Protein AF-0000000079724103 (afdb_homodimer)

Secondary structure (DSSP, 8-state):
--TTSSSTTTTS---HHHHHHHH--SS-EEEEE-TTS-HHHHHHHHHHHHHHTS---GGGEEEEESSHHHHHHHHHHHHHHHTPPTT----EEEEHHHHHHHHHHHHGGGGT--TTPEEE-HHHHHHHHHHHHHHTT--TTTS-HHHHHHHHHHHHHTT--HHHHHHH--SSHHHHHHHHHHHHHHHHHHHTTEEEHHHHHHHHHHHHHH-HHHHHHHHHH--EEEESSGGG--HHHHHHHHHHHTTT--EEEEE-GGG---GGGT--THHHHTHHHH-TTPEEEEE-EE-SS-HHHHHHHHHHHTT-SSS-----EE-S---PPEEEEEESSHHHHHHHHHHHHHHH--TT--GGGEEEEESSGGGHHHHHHHHHHTT--EEEETS--GGGSHHHHHHHHHHHHHH-TT-HHHHHHHTTSS--S--HHHHHHHHHHHHHHT--HHHHTTS--TTS-HHHHHHHHHHHHHHHHHHHHHHTT--HHHHHHHHHHHTSHHHHHHHH-SHHHHHHHHHHHHHHHHHHHHHHH-SS--HHHHHHHHHHHHHS--GGG-SS-EEEEEHHHHTT--EEEEEE---BTBTTTBTTTTTSHHHHHHHHHHHHHHHHTEEEEEEEEEESEEEETTEEEE--B-HHHHTS-GGGEESHHHH--S----------------------------------TT-EEEETTTEEEEEEEEESSGGG-EEEEEETTTEEEEEETTTSPPEE--/--TTSSSTTTTS---HHHHHHHH--SS-EEEEE-TTS-HHHHHHHHHHHHHHTS---GGGEEEEESSHHHHHHHHHHHHHHHTPPTT----EEEEHHHHHHHHHHHHGGGGT--TTPEEE-HHHHHHHHHHHHHHTT--TTTS-HHHHHHHHHHHHHTT--HHHHHHH--SSHHHHHHHHHHHHHHHHHHHTTEEEHHHHHHHHHHHHHH-HHHHHHHHHH--EEEESSGGG--HHHHHHHHHHHTTT--EEEEE-GGG---GGGT--THHHHTHHHH-TT-EEEEE-EE-SS-HHHHHHHHHHHTT-SSS-----EE-S---PPEEEEEESSHHHHHHHHHHHHHHH--TT--GGGEEEEESSGGGHHHHHHHHHHTT--EEETTS--GGGSHHHHHHHHHHHHHH-TT-HHHHHHHTTSS--S--HHHHHHHHHHHHHHT--HHHHTTS--TTS-HHHHHHHHHHHHHHHHHHHHHHTT--HHHHHHHHHHHTSHHHHHHHH-SHHHHHHHHHHHHHHHHHHHHHHH-SS--HHHHHHHHHHHHHS--GGG-SS-EEEEEHHHHTT--EEEEEE---BTBTTTBTTTTTSHHHHHHHHHHHHHHHHTEEEEEEEEEESEEEETTEEEE--B-HHHHTS-GGGEESHHHH--S----------------------------------TT-EEEETTTEEEEEEEEESSGGG-EEEEEETTTEEEEEETTTSPPEE--

InterPro domains:
  IPR000212 UvrD-like helicase [PTHR11070] (13-662)
  IPR013986 DExx box DNA helicase domain superfamily [G3DSA:1.10.10.160] (120-195)
  IPR014016 UvrD-like helicase, ATP-binding domain [PF00580] (14-280)
  IPR014016 UvrD-like helicase, ATP-binding domain [PS51198] (12-294)
  IPR014017 UvrD-like helicase, C-terminal [PF13361] (285-620)
  IPR014017 UvrD-like helicase, C-terminal [PS51217] (295-568)
  IPR027417 P-loop containing nucleoside triphosphate hydrolase [G3DSA:3.40.50.300] (14-282)
  IPR027417 P-loop containing nucleoside triphosphate hydrolase [G3DSA:3.40.50.300] (288-639)
  IPR027417 P-loop containing nucleoside triphosphate hydrolase [SSF52540] (12-645)

Solvent-accessible surface area (backbone atoms only — not comparable to full-atom values): 78364 Å² total; per-residue (Å²): 132,73,71,65,61,67,51,63,67,75,70,46,95,60,55,71,54,50,44,50,58,34,67,56,72,75,45,35,31,41,35,42,30,45,82,56,38,51,65,69,57,42,54,40,50,26,53,42,40,38,36,69,67,63,65,39,61,36,60,27,31,34,37,35,27,88,38,68,53,59,22,32,46,48,47,51,52,34,37,61,73,60,63,61,54,94,85,56,78,52,58,45,60,28,22,60,57,58,48,25,47,58,47,34,49,75,55,20,60,84,74,68,27,52,63,44,44,44,71,40,47,72,69,53,48,27,52,52,42,46,53,51,31,56,76,67,70,45,57,55,70,70,56,34,34,67,60,51,52,49,52,51,40,50,36,27,39,64,64,35,51,52,67,55,47,32,69,72,34,62,84,46,74,66,46,34,50,52,26,52,50,42,43,49,50,54,51,54,35,47,68,21,31,36,40,40,68,46,42,31,50,47,52,45,45,50,43,37,71,75,34,54,68,62,40,48,54,51,34,67,47,36,50,36,40,35,34,48,56,40,15,58,34,25,52,38,58,47,50,43,52,49,60,51,31,64,77,70,35,20,32,37,36,31,25,32,72,64,62,39,66,45,53,92,78,47,24,32,56,60,60,52,72,39,40,55,71,79,34,73,83,38,46,78,40,68,35,37,52,27,74,62,34,19,31,34,48,42,49,36,28,42,44,42,47,63,72,47,78,88,65,78,94,74,64,65,43,49,85,45,59,50,66,59,58,32,37,35,45,71,26,66,25,57,66,50,39,36,50,50,50,49,51,50,53,56,66,62,44,40,101,84,48,60,43,51,39,32,34,38,32,27,73,49,75,47,63,46,48,49,43,51,52,50,27,50,68,63,44,43,54,47,43,62,38,87,60,71,56,69,77,71,32,67,68,45,43,45,50,49,26,56,53,45,32,53,63,23,58,45,29,51,68,38,44,66,66,37,70,35,55,52,63,71,83,60,50,70,67,56,52,51,50,46,54,52,49,18,63,73,73,70,47,50,59,56,63,47,30,68,49,90,54,87,90,51,55,70,70,57,46,48,54,34,30,50,52,40,50,52,45,53,52,51,32,50,40,49,75,69,63,47,57,60,28,59,51,49,50,47,45,40,60,72,66,40,41,49,52,54,32,61,69,63,68,39,74,67,32,49,47,47,49,44,37,49,31,44,52,25,32,51,41,38,51,45,49,73,72,36,94,77,63,44,67,63,58,52,54,50,50,50,46,57,57,70,62,46,74,66,62,71,64,54,82,59,27,30,39,36,33,30,41,80,67,43,66,95,52,71,31,49,32,29,36,40,43,52,40,20,53,52,50,37,47,37,44,87,32,60,78,37,71,69,35,40,43,36,40,41,24,41,50,31,48,49,46,67,25,21,31,58,36,46,36,38,31,27,42,44,27,43,72,59,66,58,39,79,39,82,52,47,72,13,71,63,64,72,40,33,60,65,88,42,45,41,57,66,59,71,72,66,67,81,79,76,67,67,82,74,78,64,82,67,70,74,73,69,74,79,83,79,82,79,77,81,76,82,72,77,61,81,64,85,62,81,83,45,68,68,42,42,28,33,34,94,80,72,36,60,26,34,29,68,41,70,43,73,61,76,58,55,19,33,37,32,30,36,27,78,92,78,43,75,45,72,38,48,46,65,80,43,77,63,41,68,56,130,131,72,73,66,59,66,51,63,68,71,71,47,96,60,54,74,54,48,44,51,58,34,67,57,70,76,45,35,32,42,35,43,31,45,79,55,38,50,66,67,57,42,54,38,49,26,52,42,39,38,35,68,68,64,64,41,61,36,61,26,30,36,37,36,28,87,37,68,53,59,23,29,45,49,48,52,52,35,38,63,72,60,62,60,54,92,84,55,79,53,58,45,59,28,23,58,57,58,47,24,47,58,49,35,50,74,55,19,61,83,73,68,28,51,64,43,43,46,70,39,46,71,68,53,46,28,51,52,43,47,52,51,31,57,75,68,69,46,57,56,69,71,55,35,33,67,60,50,52,48,51,52,40,51,37,26,39,64,63,35,51,52,66,56,46,33,69,72,34,64,85,45,75,66,47,34,49,50,28,52,49,42,43,49,49,54,51,54,35,47,68,21,31,39,39,41,68,46,43,31,52,45,51,46,45,49,43,37,69,77,35,54,70,63,40,47,52,52,32,67,46,34,50,34,41,36,34,49,56,40,15,59,34,25,55,38,57,47,52,43,52,50,62,52,31,64,77,70,35,21,31,36,38,31,26,33,72,64,63,40,67,46,52,91,78,49,25,34,56,59,60,52,73,39,41,54,72,78,33,72,82,41,46,77,40,66,34,35,52,28,73,61,34,19,32,34,49,42,48,37,28,41,42,42,46,63,72,47,79,90,65,78,95,74,64,66,43,49,86,47,59,51,66,58,60,34,34,36,45,72,29,66,24,56,67,49,40,36,49,50,51,50,52,50,52,56,66,63,44,39,102,85,49,60,42,49,40,32,35,38,31,26,72,50,74,47,64,46,47,50,45,53,52,49,27,50,68,63,44,43,54,47,44,63,38,87,61,69,59,69,76,71,32,68,68,46,42,45,50,51,26,55,54,45,32,53,64,23,58,45,29,51,68,38,44,68,65,37,72,35,54,51,62,71,81,62,49,69,66,57,54,51,51,46,54,51,50,17,63,74,72,69,47,50,58,55,62,48,30,69,50,90,55,86,92,52,55,71,71,57,46,49,54,33,31,51,52,40,51,51,44,51,52,51,32,50,40,50,74,69,63,48,56,61,29,58,52,50,49,45,46,40,61,72,65,39,42,52,52,54,31,59,69,63,69,40,73,66,32,50,48,48,50,43,36,50,30,45,51,24,31,51,41,38,51,45,51,72,73,36,93,79,64,46,67,63,58,53,55,50,51,50,46,57,59,71,63,48,73,64,62,70,67,55,80,59,28,28,37,35,33,31,40,81,67,42,64,95,51,73,30,49,32,28,37,41,42,53,40,21,52,53,50,38,44,37,43,86,31,60,77,38,71,69,35,40,42,36,40,41,21,41,48,31,49,50,45,66,22,20,31,58,36,47,36,37,30,28,43,44,27,44,72,58,66,59,40,80,37,79,52,48,71,14,72,63,64,72,40,32,60,66,87,39,46,40,57,64,58,71,74,66,69,82,80,75,68,66,83,75,79,62,81,68,71,71,75,69,73,77,82,77,82,78,77,80,75,79,72,79,58,80,62,84,61,82,83,46,70,66,42,42,28,32,34,95,80,74,36,60,27,33,28,70,40,70,42,71,60,77,58,53,20,31,36,30,31,37,28,78,94,79,43,76,46,71,37,47,45,64,80,45,76,63,40,65,56,131

Nearest PDB structures (foldseek):
  2is1-assembly1_A  TM=7.015E-01  e=1.362E-54  Escherichia coli
  2is2-assembly1_A  TM=7.044E-01  e=1.130E-52  Escherichia coli
  2is6-assembly1_A  TM=6.433E-01  e=9.426E-56  Escherichia coli
  2is1-assembly2_B  TM=7.018E-01  e=8.751E-50  Escherichia coli
  4c30-assembly1_A  TM=6.564E-01  e=6.865E-50  Deinococcus radiodurans

Foldseek 3Di:
DVVVLVVLCVPDPDDPLLVVLLPDQAFAAEEAEDDQLCLLVSVLSSLLCCCRVVVDAQCLAEEEEADPVSQVVSQVSNCVSNVDDPPGGHHHGYYLLVVLLVLCLPQVVVLLAHNPAAEDDLVNQLVLLVVLCVVVVHDCLLVPSNVLSLVLLLCLLQLHQLVRQCVVQPPDPVSNVSSVSRVVSVVVCSVRSYHYSSCSLNSSLVCCVVPVVSLVVLLVSHLAYEYEAQQFRADSSLSSLCSSCVPRNSYYYYHHLLQNQVVVSRGDNVSSVCPCVVGVPYHYRYSQEHDFAAQLLQQQLQLLLVPADRGDDGHHGYPHHNFAFAEEEEAAELLRVLVVVVVVLVVPPDPPDFLALEAEAFAAPLSCQSNVVNCVVVVAFEDEPPDDDLCPDLLNVLLLLLLVCLVPVLCVVSCVSCVQVNHPPCDPVNVVQLVVVCVVVVHGSLVSLQDDRPVDDPSVSVSSNLVSVLSVVLSVCVVVVPQPLVSSLLCCVSVCVLVSLVVVVGPVSVSSVSSSQSVSQVSLVQVVPDPDDDPVVVSVVSVVVVPPPRSPPPPTHNYYYYLSSCAPAAHQEYEYEAQFPCRQVNPVQVVDSVSNSSSSSSVSSRSSRHHRHYYYYHHQWYDASSDIDGTHGHPSVVSGDCVSYDYDVPPPPDDPPPPPDPVPPPPPDDDPDPPPPPPLPLPPDDQDFQFWWQFPNLGIWGWHDWDDDDQQIWTWTDGDPHDTDIDRCNRTPIRTDD/DLVVLVVLCVPPPDDPLLVVLLPDQAFAAEEAEDDQLCLLVSVLSSLLCCCRVVVDAQCLAEEEEADPVSQVVSQVSNCVSNVDDPPGGHHHGYYLLRVLLVLCLPQVVVVLAHNPAAEDDLVNQLVLLVVLCVVVVHDCLLVPSNVLSLVLLLCLLQLHQLVRQCVVQPPDPVSNVSSVSRVVSVVVCSVRSYHYSSCSLNSSLVCCVVPVVSLVVLLVSHLAYEYEAQQFRADSSLSSLCSSCVPRNSYYYYHHLLQNQVVVSRGDNVSSVCVCVSGVPYHYRYSQEHDFAAQLLQQQLQLLLVPADRGDDHHHGYPHHNFAFAEEEAAAELLRVLVVVVVVLVVPPDPVDFLALEAEAFAAPLSCQSNVVNCVVVVAQADEPPDDDLCPDLLNVLLLLLLVCLVPVLCVVSCVSCVQVNHDPCDPVNVVQLVVVCVVVVHGSLVSLQDDRPVDDPSVSVSSNLVSVLSVVLSVCVVVVPQPLVSSLLCCVSVCVLVSLVVVVGPVSVSSVSSSQSVSQVSLVQVVPDPDDDPVVVSVVSVVVVPPPHSPPPPTHNYYYYLNSCAPAAHQEYEYEAQFPCRQVPPVQVQDSVSNSSSSSSVSSRSSRHHRHYYYYHHQWYDASSDIDGTHGHPSVVSGDCVSYDYDVPPPPDDPPDPPDPVPPPPPPDDPDPPPPPPLPLPPDDQDFQFWWQFPNLGIWGWHDWDDDDQQIWTWTDGDPHDTDIDRCNRTPIRTDD

Structure (mmCIF, N/CA/C/O backbone):
data_AF-0000000079724103-model_v1
#
loop_
_entity.id
_entity.type
_entity.pdbx_description
1 polymer 'DNA 3-5 helicase'
#
loop_
_atom_site.group_PDB
_atom_site.id
_atom_site.type_symbol
_atom_site.label_atom_id
_atom_site.label_alt_id
_atom_site.label_comp_id
_atom_site.label_asym_id
_atom_site.label_entity_id
_atom_site.label_seq_id
_atom_site.pdbx_PDB_ins_code
_atom_site.Cartn_x
_atom_site.Cartn_y
_atom_site.Cartn_z
_atom_site.occupancy
_atom_site.B_iso_or_equiv
_atom_site.auth_seq_id
_atom_site.auth_comp_id
_atom_site.auth_asym_id
_atom_site.auth_atom_id
_atom_site.pdbx_PDB_model_num
ATOM 1 N N . MET A 1 1 ? -17.891 -24.094 -49.938 1 22.38 1 MET A N 1
ATOM 2 C CA . MET A 1 1 ? -18.125 -23.188 -48.812 1 22.38 1 MET A CA 1
ATOM 3 C C . MET A 1 1 ? -17.016 -23.312 -47.781 1 22.38 1 MET A C 1
ATOM 5 O O . MET A 1 1 ? -17.109 -22.719 -46.688 1 22.38 1 MET A O 1
ATOM 9 N N . ARG A 1 2 ? -16.156 -24.438 -47.938 1 26.7 2 ARG A N 1
ATOM 10 C CA . ARG A 1 2 ? -15 -25.047 -47.281 1 26.7 2 ARG A CA 1
ATOM 11 C C . ARG A 1 2 ? -13.82 -24.094 -47.25 1 26.7 2 ARG A C 1
ATOM 13 O O . ARG A 1 2 ? -12.898 -24.266 -46.438 1 26.7 2 ARG A O 1
ATOM 20 N N . ASN A 1 3 ? -13.758 -23.453 -48.281 1 27.53 3 ASN A N 1
ATOM 21 C CA . ASN A 1 3 ? -12.531 -22.719 -48.562 1 27.53 3 ASN A CA 1
ATOM 22 C C . ASN A 1 3 ? -12.391 -21.5 -47.656 1 27.53 3 ASN A C 1
ATOM 24 O O . ASN A 1 3 ? -11.445 -20.719 -47.812 1 27.53 3 ASN A O 1
ATOM 28 N N . TRP A 1 4 ? -13.516 -21.016 -47.188 1 31.8 4 TRP A N 1
ATOM 29 C CA . TRP A 1 4 ? -13.516 -19.797 -46.406 1 31.8 4 TRP A CA 1
ATOM 30 C C . TRP A 1 4 ? -12.852 -20.016 -45.062 1 31.8 4 TRP A C 1
ATOM 32 O O . TRP A 1 4 ? -12.609 -19.062 -44.312 1 31.8 4 TRP A O 1
ATOM 42 N N . ARG A 1 5 ? -12.852 -21.328 -44.594 1 34.5 5 ARG A N 1
ATOM 43 C CA . ARG A 1 5 ? -12.32 -21.719 -43.281 1 34.5 5 ARG A CA 1
ATOM 44 C C . ARG A 1 5 ? -10.812 -21.5 -43.219 1 34.5 5 ARG A C 1
ATOM 46 O O . ARG A 1 5 ? -10.211 -21.562 -42.156 1 34.5 5 ARG A O 1
ATOM 53 N N . PHE A 1 6 ? -10.203 -21.797 -44.281 1 37.59 6 PHE A N 1
ATOM 54 C CA . PHE A 1 6 ? -8.75 -21.719 -44.344 1 37.59 6 PHE A CA 1
ATOM 55 C C . PHE A 1 6 ? -8.281 -20.266 -44.188 1 37.59 6 PHE A C 1
ATOM 57 O O . PHE A 1 6 ? -7.086 -20.016 -44.062 1 37.59 6 PHE A O 1
ATOM 64 N N . ALA A 1 7 ? -9.062 -19.25 -44.5 1 41.19 7 ALA A N 1
ATOM 65 C CA . ALA A 1 7 ? -8.828 -17.828 -44.625 1 41.19 7 ALA A CA 1
ATOM 66 C C . ALA A 1 7 ? -8.609 -17.156 -43.281 1 41.19 7 ALA A C 1
ATOM 68 O O . ALA A 1 7 ? -8.344 -15.961 -43.188 1 41.19 7 ALA A O 1
ATOM 69 N N . PHE A 1 8 ? -8.938 -17.734 -42.344 1 44.75 8 PHE A N 1
ATOM 70 C CA . PHE A 1 8 ? -8.875 -17.047 -41.062 1 44.75 8 PHE A CA 1
ATOM 71 C C . PHE A 1 8 ? -7.453 -16.594 -40.75 1 44.75 8 PHE A C 1
ATOM 73 O O . PHE A 1 8 ? -7.238 -15.453 -40.344 1 44.75 8 PHE A O 1
ATOM 80 N N . LEU A 1 9 ? -6.465 -17.594 -40.781 1 51.31 9 LEU A N 1
ATOM 81 C CA . LEU A 1 9 ? -5.102 -17.312 -40.375 1 51.31 9 LEU A CA 1
ATOM 82 C C . LEU A 1 9 ? -4.367 -16.469 -41.406 1 51.31 9 LEU A C 1
ATOM 84 O O . LEU A 1 9 ? -3.262 -15.984 -41.156 1 51.31 9 LEU A O 1
ATOM 88 N N . VAL A 1 10 ? -4.738 -16.656 -42.75 1 46.84 10 VAL A N 1
ATOM 89 C CA . VAL A 1 10 ? -4.043 -15.922 -43.812 1 46.84 10 VAL A CA 1
ATOM 90 C C . VAL A 1 10 ? -4.035 -14.438 -43.469 1 46.84 10 VAL A C 1
ATOM 92 O O . VAL A 1 10 ? -3.061 -13.734 -43.75 1 46.84 10 VAL A O 1
ATOM 95 N N . ASN A 1 11 ? -4.996 -13.945 -42.719 1 50.09 11 ASN A N 1
ATOM 96 C CA . ASN A 1 11 ? -5.102 -12.508 -42.5 1 50.09 11 ASN A CA 1
ATOM 97 C C . ASN A 1 11 ? -4.453 -12.086 -41.188 1 50.09 11 ASN A C 1
ATOM 99 O O . ASN A 1 11 ? -4.57 -10.93 -40.781 1 50.09 11 ASN A O 1
ATOM 103 N N . ALA A 1 12 ? -3.855 -13.086 -40.531 1 63.06 12 ALA A N 1
ATOM 104 C CA . ALA A 1 12 ? -3.223 -12.609 -39.281 1 63.06 12 ALA A CA 1
ATOM 105 C C . ALA A 1 12 ? -1.8 -12.133 -39.562 1 63.06 12 ALA A C 1
ATOM 107 O O . ALA A 1 12 ? -1.101 -12.68 -40.406 1 63.06 12 ALA A O 1
ATOM 108 N N . ASP A 1 13 ? -1.495 -11.008 -39.469 1 76.81 13 ASP A N 1
ATOM 109 C CA . ASP A 1 13 ? -0.172 -10.406 -39.625 1 76.81 13 ASP A CA 1
ATOM 110 C C . ASP A 1 13 ? 0.849 -11.133 -38.75 1 76.81 13 ASP A C 1
ATOM 112 O O . ASP A 1 13 ? 1.385 -10.547 -37.781 1 76.81 13 ASP A O 1
ATOM 116 N N . LEU A 1 14 ? 0.986 -12.586 -39.062 1 86.69 14 LEU A N 1
ATOM 117 C CA . LEU A 1 14 ? 2.004 -13.367 -38.375 1 86.69 14 LEU A CA 1
ATOM 118 C C . LEU A 1 14 ? 3.254 -13.523 -39.25 1 86.69 14 LEU A C 1
ATOM 120 O O . LEU A 1 14 ? 3.156 -13.68 -40.469 1 86.69 14 LEU A O 1
ATOM 124 N N . ASN A 1 15 ? 4.398 -13.477 -38.688 1 86.5 15 ASN A N 1
ATOM 125 C CA . ASN A 1 15 ? 5.621 -13.758 -39.438 1 86.5 15 ASN A CA 1
ATOM 126 C C . ASN A 1 15 ? 5.812 -15.258 -39.656 1 86.5 15 ASN A C 1
ATOM 128 O O . ASN A 1 15 ? 4.98 -16.062 -39.219 1 86.5 15 ASN A O 1
ATOM 132 N N . GLU A 1 16 ? 6.871 -15.617 -40.281 1 87.69 16 GLU A N 1
ATOM 133 C CA . GLU A 1 16 ? 7.074 -17 -40.719 1 87.69 16 GLU A CA 1
ATOM 134 C C . GLU A 1 16 ? 7.211 -17.922 -39.5 1 87.69 16 GLU A C 1
ATOM 136 O O . GLU A 1 16 ? 6.613 -19 -39.469 1 87.69 16 GLU A O 1
ATOM 141 N N . GLU A 1 17 ? 7.945 -17.5 -38.594 1 90.19 17 GLU A N 1
ATOM 142 C CA . GLU A 1 17 ? 8.164 -18.328 -37.406 1 90.19 17 GLU A CA 1
ATOM 143 C C . GLU A 1 17 ? 6.887 -18.438 -36.594 1 90.19 17 GLU A C 1
ATOM 145 O O . GLU A 1 17 ? 6.574 -19.516 -36.062 1 90.19 17 GLU A O 1
ATOM 150 N N . GLN A 1 18 ? 6.176 -17.375 -36.469 1 91.38 18 GLN A N 1
ATOM 151 C CA . GLN A 1 18 ? 4.902 -17.406 -35.75 1 91.38 18 GLN A CA 1
ATOM 152 C C . GLN A 1 18 ? 3.904 -18.328 -36.438 1 91.38 18 GLN A C 1
ATOM 154 O O . GLN A 1 18 ? 3.18 -19.078 -35.781 1 91.38 18 GLN A O 1
ATOM 159 N N . THR A 1 19 ? 3.951 -18.297 -37.719 1 91.69 19 THR A N 1
ATOM 160 C CA . THR A 1 19 ? 3.059 -19.156 -38.5 1 91.69 19 THR A CA 1
ATOM 161 C C . THR A 1 19 ? 3.385 -20.625 -38.281 1 91.69 19 THR A C 1
ATOM 163 O O . THR A 1 19 ? 2.48 -21.453 -38.125 1 91.69 19 THR A O 1
ATOM 166 N N . LEU A 1 20 ? 4.602 -20.906 -38.219 1 92.31 20 LEU A N 1
ATOM 167 C CA . LEU A 1 20 ? 5.031 -22.281 -38 1 92.31 20 LEU A CA 1
ATOM 168 C C . LEU A 1 20 ? 4.555 -22.781 -36.625 1 92.31 20 LEU A C 1
ATOM 170 O O . LEU A 1 20 ? 4.062 -23.906 -36.5 1 92.31 20 LEU A O 1
ATOM 174 N N . ALA A 1 21 ? 4.688 -21.984 -35.656 1 92.75 21 ALA A N 1
ATOM 175 C CA . ALA A 1 21 ? 4.27 -22.328 -34.312 1 92.75 21 ALA A CA 1
ATOM 176 C C . ALA A 1 21 ? 2.764 -22.562 -34.25 1 92.75 21 ALA A C 1
ATOM 178 O O . ALA A 1 21 ? 2.301 -23.453 -33.531 1 92.75 21 ALA A O 1
ATOM 179 N N . VAL A 1 22 ? 2.045 -21.781 -35 1 93.06 22 VAL A N 1
ATOM 180 C CA . VAL A 1 22 ? 0.586 -21.844 -34.969 1 93.06 22 VAL A CA 1
ATOM 181 C C . VAL A 1 22 ? 0.109 -23.047 -35.781 1 93.06 22 VAL A C 1
ATOM 183 O O . VAL A 1 22 ? -0.874 -23.703 -35.406 1 93.06 22 VAL A O 1
ATOM 186 N N . GLN A 1 23 ? 0.864 -23.438 -36.75 1 91.5 23 GLN A N 1
ATOM 187 C CA . GLN A 1 23 ? 0.448 -24.484 -37.656 1 91.5 23 GLN A CA 1
ATOM 188 C C . GLN A 1 23 ? 0.771 -25.859 -37.094 1 91.5 23 GLN A C 1
ATOM 190 O O . GLN A 1 23 ? 0.095 -26.844 -37.406 1 91.5 23 GLN A O 1
ATOM 195 N N . THR A 1 24 ? 1.711 -25.922 -36.281 1 92.69 24 THR A N 1
ATOM 196 C CA . THR A 1 24 ? 2.094 -27.203 -35.688 1 92.69 24 THR A CA 1
ATOM 197 C C . THR A 1 24 ? 1.266 -27.5 -34.469 1 92.69 24 THR A C 1
ATOM 199 O O . THR A 1 24 ? 1.555 -26.984 -33.375 1 92.69 24 THR A O 1
ATOM 202 N N . VAL A 1 25 ? 0.348 -28.438 -34.594 1 90.12 25 VAL A N 1
ATOM 203 C CA . VAL A 1 25 ? -0.584 -28.609 -33.469 1 90.12 25 VAL A CA 1
ATOM 204 C C . VAL A 1 25 ? -0.356 -29.969 -32.812 1 90.12 25 VAL A C 1
ATOM 206 O O . VAL A 1 25 ? -0.743 -30.188 -31.672 1 90.12 25 VAL A O 1
ATOM 209 N N . GLU A 1 26 ? 0.318 -30.859 -33.531 1 92.94 26 GLU A N 1
ATOM 210 C CA . GLU A 1 26 ? 0.544 -32.188 -32.969 1 92.94 26 GLU A CA 1
ATOM 211 C C . GLU A 1 26 ? 1.967 -32.312 -32.406 1 92.94 26 GLU A C 1
ATOM 213 O O . GLU A 1 26 ? 2.914 -31.797 -33.031 1 92.94 26 GLU A O 1
ATOM 218 N N . GLY A 1 27 ? 2.074 -33 -31.234 1 95.19 27 GLY A N 1
ATOM 219 C CA . GLY A 1 27 ? 3.379 -33.219 -30.625 1 95.19 27 GLY A CA 1
ATOM 220 C C . GLY A 1 27 ? 3.865 -32.062 -29.781 1 95.19 27 GLY A C 1
ATOM 221 O O . GLY A 1 27 ? 3.205 -31.031 -29.688 1 95.19 27 GLY A O 1
ATOM 222 N N . PRO A 1 28 ? 5.016 -32.312 -29.078 1 97.25 28 PRO A N 1
ATOM 223 C CA . PRO A 1 28 ? 5.582 -31.266 -28.234 1 97.25 28 PRO A CA 1
ATOM 224 C C . PRO A 1 28 ? 6.219 -30.141 -29.031 1 97.25 28 PRO A C 1
ATOM 226 O O . PRO A 1 28 ? 6.918 -30.391 -30.016 1 97.25 28 PRO A O 1
ATOM 229 N N . VAL A 1 29 ? 5.902 -28.938 -28.672 1 97.06 29 VAL A N 1
ATOM 230 C CA . VAL A 1 29 ? 6.43 -27.75 -29.344 1 97.06 29 VAL A CA 1
ATOM 231 C C . VAL A 1 29 ? 7 -26.781 -28.312 1 97.06 29 VAL A C 1
ATOM 233 O O . VAL A 1 29 ? 6.348 -26.469 -27.312 1 97.06 29 VAL A O 1
ATOM 236 N N . LEU A 1 30 ? 8.242 -26.359 -28.469 1 96.38 30 LEU A N 1
ATOM 237 C CA . LEU A 1 30 ? 8.867 -25.312 -27.656 1 96.38 30 LEU A CA 1
ATOM 238 C C . LEU A 1 30 ? 9.023 -24.031 -28.469 1 96.38 30 LEU A C 1
ATOM 240 O O . LEU A 1 30 ? 9.727 -24 -29.484 1 96.38 30 LEU A O 1
ATOM 244 N N . ILE A 1 31 ? 8.336 -23.062 -28.031 1 95.31 31 ILE A N 1
ATOM 245 C CA . ILE A 1 31 ? 8.453 -21.75 -28.656 1 95.31 31 ILE A CA 1
ATOM 246 C C . ILE A 1 31 ? 9.375 -20.859 -27.812 1 95.31 31 ILE A C 1
ATOM 248 O O . ILE A 1 31 ? 8.984 -20.406 -26.734 1 95.31 31 ILE A O 1
ATOM 252 N N . LEU A 1 32 ? 10.539 -20.672 -28.297 1 94.12 32 LEU A N 1
ATOM 253 C CA . LEU A 1 32 ? 11.484 -19.75 -27.656 1 94.12 32 LEU A CA 1
ATOM 254 C C . LEU A 1 32 ? 11.281 -18.328 -28.156 1 94.12 32 LEU A C 1
ATOM 256 O O . LEU A 1 32 ? 11.695 -17.984 -29.266 1 94.12 32 LEU A O 1
ATOM 260 N N . ALA A 1 33 ? 10.688 -17.5 -27.281 1 88.31 33 ALA A N 1
ATOM 261 C CA . ALA A 1 33 ? 10.281 -16.172 -27.719 1 88.31 33 ALA A CA 1
ATOM 262 C C . ALA A 1 33 ? 11.008 -15.094 -26.906 1 88.31 33 ALA A C 1
ATOM 264 O O . ALA A 1 33 ? 10.898 -15.047 -25.688 1 88.31 33 ALA A O 1
ATOM 265 N N . GLY A 1 34 ? 11.75 -14.32 -27.672 1 83.44 34 GLY A N 1
ATOM 266 C CA . GLY A 1 34 ? 12.438 -13.219 -27.031 1 83.44 34 GLY A CA 1
ATOM 267 C C . GLY A 1 34 ? 11.492 -12.141 -26.516 1 83.44 34 GLY A C 1
ATOM 268 O O . GLY A 1 34 ? 10.289 -12.195 -26.766 1 83.44 34 GLY A O 1
ATOM 269 N N . ALA A 1 35 ? 12.055 -11.188 -25.766 1 81.06 35 ALA A N 1
ATOM 270 C CA . ALA A 1 35 ? 11.273 -10.086 -25.219 1 81.06 35 ALA A CA 1
ATOM 271 C C . ALA A 1 35 ? 10.555 -9.32 -26.328 1 81.06 35 ALA A C 1
ATOM 273 O O . ALA A 1 35 ? 11.156 -8.984 -27.359 1 81.06 35 ALA A O 1
ATOM 274 N N . GLY A 1 36 ? 9.234 -9.156 -26.281 1 80 36 GLY A N 1
ATOM 275 C CA . GLY A 1 36 ? 8.469 -8.359 -27.219 1 80 36 GLY A CA 1
ATOM 276 C C . GLY A 1 36 ? 8.203 -9.07 -28.531 1 80 36 GLY A C 1
ATOM 277 O O . GLY A 1 36 ? 7.898 -8.43 -29.547 1 80 36 GLY A O 1
ATOM 278 N N . SER A 1 37 ? 8.305 -10.352 -28.578 1 82.88 37 SER A N 1
ATOM 279 C CA . SER A 1 37 ? 8.195 -11.094 -29.828 1 82.88 37 SER A CA 1
ATOM 280 C C . SER A 1 37 ? 6.766 -11.57 -30.078 1 82.88 37 SER A C 1
ATOM 282 O O . SER A 1 37 ? 6.488 -12.25 -31.062 1 82.88 37 SER A O 1
ATOM 284 N N . GLY A 1 38 ? 5.809 -11.305 -29.203 1 81.75 38 GLY A N 1
ATOM 285 C CA . GLY A 1 38 ? 4.41 -11.648 -29.391 1 81.75 38 GLY A CA 1
ATOM 286 C C . GLY A 1 38 ? 4.066 -13.039 -28.875 1 81.75 38 GLY A C 1
ATOM 287 O O . GLY A 1 38 ? 3.314 -13.773 -29.516 1 81.75 38 GLY A O 1
ATOM 288 N N . LYS A 1 39 ? 4.562 -13.492 -27.797 1 84.06 39 LYS A N 1
ATOM 289 C CA . LYS A 1 39 ? 4.352 -14.797 -27.172 1 84.06 39 LYS A CA 1
ATOM 290 C C . LYS A 1 39 ? 2.865 -15.086 -26.984 1 84.06 39 LYS A C 1
ATOM 292 O O . LYS A 1 39 ? 2.377 -16.141 -27.422 1 84.06 39 LYS A O 1
ATOM 297 N N . THR A 1 40 ? 2.158 -14.203 -26.453 1 82 40 THR A N 1
ATOM 298 C CA . THR A 1 40 ? 0.748 -14.391 -26.141 1 82 40 THR A CA 1
ATOM 299 C C . THR A 1 40 ? -0.087 -14.484 -27.406 1 82 40 THR A C 1
ATOM 301 O O . THR A 1 40 ? -1.057 -15.242 -27.469 1 82 40 THR A O 1
ATOM 304 N N . ARG A 1 41 ? 0.307 -13.781 -28.391 1 86.19 41 ARG A N 1
ATOM 305 C CA . ARG A 1 41 ? -0.393 -13.812 -29.672 1 86.19 41 ARG A CA 1
ATOM 306 C C . ARG A 1 41 ? -0.299 -15.188 -30.312 1 86.19 41 ARG A C 1
ATOM 308 O O . ARG A 1 41 ? -1.296 -15.719 -30.812 1 86.19 41 ARG A O 1
ATOM 315 N N . VAL A 1 42 ? 0.808 -15.727 -30.266 1 90.5 42 VAL A N 1
ATOM 316 C CA . VAL A 1 42 ? 1.031 -17.016 -30.891 1 90.5 42 VAL A CA 1
ATOM 317 C C . VAL A 1 42 ? 0.179 -18.078 -30.203 1 90.5 42 VAL A C 1
ATOM 319 O O . VAL A 1 42 ? -0.453 -18.906 -30.859 1 90.5 42 VAL A O 1
ATOM 322 N N . ILE A 1 43 ? 0.112 -18.047 -28.875 1 92.44 43 ILE A N 1
ATOM 323 C CA . ILE A 1 43 ? -0.652 -19.031 -28.125 1 92.44 43 ILE A CA 1
ATOM 324 C C . ILE A 1 43 ? -2.135 -18.906 -28.453 1 92.44 43 ILE A C 1
ATOM 326 O O . ILE A 1 43 ? -2.814 -19.922 -28.688 1 92.44 43 ILE A O 1
ATOM 330 N N . THR A 1 44 ? -2.648 -17.766 -28.516 1 93.81 44 THR A N 1
ATOM 331 C CA . THR A 1 44 ? -4.07 -17.547 -28.75 1 93.81 44 THR A CA 1
ATOM 332 C C . THR A 1 44 ? -4.445 -17.922 -30.188 1 93.81 44 THR A C 1
ATOM 334 O O . THR A 1 44 ? -5.512 -18.484 -30.422 1 93.81 44 THR A O 1
ATOM 337 N N . TYR A 1 45 ? -3.576 -17.641 -31.125 1 93.25 45 TYR A N 1
ATOM 338 C CA . TYR A 1 45 ? -3.832 -18.016 -32.5 1 93.25 45 TYR A CA 1
ATOM 339 C C . TYR A 1 45 ? -3.746 -19.531 -32.688 1 93.25 45 TYR A C 1
ATOM 341 O O . TYR A 1 45 ? -4.469 -20.109 -33.5 1 93.25 45 TYR A O 1
ATOM 349 N N . ARG A 1 46 ? -2.861 -20.109 -31.969 1 94.38 46 ARG A N 1
ATOM 350 C CA . ARG A 1 46 ? -2.777 -21.578 -32 1 94.38 46 ARG A CA 1
ATOM 351 C C . ARG A 1 46 ? -4.07 -22.203 -31.5 1 94.38 46 ARG A C 1
ATOM 353 O O . ARG A 1 46 ? -4.57 -23.156 -32.094 1 94.38 46 ARG A O 1
ATOM 360 N N . ILE A 1 47 ? -4.605 -21.672 -30.438 1 94.94 47 ILE A N 1
ATOM 361 C CA . ILE A 1 47 ? -5.875 -22.141 -29.891 1 94.94 47 ILE A CA 1
ATOM 362 C C . ILE A 1 47 ? -6.98 -21.969 -30.922 1 94.94 47 ILE A C 1
ATOM 364 O O . ILE A 1 47 ? -7.777 -22.875 -31.156 1 94.94 47 ILE A O 1
ATOM 368 N N . ALA A 1 48 ? -6.973 -20.844 -31.531 1 93.56 48 ALA A N 1
ATOM 369 C CA . ALA A 1 48 ? -7.98 -20.562 -32.531 1 93.56 48 ALA A CA 1
ATOM 370 C C . ALA A 1 48 ? -7.871 -21.531 -33.719 1 93.56 48 ALA A C 1
ATOM 372 O O . ALA A 1 48 ? -8.883 -21.969 -34.25 1 93.56 48 ALA A O 1
ATOM 373 N N . LYS A 1 49 ? -6.684 -21.812 -34.094 1 93.44 49 LYS A N 1
ATOM 374 C CA . LYS A 1 49 ? -6.449 -22.75 -35.188 1 93.44 49 LYS A CA 1
ATOM 375 C C . LYS A 1 49 ? -6.965 -24.141 -34.812 1 93.44 49 LYS A C 1
ATOM 377 O O . LYS A 1 49 ? -7.602 -24.797 -35.656 1 93.44 49 LYS A O 1
ATOM 382 N N . LEU A 1 50 ? -6.707 -24.578 -33.688 1 94.81 50 LEU A N 1
ATOM 383 C CA . LEU A 1 50 ? -7.16 -25.875 -33.219 1 94.81 50 LEU A CA 1
ATOM 384 C C . LEU A 1 50 ? -8.68 -25.984 -33.281 1 94.81 50 LEU A C 1
ATOM 386 O O . LEU A 1 50 ? -9.219 -27 -33.75 1 94.81 50 LEU A O 1
ATOM 390 N N . VAL A 1 51 ? -9.32 -24.938 -32.875 1 93.62 51 VAL A N 1
ATOM 391 C CA . VAL A 1 51 ? -10.773 -24.953 -32.781 1 93.62 51 VAL A CA 1
ATOM 392 C C . VAL A 1 51 ? -11.383 -24.766 -34.188 1 93.62 51 VAL A C 1
ATOM 394 O O . VAL A 1 51 ? -12.273 -25.531 -34.594 1 93.62 51 VAL A O 1
ATOM 397 N N . LYS A 1 52 ? -10.898 -23.891 -34.938 1 91.5 52 LYS A N 1
ATOM 398 C CA . LYS A 1 52 ? -11.539 -23.5 -36.188 1 91.5 52 LYS A CA 1
ATOM 399 C C . LYS A 1 52 ? -11.125 -24.406 -37.344 1 91.5 52 LYS A C 1
ATOM 401 O O . LYS A 1 52 ? -11.938 -24.734 -38.188 1 91.5 52 LYS A O 1
ATOM 406 N N . GLU A 1 53 ? -9.891 -24.766 -37.375 1 90.31 53 GLU A N 1
ATOM 407 C CA . GLU A 1 53 ? -9.398 -25.5 -38.531 1 90.31 53 GLU A CA 1
ATOM 408 C C . GLU A 1 53 ? -9.336 -27 -38.219 1 90.31 53 GLU A C 1
ATOM 410 O O . GLU A 1 53 ? -9.516 -27.828 -39.125 1 90.31 53 GLU A O 1
ATOM 415 N N . HIS A 1 54 ? -9.078 -27.344 -37.062 1 92.38 54 HIS A N 1
ATOM 416 C CA . HIS A 1 54 ? -8.93 -28.75 -36.719 1 92.38 54 HIS A CA 1
ATOM 417 C C . HIS A 1 54 ? -10.172 -29.281 -36 1 92.38 54 HIS A C 1
ATOM 419 O O . HIS A 1 54 ? -10.203 -30.438 -35.562 1 92.38 54 HIS A O 1
ATOM 425 N N . SER A 1 55 ? -11.102 -28.469 -35.688 1 92.12 55 SER A N 1
ATOM 426 C CA . SER A 1 55 ? -12.398 -28.812 -35.125 1 92.12 55 SER A CA 1
ATOM 427 C C . SER A 1 55 ? -12.242 -29.453 -33.75 1 92.12 55 SER A C 1
ATOM 429 O O . SER A 1 55 ? -12.945 -30.422 -33.438 1 92.12 55 SER A O 1
ATOM 431 N N . VAL A 1 56 ? -11.266 -29.047 -33.125 1 94.12 56 VAL A N 1
ATOM 432 C CA . VAL A 1 56 ? -11.102 -29.484 -31.75 1 94.12 56 VAL A CA 1
ATOM 433 C C . VAL A 1 56 ? -12.094 -28.75 -30.844 1 94.12 56 VAL A C 1
ATOM 435 O O . VAL A 1 56 ? -12.266 -27.531 -30.984 1 94.12 56 VAL A O 1
ATOM 438 N N . PHE A 1 57 ? -12.719 -29.516 -30 1 94.06 57 PHE A N 1
ATOM 439 C CA . PHE A 1 57 ? -13.625 -28.859 -29.062 1 94.06 57 PHE A CA 1
ATOM 440 C C . PHE A 1 57 ? -12.852 -27.953 -28.109 1 94.06 57 PHE A C 1
ATOM 442 O O . PHE A 1 57 ? -11.82 -28.359 -27.562 1 94.06 57 PHE A O 1
ATOM 449 N N . PRO A 1 58 ? -13.359 -26.812 -27.859 1 94.56 58 PRO A N 1
ATOM 450 C CA . PRO A 1 58 ? -12.609 -25.844 -27.047 1 94.56 58 PRO A CA 1
ATOM 451 C C . PRO A 1 58 ? -12.297 -26.344 -25.641 1 94.56 58 PRO A C 1
ATOM 453 O O . PRO A 1 58 ? -11.227 -26.078 -25.109 1 94.56 58 PRO A O 1
ATOM 456 N N . ASN A 1 59 ? -13.172 -27.047 -25.062 1 92.88 59 ASN A N 1
ATOM 457 C CA . ASN A 1 59 ? -12.992 -27.5 -23.688 1 92.88 59 ASN A CA 1
ATOM 458 C C . ASN A 1 59 ? -11.938 -28.594 -23.594 1 92.88 59 ASN A C 1
ATOM 460 O O . ASN A 1 59 ? -11.547 -29 -22.484 1 92.88 59 ASN A O 1
ATOM 464 N N . ARG A 1 60 ? -11.422 -29.031 -24.719 1 96.19 60 ARG A N 1
ATOM 465 C CA . ARG A 1 60 ? -10.375 -30.031 -24.734 1 96.19 60 ARG A CA 1
ATOM 466 C C . ARG A 1 60 ? -8.992 -29.391 -24.734 1 96.19 60 ARG A C 1
ATOM 468 O O . ARG A 1 60 ? -7.973 -30.078 -24.703 1 96.19 60 ARG A O 1
ATOM 475 N N . ILE A 1 61 ? -9.016 -28.094 -24.734 1 97.44 61 ILE A N 1
ATOM 476 C CA . ILE A 1 61 ? -7.777 -27.328 -24.75 1 97.44 61 ILE A CA 1
ATOM 477 C C . ILE A 1 61 ? -7.543 -26.688 -23.375 1 97.44 61 ILE A C 1
ATOM 479 O O . ILE A 1 61 ? -8.422 -26.016 -22.844 1 97.44 61 ILE A O 1
ATOM 483 N N . LEU A 1 62 ? -6.332 -26.938 -22.781 1 98 62 LEU A N 1
ATOM 484 C CA . LEU A 1 62 ? -5.922 -26.344 -21.516 1 98 62 LEU A CA 1
ATOM 485 C C . LEU A 1 62 ? -4.75 -25.391 -21.719 1 98 62 LEU A C 1
ATOM 487 O O . LEU A 1 62 ? -3.725 -25.781 -22.281 1 98 62 LEU A O 1
ATOM 491 N N . ALA A 1 63 ? -4.918 -24.188 -21.359 1 97.62 63 ALA A N 1
ATOM 492 C CA . ALA A 1 63 ? -3.83 -23.219 -21.344 1 97.62 63 ALA A CA 1
ATOM 493 C C . ALA A 1 63 ? -3.568 -22.703 -19.922 1 97.62 63 ALA A C 1
ATOM 495 O O . ALA A 1 63 ? -4.5 -22.328 -19.219 1 97.62 63 ALA A O 1
ATOM 496 N N . VAL A 1 64 ? -2.309 -22.75 -19.516 1 96.75 64 VAL A N 1
ATOM 497 C CA . VAL A 1 64 ? -1.95 -22.375 -18.156 1 96.75 64 VAL A CA 1
ATOM 498 C C . VAL A 1 64 ? -0.943 -21.234 -18.172 1 96.75 64 VAL A C 1
ATOM 500 O O . VAL A 1 64 ? -0.042 -21.203 -19.016 1 96.75 64 VAL A O 1
ATOM 503 N N . THR A 1 65 ? -1.154 -20.25 -17.281 1 93.44 65 THR A N 1
ATOM 504 C CA . THR A 1 65 ? -0.249 -19.125 -17.109 1 93.44 65 THR A CA 1
ATOM 505 C C . THR A 1 65 ? -0.045 -18.812 -15.633 1 93.44 65 THR A C 1
ATOM 507 O O . THR A 1 65 ? -0.543 -19.531 -14.766 1 93.44 65 THR A O 1
ATOM 510 N N . PHE A 1 66 ? 0.755 -17.766 -15.297 1 87.62 66 PHE A N 1
ATOM 511 C CA . PHE A 1 66 ? 1.197 -17.562 -13.922 1 87.62 66 PHE A CA 1
ATOM 512 C C . PHE A 1 66 ? 0.29 -16.562 -13.211 1 87.62 66 PHE A C 1
ATOM 514 O O . PHE A 1 66 ? 0.171 -16.594 -11.984 1 87.62 66 PHE A O 1
ATOM 521 N N . THR A 1 67 ? -0.313 -15.688 -13.945 1 82.69 67 THR A N 1
ATOM 522 C CA . THR A 1 67 ? -1.081 -14.641 -13.289 1 82.69 67 THR A CA 1
ATOM 523 C C . THR A 1 67 ? -2.523 -14.633 -13.781 1 82.69 67 THR A C 1
ATOM 525 O O . THR A 1 67 ? -2.797 -15.016 -14.922 1 82.69 67 THR A O 1
ATOM 528 N N . ASN A 1 68 ? -3.396 -14.141 -12.961 1 82.12 68 ASN A N 1
ATOM 529 C CA . ASN A 1 68 ? -4.801 -14.023 -13.336 1 82.12 68 ASN A CA 1
ATOM 530 C C . ASN A 1 68 ? -4.992 -13.023 -14.477 1 82.12 68 ASN A C 1
ATOM 532 O O . ASN A 1 68 ? -5.855 -13.211 -15.336 1 82.12 68 ASN A O 1
ATOM 536 N N . LYS A 1 69 ? -4.23 -12.023 -14.469 1 77.31 69 LYS A N 1
ATOM 537 C CA . LYS A 1 69 ? -4.297 -11.031 -15.539 1 77.31 69 LYS A CA 1
ATOM 538 C C . LYS A 1 69 ? -3.953 -11.656 -16.891 1 77.31 69 LYS A C 1
ATOM 540 O O . LYS A 1 69 ? -4.664 -11.445 -17.875 1 77.31 69 LYS A O 1
ATOM 545 N N . ALA A 1 70 ? -2.881 -12.406 -16.891 1 83.62 70 ALA A N 1
ATOM 546 C CA . ALA A 1 70 ? -2.465 -13.07 -18.125 1 83.62 70 ALA A CA 1
ATOM 547 C C . ALA A 1 70 ? -3.52 -14.062 -18.594 1 83.62 70 ALA A C 1
ATOM 549 O O . ALA A 1 70 ? -3.791 -14.172 -19.797 1 83.62 70 ALA A O 1
ATOM 550 N N . ALA A 1 71 ? -4.082 -14.734 -17.672 1 89.06 71 ALA A N 1
ATOM 551 C CA . ALA A 1 71 ? -5.129 -15.703 -18.016 1 89.06 71 ALA A CA 1
ATOM 552 C C . ALA A 1 71 ? -6.352 -15 -18.609 1 89.06 71 ALA A C 1
ATOM 554 O O . ALA A 1 71 ? -6.918 -15.461 -19.594 1 89.06 71 ALA A O 1
ATOM 555 N N . GLN A 1 72 ? -6.699 -13.898 -18 1 86.44 72 GLN A N 1
ATOM 556 C CA . GLN A 1 72 ? -7.863 -13.156 -18.469 1 86.44 72 GLN A CA 1
ATOM 557 C C . GLN A 1 72 ? -7.609 -12.555 -19.859 1 86.44 72 GLN A C 1
ATOM 559 O O . GLN A 1 72 ? -8.492 -12.562 -20.719 1 86.44 72 GLN A O 1
ATOM 564 N N . GLU A 1 73 ? -6.445 -12 -20.047 1 84.75 73 GLU A N 1
ATOM 565 C CA . GLU A 1 73 ? -6.082 -11.461 -21.344 1 84.75 73 GLU A CA 1
ATOM 566 C C . GLU A 1 73 ? -6.148 -12.539 -22.422 1 84.75 73 GLU A C 1
ATOM 568 O O . GLU A 1 73 ? -6.668 -12.297 -23.516 1 84.75 73 GLU A O 1
ATOM 573 N N . MET A 1 74 ? -5.621 -13.664 -22.125 1 90.62 74 MET A N 1
ATOM 574 C CA . MET A 1 74 ? -5.641 -14.789 -23.062 1 90.62 74 MET A CA 1
ATOM 575 C C . MET A 1 74 ? -7.074 -15.211 -23.359 1 90.62 74 MET A C 1
ATOM 577 O O . MET A 1 74 ? -7.41 -15.492 -24.516 1 90.62 74 MET A O 1
ATOM 581 N N . ARG A 1 75 ? -7.938 -15.227 -22.375 1 91.12 75 ARG A N 1
ATOM 582 C CA . ARG A 1 75 ? -9.336 -15.602 -22.562 1 91.12 75 ARG A CA 1
ATOM 583 C C . ARG A 1 75 ? -10.055 -14.625 -23.469 1 91.12 75 ARG A C 1
ATOM 585 O O . ARG A 1 75 ? -10.789 -15.031 -24.375 1 91.12 75 ARG A O 1
ATOM 592 N N . GLU A 1 76 ? -9.781 -13.383 -23.234 1 86.75 76 GLU A N 1
ATOM 593 C CA . GLU A 1 76 ? -10.43 -12.336 -24.031 1 86.75 76 GLU A CA 1
ATOM 594 C C . GLU A 1 76 ? -10.008 -12.43 -25.484 1 86.75 76 GLU A C 1
ATOM 596 O O . GLU A 1 76 ? -10.844 -12.281 -26.391 1 86.75 76 GLU A O 1
ATOM 601 N N . ARG A 1 77 ? -8.82 -12.617 -25.688 1 88.19 77 ARG A N 1
ATOM 602 C CA . ARG A 1 77 ? -8.305 -12.742 -27.047 1 88.19 77 ARG A CA 1
ATOM 603 C C . ARG A 1 77 ? -8.906 -13.961 -27.75 1 88.19 77 ARG A C 1
ATOM 605 O O . ARG A 1 77 ? -9.281 -13.883 -28.922 1 88.19 77 ARG A O 1
ATOM 612 N N . CYS A 1 78 ? -8.961 -15.023 -27.031 1 91.62 78 CYS A N 1
ATOM 613 C CA . CYS A 1 78 ? -9.531 -16.25 -27.594 1 91.62 78 CYS A CA 1
ATOM 614 C C . CYS A 1 78 ? -11.008 -16.062 -27.906 1 91.62 78 CYS A C 1
ATOM 616 O O . CYS A 1 78 ? -11.492 -16.531 -28.938 1 91.62 78 CYS A O 1
ATOM 618 N N . GLN A 1 79 ? -11.68 -15.391 -26.953 1 89.44 79 GLN A N 1
ATOM 619 C CA . GLN A 1 79 ? -13.102 -15.133 -27.172 1 89.44 79 GLN A CA 1
ATOM 620 C C . GLN A 1 79 ? -13.328 -14.312 -28.438 1 89.44 79 GLN A C 1
ATOM 622 O O . GLN A 1 79 ? -14.25 -14.586 -29.203 1 89.44 79 GLN A O 1
ATOM 627 N N . SER A 1 80 ? -12.5 -13.375 -28.609 1 86.69 80 SER A N 1
ATOM 628 C CA . SER A 1 80 ? -12.602 -12.516 -29.797 1 86.69 80 SER A CA 1
ATOM 629 C C . SER A 1 80 ? -12.273 -13.281 -31.062 1 86.69 80 SER A C 1
ATOM 631 O O . SER A 1 80 ? -12.984 -13.164 -32.062 1 86.69 80 SER A O 1
ATOM 633 N N . LEU A 1 81 ? -11.281 -14.055 -31.047 1 88.94 81 LEU A N 1
ATOM 634 C CA . LEU A 1 81 ? -10.82 -14.797 -32.219 1 88.94 81 LEU A CA 1
ATOM 635 C C . LEU A 1 81 ? -11.82 -15.891 -32.594 1 88.94 81 LEU A C 1
ATOM 637 O O . LEU A 1 81 ? -12.023 -16.172 -33.781 1 88.94 81 LEU A O 1
ATOM 641 N N . LEU A 1 82 ? -12.406 -16.484 -31.578 1 90.56 82 LEU A N 1
ATOM 642 C CA . LEU A 1 82 ? -13.305 -17.609 -31.797 1 90.56 82 LEU A CA 1
ATOM 643 C C . LEU A 1 82 ? -14.75 -17.125 -31.938 1 90.56 82 LEU A C 1
ATOM 645 O O . LEU A 1 82 ? -15.625 -17.906 -32.312 1 90.56 82 LEU A O 1
ATOM 649 N N . GLU A 1 83 ? -14.953 -15.781 -31.688 1 83.44 83 GLU A N 1
ATOM 650 C CA . GLU A 1 83 ? -16.297 -15.211 -31.734 1 83.44 83 GLU A CA 1
ATOM 651 C C . GLU A 1 83 ? -17.266 -15.992 -30.844 1 83.44 83 GLU A C 1
ATOM 653 O O . GLU A 1 83 ? -18.328 -16.406 -31.312 1 83.44 83 GLU A O 1
ATOM 658 N N . ILE A 1 84 ? -16.781 -16.328 -29.766 1 78.12 84 ILE A N 1
ATOM 659 C CA . ILE A 1 84 ? -17.547 -17.141 -28.828 1 78.12 84 ILE A CA 1
ATOM 660 C C . ILE A 1 84 ? -18.75 -16.359 -28.328 1 78.12 84 ILE A C 1
ATOM 662 O O . ILE A 1 84 ? -18.625 -15.18 -27.984 1 78.12 84 ILE A O 1
ATOM 666 N N . LYS A 1 85 ? -19.922 -16.938 -28.422 1 69.19 85 LYS A N 1
ATOM 667 C CA . LYS A 1 85 ? -21.156 -16.359 -27.891 1 69.19 85 LYS A CA 1
ATOM 668 C C . LYS A 1 85 ? -21.469 -16.906 -26.5 1 69.19 85 LYS A C 1
ATOM 670 O O . LYS A 1 85 ? -20.828 -17.859 -26.047 1 69.19 85 LYS A O 1
ATOM 675 N N . LYS A 1 86 ? -22.422 -16.281 -25.922 1 69.56 86 LYS A N 1
ATOM 676 C CA . LYS A 1 86 ? -22.828 -16.719 -24.578 1 69.56 86 LYS A CA 1
ATOM 677 C C . LYS A 1 86 ? -23.312 -18.172 -24.609 1 69.56 86 LYS A C 1
ATOM 679 O O . LYS A 1 86 ? -24.125 -18.531 -25.469 1 69.56 86 LYS A O 1
ATOM 684 N N . GLY A 1 87 ? -22.672 -19 -23.875 1 71.19 87 GLY A N 1
ATOM 685 C CA . GLY A 1 87 ? -23.094 -20.406 -23.797 1 71.19 87 GLY A CA 1
ATOM 686 C C . GLY A 1 87 ? -22.141 -21.344 -24.5 1 71.19 87 GLY A C 1
ATOM 687 O O . GLY A 1 87 ? -22.172 -22.562 -24.266 1 71.19 87 GLY A O 1
ATOM 688 N N . ASP A 1 88 ? -21.359 -20.797 -25.359 1 79.75 88 ASP A N 1
ATOM 689 C CA . ASP A 1 88 ? -20.438 -21.641 -26.109 1 79.75 88 ASP A CA 1
ATOM 690 C C . ASP A 1 88 ? -19.359 -22.203 -25.203 1 79.75 88 ASP A C 1
ATOM 692 O O . ASP A 1 88 ? -19.078 -21.641 -24.141 1 79.75 88 ASP A O 1
ATOM 696 N N . SER A 1 89 ? -18.922 -23.375 -25.625 1 86.56 89 SER A N 1
ATOM 697 C CA . SER A 1 89 ? -17.781 -23.953 -24.922 1 86.56 89 SER A CA 1
ATOM 698 C C . SER A 1 89 ? -16.531 -23.109 -25.094 1 86.56 89 SER A C 1
ATOM 700 O O . SER A 1 89 ? -16.312 -22.531 -26.172 1 86.56 89 SER A O 1
ATOM 702 N N . GLU A 1 90 ? -15.758 -22.969 -24.062 1 91.81 90 GLU A N 1
ATOM 703 C CA . GLU A 1 90 ? -14.539 -22.156 -24.094 1 91.81 90 GLU A CA 1
ATOM 704 C C . GLU A 1 90 ? -13.328 -22.984 -23.688 1 91.81 90 GLU A C 1
ATOM 706 O O . GLU A 1 90 ? -13.461 -24 -23 1 91.81 90 GLU A O 1
ATOM 711 N N . PRO A 1 91 ? -12.172 -22.578 -24.266 1 94.88 91 PRO A N 1
ATOM 712 C CA . PRO A 1 91 ? -10.945 -23.234 -23.781 1 94.88 91 PRO A CA 1
ATOM 713 C C . PRO A 1 91 ? -10.727 -23.031 -22.281 1 94.88 91 PRO A C 1
ATOM 715 O O . PRO A 1 91 ? -11.148 -22.016 -21.719 1 94.88 91 PRO A O 1
ATOM 718 N N . PHE A 1 92 ? -10.141 -24 -21.688 1 95.25 92 PHE A N 1
ATOM 719 C CA . PHE A 1 92 ? -9.867 -23.938 -20.25 1 95.25 92 PHE A CA 1
ATOM 720 C C . PHE A 1 92 ? -8.586 -23.156 -19.984 1 95.25 92 PHE A C 1
ATOM 722 O O . PHE A 1 92 ? -7.5 -23.734 -19.938 1 95.25 92 PHE A O 1
ATOM 729 N N . ILE A 1 93 ? -8.648 -21.875 -19.781 1 95.44 93 ILE A N 1
ATOM 730 C CA . ILE A 1 93 ? -7.512 -21 -19.547 1 95.44 93 ILE A CA 1
ATOM 731 C C . ILE A 1 93 ? -7.449 -20.625 -18.062 1 95.44 93 ILE A C 1
ATOM 733 O O . ILE A 1 93 ? -8.352 -19.953 -17.547 1 95.44 93 ILE A O 1
ATOM 737 N N . ARG A 1 94 ? -6.363 -21.031 -17.359 1 94.56 94 ARG A N 1
ATOM 738 C CA . ARG A 1 94 ? -6.266 -20.859 -15.922 1 94.56 94 ARG A CA 1
ATOM 739 C C . ARG A 1 94 ? -4.828 -20.594 -15.492 1 94.56 94 ARG A C 1
ATOM 741 O O . ARG A 1 94 ? -3.898 -20.766 -16.281 1 94.56 94 ARG A O 1
ATOM 748 N N . THR A 1 95 ? -4.656 -20.109 -14.273 1 93.94 95 THR A N 1
ATOM 749 C CA . THR A 1 95 ? -3.346 -20.141 -13.633 1 93.94 95 THR A CA 1
ATOM 750 C C . THR A 1 95 ? -3.059 -21.516 -13.055 1 93.94 95 THR A C 1
ATOM 752 O O . THR A 1 95 ? -3.963 -22.359 -12.945 1 93.94 95 THR A O 1
ATOM 755 N N . PHE A 1 96 ? -1.834 -21.781 -12.703 1 96 96 PHE A N 1
ATOM 756 C CA . PHE A 1 96 ? -1.473 -23.047 -12.086 1 96 96 PHE A CA 1
ATOM 757 C C . PHE A 1 96 ? -2.309 -23.312 -10.836 1 96 96 PHE A C 1
ATOM 759 O O . PHE A 1 96 ? -2.848 -24.391 -10.656 1 96 96 PHE A O 1
ATOM 766 N N . HIS A 1 97 ? -2.426 -22.312 -10.023 1 94.38 97 HIS A N 1
ATOM 767 C CA . HIS A 1 97 ? -3.141 -22.469 -8.758 1 94.38 97 HIS A CA 1
ATOM 768 C C . HIS A 1 97 ? -4.637 -22.656 -8.992 1 94.38 97 HIS A C 1
ATOM 770 O O . HIS A 1 97 ? -5.266 -23.5 -8.359 1 94.38 97 HIS A O 1
ATOM 776 N N . SER A 1 98 ? -5.203 -21.891 -9.914 1 94.19 98 SER A N 1
ATOM 777 C CA . SER A 1 98 ? -6.629 -22.016 -10.211 1 94.19 98 SER A CA 1
ATOM 778 C C . SER A 1 98 ? -6.953 -23.375 -10.805 1 94.19 98 SER A C 1
ATOM 780 O O . SER A 1 98 ? -8.023 -23.938 -10.547 1 94.19 98 SER A O 1
ATOM 782 N N . LEU A 1 99 ? -6.098 -23.875 -11.625 1 96.44 99 LEU A N 1
ATOM 783 C CA . LEU A 1 99 ? -6.266 -25.203 -12.195 1 96.44 99 LEU A CA 1
ATOM 784 C C . LEU A 1 99 ? -6.273 -26.281 -11.109 1 96.44 99 LEU A C 1
ATOM 786 O O . LEU A 1 99 ? -7.156 -27.141 -11.086 1 96.44 99 LEU A O 1
ATOM 790 N N . CYS A 1 100 ? -5.316 -26.188 -10.266 1 97.5 100 CYS A N 1
ATOM 791 C CA . CYS A 1 100 ? -5.188 -27.188 -9.211 1 97.5 100 CYS A CA 1
ATOM 792 C C . CYS A 1 100 ? -6.34 -27.094 -8.219 1 97.5 100 CYS A C 1
ATOM 794 O O . CYS A 1 100 ? -6.789 -28.109 -7.688 1 97.5 100 CYS A O 1
ATOM 796 N N . LEU A 1 101 ? -6.758 -25.875 -7.898 1 94.44 101 LEU A N 1
ATOM 797 C CA . LEU A 1 101 ? -7.941 -25.703 -7.066 1 94.44 101 LEU A CA 1
ATOM 798 C C . LEU A 1 101 ? -9.156 -26.391 -7.688 1 94.44 101 LEU A C 1
ATOM 800 O O . LEU A 1 101 ? -9.914 -27.047 -6.988 1 94.44 101 LEU A O 1
ATOM 804 N N . TYR A 1 102 ? -9.344 -26.234 -9.008 1 94.25 102 TYR A N 1
ATOM 805 C CA . TYR A 1 102 ? -10.43 -26.875 -9.758 1 94.25 102 TYR A CA 1
ATOM 806 C C . TYR A 1 102 ? -10.391 -28.391 -9.594 1 94.25 102 TYR A C 1
ATOM 808 O O . TYR A 1 102 ? -11.422 -29.016 -9.336 1 94.25 102 TYR A O 1
ATOM 816 N N . ILE A 1 103 ? -9.281 -28.953 -9.688 1 96.75 103 ILE A N 1
ATOM 817 C CA . ILE A 1 103 ? -9.109 -30.406 -9.633 1 96.75 103 ILE A CA 1
ATOM 818 C C . ILE A 1 103 ? -9.344 -30.891 -8.203 1 96.75 103 ILE A C 1
ATOM 820 O O . ILE A 1 103 ? -10.078 -31.859 -7.988 1 96.75 103 ILE A O 1
ATOM 824 N N . LEU A 1 104 ? -8.773 -30.234 -7.203 1 96.19 104 LEU A N 1
ATOM 825 C CA . LEU A 1 104 ? -8.836 -30.688 -5.82 1 96.19 104 LEU A CA 1
ATOM 826 C C . LEU A 1 104 ? -10.242 -30.531 -5.258 1 96.19 104 LEU A C 1
ATOM 828 O O . LEU A 1 104 ? -10.648 -31.281 -4.367 1 96.19 104 LEU A O 1
ATOM 832 N N . ARG A 1 105 ? -11 -29.562 -5.715 1 93.5 105 ARG A N 1
ATOM 833 C CA . ARG A 1 105 ? -12.391 -29.406 -5.281 1 93.5 105 ARG A CA 1
ATOM 834 C C . ARG A 1 105 ? -13.219 -30.625 -5.672 1 93.5 105 ARG A C 1
ATOM 836 O O . ARG A 1 105 ? -14.172 -30.984 -4.973 1 93.5 105 ARG A O 1
ATOM 843 N N . ARG A 1 106 ? -12.773 -31.312 -6.699 1 94 106 ARG A N 1
ATOM 844 C CA . ARG A 1 106 ? -13.531 -32.438 -7.234 1 94 106 ARG A CA 1
ATOM 845 C C . ARG A 1 106 ? -12.93 -33.781 -6.777 1 94 106 ARG A C 1
ATOM 847 O O . ARG A 1 106 ? -13.656 -34.719 -6.527 1 94 106 ARG A O 1
ATOM 854 N N . GLU A 1 107 ? -11.609 -33.75 -6.629 1 95.94 107 GLU A N 1
ATOM 855 C CA . GLU A 1 107 ? -10.922 -35.031 -6.406 1 95.94 107 GLU A CA 1
ATOM 856 C C . GLU A 1 107 ? -10.141 -35 -5.094 1 95.94 107 GLU A C 1
ATOM 858 O O . GLU A 1 107 ? -9.438 -35.969 -4.77 1 95.94 107 GLU A O 1
ATOM 863 N N . GLY A 1 108 ? -10.258 -34.031 -4.289 1 93.44 108 GLY A N 1
ATOM 864 C CA . GLY A 1 108 ? -9.391 -33.781 -3.146 1 93.44 108 GLY A CA 1
ATOM 865 C C . GLY A 1 108 ? -9.57 -34.781 -2.033 1 93.44 108 GLY A C 1
ATOM 866 O O . GLY A 1 108 ? -8.68 -35 -1.211 1 93.44 108 GLY A O 1
ATOM 867 N N . LYS A 1 109 ? -10.656 -35.5 -1.966 1 94 109 LYS A N 1
ATOM 868 C CA . LYS A 1 109 ? -10.953 -36.469 -0.902 1 94 109 LYS A CA 1
ATOM 869 C C . LYS A 1 109 ? -9.883 -37.562 -0.833 1 94 109 LYS A C 1
ATOM 871 O O . LYS A 1 109 ? -9.539 -38.031 0.254 1 94 109 LYS A O 1
ATOM 876 N N . SER A 1 110 ? -9.367 -37.906 -1.97 1 92.94 110 SER A N 1
ATOM 877 C CA . SER A 1 110 ? -8.383 -38.969 -2.066 1 92.94 110 SER A CA 1
ATOM 878 C C . SER A 1 110 ? -7.07 -38.562 -1.392 1 92.94 110 SER A C 1
ATOM 880 O O . SER A 1 110 ? -6.281 -39.438 -0.998 1 92.94 110 SER A O 1
ATOM 882 N N . VAL A 1 111 ? -6.871 -37.281 -1.21 1 93.94 111 VAL A N 1
ATOM 883 C CA . VAL A 1 111 ? -5.617 -36.844 -0.615 1 93.94 111 VAL A CA 1
ATOM 884 C C . VAL A 1 111 ? -5.895 -36.188 0.73 1 93.94 111 VAL A C 1
ATOM 886 O O . VAL A 1 111 ? -5.086 -35.375 1.213 1 93.94 111 VAL A O 1
ATOM 889 N N . GLY A 1 112 ? -7.031 -36.438 1.262 1 92.31 112 GLY A N 1
ATOM 890 C CA . GLY A 1 112 ? -7.324 -36.031 2.631 1 92.31 112 GLY A CA 1
ATOM 891 C C . GLY A 1 112 ? -7.977 -34.688 2.734 1 92.31 112 GLY A C 1
ATOM 892 O O . GLY A 1 112 ? -8.078 -34.125 3.826 1 92.31 112 GLY A O 1
ATOM 893 N N . LEU A 1 113 ? -8.406 -34.094 1.634 1 93.31 113 LEU A N 1
ATOM 894 C CA . LEU A 1 113 ? -9.062 -32.781 1.648 1 93.31 113 LEU A CA 1
ATOM 895 C C . LEU A 1 113 ? -10.547 -32.906 1.322 1 93.31 113 LEU A C 1
ATOM 897 O O . LEU A 1 113 ? -10.914 -33.531 0.324 1 93.31 113 LEU A O 1
ATOM 901 N N . GLY A 1 114 ? -11.359 -32.344 2.18 1 90.38 114 GLY A N 1
ATOM 902 C CA . GLY A 1 114 ? -12.766 -32.281 1.817 1 90.38 114 GLY A CA 1
ATOM 903 C C . GLY A 1 114 ? -13.023 -31.328 0.661 1 90.38 114 GLY A C 1
ATOM 904 O O . GLY A 1 114 ? -12.188 -30.484 0.337 1 90.38 114 GLY A O 1
ATOM 905 N N . SER A 1 115 ? -14.141 -31.5 -0.013 1 89.81 115 SER A N 1
ATOM 906 C CA . SER A 1 115 ? -14.492 -30.641 -1.139 1 89.81 115 SER A CA 1
ATOM 907 C C . SER A 1 115 ? -14.727 -29.203 -0.686 1 89.81 115 SER A C 1
ATOM 909 O O . SER A 1 115 ? -14.719 -28.281 -1.503 1 89.81 115 SER A O 1
ATOM 911 N N . ASN A 1 116 ? -14.82 -29.062 0.604 1 90.44 116 ASN A N 1
ATOM 912 C CA . ASN A 1 116 ? -1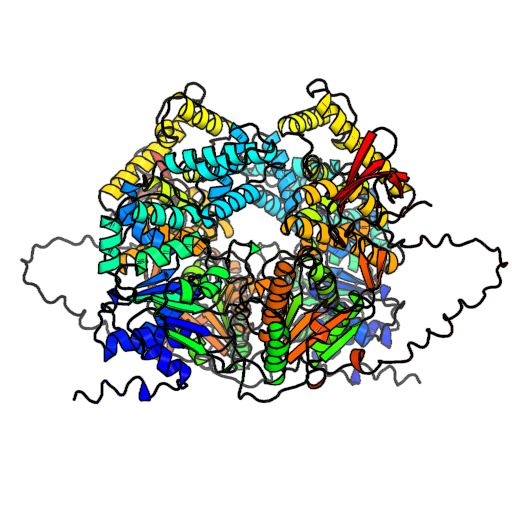5.133 -27.75 1.171 1 90.44 116 ASN A CA 1
ATOM 913 C C . ASN A 1 116 ? -13.938 -27.172 1.921 1 90.44 116 ASN A C 1
ATOM 915 O O . ASN A 1 116 ? -14.102 -26.375 2.846 1 90.44 116 ASN A O 1
ATOM 919 N N . PHE A 1 117 ? -12.734 -27.578 1.494 1 92.62 117 PHE A N 1
ATOM 920 C CA . PHE A 1 117 ? -11.562 -27.125 2.234 1 92.62 117 PHE A CA 1
ATOM 921 C C . PHE A 1 117 ? -11.375 -25.625 2.072 1 92.62 117 PHE A C 1
ATOM 923 O O . PHE A 1 117 ? -11.82 -25.047 1.078 1 92.62 117 PHE A O 1
ATOM 930 N N . THR A 1 118 ? -10.773 -24.984 3.07 1 91.25 118 THR A N 1
ATOM 931 C CA . THR A 1 118 ? -10.469 -23.547 3.055 1 91.25 118 THR A CA 1
ATOM 932 C C . THR A 1 118 ? -9.094 -23.297 2.447 1 91.25 118 THR A C 1
ATOM 934 O O . THR A 1 118 ? -8.125 -23.984 2.771 1 91.25 118 THR A O 1
ATOM 937 N N . VAL A 1 119 ? -9 -22.359 1.496 1 92 119 VAL A N 1
ATOM 938 C CA . VAL A 1 119 ? -7.719 -21.969 0.922 1 92 119 VAL A CA 1
ATOM 939 C C . VAL A 1 119 ? -7.094 -20.844 1.754 1 92 119 VAL A C 1
ATOM 941 O O . VAL A 1 119 ? -7.691 -19.781 1.919 1 92 119 VAL A O 1
ATOM 944 N N . TYR A 1 120 ? -5.922 -21.109 2.283 1 90 120 TYR A N 1
ATOM 945 C CA . TYR A 1 120 ? -5.227 -20.141 3.125 1 90 120 TYR A CA 1
ATOM 946 C C . TYR A 1 120 ? -4.391 -19.188 2.281 1 90 120 TYR A C 1
ATOM 948 O O . TYR A 1 120 ? -3.52 -19.609 1.522 1 90 120 TYR A O 1
ATOM 956 N N . ASP A 1 121 ? -4.668 -17.922 2.443 1 85.62 121 ASP A N 1
ATOM 957 C CA . ASP A 1 121 ? -3.748 -16.938 1.894 1 85.62 121 ASP A CA 1
ATOM 958 C C . ASP A 1 121 ? -2.564 -16.703 2.832 1 85.62 121 ASP A C 1
ATOM 960 O O . ASP A 1 121 ? -2.404 -17.406 3.824 1 85.62 121 ASP A O 1
ATOM 964 N N . SER A 1 122 ? -1.72 -15.75 2.51 1 84.12 122 SER A N 1
ATOM 965 C CA . SER A 1 122 ? -0.497 -15.516 3.27 1 84.12 122 SER A CA 1
ATOM 966 C C . SER A 1 122 ? -0.808 -15.109 4.707 1 84.12 122 SER A C 1
ATOM 968 O O . SER A 1 122 ? -0.135 -15.547 5.641 1 84.12 122 SER A O 1
ATOM 970 N N . ASP A 1 123 ? -1.846 -14.305 4.879 1 80.44 123 ASP A N 1
ATOM 971 C CA . ASP A 1 123 ? -2.213 -13.844 6.215 1 80.44 123 ASP A CA 1
ATOM 972 C C . ASP A 1 123 ? -2.666 -15.016 7.09 1 80.44 123 ASP A C 1
ATOM 974 O O . ASP A 1 123 ? -2.293 -15.102 8.258 1 80.44 123 ASP A O 1
ATOM 978 N N . MET A 1 124 ? -3.467 -15.875 6.516 1 86.06 124 MET A N 1
ATOM 979 C CA . MET A 1 124 ? -3.982 -17.031 7.254 1 86.06 124 MET A CA 1
ATOM 980 C C . MET A 1 124 ? -2.865 -18.016 7.574 1 86.06 124 MET A C 1
ATOM 982 O O . MET A 1 124 ? -2.846 -18.609 8.648 1 86.06 124 MET A O 1
ATOM 986 N N . GLN A 1 125 ? -1.938 -18.172 6.602 1 92.69 125 GLN A N 1
ATOM 987 C CA . GLN A 1 125 ? -0.779 -19.016 6.855 1 92.69 125 GLN A CA 1
ATOM 988 C C . GLN A 1 125 ? 0.022 -18.516 8.047 1 92.69 125 GLN A C 1
ATOM 990 O O . GLN A 1 125 ? 0.366 -19.297 8.945 1 92.69 125 GLN A O 1
ATOM 995 N N . GLU A 1 126 ? 0.272 -17.266 8.031 1 91.44 126 GLU A N 1
ATOM 996 C CA . GLU A 1 126 ? 1.07 -16.656 9.094 1 91.44 126 GLU A CA 1
ATOM 997 C C . GLU A 1 126 ? 0.361 -16.75 10.438 1 91.44 126 GLU A C 1
ATOM 999 O O . GLU A 1 126 ? 1.002 -16.984 11.469 1 91.44 126 GLU A O 1
ATOM 1004 N N . SER A 1 127 ? -0.98 -16.594 10.438 1 88.94 127 SER A N 1
ATOM 1005 C CA . SER A 1 127 ? -1.763 -16.703 11.664 1 88.94 127 SER A CA 1
ATOM 1006 C C . SER A 1 127 ? -1.658 -18.109 12.266 1 88.94 127 SER A C 1
ATOM 1008 O O . SER A 1 127 ? -1.501 -18.25 13.477 1 88.94 127 SER A O 1
ATOM 1010 N N . LEU A 1 128 ? -1.755 -19.078 11.414 1 92.44 128 LEU A N 1
ATOM 1011 C CA . LEU A 1 128 ? -1.639 -20.453 11.875 1 92.44 128 LEU A CA 1
ATOM 1012 C C . LEU A 1 128 ? -0.24 -20.734 12.422 1 92.44 128 LEU A C 1
ATOM 1014 O O . LEU A 1 128 ? -0.09 -21.375 13.461 1 92.44 128 LEU A O 1
ATOM 1018 N N . ILE A 1 129 ? 0.783 -20.219 11.758 1 95.56 129 ILE A N 1
ATOM 1019 C CA . ILE A 1 129 ? 2.164 -20.406 12.188 1 95.56 129 ILE A CA 1
ATOM 1020 C C . ILE A 1 129 ? 2.383 -19.734 13.539 1 95.56 129 ILE A C 1
ATOM 1022 O O . ILE A 1 129 ? 3.035 -20.297 14.422 1 95.56 129 ILE A O 1
ATOM 1026 N N . LYS A 1 130 ? 1.825 -18.562 13.688 1 91.69 130 LYS A N 1
ATOM 1027 C CA . LYS A 1 130 ? 1.932 -17.844 14.961 1 91.69 130 LYS A CA 1
ATOM 1028 C C . LYS A 1 130 ? 1.335 -18.656 16.094 1 91.69 130 LYS A C 1
ATOM 1030 O O . LYS A 1 130 ? 1.898 -18.703 17.203 1 91.69 130 LYS A O 1
ATOM 1035 N N . GLU A 1 131 ? 0.22 -19.266 15.852 1 89.31 131 GLU A N 1
ATOM 1036 C CA . GLU A 1 131 ? -0.43 -20.109 16.844 1 89.31 131 GLU A CA 1
ATOM 1037 C C . GLU A 1 131 ? 0.467 -21.281 17.25 1 89.31 131 GLU A C 1
ATOM 1039 O O . GLU A 1 131 ? 0.588 -21.594 18.438 1 89.31 131 GLU A O 1
ATOM 1044 N N . ILE A 1 132 ? 1.099 -21.859 16.281 1 93.69 132 ILE A N 1
ATOM 1045 C CA . ILE A 1 132 ? 1.958 -23.016 16.516 1 93.69 132 ILE A CA 1
ATOM 1046 C C . ILE A 1 132 ? 3.191 -22.594 17.312 1 93.69 132 ILE A C 1
ATOM 1048 O O . ILE A 1 132 ? 3.607 -23.281 18.234 1 93.69 132 ILE A O 1
ATOM 1052 N N . LEU A 1 133 ? 3.756 -21.453 16.938 1 93.5 133 LEU A N 1
ATOM 1053 C CA . LEU A 1 133 ? 4.934 -20.938 17.625 1 93.5 133 LEU A CA 1
ATOM 1054 C C . LEU A 1 133 ? 4.617 -20.641 19.094 1 93.5 133 LEU A C 1
ATOM 1056 O O . LEU A 1 133 ? 5.422 -20.938 19.984 1 93.5 133 LEU A O 1
ATOM 1060 N N . LYS A 1 134 ? 3.475 -20.094 19.328 1 85.88 134 LYS A N 1
ATOM 1061 C CA . LYS A 1 134 ? 3.037 -19.812 20.688 1 85.88 134 LYS A CA 1
ATOM 1062 C C . LYS A 1 134 ? 2.891 -21.109 21.5 1 85.88 134 LYS A C 1
ATOM 1064 O O . LYS A 1 134 ? 3.332 -21.172 22.641 1 85.88 134 LYS A O 1
ATOM 1069 N N . LYS A 1 135 ? 2.293 -22.109 20.906 1 86.25 135 LYS A N 1
ATOM 1070 C CA . LYS A 1 135 ? 2.086 -23.406 21.547 1 86.25 135 LYS A CA 1
ATOM 1071 C C . LYS A 1 135 ? 3.416 -24.062 21.906 1 86.25 135 LYS A C 1
ATOM 1073 O O . LYS A 1 135 ? 3.527 -24.719 22.938 1 86.25 135 LYS A O 1
ATOM 1078 N N . LYS A 1 136 ? 4.398 -23.828 21.047 1 91.06 136 LYS A N 1
ATOM 1079 C CA . LYS A 1 136 ? 5.699 -24.453 21.25 1 91.06 136 LYS A CA 1
ATOM 1080 C C . LYS A 1 136 ? 6.629 -23.547 22.062 1 91.06 136 LYS A C 1
ATOM 1082 O O . LYS A 1 136 ? 7.793 -23.875 22.281 1 91.06 136 LYS A O 1
ATOM 1087 N N . ASP A 1 137 ? 6.105 -22.406 22.469 1 85.81 137 ASP A N 1
ATOM 1088 C CA . ASP A 1 137 ? 6.848 -21.422 23.25 1 85.81 137 ASP A CA 1
ATOM 1089 C C . ASP A 1 137 ? 8.102 -20.953 22.516 1 85.81 137 ASP A C 1
ATOM 1091 O O . ASP A 1 137 ? 9.195 -20.953 23.078 1 85.81 137 ASP A O 1
ATOM 1095 N N . LEU A 1 138 ? 7.918 -20.781 21.234 1 87.69 138 LEU A N 1
ATOM 1096 C CA . LEU A 1 138 ? 8.992 -20.266 20.391 1 87.69 138 LEU A CA 1
ATOM 1097 C C . LEU A 1 138 ? 8.828 -18.766 20.156 1 87.69 138 LEU A C 1
ATOM 1099 O O . LEU A 1 138 ? 7.703 -18.281 20.016 1 87.69 138 LEU A O 1
ATOM 1103 N N . ASP A 1 139 ? 9.93 -18.078 20.125 1 84.19 139 ASP A N 1
ATOM 1104 C CA . ASP A 1 139 ? 9.906 -16.625 19.969 1 84.19 139 ASP A CA 1
ATOM 1105 C C . ASP A 1 139 ? 9.57 -16.234 18.531 1 84.19 139 ASP A C 1
ATOM 1107 O O . ASP A 1 139 ? 10.273 -16.594 17.594 1 84.19 139 ASP A O 1
ATOM 1111 N N . ILE A 1 140 ? 8.562 -15.398 18.375 1 84.12 140 ILE A N 1
ATOM 1112 C CA . ILE A 1 140 ? 8.039 -14.984 17.078 1 84.12 140 ILE A CA 1
ATOM 1113 C C . ILE A 1 140 ? 9.039 -14.047 16.406 1 84.12 140 ILE A C 1
ATOM 1115 O O . ILE A 1 140 ? 9.039 -13.914 15.172 1 84.12 140 ILE A O 1
ATOM 1119 N N . LYS A 1 141 ? 9.844 -13.406 17.156 1 78.31 141 LYS A N 1
ATOM 1120 C CA . LYS A 1 141 ? 10.836 -12.523 16.562 1 78.31 141 LYS A CA 1
ATOM 1121 C C . LYS A 1 141 ? 12.016 -13.312 16 1 78.31 141 LYS A C 1
ATOM 1123 O O . LYS A 1 141 ? 12.633 -12.898 15.023 1 78.31 141 LYS A O 1
ATOM 1128 N N . GLU A 1 142 ? 12.273 -14.422 16.703 1 79.69 142 GLU A N 1
ATOM 1129 C CA . GLU A 1 142 ? 13.328 -15.305 16.219 1 79.69 142 GLU A CA 1
ATOM 1130 C C . GLU A 1 142 ? 12.852 -16.109 15.016 1 79.69 142 GLU A C 1
ATOM 1132 O O . GLU A 1 142 ? 13.578 -16.25 14.023 1 79.69 142 GLU A O 1
ATOM 1137 N N . PHE A 1 143 ? 11.688 -16.688 15.219 1 86.56 143 PHE A N 1
ATOM 1138 C CA . PHE A 1 143 ? 11.047 -17.453 14.156 1 86.56 143 PHE A CA 1
ATOM 1139 C C . PHE A 1 143 ? 9.875 -16.672 13.562 1 86.56 143 PHE A C 1
ATOM 1141 O O . PHE A 1 143 ? 8.719 -16.922 13.906 1 86.56 143 PHE A O 1
ATOM 1148 N N . LYS A 1 144 ? 10.203 -15.852 12.641 1 86.5 144 LYS A N 1
ATOM 1149 C CA . LYS A 1 144 ? 9.172 -14.984 12.07 1 86.5 144 LYS A CA 1
ATOM 1150 C C . LYS A 1 144 ? 8.172 -15.781 11.242 1 86.5 144 LYS A C 1
ATOM 1152 O O . LYS A 1 144 ? 8.562 -16.531 10.344 1 86.5 144 LYS A O 1
ATOM 1157 N N . PRO A 1 145 ? 6.965 -15.602 11.492 1 91.19 145 PRO A N 1
ATOM 1158 C CA . PRO A 1 145 ? 5.953 -16.359 10.75 1 91.19 145 PRO A CA 1
ATOM 1159 C C . PRO A 1 145 ? 6.066 -16.172 9.234 1 91.19 145 PRO A C 1
ATOM 1161 O O . PRO A 1 145 ? 5.883 -17.125 8.477 1 91.19 145 PRO A O 1
ATOM 1164 N N . SER A 1 146 ? 6.355 -15.039 8.789 1 86.69 146 SER A N 1
ATOM 1165 C CA . SER A 1 146 ? 6.488 -14.781 7.359 1 86.69 146 SER A CA 1
ATOM 1166 C C . SER A 1 146 ? 7.648 -15.57 6.762 1 86.69 146 SER A C 1
ATOM 1168 O O . SER A 1 146 ? 7.535 -16.109 5.66 1 86.69 146 SER A O 1
ATOM 1170 N N . HIS A 1 147 ? 8.742 -15.625 7.484 1 85.12 147 HIS A N 1
ATOM 1171 C CA . HIS A 1 147 ? 9.906 -16.375 7.031 1 85.12 147 HIS A CA 1
ATOM 1172 C C . HIS A 1 147 ? 9.594 -17.875 6.961 1 85.12 147 HIS A C 1
ATOM 1174 O O . HIS A 1 147 ? 10.016 -18.547 6.02 1 85.12 147 HIS A O 1
ATOM 1180 N N . LEU A 1 148 ? 8.93 -18.297 7.98 1 92.75 148 LEU A N 1
ATOM 1181 C CA . LEU A 1 148 ? 8.578 -19.703 8.023 1 92.75 148 LEU A CA 1
ATOM 1182 C C . LEU A 1 148 ? 7.621 -20.062 6.887 1 92.75 148 LEU A C 1
ATOM 1184 O O . LEU A 1 148 ? 7.793 -21.078 6.223 1 92.75 148 LEU A O 1
ATOM 1188 N N . SER A 1 149 ? 6.605 -19.188 6.691 1 93.69 149 SER A N 1
ATOM 1189 C CA . SER A 1 149 ? 5.66 -19.438 5.605 1 93.69 149 SER A CA 1
ATOM 1190 C C . SER A 1 149 ? 6.367 -19.5 4.258 1 93.69 149 SER A C 1
ATOM 1192 O O . SER A 1 149 ? 6.051 -20.344 3.422 1 93.69 149 SER A O 1
ATOM 1194 N N . ASN A 1 150 ? 7.34 -18.688 4.027 1 88.88 150 ASN A N 1
ATOM 1195 C CA . ASN A 1 150 ? 8.117 -18.688 2.789 1 88.88 150 ASN A CA 1
ATOM 1196 C C . ASN A 1 150 ? 8.953 -19.953 2.652 1 88.88 150 ASN A C 1
ATOM 1198 O O . ASN A 1 150 ? 9.07 -20.516 1.56 1 88.88 150 ASN A O 1
ATOM 1202 N N . ALA A 1 151 ? 9.562 -20.328 3.762 1 90 151 ALA A N 1
ATOM 1203 C CA . ALA A 1 151 ? 10.367 -21.547 3.75 1 90 151 ALA A CA 1
ATOM 1204 C C . ALA A 1 151 ? 9.516 -22.75 3.385 1 90 151 ALA A C 1
ATOM 1206 O O . ALA A 1 151 ? 9.945 -23.609 2.613 1 90 151 ALA A O 1
ATOM 1207 N N . PHE A 1 152 ? 8.344 -22.797 3.971 1 95.62 152 PHE A N 1
ATOM 1208 C CA . PHE A 1 152 ? 7.434 -23.891 3.686 1 95.62 152 PHE A CA 1
ATOM 1209 C C . PHE A 1 152 ? 7.016 -23.891 2.219 1 95.62 152 PHE A C 1
ATOM 1211 O O . PHE A 1 152 ? 6.977 -24.938 1.575 1 95.62 152 PHE A O 1
ATOM 1218 N N . SER A 1 153 ? 6.684 -22.734 1.72 1 93.44 153 SER A N 1
ATOM 1219 C CA . SER A 1 153 ? 6.289 -22.594 0.322 1 93.44 153 SER A CA 1
ATOM 1220 C C . SER A 1 153 ? 7.418 -23 -0.616 1 93.44 153 SER A C 1
ATOM 1222 O O . SER A 1 153 ? 7.18 -23.688 -1.618 1 93.44 153 SER A O 1
ATOM 1224 N N . HIS A 1 154 ? 8.633 -22.641 -0.267 1 91.81 154 HIS A N 1
ATOM 1225 C CA . HIS A 1 154 ? 9.789 -23 -1.082 1 91.81 154 HIS A CA 1
ATOM 1226 C C . HIS A 1 154 ? 10.008 -24.5 -1.099 1 91.81 154 HIS A C 1
ATOM 1228 O O . HIS A 1 154 ? 10.391 -25.078 -2.127 1 91.81 154 HIS A O 1
ATOM 1234 N N . ALA A 1 155 ? 9.836 -25.047 0.031 1 94.75 155 ALA A N 1
ATOM 1235 C CA . ALA A 1 155 ? 9.969 -26.5 0.11 1 94.75 155 ALA A CA 1
ATOM 1236 C C . ALA A 1 155 ? 8.953 -27.188 -0.8 1 94.75 155 ALA A C 1
ATOM 1238 O O . ALA A 1 155 ? 9.312 -28.109 -1.549 1 94.75 155 ALA A O 1
ATOM 1239 N N . LYS A 1 156 ? 7.781 -26.781 -0.737 1 96.38 156 LYS A N 1
ATOM 1240 C CA . LYS A 1 156 ? 6.723 -27.375 -1.553 1 96.38 156 LYS A CA 1
ATOM 1241 C C . LYS A 1 156 ? 6.988 -27.156 -3.039 1 96.38 156 LYS A C 1
ATOM 1243 O O . LYS A 1 156 ? 6.766 -28.047 -3.854 1 96.38 156 LYS A O 1
ATOM 1248 N N . ASP A 1 157 ? 7.469 -25.969 -3.414 1 94.69 157 ASP A N 1
ATOM 1249 C CA . ASP A 1 157 ? 7.809 -25.656 -4.797 1 94.69 157 ASP A CA 1
ATOM 1250 C C . ASP A 1 157 ? 8.906 -26.594 -5.316 1 94.69 157 ASP A C 1
ATOM 1252 O O . ASP A 1 157 ? 8.969 -26.875 -6.512 1 94.69 157 ASP A O 1
ATOM 1256 N N . ALA A 1 158 ? 9.75 -27.062 -4.359 1 94.44 158 ALA A N 1
ATOM 1257 C CA . ALA A 1 158 ? 10.852 -27.953 -4.695 1 94.44 158 ALA A CA 1
ATOM 1258 C C . ALA A 1 158 ? 10.406 -29.422 -4.625 1 94.44 158 ALA A C 1
ATOM 1260 O O . ALA A 1 158 ? 11.234 -30.328 -4.672 1 94.44 158 ALA A O 1
ATOM 1261 N N . PHE A 1 159 ? 9.141 -29.594 -4.434 1 95.25 159 PHE A N 1
ATOM 1262 C CA . PHE A 1 159 ? 8.523 -30.922 -4.391 1 95.25 159 PHE A CA 1
ATOM 1263 C C . PHE A 1 159 ? 8.969 -31.688 -3.148 1 95.25 159 PHE A C 1
ATOM 1265 O O . PHE A 1 159 ? 9.297 -32.875 -3.225 1 95.25 159 PHE A O 1
ATOM 1272 N N . LEU A 1 160 ? 9.07 -30.953 -2.082 1 95.19 160 LEU A N 1
ATOM 1273 C CA . LEU A 1 160 ? 9.367 -31.562 -0.796 1 95.19 160 LEU A CA 1
ATOM 1274 C C . LEU A 1 160 ? 8.156 -31.516 0.129 1 95.19 160 LEU A C 1
ATOM 1276 O O . LEU A 1 160 ? 7.578 -30.438 0.336 1 95.19 160 LEU A O 1
ATOM 1280 N N . THR A 1 161 ? 7.809 -32.688 0.632 1 95.31 161 THR A N 1
ATOM 1281 C CA . THR A 1 161 ? 6.824 -32.719 1.71 1 95.31 161 THR A CA 1
ATOM 1282 C C . THR A 1 161 ? 7.465 -32.312 3.037 1 95.31 161 THR A C 1
ATOM 1284 O O . THR A 1 161 ? 8.695 -32.25 3.143 1 95.31 161 THR A O 1
ATOM 1287 N N . ALA A 1 162 ? 6.629 -32.031 4.023 1 95.75 162 ALA A N 1
ATOM 1288 C CA . ALA A 1 162 ? 7.156 -31.672 5.34 1 95.75 162 ALA A CA 1
ATOM 1289 C C . ALA A 1 162 ? 8.047 -32.781 5.887 1 95.75 162 ALA A C 1
ATOM 1291 O O . ALA A 1 162 ? 9.062 -32.531 6.531 1 95.75 162 ALA A O 1
ATOM 1292 N N . GLU A 1 163 ? 7.691 -34 5.625 1 95 163 GLU A N 1
ATOM 1293 C CA . GLU A 1 163 ? 8.461 -35.156 6.078 1 95 163 GLU A CA 1
ATOM 1294 C C . GLU A 1 163 ? 9.82 -35.219 5.383 1 95 163 GLU A C 1
ATOM 1296 O O . GLU A 1 163 ? 10.844 -35.469 6.035 1 95 163 GLU A O 1
ATOM 1301 N N . GLU A 1 164 ? 9.773 -35.031 4.102 1 94.69 164 GLU A N 1
ATOM 1302 C CA . GLU A 1 164 ? 11.016 -35.062 3.34 1 94.69 164 GLU A CA 1
ATOM 1303 C C . GLU A 1 164 ? 11.93 -33.906 3.738 1 94.69 164 GLU A C 1
ATOM 1305 O O . GLU A 1 164 ? 13.148 -34.062 3.828 1 94.69 164 GLU A O 1
ATOM 1310 N N . TYR A 1 165 ? 11.281 -32.781 3.908 1 94.5 165 TYR A N 1
ATOM 1311 C CA . TYR A 1 165 ? 12.023 -31.594 4.359 1 94.5 165 TYR A CA 1
ATOM 1312 C C . TYR A 1 165 ? 12.719 -31.875 5.688 1 94.5 165 TYR A C 1
ATOM 1314 O O . TYR A 1 165 ? 13.883 -31.5 5.875 1 94.5 165 TYR A O 1
ATOM 1322 N N . SER A 1 166 ? 12.031 -32.5 6.574 1 93.69 166 SER A N 1
ATOM 1323 C CA . SER A 1 166 ? 12.562 -32.812 7.895 1 93.69 166 SER A CA 1
ATOM 1324 C C . SER A 1 166 ? 13.742 -33.781 7.793 1 93.69 166 SER A C 1
ATOM 1326 O O . SER A 1 166 ? 14.727 -33.656 8.523 1 93.69 166 SER A O 1
ATOM 1328 N N . ARG A 1 167 ? 13.695 -34.688 6.918 1 91.62 167 ARG A N 1
ATOM 1329 C CA . ARG A 1 167 ? 14.758 -35.656 6.734 1 91.62 167 ARG A CA 1
ATOM 1330 C C . ARG A 1 167 ? 16.031 -35 6.191 1 91.62 167 ARG A C 1
ATOM 1332 O O . ARG A 1 167 ? 17.141 -35.406 6.559 1 91.62 167 ARG A O 1
ATOM 1339 N N . LYS A 1 168 ? 15.82 -34.031 5.391 1 89.38 168 LYS A N 1
ATOM 1340 C CA . LYS A 1 168 ? 16.953 -33.375 4.73 1 89.38 168 LYS A CA 1
ATOM 1341 C C . LYS A 1 168 ? 17.578 -32.344 5.637 1 89.38 168 LYS A C 1
ATOM 1343 O O . LYS A 1 168 ? 18.75 -31.969 5.453 1 89.38 168 LYS A O 1
ATOM 1348 N N . ASN A 1 169 ? 16.859 -31.797 6.551 1 83.38 169 ASN A N 1
ATOM 1349 C CA . ASN A 1 169 ? 17.328 -30.672 7.344 1 83.38 169 ASN A CA 1
ATOM 1350 C C . ASN A 1 169 ? 17.422 -31.031 8.828 1 83.38 169 ASN A C 1
ATOM 1352 O O . ASN A 1 169 ? 16.75 -30.422 9.664 1 83.38 169 ASN A O 1
ATOM 1356 N N . GLN A 1 170 ? 18.297 -31.922 9.203 1 77.88 170 GLN A N 1
ATOM 1357 C CA . GLN A 1 170 ? 18.422 -32.375 10.578 1 77.88 170 GLN A CA 1
ATOM 1358 C C . GLN A 1 170 ? 19.766 -31.984 11.172 1 77.88 170 GLN A C 1
ATOM 1360 O O . GLN A 1 170 ? 20.047 -32.281 12.336 1 77.88 170 GLN A O 1
ATOM 1365 N N . ASP A 1 171 ? 20.453 -31.203 10.492 1 75.69 171 ASP A N 1
ATOM 1366 C CA . ASP A 1 171 ? 21.859 -31.031 10.844 1 75.69 171 ASP A CA 1
ATOM 1367 C C . ASP A 1 171 ? 22.016 -30 11.961 1 75.69 171 ASP A C 1
ATOM 1369 O O . ASP A 1 171 ? 22.938 -30.094 12.766 1 75.69 171 ASP A O 1
ATOM 1373 N N . ASP A 1 172 ? 21.188 -28.859 11.938 1 79 172 ASP A N 1
ATOM 1374 C CA . ASP A 1 172 ? 21.391 -27.859 12.969 1 79 172 ASP A CA 1
ATOM 1375 C C . ASP A 1 172 ? 20.078 -27.594 13.727 1 79 172 ASP A C 1
ATOM 1377 O O . ASP A 1 172 ? 19 -27.922 13.242 1 79 172 ASP A O 1
ATOM 1381 N N . GLY A 1 173 ? 20.266 -27.172 14.984 1 76.69 173 GLY A N 1
ATOM 1382 C CA . GLY A 1 173 ? 19.172 -26.922 15.898 1 76.69 173 GLY A CA 1
ATOM 1383 C C . GLY A 1 173 ? 18.125 -25.984 15.328 1 76.69 173 GLY A C 1
ATOM 1384 O O . GLY A 1 173 ? 16.922 -26.203 15.5 1 76.69 173 GLY A O 1
ATOM 1385 N N . TYR A 1 174 ? 18.516 -25.031 14.617 1 81.25 174 TYR A N 1
ATOM 1386 C CA . TYR A 1 174 ? 17.609 -24.047 14.039 1 81.25 174 TYR A CA 1
ATOM 1387 C C . TYR A 1 174 ? 16.766 -24.672 12.938 1 81.25 174 TYR A C 1
ATOM 1389 O O . TYR A 1 174 ? 15.531 -24.531 12.953 1 81.25 174 TYR A O 1
ATOM 1397 N N . THR A 1 175 ? 17.438 -25.375 12.109 1 85.81 175 THR A N 1
ATOM 1398 C CA . THR A 1 175 ? 16.734 -26.016 11 1 85.81 175 THR A CA 1
ATOM 1399 C C . THR A 1 175 ? 15.828 -27.141 11.5 1 85.81 175 THR A C 1
ATOM 1401 O O . THR A 1 175 ? 14.773 -27.391 10.922 1 85.81 175 THR A O 1
ATOM 1404 N N . ARG A 1 176 ? 16.266 -27.75 12.516 1 89.31 176 ARG A N 1
ATOM 1405 C CA . ARG A 1 176 ? 15.43 -28.797 13.109 1 89.31 176 ARG A CA 1
ATOM 1406 C C . ARG A 1 176 ? 14.148 -28.219 13.688 1 89.31 176 ARG A C 1
ATOM 1408 O O . ARG A 1 176 ? 13.07 -28.812 13.555 1 89.31 176 ARG A O 1
ATOM 1415 N N . THR A 1 177 ? 14.328 -27.094 14.281 1 91.12 177 THR A N 1
ATOM 1416 C CA . THR A 1 177 ? 13.156 -26.422 14.828 1 91.12 177 THR A CA 1
ATOM 1417 C C . THR A 1 177 ? 12.188 -26.031 13.711 1 91.12 177 THR A C 1
ATOM 1419 O O . THR A 1 177 ? 10.977 -26.203 13.844 1 91.12 177 THR A O 1
ATOM 1422 N N . ILE A 1 178 ? 12.75 -25.547 12.617 1 92.62 178 ILE A N 1
ATOM 1423 C CA . ILE A 1 178 ? 11.93 -25.156 11.477 1 92.62 178 ILE A CA 1
ATOM 1424 C C . ILE A 1 178 ? 11.195 -26.391 10.93 1 92.62 178 ILE A C 1
ATOM 1426 O O . ILE A 1 178 ? 10.016 -26.312 10.602 1 92.62 178 ILE A O 1
ATOM 1430 N N . SER A 1 179 ? 11.914 -27.484 10.914 1 94.38 179 SER A N 1
ATOM 1431 C CA . SER A 1 179 ? 11.328 -28.719 10.43 1 94.38 179 SER A CA 1
ATOM 1432 C C . SER A 1 179 ? 10.188 -29.188 11.328 1 94.38 179 SER A C 1
ATOM 1434 O O . SER A 1 179 ? 9.156 -29.641 10.844 1 94.38 179 SER A O 1
ATOM 1436 N N . ASP A 1 180 ? 10.398 -29.031 12.57 1 94.88 180 ASP A N 1
ATOM 1437 C CA . ASP A 1 180 ? 9.367 -29.422 13.531 1 94.88 180 ASP A CA 1
ATOM 1438 C C . ASP A 1 180 ? 8.125 -28.562 13.391 1 94.88 180 ASP A C 1
ATOM 1440 O O . ASP A 1 180 ? 7 -29.062 13.469 1 94.88 180 ASP A O 1
ATOM 1444 N N . VAL A 1 181 ? 8.359 -27.312 13.203 1 96.31 181 VAL A N 1
ATOM 1445 C CA . VAL A 1 181 ? 7.242 -26.391 13.023 1 96.31 181 VAL A CA 1
ATOM 1446 C C . VAL A 1 181 ? 6.516 -26.703 11.719 1 96.31 181 VAL A C 1
ATOM 1448 O O . VAL A 1 181 ? 5.285 -26.656 11.656 1 96.31 181 VAL A O 1
ATOM 1451 N N . PHE A 1 182 ? 7.32 -27.062 10.711 1 97.19 182 PHE A N 1
ATOM 1452 C CA . PHE A 1 182 ? 6.746 -27.406 9.406 1 97.19 182 PHE A CA 1
ATOM 1453 C C . PHE A 1 182 ? 5.844 -28.625 9.516 1 97.19 182 PHE A C 1
ATOM 1455 O O . PHE A 1 182 ? 4.734 -28.625 8.977 1 97.19 182 PHE A O 1
ATOM 1462 N N . LEU A 1 183 ? 6.27 -29.625 10.203 1 97.12 183 LEU A N 1
ATOM 1463 C CA . LEU A 1 183 ? 5.488 -30.828 10.398 1 97.12 183 LEU A CA 1
ATOM 1464 C C . LEU A 1 183 ? 4.191 -30.531 11.148 1 97.12 183 LEU A C 1
ATOM 1466 O O . LEU A 1 183 ? 3.123 -31.016 10.766 1 97.12 183 LEU A O 1
ATOM 1470 N N . GLU A 1 184 ? 4.309 -29.703 12.164 1 96.62 184 GLU A N 1
ATOM 1471 C CA . GLU A 1 184 ? 3.129 -29.344 12.945 1 96.62 184 GLU A CA 1
ATOM 1472 C C . GLU A 1 184 ? 2.172 -28.484 12.117 1 96.62 184 GLU A C 1
ATOM 1474 O O . GLU A 1 184 ? 0.953 -28.625 12.234 1 96.62 184 GLU A O 1
ATOM 1479 N N . TYR A 1 185 ? 2.744 -27.609 11.312 1 97.31 185 TYR A N 1
ATOM 1480 C CA . TYR A 1 185 ? 1.956 -26.734 10.445 1 97.31 185 TYR A CA 1
ATOM 1481 C C . TYR A 1 185 ? 1.097 -27.562 9.492 1 97.31 185 TYR A C 1
ATOM 1483 O O . TYR A 1 185 ? -0.102 -27.312 9.352 1 97.31 185 TYR A O 1
ATOM 1491 N N . GLU A 1 186 ? 1.69 -28.562 8.883 1 96.88 186 GLU A N 1
ATOM 1492 C CA . GLU A 1 186 ? 0.96 -29.406 7.949 1 96.88 186 GLU A CA 1
ATOM 1493 C C . GLU A 1 186 ? -0.125 -30.203 8.664 1 96.88 186 GLU A C 1
ATOM 1495 O O . GLU A 1 186 ? -1.231 -30.359 8.148 1 96.88 186 GLU A O 1
ATOM 1500 N N . ARG A 1 187 ? 0.194 -30.688 9.836 1 94.94 187 ARG A N 1
ATOM 1501 C CA . ARG A 1 187 ? -0.768 -31.453 10.609 1 94.94 187 ARG A CA 1
ATOM 1502 C C . ARG A 1 187 ? -1.969 -30.609 11 1 94.94 187 ARG A C 1
ATOM 1504 O O . ARG A 1 187 ? -3.117 -31.016 10.828 1 94.94 187 ARG A O 1
ATOM 1511 N N . GLU A 1 188 ? -1.689 -29.438 11.531 1 94.81 188 GLU A N 1
ATOM 1512 C CA . GLU A 1 188 ? -2.758 -28.547 11.969 1 94.81 188 GLU A CA 1
ATOM 1513 C C . GLU A 1 188 ? -3.596 -28.062 10.781 1 94.81 188 GLU A C 1
ATOM 1515 O O . GLU A 1 188 ? -4.816 -27.922 10.898 1 94.81 188 GLU A O 1
ATOM 1520 N N . LYS A 1 189 ? -2.924 -27.766 9.703 1 94.88 189 LYS A N 1
ATOM 1521 C CA . LYS A 1 189 ? -3.611 -27.328 8.492 1 94.88 189 LYS A CA 1
ATOM 1522 C C . LYS A 1 189 ? -4.566 -28.406 7.984 1 94.88 189 LYS A C 1
ATOM 1524 O O . LYS A 1 189 ? -5.707 -28.109 7.621 1 94.88 189 LYS A O 1
ATOM 1529 N N . LEU A 1 190 ? -4.141 -29.641 7.988 1 93.44 190 LEU A N 1
ATOM 1530 C CA . LEU A 1 190 ? -4.961 -30.766 7.551 1 93.44 190 LEU A CA 1
ATOM 1531 C C . LEU A 1 190 ? -6.148 -30.953 8.484 1 93.44 190 LEU A C 1
ATOM 1533 O O . LEU A 1 190 ? -7.266 -31.219 8.031 1 93.44 190 LEU A O 1
ATOM 1537 N N . LYS A 1 191 ? -5.879 -30.812 9.789 1 92.56 191 LYS A N 1
ATOM 1538 C CA . LYS A 1 191 ? -6.953 -30.938 10.766 1 92.56 191 LYS A CA 1
ATOM 1539 C C . LYS A 1 191 ? -8.039 -29.891 10.539 1 92.56 191 LYS A C 1
ATOM 1541 O O . LYS A 1 191 ? -9.211 -30.125 10.836 1 92.56 191 LYS A O 1
ATOM 1546 N N . ARG A 1 192 ? -7.656 -28.859 9.945 1 92.94 192 ARG A N 1
ATOM 1547 C CA . ARG A 1 192 ? -8.578 -27.75 9.719 1 92.94 192 ARG A CA 1
ATOM 1548 C C . ARG A 1 192 ? -9.219 -27.859 8.336 1 92.94 192 ARG A C 1
ATOM 1550 O O . ARG A 1 192 ? -9.945 -26.953 7.918 1 92.94 192 ARG A O 1
ATOM 1557 N N . ASN A 1 193 ? -8.977 -28.938 7.621 1 93.88 193 ASN A N 1
ATOM 1558 C CA . ASN A 1 193 ? -9.445 -29.109 6.254 1 93.88 193 ASN A CA 1
ATOM 1559 C C . ASN A 1 193 ? -9.117 -27.891 5.395 1 93.88 193 ASN A C 1
ATOM 1561 O O . ASN A 1 193 ? -10.008 -27.281 4.797 1 93.88 193 ASN A O 1
ATOM 1565 N N . ALA A 1 194 ? -7.883 -27.484 5.461 1 94.75 194 ALA A N 1
ATOM 1566 C CA . ALA A 1 194 ? -7.406 -26.297 4.758 1 94.75 194 ALA A CA 1
ATOM 1567 C C . ALA A 1 194 ? -6.203 -26.625 3.883 1 94.75 194 ALA A C 1
ATOM 1569 O O . ALA A 1 194 ? -5.531 -27.641 4.086 1 94.75 194 ALA A O 1
ATOM 1570 N N . ALA A 1 195 ? -5.996 -25.844 2.867 1 95.56 195 ALA A N 1
ATOM 1571 C CA . ALA A 1 195 ? -4.832 -25.922 1.988 1 95.56 195 ALA A CA 1
ATOM 1572 C C . ALA A 1 195 ? -4.285 -24.531 1.677 1 95.56 195 ALA A C 1
ATOM 1574 O O . ALA A 1 195 ? -5.051 -23.578 1.52 1 95.56 195 ALA A O 1
ATOM 1575 N N . ASP A 1 196 ? -2.973 -24.406 1.695 1 95.06 196 ASP A N 1
ATOM 1576 C CA . ASP A 1 196 ? -2.385 -23.141 1.245 1 95.06 196 ASP A CA 1
ATOM 1577 C C . ASP A 1 196 ? -2.033 -23.203 -0.24 1 95.06 196 ASP A C 1
ATOM 1579 O O . ASP A 1 196 ? -2.32 -24.203 -0.913 1 95.06 196 ASP A O 1
ATOM 1583 N N . PHE A 1 197 ? -1.478 -22.234 -0.813 1 92.44 197 PHE A N 1
ATOM 1584 C CA . PHE A 1 197 ? -1.233 -22.156 -2.248 1 92.44 197 PHE A CA 1
ATOM 1585 C C . PHE A 1 197 ? -0.212 -23.203 -2.684 1 92.44 197 PHE A C 1
ATOM 1587 O O . PHE A 1 197 ? -0.343 -23.797 -3.756 1 92.44 197 PHE A O 1
ATOM 1594 N N . GLY A 1 198 ? 0.783 -23.375 -1.865 1 94.69 198 GLY A N 1
ATOM 1595 C CA . GLY A 1 198 ? 1.738 -24.422 -2.184 1 94.69 198 GLY A CA 1
ATOM 1596 C C . GLY A 1 198 ? 1.117 -25.812 -2.217 1 94.69 198 GLY A C 1
ATOM 1597 O O . GLY A 1 198 ? 1.494 -26.641 -3.041 1 94.69 198 GLY A O 1
ATOM 1598 N N . ASP A 1 199 ? 0.159 -26.016 -1.357 1 96.44 199 ASP A N 1
ATOM 1599 C CA . ASP A 1 199 ? -0.53 -27.297 -1.282 1 96.44 199 ASP A CA 1
ATOM 1600 C C . ASP A 1 199 ? -1.323 -27.578 -2.559 1 96.44 199 ASP A C 1
ATOM 1602 O O . ASP A 1 199 ? -1.478 -28.719 -2.965 1 96.44 199 ASP A O 1
ATOM 1606 N N . LEU A 1 200 ? -1.882 -26.547 -3.117 1 96.19 200 LEU A N 1
ATOM 1607 C CA . LEU A 1 200 ? -2.732 -26.75 -4.285 1 96.19 200 LEU A CA 1
ATOM 1608 C C . LEU A 1 200 ? -1.99 -27.516 -5.375 1 96.19 200 LEU A C 1
ATOM 1610 O O . LEU A 1 200 ? -2.502 -28.516 -5.898 1 96.19 200 LEU A O 1
ATOM 1614 N N . ILE A 1 201 ? -0.795 -27.109 -5.664 1 97.5 201 ILE A N 1
ATOM 1615 C CA . ILE A 1 201 ? -0.04 -27.766 -6.727 1 97.5 201 ILE A CA 1
ATOM 1616 C C . ILE A 1 201 ? 0.55 -29.078 -6.207 1 97.5 201 ILE A C 1
ATOM 1618 O O . ILE A 1 201 ? 0.457 -30.125 -6.867 1 97.5 201 ILE A O 1
ATOM 1622 N N . LEU A 1 202 ? 1.125 -29.062 -4.992 1 97.62 202 LEU A N 1
ATOM 1623 C CA . LEU A 1 202 ? 1.78 -30.234 -4.41 1 97.62 202 LEU A CA 1
ATOM 1624 C C . LEU A 1 202 ? 0.808 -31.406 -4.297 1 97.62 202 LEU A C 1
ATOM 1626 O O . LEU A 1 202 ? 1.114 -32.531 -4.727 1 97.62 202 LEU A O 1
ATOM 1630 N N . LEU A 1 203 ? -0.361 -31.141 -3.719 1 97.44 203 LEU A N 1
ATOM 1631 C CA . LEU A 1 203 ? -1.33 -32.219 -3.479 1 97.44 203 LEU A CA 1
ATOM 1632 C C . LEU A 1 203 ? -1.911 -32.719 -4.789 1 97.44 203 LEU A C 1
ATOM 1634 O O . LEU A 1 203 ? -2.256 -33.906 -4.902 1 97.44 203 LEU A O 1
ATOM 1638 N N . THR A 1 204 ? -2.049 -31.844 -5.785 1 98.19 204 THR A N 1
ATOM 1639 C CA . THR A 1 204 ? -2.518 -32.281 -7.094 1 98.19 204 THR A CA 1
ATOM 1640 C C . THR A 1 204 ? -1.521 -33.25 -7.727 1 98.19 204 THR A C 1
ATOM 1642 O O . THR A 1 204 ? -1.914 -34.281 -8.289 1 98.19 204 THR A O 1
ATOM 1645 N N . VAL A 1 205 ? -0.236 -32.938 -7.668 1 98.06 205 VAL A N 1
ATOM 1646 C CA . VAL A 1 205 ? 0.799 -33.812 -8.219 1 98.06 205 VAL A CA 1
ATOM 1647 C C . VAL A 1 205 ? 0.803 -35.156 -7.488 1 98.06 205 VAL A C 1
ATOM 1649 O O . VAL A 1 205 ? 0.906 -36.188 -8.109 1 98.06 205 VAL A O 1
ATOM 1652 N N . ILE A 1 206 ? 0.657 -35.094 -6.199 1 97.12 206 ILE A N 1
ATOM 1653 C CA . ILE A 1 206 ? 0.607 -36.312 -5.395 1 97.12 206 ILE A CA 1
ATOM 1654 C C . ILE A 1 206 ? -0.623 -37.125 -5.777 1 97.12 206 ILE A C 1
ATOM 1656 O O . ILE A 1 206 ? -0.54 -38.344 -5.934 1 97.12 206 ILE A O 1
ATOM 1660 N N . LEU A 1 207 ? -1.733 -36.469 -5.918 1 97.69 207 LEU A N 1
ATOM 1661 C CA . LEU A 1 207 ? -2.977 -37.094 -6.336 1 97.69 207 LEU A CA 1
ATOM 1662 C C . LEU A 1 207 ? -2.791 -37.844 -7.652 1 97.69 207 LEU A C 1
ATOM 1664 O O . LEU A 1 207 ? -3.172 -39 -7.77 1 97.69 207 LEU A O 1
ATOM 1668 N N . PHE A 1 208 ? -2.18 -37.219 -8.617 1 97.94 208 PHE A N 1
ATOM 1669 C CA . PHE A 1 208 ? -1.982 -37.812 -9.938 1 97.94 208 PHE A CA 1
ATOM 1670 C C . PHE A 1 208 ? -0.992 -38.969 -9.875 1 97.94 208 PHE A C 1
ATOM 1672 O O . PHE A 1 208 ? -1.143 -39.969 -10.586 1 97.94 208 PHE A O 1
ATOM 1679 N N . ARG A 1 209 ? 0.015 -38.812 -9.07 1 96.38 209 ARG A N 1
ATOM 1680 C CA . ARG A 1 209 ? 1.031 -39.844 -8.914 1 96.38 209 ARG A CA 1
ATOM 1681 C C . ARG A 1 209 ? 0.448 -41.094 -8.258 1 96.38 209 ARG A C 1
ATOM 1683 O O . ARG A 1 209 ? 0.683 -42.219 -8.719 1 96.38 209 ARG A O 1
ATOM 1690 N N . ASP A 1 210 ? -0.379 -40.875 -7.266 1 96.25 210 ASP A N 1
ATOM 1691 C CA . ASP A 1 210 ? -0.856 -42 -6.441 1 96.25 210 ASP A CA 1
ATOM 1692 C C . ASP A 1 210 ? -2.131 -42.594 -7.023 1 96.25 210 ASP A C 1
ATOM 1694 O O . ASP A 1 210 ? -2.449 -43.75 -6.758 1 96.25 210 ASP A O 1
ATOM 1698 N N . TYR A 1 211 ? -2.869 -41.844 -7.762 1 97 211 TYR A N 1
ATOM 1699 C CA . TYR A 1 211 ? -4.117 -42.312 -8.352 1 97 211 TYR A CA 1
ATOM 1700 C C . TYR A 1 211 ? -4.121 -42.094 -9.867 1 97 211 TYR A C 1
ATOM 1702 O O . TYR A 1 211 ? -4.824 -41.219 -10.367 1 97 211 TYR A O 1
ATOM 1710 N N . PRO A 1 212 ? -3.578 -42.969 -10.633 1 96.44 212 PRO A N 1
ATOM 1711 C CA . PRO A 1 212 ? -3.395 -42.812 -12.078 1 96.44 212 PRO A CA 1
ATOM 1712 C C . PRO A 1 212 ? -4.715 -42.75 -12.836 1 96.44 212 PRO A C 1
ATOM 1714 O O . PRO A 1 212 ? -4.793 -42.094 -13.898 1 96.44 212 PRO A O 1
ATOM 1717 N N . MET A 1 213 ? -5.734 -43.312 -12.242 1 96.88 213 MET A N 1
ATOM 1718 C CA . MET A 1 213 ? -7.035 -43.281 -12.898 1 96.88 213 MET A CA 1
ATOM 1719 C C . MET A 1 213 ? -7.578 -41.844 -12.945 1 96.88 213 MET A C 1
ATOM 1721 O O . MET A 1 213 ? -8.258 -41.469 -13.898 1 96.88 213 MET A O 1
ATOM 1725 N N . VAL A 1 214 ? -7.348 -41.156 -11.891 1 97.19 214 VAL A N 1
ATOM 1726 C CA . VAL A 1 214 ? -7.762 -39.75 -11.859 1 97.19 214 VAL A CA 1
ATOM 1727 C C . VAL A 1 214 ? -6.984 -38.969 -12.898 1 97.19 214 VAL A C 1
ATOM 1729 O O . VAL A 1 214 ? -7.555 -38.125 -13.609 1 97.19 214 VAL A O 1
ATOM 1732 N N . LEU A 1 215 ? -5.695 -39.188 -13 1 97.81 215 LEU A N 1
ATOM 1733 C CA . LEU A 1 215 ? -4.852 -38.5 -13.992 1 97.81 215 LEU A CA 1
ATOM 1734 C C . LEU A 1 215 ? -5.355 -38.781 -15.406 1 97.81 215 LEU A C 1
ATOM 1736 O O . LEU A 1 215 ? -5.438 -37.875 -16.234 1 97.81 215 LEU A O 1
ATOM 1740 N N . GLU A 1 216 ? -5.715 -40 -15.656 1 97.5 216 GLU A N 1
ATOM 1741 C CA . GLU A 1 216 ? -6.156 -40.406 -16.984 1 97.5 216 GLU A CA 1
ATOM 1742 C C . GLU A 1 216 ? -7.426 -39.688 -17.391 1 97.5 216 GLU A C 1
ATOM 1744 O O . GLU A 1 216 ? -7.609 -39.375 -18.578 1 97.5 216 GLU A O 1
ATOM 1749 N N . ARG A 1 217 ? -8.273 -39.438 -16.438 1 96.75 217 ARG A N 1
ATOM 1750 C CA . ARG A 1 217 ? -9.5 -38.719 -16.719 1 96.75 217 ARG A CA 1
ATOM 1751 C C . ARG A 1 217 ? -9.203 -37.312 -17.266 1 96.75 217 ARG A C 1
ATOM 1753 O O . ARG A 1 217 ? -9.82 -36.875 -18.234 1 96.75 217 ARG A O 1
ATOM 1760 N N . TYR A 1 218 ? -8.312 -36.656 -16.656 1 97.44 218 TYR A N 1
ATOM 1761 C CA . TYR A 1 218 ? -8 -35.312 -17.062 1 97.44 218 TYR A CA 1
ATOM 1762 C C . TYR A 1 218 ? -7.145 -35.281 -18.312 1 97.44 218 TYR A C 1
ATOM 1764 O O . TYR A 1 218 ? -7.242 -34.375 -19.141 1 97.44 218 TYR A O 1
ATOM 1772 N N . GLN A 1 219 ? -6.316 -36.344 -18.531 1 97.31 219 GLN A N 1
ATOM 1773 C CA . GLN A 1 219 ? -5.539 -36.469 -19.766 1 97.31 219 GLN A CA 1
ATOM 1774 C C . GLN A 1 219 ? -6.449 -36.688 -20.969 1 97.31 219 GLN A C 1
ATOM 1776 O O . GLN A 1 219 ? -6.137 -36.219 -22.078 1 97.31 219 GLN A O 1
ATOM 1781 N N . THR A 1 220 ? -7.496 -37.375 -20.703 1 96.12 220 THR A N 1
ATOM 1782 C CA . THR A 1 220 ? -8.469 -37.594 -21.766 1 96.12 220 THR A CA 1
ATOM 1783 C C . THR A 1 220 ? -9.273 -36.344 -22.062 1 96.12 220 THR A C 1
ATOM 1785 O O . THR A 1 220 ? -9.633 -36.094 -23.203 1 96.12 220 THR A O 1
ATOM 1788 N N . TYR A 1 221 ? -9.477 -35.688 -21 1 95.44 221 TYR A N 1
ATOM 1789 C CA . TYR A 1 221 ? -10.273 -34.469 -21.125 1 95.44 221 TYR A CA 1
ATOM 1790 C C . TYR A 1 221 ? -9.484 -33.375 -21.828 1 95.44 221 TYR A C 1
ATOM 1792 O O . TYR A 1 221 ? -9.984 -32.75 -22.766 1 95.44 221 TYR A O 1
ATOM 1800 N N . TRP A 1 222 ? -8.273 -33.156 -21.422 1 97.38 222 TRP A N 1
ATOM 1801 C CA . TRP A 1 222 ? -7.434 -32.125 -22.016 1 97.38 222 TRP A CA 1
ATOM 1802 C C . TRP A 1 222 ? -6.418 -32.719 -22.984 1 97.38 222 TRP A C 1
ATOM 1804 O O . TRP A 1 222 ? -5.301 -33.062 -22.578 1 97.38 222 TRP A O 1
ATOM 1814 N N . GLN A 1 223 ? -6.699 -32.594 -24.188 1 96.44 223 GLN A N 1
ATOM 1815 C CA . GLN A 1 223 ? -5.895 -33.25 -25.219 1 96.44 223 GLN A CA 1
ATOM 1816 C C . GLN A 1 223 ? -4.758 -32.344 -25.688 1 96.44 223 GLN A C 1
ATOM 1818 O O . GLN A 1 223 ? -3.73 -32.812 -26.172 1 96.44 223 GLN A O 1
ATOM 1823 N N . TYR A 1 224 ? -4.992 -31.078 -25.609 1 97.56 224 TYR A N 1
ATOM 1824 C CA . TYR A 1 224 ? -3.98 -30.078 -25.969 1 97.56 224 TYR A CA 1
ATOM 1825 C C . TYR A 1 224 ? -3.66 -29.188 -24.766 1 97.56 224 TYR A C 1
ATOM 1827 O O . TYR A 1 224 ? -4.559 -28.594 -24.172 1 97.56 224 TYR A O 1
ATOM 1835 N N . ILE A 1 225 ? -2.348 -29.109 -24.438 1 98 225 ILE A N 1
ATOM 1836 C CA . ILE A 1 225 ? -1.922 -28.328 -23.281 1 98 225 ILE A CA 1
ATOM 1837 C C . ILE A 1 225 ? -0.933 -27.25 -23.719 1 98 225 ILE A C 1
ATOM 1839 O O . ILE A 1 225 ? 0.009 -27.531 -24.469 1 98 225 ILE A O 1
ATOM 1843 N N . MET A 1 226 ? -1.146 -26.078 -23.312 1 97.44 226 MET A N 1
ATOM 1844 C CA . MET A 1 226 ? -0.245 -24.969 -23.578 1 97.44 226 MET A CA 1
ATOM 1845 C C . MET A 1 226 ? 0.179 -24.281 -22.281 1 97.44 226 MET A C 1
ATOM 1847 O O . MET A 1 226 ? -0.63 -24.125 -21.375 1 97.44 226 MET A O 1
ATOM 1851 N N . VAL A 1 227 ? 1.464 -23.938 -22.125 1 96.88 227 VAL A N 1
ATOM 1852 C CA . VAL A 1 227 ? 1.982 -23.281 -20.922 1 96.88 227 VAL A CA 1
ATOM 1853 C C . VAL A 1 227 ? 2.738 -22.016 -21.312 1 96.88 227 VAL A C 1
ATOM 1855 O O . VAL A 1 227 ? 3.662 -22.062 -22.141 1 96.88 227 VAL A O 1
ATOM 1858 N N . ASP A 1 228 ? 2.336 -20.938 -20.719 1 93.94 228 ASP A N 1
ATOM 1859 C CA . ASP A 1 228 ? 3 -19.656 -20.922 1 93.94 228 ASP A CA 1
ATOM 1860 C C . ASP A 1 228 ? 4.09 -19.438 -19.891 1 93.94 228 ASP A C 1
ATOM 1862 O O . ASP A 1 228 ? 4.055 -20.031 -18.797 1 93.94 228 ASP A O 1
ATOM 1866 N N . GLU A 1 229 ? 5.152 -18.656 -20.219 1 92 229 GLU A N 1
ATOM 1867 C CA . GLU A 1 229 ? 6.273 -18.297 -19.359 1 92 229 GLU A CA 1
ATOM 1868 C C . GLU A 1 229 ? 6.91 -19.531 -18.719 1 92 229 GLU A C 1
ATOM 1870 O O . GLU A 1 229 ? 7.098 -19.594 -17.5 1 92 229 GLU A O 1
ATOM 1875 N N . TYR A 1 230 ? 7.203 -20.453 -19.531 1 95.31 230 TYR A N 1
ATOM 1876 C CA . TYR A 1 230 ? 7.656 -21.781 -19.109 1 95.31 230 TYR A CA 1
ATOM 1877 C C . TYR A 1 230 ? 9 -21.688 -18.391 1 95.31 230 TYR A C 1
ATOM 1879 O O . TYR A 1 230 ? 9.32 -22.531 -17.562 1 95.31 230 TYR A O 1
ATOM 1887 N N . GLN A 1 231 ? 9.789 -20.594 -18.656 1 93.81 231 GLN A N 1
ATOM 1888 C CA . GLN A 1 231 ? 11.094 -20.453 -18.031 1 93.81 231 GLN A CA 1
ATOM 1889 C C . GLN A 1 231 ? 10.953 -20.141 -16.547 1 93.81 231 GLN A C 1
ATOM 1891 O O . GLN A 1 231 ? 11.922 -20.234 -15.789 1 93.81 231 GLN A O 1
ATOM 1896 N N . ASP A 1 232 ? 9.82 -19.797 -16.094 1 92.75 232 ASP A N 1
ATOM 1897 C CA . ASP A 1 232 ? 9.594 -19.391 -14.703 1 92.75 232 ASP A CA 1
ATOM 1898 C C . ASP A 1 232 ? 9 -20.547 -13.883 1 92.75 232 ASP A C 1
ATOM 1900 O O . ASP A 1 232 ? 8.742 -20.391 -12.688 1 92.75 232 ASP A O 1
ATOM 1904 N N . THR A 1 233 ? 8.805 -21.672 -14.445 1 95.81 233 THR A N 1
ATOM 1905 C CA . THR A 1 233 ? 8.227 -22.812 -13.734 1 95.81 233 THR A CA 1
ATOM 1906 C C . THR A 1 233 ? 9.211 -23.375 -12.711 1 95.81 233 THR A C 1
ATOM 1908 O O . THR A 1 233 ? 10.414 -23.422 -12.961 1 95.81 233 THR A O 1
ATOM 1911 N N . ASN A 1 234 ? 8.711 -23.688 -11.586 1 95.62 234 ASN A N 1
ATOM 1912 C CA . ASN A 1 234 ? 9.5 -24.406 -10.586 1 95.62 234 ASN A CA 1
ATOM 1913 C C . ASN A 1 234 ? 9.367 -25.922 -10.742 1 95.62 234 ASN A C 1
ATOM 1915 O O . ASN A 1 234 ? 8.789 -26.406 -11.719 1 95.62 234 ASN A O 1
ATOM 1919 N N . LYS A 1 235 ? 9.961 -26.703 -9.852 1 95.38 235 LYS A N 1
ATOM 1920 C CA . LYS A 1 235 ? 10.031 -28.156 -9.984 1 95.38 235 LYS A CA 1
ATOM 1921 C C . LYS A 1 235 ? 8.641 -28.797 -9.953 1 95.38 235 LYS A C 1
ATOM 1923 O O . LYS A 1 235 ? 8.336 -29.656 -10.766 1 95.38 235 LYS A O 1
ATOM 1928 N N . ILE A 1 236 ? 7.836 -28.344 -9.062 1 96.62 236 ILE A N 1
ATOM 1929 C CA . ILE A 1 236 ? 6.543 -28.984 -8.891 1 96.62 236 ILE A CA 1
ATOM 1930 C C . ILE A 1 236 ? 5.625 -28.625 -10.055 1 96.62 236 ILE A C 1
ATOM 1932 O O . ILE A 1 236 ? 4.793 -29.438 -10.469 1 96.62 236 ILE A O 1
ATOM 1936 N N . GLN A 1 237 ? 5.66 -27.422 -10.531 1 96.94 237 GLN A N 1
ATOM 1937 C CA . GLN A 1 237 ? 4.898 -27 -11.711 1 96.94 237 GLN A CA 1
ATOM 1938 C C . GLN A 1 237 ? 5.328 -27.797 -12.945 1 96.94 237 GLN A C 1
ATOM 1940 O O . GLN A 1 237 ? 4.488 -28.188 -13.758 1 96.94 237 GLN A O 1
ATOM 1945 N N . TYR A 1 238 ? 6.656 -28.031 -13.047 1 96.75 238 TYR A N 1
ATOM 1946 C CA . TYR A 1 238 ? 7.215 -28.859 -14.117 1 96.75 238 TYR A CA 1
ATOM 1947 C C . TYR A 1 238 ? 6.621 -30.25 -14.086 1 96.75 238 TYR A C 1
ATOM 1949 O O . TYR A 1 238 ? 6.168 -30.766 -15.117 1 96.75 238 TYR A O 1
ATOM 1957 N N . HIS A 1 239 ? 6.582 -30.812 -12.938 1 96.94 239 HIS A N 1
ATOM 1958 C CA . HIS A 1 239 ? 6.059 -32.156 -12.789 1 96.94 239 HIS A CA 1
ATOM 1959 C C . HIS A 1 239 ? 4.57 -32.219 -13.125 1 96.94 239 HIS A C 1
ATOM 1961 O O . HIS A 1 239 ? 4.098 -33.188 -13.719 1 96.94 239 HIS A O 1
ATOM 1967 N N . LEU A 1 240 ? 3.838 -31.203 -12.68 1 98 240 LEU A N 1
ATOM 1968 C CA . LEU A 1 240 ? 2.41 -31.125 -12.977 1 98 240 LEU A CA 1
ATOM 1969 C C . LEU A 1 240 ? 2.166 -31.156 -14.484 1 98 240 LEU A C 1
ATOM 1971 O O . LEU A 1 240 ? 1.328 -31.922 -14.969 1 98 240 LEU A O 1
ATOM 1975 N N . VAL A 1 241 ? 2.93 -30.359 -15.211 1 97.69 241 VAL A N 1
ATOM 1976 C CA . VAL A 1 241 ? 2.783 -30.234 -16.656 1 97.69 241 VAL A CA 1
ATOM 1977 C C . VAL A 1 241 ? 3.174 -31.562 -17.328 1 97.69 241 VAL A C 1
ATOM 1979 O O . VAL A 1 241 ? 2.48 -32.031 -18.234 1 97.69 241 VAL A O 1
ATOM 1982 N N . GLN A 1 242 ? 4.211 -32.188 -16.875 1 96.56 242 GLN A N 1
ATOM 1983 C CA . GLN A 1 242 ? 4.684 -33.438 -17.438 1 96.56 242 GLN A CA 1
ATOM 1984 C C . GLN A 1 242 ? 3.641 -34.531 -17.281 1 96.56 242 GLN A C 1
ATOM 1986 O O . GLN A 1 242 ? 3.396 -35.312 -18.203 1 96.56 242 GLN A O 1
ATOM 1991 N N . LEU A 1 243 ? 3.051 -34.562 -16.109 1 97.5 243 LEU A N 1
ATOM 1992 C CA . LEU A 1 243 ? 2.041 -35.594 -15.836 1 97.5 243 LEU A CA 1
ATOM 1993 C C . LEU A 1 243 ? 0.831 -35.406 -16.75 1 97.5 243 LEU A C 1
ATOM 1995 O O . LEU A 1 243 ? 0.388 -36.375 -17.391 1 97.5 243 LEU A O 1
ATOM 1999 N N . LEU A 1 244 ? 0.361 -34.25 -16.828 1 97.75 244 LEU A N 1
ATOM 2000 C CA . LEU A 1 244 ? -0.836 -33.969 -17.609 1 97.75 244 LEU A CA 1
ATOM 2001 C C . LEU A 1 244 ? -0.594 -34.25 -19.094 1 97.75 244 LEU A C 1
ATOM 2003 O O . LEU A 1 244 ? -1.494 -34.688 -19.812 1 97.75 244 LEU A O 1
ATOM 2007 N N . ALA A 1 245 ? 0.637 -34 -19.562 1 96.75 245 ALA A N 1
ATOM 2008 C CA . ALA A 1 245 ? 0.938 -34.062 -20.984 1 96.75 245 ALA A CA 1
ATOM 2009 C C . ALA A 1 245 ? 1.438 -35.469 -21.375 1 96.75 245 ALA A C 1
ATOM 2011 O O . ALA A 1 245 ? 1.624 -35.75 -22.562 1 96.75 245 ALA A O 1
ATOM 2012 N N . SER A 1 246 ? 1.579 -36.375 -20.516 1 95.25 246 SER A N 1
ATOM 2013 C CA . SER A 1 246 ? 2.293 -37.625 -20.734 1 95.25 246 SER A CA 1
ATOM 2014 C C . SER A 1 246 ? 1.511 -38.562 -21.672 1 95.25 246 SER A C 1
ATOM 2016 O O . SER A 1 246 ? 2.096 -39.406 -22.344 1 95.25 246 SER A O 1
ATOM 2018 N N . LYS A 1 247 ? 0.253 -38.375 -21.734 1 94.75 247 LYS A N 1
ATOM 2019 C CA . LYS A 1 247 ? -0.553 -39.281 -22.531 1 94.75 247 LYS A CA 1
ATOM 2020 C C . LYS A 1 247 ? -0.544 -38.906 -24 1 94.75 247 LYS A C 1
ATOM 2022 O O . LYS A 1 247 ? -0.128 -39.688 -24.859 1 94.75 247 LYS A O 1
ATOM 2027 N N . THR A 1 248 ? -0.977 -37.688 -24.359 1 93.75 248 THR A N 1
ATOM 2028 C CA . THR A 1 248 ? -1.118 -37.25 -25.75 1 93.75 248 THR A CA 1
ATOM 2029 C C . THR A 1 248 ? 0.175 -36.625 -26.25 1 93.75 248 THR A C 1
ATOM 2031 O O . THR A 1 248 ? 0.431 -36.594 -27.453 1 93.75 248 THR A O 1
ATOM 2034 N N . LYS A 1 249 ? 0.943 -35.969 -25.422 1 94.56 249 LYS A N 1
ATOM 2035 C CA . LYS A 1 249 ? 2.205 -35.281 -25.688 1 94.56 249 LYS A CA 1
ATOM 2036 C C . LYS A 1 249 ? 1.987 -34.062 -26.562 1 94.56 249 LYS A C 1
ATOM 2038 O O . LYS A 1 249 ? 2.932 -33.531 -27.172 1 94.56 249 LYS A O 1
ATOM 2043 N N . ASN A 1 250 ? 0.737 -33.656 -26.75 1 96.5 250 ASN A N 1
ATOM 2044 C CA . ASN A 1 250 ? 0.432 -32.375 -27.406 1 96.5 250 ASN A CA 1
ATOM 2045 C C . ASN A 1 250 ? 0.646 -31.188 -26.469 1 96.5 250 ASN A C 1
ATOM 2047 O O . ASN A 1 250 ? -0.309 -30.5 -26.109 1 96.5 250 ASN A O 1
ATOM 2051 N N . LEU A 1 251 ? 1.961 -30.969 -26.109 1 97.5 251 LEU A N 1
ATOM 2052 C CA . LEU A 1 251 ? 2.369 -29.906 -25.188 1 97.5 251 LEU A CA 1
ATOM 2053 C C . LEU A 1 251 ? 3.082 -28.781 -25.938 1 97.5 251 LEU A C 1
ATOM 2055 O O . LEU A 1 251 ? 4.051 -29.031 -26.656 1 97.5 251 LEU A O 1
ATOM 2059 N N . CYS A 1 252 ? 2.541 -27.641 -25.828 1 97.38 252 CYS A N 1
ATOM 2060 C CA . CYS A 1 252 ? 3.184 -26.453 -26.375 1 97.38 252 CYS A CA 1
ATOM 2061 C C . CYS A 1 252 ? 3.586 -25.484 -25.266 1 97.38 252 CYS A C 1
ATOM 2063 O O . CYS A 1 252 ? 2.734 -25.016 -24.5 1 97.38 252 CYS A O 1
ATOM 2065 N N . VAL A 1 253 ? 4.844 -25.234 -25.125 1 96.81 253 VAL A N 1
ATOM 2066 C CA . VAL A 1 253 ? 5.316 -24.312 -24.094 1 96.81 253 VAL A CA 1
ATOM 2067 C C . VAL A 1 253 ? 5.965 -23.094 -24.734 1 96.81 253 VAL A C 1
ATOM 2069 O O . VAL A 1 253 ? 6.613 -23.203 -25.766 1 96.81 253 VAL A O 1
ATOM 2072 N N . VAL A 1 254 ? 5.691 -21.984 -24.188 1 95.25 254 VAL A N 1
ATOM 2073 C CA . VAL A 1 254 ? 6.27 -20.719 -24.625 1 95.25 254 VAL A CA 1
ATOM 2074 C C . VAL A 1 254 ? 7.086 -20.094 -23.5 1 95.25 254 VAL A C 1
ATOM 2076 O O . VAL A 1 254 ? 6.668 -20.109 -22.344 1 95.25 254 VAL A O 1
ATOM 2079 N N . GLY A 1 255 ? 8.281 -19.641 -23.812 1 93.25 255 GLY A N 1
ATOM 2080 C CA . GLY A 1 255 ? 9.086 -18.984 -22.797 1 93.25 255 GLY A CA 1
ATOM 2081 C C . GLY A 1 255 ? 10.352 -18.344 -23.359 1 93.25 255 GLY A C 1
ATOM 2082 O O . GLY A 1 255 ? 10.602 -18.422 -24.562 1 93.25 255 GLY A O 1
ATOM 2083 N N . ASP A 1 256 ? 11.07 -17.656 -22.469 1 92.81 256 ASP A N 1
ATOM 2084 C CA . ASP A 1 256 ? 12.352 -17.016 -22.766 1 92.81 256 ASP A CA 1
ATOM 2085 C C . ASP A 1 256 ? 13.375 -17.312 -21.656 1 92.81 256 ASP A C 1
ATOM 2087 O O . ASP A 1 256 ? 13.32 -16.703 -20.578 1 92.81 256 ASP A O 1
ATOM 2091 N N . ASP A 1 257 ? 14.305 -18.172 -22 1 93.31 257 ASP A N 1
ATOM 2092 C CA . ASP A 1 257 ? 15.297 -18.547 -20.984 1 93.31 257 ASP A CA 1
ATOM 2093 C C . ASP A 1 257 ? 16.141 -17.344 -20.578 1 93.31 257 ASP A C 1
ATOM 2095 O O . ASP A 1 257 ? 16.641 -17.281 -19.453 1 93.31 257 ASP A O 1
ATOM 2099 N N . ASP A 1 258 ? 16.234 -16.359 -21.422 1 93.69 258 ASP A N 1
ATOM 2100 C CA . ASP A 1 258 ? 17.016 -15.164 -21.125 1 93.69 258 ASP A CA 1
ATOM 2101 C C . ASP A 1 258 ? 16.312 -14.273 -20.109 1 93.69 258 ASP A C 1
ATOM 2103 O O . ASP A 1 258 ? 16.891 -13.328 -19.594 1 93.69 258 ASP A O 1
ATOM 2107 N N . GLN A 1 259 ? 15.148 -14.609 -19.781 1 92.69 259 GLN A N 1
ATOM 2108 C CA . GLN A 1 259 ? 14.398 -13.812 -18.828 1 92.69 259 GLN A CA 1
ATOM 2109 C C . GLN A 1 259 ? 14.133 -14.586 -17.547 1 92.69 259 GLN A C 1
ATOM 2111 O O . GLN A 1 259 ? 13.234 -14.242 -16.766 1 92.69 259 GLN A O 1
ATOM 2116 N N . SER A 1 260 ? 14.789 -15.664 -17.375 1 93.56 260 SER A N 1
ATOM 2117 C CA . SER A 1 260 ? 14.688 -16.422 -16.125 1 93.56 260 SER A CA 1
ATOM 2118 C C . SER A 1 260 ? 15.461 -15.734 -15.008 1 93.56 260 SER A C 1
ATOM 2120 O O . SER A 1 260 ? 16.672 -15.938 -14.867 1 93.56 260 SER A O 1
ATOM 2122 N N . ILE A 1 261 ? 14.75 -14.984 -14.203 1 91.81 261 ILE A N 1
ATOM 2123 C CA . ILE A 1 261 ? 15.43 -14.188 -13.195 1 91.81 261 ILE A CA 1
ATOM 2124 C C . ILE A 1 261 ? 14.828 -14.477 -11.82 1 91.81 261 ILE A C 1
ATOM 2126 O O . ILE A 1 261 ? 15.047 -13.719 -10.867 1 91.81 261 ILE A O 1
ATOM 2130 N N . TYR A 1 262 ? 14.008 -15.508 -11.672 1 88.06 262 TYR A N 1
ATOM 2131 C CA . TYR A 1 262 ? 13.297 -15.773 -10.422 1 88.06 262 TYR A CA 1
ATOM 2132 C C . TYR A 1 262 ? 13.805 -17.047 -9.758 1 88.06 262 TYR A C 1
ATOM 2134 O O . TYR A 1 262 ? 13.047 -17.75 -9.094 1 88.06 262 TYR A O 1
ATOM 2142 N N . SER A 1 263 ? 15.023 -17.312 -9.891 1 88.81 263 SER A N 1
ATOM 2143 C CA . SER A 1 263 ? 15.586 -18.5 -9.258 1 88.81 263 SER A CA 1
ATOM 2144 C C . SER A 1 263 ? 15.422 -18.453 -7.742 1 88.81 263 SER A C 1
ATOM 2146 O O . SER A 1 263 ? 15.227 -19.484 -7.098 1 88.81 263 SER A O 1
ATOM 2148 N N . TRP A 1 264 ? 15.484 -17.266 -7.23 1 80.56 264 TRP A N 1
ATOM 2149 C CA . TRP A 1 264 ? 15.359 -17.078 -5.789 1 80.56 264 TRP A CA 1
ATOM 2150 C C . TRP A 1 264 ? 13.953 -17.438 -5.312 1 80.56 264 TRP A C 1
ATOM 2152 O O . TRP A 1 264 ? 13.742 -17.688 -4.121 1 80.56 264 TRP A O 1
ATOM 2162 N N . ARG A 1 265 ? 13.039 -17.5 -6.238 1 79.88 265 ARG A N 1
ATOM 2163 C CA . ARG A 1 265 ? 11.672 -17.875 -5.898 1 79.88 265 ARG A CA 1
ATOM 2164 C C . ARG A 1 265 ? 11.406 -19.344 -6.254 1 79.88 265 ARG A C 1
ATOM 2166 O O . ARG A 1 265 ? 10.258 -19.797 -6.227 1 79.88 265 ARG A O 1
ATOM 2173 N N . GLY A 1 266 ? 12.398 -20 -6.773 1 87.62 266 GLY A N 1
ATOM 2174 C CA . GLY A 1 266 ? 12.266 -21.438 -7.008 1 87.62 266 GLY A CA 1
ATOM 2175 C C . GLY A 1 266 ? 12.18 -21.797 -8.477 1 87.62 266 GLY A C 1
ATOM 2176 O O . GLY A 1 266 ? 12.102 -22.969 -8.836 1 87.62 266 GLY A O 1
ATOM 2177 N N . ALA A 1 267 ? 12.227 -20.766 -9.336 1 91.88 267 ALA A N 1
ATOM 2178 C CA . ALA A 1 267 ? 12.219 -21.047 -10.766 1 91.88 267 ALA A CA 1
ATOM 2179 C C . ALA A 1 267 ? 13.453 -21.844 -11.172 1 91.88 267 ALA A C 1
ATOM 2181 O O . ALA A 1 267 ? 14.555 -21.609 -10.656 1 91.88 267 ALA A O 1
ATOM 2182 N N . ASP A 1 268 ? 13.234 -22.812 -12.078 1 93.88 268 ASP A N 1
ATOM 2183 C CA . ASP A 1 268 ? 14.32 -23.656 -12.562 1 93.88 268 ASP A CA 1
ATOM 2184 C C . ASP A 1 268 ? 14.477 -23.531 -14.078 1 93.88 268 ASP A C 1
ATOM 2186 O O . ASP A 1 268 ? 13.703 -24.109 -14.836 1 93.88 268 ASP A O 1
ATOM 2190 N N . ILE A 1 269 ? 15.531 -22.875 -14.469 1 93 269 ILE A N 1
ATOM 2191 C CA . ILE A 1 269 ? 15.766 -22.578 -15.875 1 93 269 ILE A CA 1
ATOM 2192 C C . ILE A 1 269 ? 15.992 -23.891 -16.641 1 93 269 ILE A C 1
ATOM 2194 O O . ILE A 1 269 ? 15.773 -23.938 -17.859 1 93 269 ILE A O 1
ATOM 2198 N N . THR A 1 270 ? 16.391 -24.906 -15.992 1 93.94 270 THR A N 1
ATOM 2199 C CA . THR A 1 270 ? 16.688 -26.172 -16.656 1 93.94 270 THR A CA 1
ATOM 2200 C C . THR A 1 270 ? 15.414 -26.781 -17.25 1 93.94 270 THR A C 1
ATOM 2202 O O . THR A 1 270 ? 15.484 -27.609 -18.172 1 93.94 270 THR A O 1
ATOM 2205 N N . ASN A 1 271 ? 14.258 -26.375 -16.703 1 94.38 271 ASN A N 1
ATOM 2206 C CA . ASN A 1 271 ? 12.992 -26.891 -17.219 1 94.38 271 ASN A CA 1
ATOM 2207 C C . ASN A 1 271 ? 12.82 -26.578 -18.703 1 94.38 271 ASN A C 1
ATOM 2209 O O . ASN A 1 271 ? 12.359 -27.422 -19.469 1 94.38 271 ASN A O 1
ATOM 2213 N N . ILE A 1 272 ? 13.211 -25.391 -19.031 1 94.62 272 ILE A N 1
ATOM 2214 C CA . ILE A 1 272 ? 13.031 -24.984 -20.422 1 94.62 272 ILE A CA 1
ATOM 2215 C C . ILE A 1 272 ? 14.227 -25.453 -21.25 1 94.62 272 ILE A C 1
ATOM 2217 O O . ILE A 1 272 ? 14.078 -25.828 -22.406 1 94.62 272 ILE A O 1
ATOM 2221 N N . LEU A 1 273 ? 15.422 -25.484 -20.688 1 94.25 273 LEU A N 1
ATOM 2222 C CA . LEU A 1 273 ? 16.641 -25.859 -21.406 1 94.25 273 LEU A CA 1
ATOM 2223 C C . LEU A 1 273 ? 16.625 -27.344 -21.75 1 94.25 273 LEU A C 1
ATOM 2225 O O . LEU A 1 273 ? 17.172 -27.75 -22.781 1 94.25 273 LEU A O 1
ATOM 2229 N N . ASN A 1 274 ? 15.984 -28.109 -20.938 1 94 274 ASN A N 1
ATOM 2230 C CA . ASN A 1 274 ? 15.977 -29.562 -21.125 1 94 274 ASN A CA 1
ATOM 2231 C C . ASN A 1 274 ? 14.719 -30.031 -21.828 1 94 274 ASN A C 1
ATOM 2233 O O . ASN A 1 274 ? 14.43 -31.219 -21.875 1 94 274 ASN A O 1
ATOM 2237 N N . PHE A 1 275 ? 14.016 -29.141 -22.344 1 95.69 275 PHE A N 1
ATOM 2238 C CA . PHE A 1 275 ? 12.758 -29.531 -22.969 1 95.69 275 PHE A CA 1
ATOM 2239 C C . PHE A 1 275 ? 13 -30.531 -24.094 1 95.69 275 PHE A C 1
ATOM 2241 O O . PHE A 1 275 ? 12.258 -31.5 -24.234 1 95.69 275 PHE A O 1
ATOM 2248 N N . SER A 1 276 ? 14.062 -30.391 -24.859 1 93.25 276 SER A N 1
ATOM 2249 C CA . SER A 1 276 ? 14.375 -31.281 -25.984 1 93.25 276 SER A CA 1
ATOM 2250 C C . SER A 1 276 ? 14.828 -32.656 -25.484 1 93.25 276 SER A C 1
ATOM 2252 O O . SER A 1 276 ? 14.727 -33.625 -26.188 1 93.25 276 SER A O 1
ATOM 2254 N N . LYS A 1 277 ? 15.312 -32.594 -24.328 1 94.19 277 LYS A N 1
ATOM 2255 C CA . LYS A 1 277 ? 15.68 -33.844 -23.719 1 94.19 277 LYS A CA 1
ATOM 2256 C C . LYS A 1 277 ? 14.445 -34.594 -23.234 1 94.19 277 LYS A C 1
ATOM 2258 O O . LYS A 1 277 ? 14.359 -35.812 -23.375 1 94.19 277 LYS A O 1
ATOM 2263 N N . ASP A 1 278 ? 13.562 -33.906 -22.656 1 94.75 278 ASP A N 1
ATOM 2264 C CA . ASP A 1 278 ? 12.32 -34.5 -22.156 1 94.75 278 ASP A CA 1
ATOM 2265 C C . ASP A 1 278 ? 11.453 -35 -23.312 1 94.75 278 ASP A C 1
ATOM 2267 O O . ASP A 1 278 ? 10.773 -36.031 -23.172 1 94.75 278 ASP A O 1
ATOM 2271 N N . TYR A 1 279 ? 11.523 -34.219 -24.375 1 96.25 279 TYR A N 1
ATOM 2272 C CA . TYR A 1 279 ? 10.758 -34.531 -25.578 1 96.25 279 TYR A CA 1
ATOM 2273 C C . TYR A 1 279 ? 11.648 -34.531 -26.812 1 96.25 279 TYR A C 1
ATOM 2275 O O . TYR A 1 279 ? 11.695 -33.531 -27.547 1 96.25 279 TYR A O 1
ATOM 2283 N N . PRO A 1 280 ? 12.195 -35.562 -27.094 1 94.12 280 PRO A N 1
ATOM 2284 C CA . PRO A 1 280 ? 13.148 -35.625 -28.219 1 94.12 280 PRO A CA 1
ATOM 2285 C C . PRO A 1 280 ? 12.508 -35.281 -29.562 1 94.12 280 PRO A C 1
ATOM 2287 O O . PRO A 1 280 ? 13.18 -34.812 -30.469 1 94.12 280 PRO A O 1
ATOM 2290 N N . GLU A 1 281 ? 11.297 -35.5 -29.75 1 94.19 281 GLU A N 1
ATOM 2291 C CA . GLU A 1 281 ? 10.586 -35.25 -31 1 94.19 281 GLU A CA 1
ATOM 2292 C C . GLU A 1 281 ? 10.062 -33.812 -31.047 1 94.19 281 GLU A C 1
ATOM 2294 O O . GLU A 1 281 ? 9.359 -33.438 -32 1 94.19 281 GLU A O 1
ATOM 2299 N N . ALA A 1 282 ? 10.422 -33 -30.094 1 95.5 282 ALA A N 1
ATOM 2300 C CA . ALA A 1 282 ? 9.859 -31.656 -29.969 1 95.5 282 ALA A CA 1
ATOM 2301 C C . ALA A 1 282 ? 10.312 -30.766 -31.109 1 95.5 282 ALA A C 1
ATOM 2303 O O . ALA A 1 282 ? 11.469 -30.828 -31.547 1 95.5 282 ALA A O 1
ATOM 2304 N N . LEU A 1 283 ? 9.414 -29.984 -31.625 1 95.75 283 LEU A N 1
ATOM 2305 C CA . LEU A 1 283 ? 9.742 -28.906 -32.562 1 95.75 283 LEU A CA 1
ATOM 2306 C C . LEU A 1 283 ? 10.109 -27.625 -31.797 1 95.75 283 LEU A C 1
ATOM 2308 O O . LEU A 1 283 ? 9.367 -27.188 -30.906 1 95.75 283 LEU A O 1
ATOM 2312 N N . ILE A 1 284 ? 11.25 -27.109 -32.125 1 94.62 284 ILE A N 1
ATOM 2313 C CA . ILE A 1 284 ? 11.695 -25.875 -31.516 1 94.62 284 ILE A CA 1
ATOM 2314 C C . ILE A 1 284 ? 11.508 -24.703 -32.5 1 94.62 284 ILE A C 1
ATOM 2316 O O . ILE A 1 284 ? 12.062 -24.719 -33.594 1 94.62 284 ILE A O 1
ATOM 2320 N N . VAL A 1 285 ? 10.688 -23.766 -32.125 1 94.31 285 VAL A N 1
ATOM 2321 C CA . VAL A 1 285 ? 10.461 -22.562 -32.938 1 94.31 285 VAL A CA 1
ATOM 2322 C C . VAL A 1 285 ? 11.039 -21.344 -32.219 1 94.31 285 VAL A C 1
ATOM 2324 O O . VAL A 1 285 ? 10.727 -21.109 -31.047 1 94.31 285 VAL A O 1
ATOM 2327 N N . LYS A 1 286 ? 11.867 -20.578 -32.875 1 93.12 286 LYS A N 1
ATOM 2328 C CA . LYS A 1 286 ? 12.492 -19.391 -32.281 1 93.12 286 LYS A CA 1
ATOM 2329 C C . LYS A 1 286 ? 11.859 -18.109 -32.844 1 93.12 286 LYS A C 1
ATOM 2331 O O . LYS A 1 286 ? 11.914 -17.859 -34.031 1 93.12 286 LYS A O 1
ATOM 2336 N N . LEU A 1 287 ? 11.195 -17.438 -31.953 1 91.75 287 LEU A N 1
ATOM 2337 C CA . LEU A 1 287 ? 10.695 -16.109 -32.312 1 91.75 287 LEU A CA 1
ATOM 2338 C C . LEU A 1 287 ? 11.727 -15.031 -31.984 1 91.75 287 LEU A C 1
ATOM 2340 O O . LEU A 1 287 ? 11.82 -14.578 -30.828 1 91.75 287 LEU A O 1
ATOM 2344 N N . GLU A 1 288 ? 12.352 -14.484 -32.938 1 90.12 288 GLU A N 1
ATOM 2345 C CA . GLU A 1 288 ? 13.531 -13.641 -32.719 1 90.12 288 GLU A CA 1
ATOM 2346 C C . GLU A 1 288 ? 13.242 -12.188 -33.062 1 90.12 288 GLU A C 1
ATOM 2348 O O . GLU A 1 288 ? 14.062 -11.305 -32.781 1 90.12 288 GLU A O 1
ATOM 2353 N N . GLU A 1 289 ? 12.094 -11.883 -33.531 1 89.5 289 GLU A N 1
ATOM 2354 C CA . GLU A 1 289 ? 11.781 -10.508 -33.906 1 89.5 289 GLU A CA 1
ATOM 2355 C C . GLU A 1 289 ? 11.125 -9.75 -32.781 1 89.5 289 GLU A C 1
ATOM 2357 O O . GLU A 1 289 ? 10.078 -10.172 -32.281 1 89.5 289 GLU A O 1
ATOM 2362 N N . ASN A 1 290 ? 11.844 -8.688 -32.406 1 90.19 290 ASN A N 1
ATOM 2363 C CA . ASN A 1 290 ? 11.32 -7.805 -31.375 1 90.19 290 ASN A CA 1
ATOM 2364 C C . ASN A 1 290 ? 10.523 -6.645 -31.969 1 90.19 290 ASN A C 1
ATOM 2366 O O . ASN A 1 290 ? 10.992 -5.977 -32.906 1 90.19 290 ASN A O 1
ATOM 2370 N N . TYR A 1 291 ? 9.406 -6.379 -31.438 1 86.25 291 TYR A N 1
ATOM 2371 C CA . TYR A 1 291 ? 8.539 -5.34 -31.984 1 86.25 291 TYR A CA 1
ATOM 2372 C C . TYR A 1 291 ? 8.43 -4.16 -31.031 1 86.25 291 TYR A C 1
ATOM 2374 O O . TYR A 1 291 ? 7.727 -3.188 -31.297 1 86.25 291 TYR A O 1
ATOM 2382 N N . ARG A 1 292 ? 9.102 -4.141 -29.891 1 86.62 292 ARG A N 1
ATOM 2383 C CA . ARG A 1 292 ? 8.898 -3.203 -28.781 1 86.62 292 ARG A CA 1
ATOM 2384 C C . ARG A 1 292 ? 9.945 -2.092 -28.812 1 86.62 292 ARG A C 1
ATOM 2386 O O . ARG A 1 292 ? 9.594 -0.908 -28.797 1 86.62 292 ARG A O 1
ATOM 2393 N N . SER A 1 293 ? 11.227 -2.385 -28.938 1 93.94 293 SER A N 1
ATOM 2394 C CA . SER A 1 293 ? 12.32 -1.463 -28.641 1 93.94 293 SER A CA 1
ATOM 2395 C C . SER A 1 293 ? 13.055 -1.06 -29.906 1 93.94 293 SER A C 1
ATOM 2397 O O . SER A 1 293 ? 12.906 -1.703 -30.953 1 93.94 293 SER A O 1
ATOM 2399 N N . THR A 1 294 ? 13.852 -0.031 -29.844 1 96.06 294 THR A N 1
ATOM 2400 C CA . THR A 1 294 ? 14.68 0.43 -30.953 1 96.06 294 THR A CA 1
ATOM 2401 C C . THR A 1 294 ? 15.805 -0.562 -31.25 1 96.06 294 THR A C 1
ATOM 2403 O O . THR A 1 294 ? 16.094 -1.427 -30.422 1 96.06 294 THR A O 1
ATOM 2406 N N . LYS A 1 295 ? 16.391 -0.447 -32.375 1 96 295 LYS A N 1
ATOM 2407 C CA . LYS A 1 295 ? 17.453 -1.348 -32.781 1 96 295 LYS A CA 1
ATOM 2408 C C . LYS A 1 295 ? 18.672 -1.233 -31.875 1 96 295 LYS A C 1
ATOM 2410 O O . LYS A 1 295 ? 19.312 -2.238 -31.547 1 96 295 LYS A O 1
ATOM 2415 N N . THR A 1 296 ? 18.969 -0.066 -31.469 1 97.06 296 THR A N 1
ATOM 2416 C CA . THR A 1 296 ? 20.094 0.172 -30.578 1 97.06 296 THR A CA 1
ATOM 2417 C C . THR A 1 296 ? 19.938 -0.576 -29.266 1 97.06 296 THR A C 1
ATOM 2419 O O . THR A 1 296 ? 20.859 -1.24 -28.797 1 97.06 296 THR A O 1
ATOM 2422 N N . ILE A 1 297 ? 18.781 -0.498 -28.703 1 97.12 297 ILE A N 1
ATOM 2423 C CA . ILE A 1 297 ? 18.5 -1.117 -27.422 1 97.12 297 ILE A CA 1
ATOM 2424 C C . ILE A 1 297 ? 18.531 -2.637 -27.547 1 97.12 297 ILE A C 1
ATOM 2426 O O . ILE A 1 297 ? 19.125 -3.326 -26.703 1 97.12 297 ILE A O 1
ATOM 2430 N N . ILE A 1 298 ? 18.016 -3.139 -28.641 1 95.81 298 ILE A N 1
ATOM 2431 C CA . ILE A 1 298 ? 17.953 -4.582 -28.859 1 95.81 298 ILE A CA 1
ATOM 2432 C C . ILE A 1 298 ? 19.359 -5.133 -29.094 1 95.81 298 ILE A C 1
ATOM 2434 O O . ILE A 1 298 ? 19.719 -6.191 -28.578 1 95.81 298 ILE A O 1
ATOM 2438 N N . ASN A 1 299 ? 20.078 -4.395 -29.844 1 95.75 299 ASN A N 1
ATOM 2439 C CA . ASN A 1 299 ? 21.453 -4.836 -30.109 1 95.75 299 ASN A CA 1
ATOM 2440 C C . ASN A 1 299 ? 22.281 -4.848 -28.828 1 95.75 299 ASN A C 1
ATOM 2442 O O . ASN A 1 299 ? 23.094 -5.746 -28.625 1 95.75 299 ASN A O 1
ATOM 2446 N N . ALA A 1 300 ? 22.062 -3.867 -28.062 1 96.31 300 ALA A N 1
ATOM 2447 C CA . ALA A 1 300 ? 22.766 -3.818 -26.781 1 96.31 300 ALA A CA 1
ATOM 2448 C C . ALA A 1 300 ? 22.391 -5.008 -25.906 1 96.31 300 ALA A C 1
ATOM 2450 O O . ALA A 1 300 ? 23.25 -5.668 -25.328 1 96.31 300 ALA A O 1
ATOM 2451 N N . ALA A 1 301 ? 21.125 -5.27 -25.797 1 96.19 301 ALA A N 1
ATOM 2452 C CA . ALA A 1 301 ? 20.641 -6.383 -25 1 96.19 301 ALA A CA 1
ATOM 2453 C C . ALA A 1 301 ? 21.172 -7.715 -25.516 1 96.19 301 ALA A C 1
ATOM 2455 O O . ALA A 1 301 ? 21.594 -8.57 -24.734 1 96.19 301 ALA A O 1
ATOM 2456 N N . ALA A 1 302 ? 21.156 -7.828 -26.812 1 94.5 302 ALA A N 1
ATOM 2457 C CA . ALA A 1 302 ? 21.625 -9.055 -27.453 1 94.5 302 ALA A CA 1
ATOM 2458 C C . ALA A 1 302 ? 23.109 -9.281 -27.172 1 94.5 302 ALA A C 1
ATOM 2460 O O . ALA A 1 302 ? 23.547 -10.422 -26.953 1 94.5 302 ALA A O 1
ATOM 2461 N N . SER A 1 303 ? 23.812 -8.219 -27.203 1 95.31 303 SER A N 1
ATOM 2462 C CA . SER A 1 303 ? 25.25 -8.32 -26.969 1 95.31 303 SER A CA 1
ATOM 2463 C C . SER A 1 303 ? 25.547 -8.734 -25.531 1 95.31 303 SER A C 1
ATOM 2465 O O . SER A 1 303 ? 26.453 -9.539 -25.281 1 95.31 303 SER A O 1
ATOM 2467 N N . VAL A 1 304 ? 24.844 -8.227 -24.641 1 96.12 304 VAL A N 1
ATOM 2468 C CA . VAL A 1 304 ? 25.062 -8.531 -23.219 1 96.12 304 VAL A CA 1
ATOM 2469 C C . VAL A 1 304 ? 24.734 -9.992 -22.953 1 96.12 304 VAL A C 1
ATOM 2471 O O . VAL A 1 304 ? 25.547 -10.727 -22.391 1 96.12 304 VAL A O 1
ATOM 2474 N N . ILE A 1 305 ? 23.594 -10.438 -23.422 1 95.94 305 ILE A N 1
ATOM 2475 C CA . ILE A 1 305 ? 23.094 -11.758 -23.047 1 95.94 305 ILE A CA 1
ATOM 2476 C C . ILE A 1 305 ? 23.906 -12.836 -23.766 1 95.94 305 ILE A C 1
ATOM 2478 O O . ILE A 1 305 ? 23.969 -13.984 -23.312 1 95.94 305 ILE A O 1
ATOM 2482 N N . ALA A 1 306 ? 24.531 -12.453 -24.828 1 94.44 306 ALA A N 1
ATOM 2483 C CA . ALA A 1 306 ? 25.328 -13.391 -25.625 1 94.44 306 ALA A CA 1
ATOM 2484 C C . ALA A 1 306 ? 26.5 -13.922 -24.812 1 94.44 306 ALA A C 1
ATOM 2486 O O . ALA A 1 306 ? 27.094 -14.953 -25.156 1 94.44 306 ALA A O 1
ATOM 2487 N N . ASN A 1 307 ? 26.812 -13.289 -23.766 1 94.75 307 ASN A N 1
ATOM 2488 C CA . ASN A 1 307 ? 27.953 -13.695 -22.938 1 94.75 307 ASN A CA 1
ATOM 2489 C C . ASN A 1 307 ? 27.562 -14.828 -21.984 1 94.75 307 ASN A C 1
ATOM 2491 O O . ASN A 1 307 ? 28.438 -15.453 -21.391 1 94.75 307 ASN A O 1
ATOM 2495 N N . ASN A 1 308 ? 26.328 -15.109 -21.875 1 94.81 308 ASN A N 1
ATOM 2496 C CA . ASN A 1 308 ? 25.906 -16.25 -21.078 1 94.81 308 ASN A CA 1
ATOM 2497 C C . ASN A 1 308 ? 26.156 -17.578 -21.797 1 94.81 308 ASN A C 1
ATOM 2499 O O . ASN A 1 308 ? 26.016 -17.656 -23.016 1 94.81 308 ASN A O 1
ATOM 2503 N N . THR A 1 309 ? 26.516 -18.562 -21.031 1 91.94 309 THR A N 1
ATOM 2504 C CA . THR A 1 309 ? 26.828 -19.859 -21.609 1 91.94 309 THR A CA 1
ATOM 2505 C C . THR A 1 309 ? 25.656 -20.812 -21.5 1 91.94 309 THR A C 1
ATOM 2507 O O . THR A 1 309 ? 25.469 -21.688 -22.344 1 91.94 309 THR A O 1
ATOM 2510 N N . VAL A 1 310 ? 24.953 -20.703 -20.531 1 89.69 310 VAL A N 1
ATOM 2511 C CA . VAL A 1 310 ? 23.812 -21.578 -20.297 1 89.69 310 VAL A CA 1
ATOM 2512 C C . VAL A 1 310 ? 22.531 -20.922 -20.828 1 89.69 310 VAL A C 1
ATOM 2514 O O . VAL A 1 310 ? 21.75 -20.375 -20.062 1 89.69 310 VAL A O 1
ATOM 2517 N N . ARG A 1 311 ? 22.359 -21.031 -22.078 1 90.38 311 ARG A N 1
ATOM 2518 C CA . ARG A 1 311 ? 21.203 -20.453 -22.734 1 90.38 311 ARG A CA 1
ATOM 2519 C C . ARG A 1 311 ? 20.969 -21.125 -24.094 1 90.38 311 ARG A C 1
ATOM 2521 O O . ARG A 1 311 ? 21.844 -21.781 -24.625 1 90.38 311 ARG A O 1
ATOM 2528 N N . THR A 1 312 ? 19.797 -20.938 -24.578 1 89.06 312 THR A N 1
ATOM 2529 C CA . THR A 1 312 ? 19.5 -21.391 -25.938 1 89.06 312 THR A CA 1
ATOM 2530 C C . THR A 1 312 ? 19.938 -20.359 -26.953 1 89.06 312 THR A C 1
ATOM 2532 O O . THR A 1 312 ? 19.828 -19.156 -26.719 1 89.06 312 THR A O 1
ATOM 2535 N N . LYS A 1 313 ? 20.438 -20.828 -27.969 1 82.38 313 LYS A N 1
ATOM 2536 C CA . LYS A 1 313 ? 20.953 -19.906 -28.984 1 82.38 313 LYS A CA 1
ATOM 2537 C C . LYS A 1 313 ? 19.797 -19.234 -29.719 1 82.38 313 LYS A C 1
ATOM 2539 O O . LYS A 1 313 ? 19 -19.891 -30.391 1 82.38 313 LYS A O 1
ATOM 2544 N N . LYS A 1 314 ? 19.641 -18 -29.484 1 84.31 314 LYS A N 1
ATOM 2545 C CA . LYS A 1 314 ? 18.703 -17.156 -30.219 1 84.31 314 LYS A CA 1
ATOM 2546 C C . LYS A 1 314 ? 19.234 -15.734 -30.359 1 84.31 314 LYS A C 1
ATOM 2548 O O . LYS A 1 314 ? 20.031 -15.273 -29.547 1 84.31 314 LYS A O 1
ATOM 2553 N N . THR A 1 315 ? 18.922 -15.156 -31.469 1 82.62 315 THR A N 1
ATOM 2554 C CA . THR A 1 315 ? 19.391 -13.805 -31.734 1 82.62 315 THR A CA 1
ATOM 2555 C C . THR A 1 315 ? 18.219 -12.828 -31.844 1 82.62 315 THR A C 1
ATOM 2557 O O . THR A 1 315 ? 17.359 -12.977 -32.688 1 82.62 315 THR A O 1
ATOM 2560 N N . LEU A 1 316 ? 18.234 -11.906 -31 1 86.88 316 LEU A N 1
ATOM 2561 C CA . LEU A 1 316 ? 17.188 -10.883 -31 1 86.88 316 LEU A CA 1
ATOM 2562 C C . LEU A 1 316 ? 17.422 -9.867 -32.094 1 86.88 316 LEU A C 1
ATOM 2564 O O . LEU A 1 316 ? 18.531 -9.352 -32.25 1 86.88 316 LEU A O 1
ATOM 2568 N N . ARG A 1 317 ? 16.391 -9.609 -32.938 1 88.31 317 ARG A N 1
ATOM 2569 C CA . ARG A 1 317 ? 16.469 -8.625 -34.031 1 88.31 317 ARG A CA 1
ATOM 2570 C C . ARG A 1 317 ? 15.195 -7.789 -34.094 1 88.31 317 ARG A C 1
ATOM 2572 O O . ARG A 1 317 ? 14.164 -8.172 -33.531 1 88.31 317 ARG A O 1
ATOM 2579 N N . THR A 1 318 ? 15.266 -6.625 -34.625 1 92.38 318 THR A N 1
ATOM 2580 C CA . THR A 1 318 ? 14.086 -5.781 -34.812 1 92.38 318 THR A CA 1
ATOM 2581 C C . THR A 1 318 ? 14.172 -4.969 -36.094 1 92.38 318 THR A C 1
ATOM 2583 O O . THR A 1 318 ? 15.273 -4.703 -36.594 1 92.38 318 THR A O 1
ATOM 2586 N N . ASN A 1 319 ? 13.07 -4.672 -36.625 1 89.75 319 ASN A N 1
ATOM 2587 C CA . ASN A 1 319 ? 12.992 -3.803 -37.781 1 89.75 319 ASN A CA 1
ATOM 2588 C C . ASN A 1 319 ? 12.602 -2.381 -37.406 1 89.75 319 ASN A C 1
ATOM 2590 O O . ASN A 1 319 ? 12.352 -1.543 -38.281 1 89.75 319 ASN A O 1
ATOM 2594 N N . ASN A 1 320 ? 12.57 -2.18 -36.188 1 92.19 320 ASN A N 1
ATOM 2595 C CA . ASN A 1 320 ? 12.281 -0.835 -35.688 1 92.19 320 ASN A CA 1
ATOM 2596 C C . ASN A 1 320 ? 13.398 0.142 -36.062 1 92.19 320 ASN A C 1
ATOM 2598 O O . ASN A 1 320 ? 14.484 -0.272 -36.438 1 92.19 320 ASN A O 1
ATOM 2602 N N . PRO A 1 321 ? 13.102 1.435 -35.875 1 94.25 321 PRO A N 1
ATOM 2603 C CA . PRO A 1 321 ? 14.156 2.422 -36.125 1 94.25 321 PRO A CA 1
ATOM 2604 C C . PRO A 1 321 ? 15.352 2.256 -35.188 1 94.25 321 PRO A C 1
ATOM 2606 O O . PRO A 1 321 ? 15.219 1.674 -34.094 1 94.25 321 PRO A O 1
ATOM 2609 N N . ALA A 1 322 ? 16.438 2.74 -35.594 1 94.06 322 ALA A N 1
ATOM 2610 C CA . ALA A 1 322 ? 17.672 2.59 -34.844 1 94.06 322 ALA A CA 1
ATOM 2611 C C . ALA A 1 322 ? 17.547 3.258 -33.469 1 94.06 322 ALA A C 1
ATOM 2613 O O . ALA A 1 322 ? 18.016 2.719 -32.469 1 94.06 322 ALA A O 1
ATOM 2614 N N . GLY A 1 323 ? 16.812 4.367 -33.469 1 93.81 323 GLY A N 1
ATOM 2615 C CA . GLY A 1 323 ? 16.703 5.121 -32.25 1 93.81 323 GLY A CA 1
ATOM 2616 C C . GLY A 1 323 ? 18 5.781 -31.812 1 93.81 323 GLY A C 1
ATOM 2617 O O . GLY A 1 323 ? 18.984 5.766 -32.562 1 93.81 323 GLY A O 1
ATOM 2618 N N . GLU A 1 324 ? 18.094 6.363 -30.578 1 94.25 324 GLU A N 1
ATOM 2619 C CA . GLU A 1 324 ? 19.25 7.066 -30.031 1 94.25 324 GLU A CA 1
ATOM 2620 C C . GLU A 1 324 ? 20.219 6.098 -29.359 1 94.25 324 GLU A C 1
ATOM 2622 O O . GLU A 1 324 ? 19.828 5 -28.969 1 94.25 324 GLU A O 1
ATOM 2627 N N . LYS A 1 325 ? 21.453 6.531 -29.328 1 95.88 325 LYS A N 1
ATOM 2628 C CA . LYS A 1 325 ? 22.438 5.75 -28.578 1 95.88 325 LYS A CA 1
ATOM 2629 C C . LYS A 1 325 ? 22.125 5.746 -27.094 1 95.88 325 LYS A C 1
ATOM 2631 O O . LYS A 1 325 ? 21.453 6.648 -26.594 1 95.88 325 LYS A O 1
ATOM 2636 N N . ILE A 1 326 ? 22.547 4.691 -26.453 1 96.69 326 ILE A N 1
ATOM 2637 C CA . ILE A 1 326 ? 22.391 4.59 -25.016 1 96.69 326 ILE A CA 1
ATOM 2638 C C . ILE A 1 326 ? 23.406 5.504 -24.312 1 96.69 326 ILE A C 1
ATOM 2640 O O . ILE A 1 326 ? 24.609 5.348 -24.5 1 96.69 326 ILE A O 1
ATOM 2644 N N . LYS A 1 327 ? 22.906 6.398 -23.594 1 95 327 LYS A N 1
ATOM 2645 C CA . LYS A 1 327 ? 23.797 7.348 -22.922 1 95 327 LYS A CA 1
ATOM 2646 C C . LYS A 1 327 ? 24.297 6.785 -21.594 1 95 327 LYS A C 1
ATOM 2648 O O . LYS A 1 327 ? 23.5 6.383 -20.734 1 95 327 LYS A O 1
ATOM 2653 N N . VAL A 1 328 ? 25.594 6.695 -21.469 1 95.94 328 VAL A N 1
ATOM 2654 C CA . VAL A 1 328 ? 26.234 6.273 -20.219 1 95.94 328 VAL A CA 1
ATOM 2655 C C . VAL A 1 328 ? 26.875 7.473 -19.531 1 95.94 328 VAL A C 1
ATOM 2657 O O . VAL A 1 328 ? 27.719 8.156 -20.125 1 95.94 328 VAL A O 1
ATOM 2660 N N . THR A 1 329 ? 26.469 7.727 -18.281 1 95.62 329 THR A N 1
ATOM 2661 C CA . THR A 1 329 ? 26.969 8.891 -17.562 1 95.62 329 THR A CA 1
ATOM 2662 C C . THR A 1 329 ? 27.656 8.469 -16.266 1 95.62 329 THR A C 1
ATOM 2664 O O . THR A 1 329 ? 27.109 7.672 -15.5 1 95.62 329 THR A O 1
ATOM 2667 N N . LEU A 1 330 ? 28.844 8.938 -16.062 1 94.75 330 LEU A N 1
ATOM 2668 C CA . LEU A 1 330 ? 29.578 8.742 -14.82 1 94.75 330 LEU A CA 1
ATOM 2669 C C . LEU A 1 330 ? 29.422 9.953 -13.906 1 94.75 330 LEU A C 1
ATOM 2671 O O . LEU A 1 330 ? 29.75 11.078 -14.289 1 94.75 330 LEU A O 1
ATOM 2675 N N . TYR A 1 331 ? 28.906 9.734 -12.727 1 95.31 331 TYR A N 1
ATOM 2676 C CA . TYR A 1 331 ? 28.75 10.789 -11.727 1 95.31 331 TYR A CA 1
ATOM 2677 C C . TYR A 1 331 ? 29.766 10.625 -10.602 1 95.31 331 TYR A C 1
ATOM 2679 O O . TYR A 1 331 ? 30.406 9.578 -10.484 1 95.31 331 TYR A O 1
ATOM 2687 N N . GLN A 1 332 ? 29.922 11.586 -9.773 1 92.56 332 GLN A N 1
ATOM 2688 C CA . GLN A 1 332 ? 30.891 11.531 -8.688 1 92.56 332 GLN A CA 1
ATOM 2689 C C . GLN A 1 332 ? 30.391 10.648 -7.543 1 92.56 332 GLN A C 1
ATOM 2691 O O . GLN A 1 332 ? 31.172 9.945 -6.91 1 92.56 332 GLN A O 1
ATOM 2696 N N . ASN A 1 333 ? 29.203 10.773 -7.207 1 93.75 333 ASN A N 1
ATOM 2697 C CA . ASN A 1 333 ? 28.594 10.008 -6.125 1 93.75 333 ASN A CA 1
ATOM 2698 C C . ASN A 1 333 ? 27.094 9.789 -6.371 1 93.75 333 ASN A C 1
ATOM 2700 O O . ASN A 1 333 ? 26.562 10.203 -7.398 1 93.75 333 ASN A O 1
ATOM 2704 N N . GLU A 1 334 ? 26.438 9.109 -5.477 1 94.06 334 GLU A N 1
ATOM 2705 C CA . GLU A 1 334 ? 25.047 8.703 -5.629 1 94.06 334 GLU A CA 1
ATOM 2706 C C . GLU A 1 334 ? 24.109 9.914 -5.613 1 94.06 334 GLU A C 1
ATOM 2708 O O . GLU A 1 334 ? 23.094 9.93 -6.312 1 94.06 334 GLU A O 1
ATOM 2713 N N . THR A 1 335 ? 24.453 10.953 -4.832 1 93 335 THR A N 1
ATOM 2714 C CA . THR A 1 335 ? 23.656 12.172 -4.789 1 93 335 THR A CA 1
ATOM 2715 C C . THR A 1 335 ? 23.672 12.875 -6.145 1 93 335 THR A C 1
ATOM 2717 O O . THR A 1 335 ? 22.625 13.297 -6.637 1 93 335 THR A O 1
ATOM 2720 N N . GLU A 1 336 ? 24.812 12.945 -6.734 1 94.69 336 GLU A N 1
ATOM 2721 C CA . GLU A 1 336 ? 24.938 13.539 -8.062 1 94.69 336 GLU A CA 1
ATOM 2722 C C . GLU A 1 336 ? 24.203 12.695 -9.109 1 94.69 336 GLU A C 1
ATOM 2724 O O . GLU A 1 336 ? 23.625 13.234 -10.055 1 94.69 336 GLU A O 1
ATOM 2729 N N . GLU A 1 337 ? 24.328 11.406 -8.953 1 96.31 337 GLU A N 1
ATOM 2730 C CA . GLU A 1 337 ? 23.641 10.508 -9.875 1 96.31 337 GLU A CA 1
ATOM 2731 C C . GLU A 1 337 ? 22.141 10.734 -9.859 1 96.31 337 GLU A C 1
ATOM 2733 O O . GLU A 1 337 ? 21.516 10.859 -10.914 1 96.31 337 GLU A O 1
ATOM 2738 N N . SER A 1 338 ? 21.578 10.805 -8.648 1 97.12 338 SER A N 1
ATOM 2739 C CA . SER A 1 338 ? 20.141 11.016 -8.516 1 97.12 338 SER A CA 1
ATOM 2740 C C . SER A 1 338 ? 19.719 12.375 -9.07 1 97.12 338 SER A C 1
ATOM 2742 O O . SER A 1 338 ? 18.719 12.484 -9.758 1 97.12 338 SER A O 1
ATOM 2744 N N . ASN A 1 339 ? 20.516 13.383 -8.812 1 95.56 339 ASN A N 1
ATOM 2745 C CA . ASN A 1 339 ? 20.234 14.711 -9.336 1 95.56 339 ASN A CA 1
ATOM 2746 C C . ASN A 1 339 ? 20.375 14.758 -10.859 1 95.56 339 ASN A C 1
ATOM 2748 O O . ASN A 1 339 ? 19.578 15.422 -11.539 1 95.56 339 ASN A O 1
ATOM 2752 N N . GLY A 1 340 ? 21.422 14.078 -11.336 1 95.88 340 GLY A N 1
ATOM 2753 C CA . GLY A 1 340 ? 21.625 14.016 -12.773 1 95.88 340 GLY A CA 1
ATOM 2754 C C . GLY A 1 340 ? 20.453 13.383 -13.508 1 95.88 340 GLY A C 1
ATOM 2755 O O . GLY A 1 340 ? 20.031 13.883 -14.555 1 95.88 340 GLY A O 1
ATOM 2756 N N . ILE A 1 341 ? 19.953 12.328 -13.008 1 96.56 341 ILE A N 1
ATOM 2757 C CA . ILE A 1 341 ? 18.812 11.641 -13.617 1 96.56 341 ILE A CA 1
ATOM 2758 C C . ILE A 1 341 ? 17.578 12.523 -13.555 1 96.56 341 ILE A C 1
ATOM 2760 O O . ILE A 1 341 ? 16.812 12.586 -14.516 1 96.56 341 ILE A O 1
ATOM 2764 N N . LEU A 1 342 ? 17.391 13.203 -12.398 1 95.38 342 LEU A N 1
ATOM 2765 C CA . LEU A 1 342 ? 16.281 14.125 -12.273 1 95.38 342 LEU A CA 1
ATOM 2766 C C . LEU A 1 342 ? 16.328 15.188 -13.367 1 95.38 342 LEU A C 1
ATOM 2768 O O . LEU A 1 342 ? 15.305 15.516 -13.977 1 95.38 342 LEU A O 1
ATOM 2772 N N . GLN A 1 343 ? 17.484 15.734 -13.602 1 93.38 343 GLN A N 1
ATOM 2773 C CA . GLN A 1 343 ? 17.641 16.766 -14.625 1 93.38 343 GLN A CA 1
ATOM 2774 C C . GLN A 1 343 ? 17.281 16.234 -16 1 93.38 343 GLN A C 1
ATOM 2776 O O . GLN A 1 343 ? 16.688 16.938 -16.812 1 93.38 343 GLN A O 1
ATOM 2781 N N . LYS A 1 344 ? 17.672 15.023 -16.25 1 92.88 344 LYS A N 1
ATOM 2782 C CA . LYS A 1 344 ? 17.328 14.398 -17.516 1 92.88 344 LYS A CA 1
ATOM 2783 C C . LYS A 1 344 ? 15.828 14.211 -17.656 1 92.88 344 LYS A C 1
ATOM 2785 O O . LYS A 1 344 ? 15.266 14.438 -18.734 1 92.88 344 LYS A O 1
ATOM 2790 N N . ILE A 1 345 ? 15.188 13.758 -16.594 1 93.25 345 ILE A N 1
ATOM 2791 C CA . ILE A 1 345 ? 13.742 13.57 -16.594 1 93.25 345 ILE A CA 1
ATOM 2792 C C . ILE A 1 345 ? 13.047 14.898 -16.875 1 93.25 345 ILE A C 1
ATOM 2794 O O . ILE A 1 345 ? 12.109 14.953 -17.672 1 93.25 345 ILE A O 1
ATOM 2798 N N . LYS A 1 346 ? 13.57 15.977 -16.219 1 88 346 LYS A N 1
ATOM 2799 C CA . LYS A 1 346 ? 12.992 17.297 -16.406 1 88 346 LYS A CA 1
ATOM 2800 C C . LYS A 1 346 ? 13.148 17.781 -17.844 1 88 346 LYS A C 1
ATOM 2802 O O . LYS A 1 346 ? 12.273 18.469 -18.375 1 88 346 LYS A O 1
ATOM 2807 N N . ARG A 1 347 ? 14.25 17.391 -18.453 1 84.31 347 ARG A N 1
ATOM 2808 C CA . ARG A 1 347 ? 14.523 17.797 -19.828 1 84.31 347 ARG A CA 1
ATOM 2809 C C . ARG A 1 347 ? 13.562 17.125 -20.797 1 84.31 347 ARG A C 1
ATOM 2811 O O . ARG A 1 347 ? 13.141 17.734 -21.781 1 84.31 347 ARG A O 1
ATOM 2818 N N . TYR A 1 348 ? 13.383 15.844 -20.547 1 79.12 348 TYR A N 1
ATOM 2819 C CA . TYR A 1 348 ? 12.469 15.109 -21.406 1 79.12 348 TYR A CA 1
ATOM 2820 C C . TYR A 1 348 ? 11.031 15.523 -21.172 1 79.12 348 TYR A C 1
ATOM 2822 O O . TYR A 1 348 ? 10.156 15.305 -22.016 1 79.12 348 TYR A O 1
ATOM 2830 N N . LYS A 1 349 ? 10.844 16 -19.922 1 65.88 349 LYS A N 1
ATOM 2831 C CA . LYS A 1 349 ? 9.461 16.359 -19.594 1 65.88 349 LYS A CA 1
ATOM 2832 C C . LYS A 1 349 ? 9 17.562 -20.406 1 65.88 349 LYS A C 1
ATOM 2834 O O . LYS A 1 349 ? 9.43 18.688 -20.156 1 65.88 349 LYS A O 1
ATOM 2839 N N . LYS A 1 350 ? 8.641 17.297 -21.656 1 58 350 LYS A N 1
ATOM 2840 C CA . LYS A 1 350 ? 7.898 18.266 -22.469 1 58 350 LYS A CA 1
ATOM 2841 C C . LYS A 1 350 ? 6.457 18.391 -21.984 1 58 350 LYS A C 1
ATOM 2843 O O . LYS A 1 350 ? 5.98 17.562 -21.219 1 58 350 LYS A O 1
ATOM 2848 N N . PRO A 1 351 ? 5.867 19.562 -22.297 1 54.19 351 PRO A N 1
ATOM 2849 C CA . PRO A 1 351 ? 4.484 19.812 -21.891 1 54.19 351 PRO A CA 1
ATOM 2850 C C . PRO A 1 351 ? 3.604 18.578 -21.969 1 54.19 351 PRO A C 1
ATOM 2852 O O . PRO A 1 351 ? 2.703 18.391 -21.156 1 54.19 351 PRO A O 1
ATOM 2855 N N . THR A 1 352 ? 4.051 17.625 -22.875 1 54.25 352 THR A N 1
ATOM 2856 C CA . THR A 1 352 ? 3.117 16.516 -23.078 1 54.25 352 THR A CA 1
ATOM 2857 C C . THR A 1 352 ? 3.629 15.242 -22.422 1 54.25 352 THR A C 1
ATOM 2859 O O . THR A 1 352 ? 2.912 14.25 -22.344 1 54.25 352 THR A O 1
ATOM 2862 N N . THR A 1 353 ? 4.895 15.281 -21.844 1 63.5 353 THR A N 1
ATOM 2863 C CA . THR A 1 353 ? 5.418 14.023 -21.344 1 63.5 353 THR A CA 1
ATOM 2864 C C . THR A 1 353 ? 5.152 13.898 -19.844 1 63.5 353 THR A C 1
ATOM 2866 O O . THR A 1 353 ? 5.293 14.867 -19.094 1 63.5 353 THR A O 1
ATOM 2869 N N . ARG A 1 354 ? 4.727 12.719 -19.438 1 74.44 354 ARG A N 1
ATOM 2870 C CA . ARG A 1 354 ? 4.332 12.43 -18.062 1 74.44 354 ARG A CA 1
ATOM 2871 C C . ARG A 1 354 ? 5.477 11.781 -17.297 1 74.44 354 ARG A C 1
ATOM 2873 O O . ARG A 1 354 ? 6.324 11.109 -17.875 1 74.44 354 ARG A O 1
ATOM 2880 N N . TYR A 1 355 ? 5.465 11.945 -16.016 1 82.75 355 TYR A N 1
ATOM 2881 C CA . TYR A 1 355 ? 6.461 11.336 -15.141 1 82.75 355 TYR A CA 1
ATOM 2882 C C . TYR A 1 355 ? 6.352 9.82 -15.164 1 82.75 355 TYR A C 1
ATOM 2884 O O . TYR A 1 355 ? 7.352 9.117 -15 1 82.75 355 TYR A O 1
ATOM 2892 N N . SER A 1 356 ? 5.219 9.328 -15.508 1 80.25 356 SER A N 1
ATOM 2893 C CA . SER A 1 356 ? 4.973 7.891 -15.445 1 80.25 356 SER A CA 1
ATOM 2894 C C . SER A 1 356 ? 5.641 7.164 -16.609 1 80.25 356 SER A C 1
ATOM 2896 O O . SER A 1 356 ? 5.75 5.938 -16.609 1 80.25 356 SER A O 1
ATOM 2898 N N . GLU A 1 357 ? 6.094 7.879 -17.578 1 85.94 357 GLU A N 1
ATOM 2899 C CA . GLU A 1 357 ? 6.824 7.293 -18.688 1 85.94 357 GLU A CA 1
ATOM 2900 C C . GLU A 1 357 ? 8.289 7.059 -18.344 1 85.94 357 GLU A C 1
ATOM 2902 O O . GLU A 1 357 ? 9.016 6.402 -19.078 1 85.94 357 GLU A O 1
ATOM 2907 N N . HIS A 1 358 ? 8.594 7.609 -17.188 1 91.56 358 HIS A N 1
ATOM 2908 C CA . HIS A 1 358 ? 9.969 7.488 -16.734 1 91.56 358 HIS A CA 1
ATOM 2909 C C . HIS A 1 358 ? 10.094 6.477 -15.594 1 91.56 358 HIS A C 1
ATOM 2911 O O . HIS A 1 358 ? 9.359 6.551 -14.609 1 91.56 358 HIS A O 1
ATOM 2917 N N . ALA A 1 359 ? 10.969 5.527 -15.805 1 94.25 359 ALA A N 1
ATOM 2918 C CA . ALA A 1 359 ? 11.227 4.539 -14.766 1 94.25 359 ALA A CA 1
ATOM 2919 C C . ALA A 1 359 ? 12.719 4.496 -14.414 1 94.25 359 ALA A C 1
ATOM 2921 O O . ALA A 1 359 ? 13.57 4.531 -15.305 1 94.25 359 ALA A O 1
ATOM 2922 N N . ILE A 1 360 ? 12.961 4.469 -13.164 1 97.38 360 ILE A N 1
ATOM 2923 C CA . ILE A 1 360 ? 14.32 4.297 -12.672 1 97.38 360 ILE A CA 1
ATOM 2924 C C . ILE A 1 360 ? 14.492 2.891 -12.102 1 97.38 360 ILE A C 1
ATOM 2926 O O . ILE A 1 360 ? 13.773 2.5 -11.18 1 97.38 360 ILE A O 1
ATOM 2930 N N . PHE A 1 361 ? 15.438 2.211 -12.711 1 97.19 361 PHE A N 1
ATOM 2931 C CA . PHE A 1 361 ? 15.719 0.846 -12.281 1 97.19 361 PHE A CA 1
ATOM 2932 C C . PHE A 1 361 ? 16.984 0.8 -11.43 1 97.19 361 PHE A C 1
ATOM 2934 O O . PHE A 1 361 ? 17.953 1.505 -11.711 1 97.19 361 PHE A O 1
ATOM 2941 N N . TYR A 1 362 ? 16.953 0.045 -10.43 1 96.31 362 TYR A N 1
ATOM 2942 C CA . TYR A 1 362 ? 18.125 -0.257 -9.617 1 96.31 362 TYR A CA 1
ATOM 2943 C C . TYR A 1 362 ? 18.125 -1.717 -9.18 1 96.31 362 TYR A C 1
ATOM 2945 O O . TYR A 1 362 ? 17.109 -2.416 -9.328 1 96.31 362 TYR A O 1
ATOM 2953 N N . ARG A 1 363 ? 19.234 -2.15 -8.758 1 95.12 363 ARG A N 1
ATOM 2954 C CA . ARG A 1 363 ? 19.391 -3.566 -8.453 1 95.12 363 ARG A CA 1
ATOM 2955 C C . ARG A 1 363 ? 18.75 -3.918 -7.121 1 95.12 363 ARG A C 1
ATOM 2957 O O . ARG A 1 363 ? 18.156 -4.988 -6.977 1 95.12 363 ARG A O 1
ATOM 2964 N N . THR A 1 364 ? 18.953 -3.041 -6.078 1 91.31 364 THR A N 1
ATOM 2965 C CA . THR A 1 364 ? 18.406 -3.299 -4.746 1 91.31 364 THR A CA 1
ATOM 2966 C C . THR A 1 364 ? 17.562 -2.121 -4.27 1 91.31 364 THR A C 1
ATOM 2968 O O . THR A 1 364 ? 17.797 -0.98 -4.676 1 91.31 364 THR A O 1
ATOM 2971 N N . ASN A 1 365 ? 16.672 -2.408 -3.355 1 88.19 365 ASN A N 1
ATOM 2972 C CA . ASN A 1 365 ? 15.734 -1.391 -2.889 1 88.19 365 ASN A CA 1
ATOM 2973 C C . ASN A 1 365 ? 16.438 -0.31 -2.076 1 88.19 365 ASN A C 1
ATOM 2975 O O . ASN A 1 365 ? 15.938 0.808 -1.952 1 88.19 365 ASN A O 1
ATOM 2979 N N . SER A 1 366 ? 17.578 -0.624 -1.538 1 89.12 366 SER A N 1
ATOM 2980 C CA . SER A 1 366 ? 18.297 0.356 -0.728 1 89.12 366 SER A CA 1
ATOM 2981 C C . SER A 1 366 ? 18.703 1.572 -1.556 1 89.12 366 SER A C 1
ATOM 2983 O O . SER A 1 366 ? 18.812 2.68 -1.027 1 89.12 366 SER A O 1
ATOM 2985 N N . GLN A 1 367 ? 18.844 1.333 -2.838 1 92.06 367 GLN A N 1
ATOM 2986 C CA . GLN A 1 367 ? 19.281 2.396 -3.74 1 92.06 367 GLN A CA 1
ATOM 2987 C C . GLN A 1 367 ? 18.188 3.451 -3.906 1 92.06 367 GLN A C 1
ATOM 2989 O O . GLN A 1 367 ? 18.453 4.562 -4.363 1 92.06 367 GLN A O 1
ATOM 2994 N N . SER A 1 368 ? 16.969 3.15 -3.572 1 93.38 368 SER A N 1
ATOM 2995 C CA . SER A 1 368 ? 15.859 4.074 -3.77 1 93.38 368 SER A CA 1
ATOM 2996 C C . SER A 1 368 ? 16.016 5.32 -2.908 1 93.38 368 SER A C 1
ATOM 2998 O O . SER A 1 368 ? 15.445 6.371 -3.215 1 93.38 368 SER A O 1
ATOM 3000 N N . ARG A 1 369 ? 16.75 5.211 -1.786 1 92.38 369 ARG A N 1
ATOM 3001 C CA . ARG A 1 369 ? 16.859 6.27 -0.79 1 92.38 369 ARG A CA 1
ATOM 3002 C C . ARG A 1 369 ? 17.312 7.578 -1.434 1 92.38 369 ARG A C 1
ATOM 3004 O O . ARG A 1 369 ? 16.703 8.625 -1.19 1 92.38 369 ARG A O 1
ATOM 3011 N N . TYR A 1 370 ? 18.359 7.52 -2.287 1 93.44 370 TYR A N 1
ATOM 3012 C CA . TYR A 1 370 ? 18.891 8.719 -2.922 1 93.44 370 TYR A CA 1
ATOM 3013 C C . TYR A 1 370 ? 17.859 9.352 -3.848 1 93.44 370 TYR A C 1
ATOM 3015 O O . TYR A 1 370 ? 17.719 10.57 -3.877 1 93.44 370 TYR A O 1
ATOM 3023 N N . PHE A 1 371 ? 17.172 8.508 -4.547 1 95.81 371 PHE A N 1
ATOM 3024 C CA . PHE A 1 371 ? 16.172 9.008 -5.488 1 95.81 371 PHE A CA 1
ATOM 3025 C C . PHE A 1 371 ? 14.969 9.578 -4.754 1 95.81 371 PHE A C 1
ATOM 3027 O O . PHE A 1 371 ? 14.445 10.625 -5.129 1 95.81 371 PHE A O 1
ATOM 3034 N N . GLU A 1 372 ? 14.523 8.898 -3.721 1 92.62 372 GLU A N 1
ATOM 3035 C CA . GLU A 1 372 ? 13.414 9.398 -2.914 1 92.62 372 GLU A CA 1
ATOM 3036 C C . GLU A 1 372 ? 13.734 10.773 -2.334 1 92.62 372 GLU A C 1
ATOM 3038 O O . GLU A 1 372 ? 12.898 11.68 -2.387 1 92.62 372 GLU A O 1
ATOM 3043 N N . GLU A 1 373 ? 14.883 10.891 -1.79 1 91.06 373 GLU A N 1
ATOM 3044 C CA . GLU A 1 373 ? 15.305 12.148 -1.188 1 91.06 373 GLU A CA 1
ATOM 3045 C C . GLU A 1 373 ? 15.359 13.266 -2.227 1 91.06 373 GLU A C 1
ATOM 3047 O O . GLU A 1 373 ? 14.852 14.367 -1.991 1 91.06 373 GLU A O 1
ATOM 3052 N N . THR A 1 374 ? 15.961 12.945 -3.35 1 93.62 374 THR A N 1
ATOM 3053 C CA . THR A 1 374 ? 16.094 13.922 -4.422 1 93.62 374 THR A CA 1
ATOM 3054 C C . THR A 1 374 ? 14.734 14.367 -4.934 1 93.62 374 THR A C 1
ATOM 3056 O O . THR A 1 374 ? 14.492 15.555 -5.129 1 93.62 374 THR A O 1
ATOM 3059 N N . PHE A 1 375 ? 13.82 13.453 -5.129 1 92.44 375 PHE A N 1
ATOM 3060 C CA . PHE A 1 375 ? 12.508 13.773 -5.676 1 92.44 375 PHE A CA 1
ATOM 3061 C C . PHE A 1 375 ? 11.672 14.539 -4.656 1 92.44 375 PHE A C 1
ATOM 3063 O O . PHE A 1 375 ? 10.953 15.477 -5.016 1 92.44 375 PHE A O 1
ATOM 3070 N N . ARG A 1 376 ? 11.766 14.211 -3.422 1 86.44 376 ARG A N 1
ATOM 3071 C CA . ARG A 1 376 ? 11.055 14.938 -2.373 1 86.44 376 ARG A CA 1
ATOM 3072 C C . ARG A 1 376 ? 11.539 16.375 -2.285 1 86.44 376 ARG A C 1
ATOM 3074 O O . ARG A 1 376 ? 10.727 17.312 -2.203 1 86.44 376 ARG A O 1
ATOM 3081 N N . LYS A 1 377 ? 12.867 16.5 -2.285 1 85.44 377 LYS A N 1
ATOM 3082 C CA . LYS A 1 377 ? 13.469 17.812 -2.172 1 85.44 377 LYS A CA 1
ATOM 3083 C C . LYS A 1 377 ? 13.07 18.703 -3.35 1 85.44 377 LYS A C 1
ATOM 3085 O O . LYS A 1 377 ? 13.062 19.938 -3.234 1 85.44 377 LYS A O 1
ATOM 3090 N N . ASN A 1 378 ? 12.766 18.031 -4.484 1 87.25 378 ASN A N 1
ATOM 3091 C CA . ASN A 1 378 ? 12.422 18.781 -5.684 1 87.25 378 ASN A CA 1
ATOM 3092 C C . ASN A 1 378 ? 10.93 18.703 -5.988 1 87.25 378 ASN A C 1
ATOM 3094 O O . ASN A 1 378 ? 10.5 19.031 -7.098 1 87.25 378 ASN A O 1
ATOM 3098 N N . ALA A 1 379 ? 10.203 18.188 -5.055 1 82.88 379 ALA A N 1
ATOM 3099 C CA . ALA A 1 379 ? 8.75 18.094 -5.129 1 82.88 379 ALA A CA 1
ATOM 3100 C C . ALA A 1 379 ? 8.305 17.328 -6.371 1 82.88 379 ALA A C 1
ATOM 3102 O O . ALA A 1 379 ? 7.375 17.734 -7.066 1 82.88 379 ALA A O 1
ATOM 3103 N N . ILE A 1 380 ? 9.055 16.328 -6.754 1 87.56 380 ILE A N 1
ATOM 3104 C CA . ILE A 1 380 ? 8.688 15.445 -7.859 1 87.56 380 ILE A CA 1
ATOM 3105 C C . ILE A 1 380 ? 7.957 14.219 -7.324 1 87.56 380 ILE A C 1
ATOM 3107 O O . ILE A 1 380 ? 8.492 13.484 -6.488 1 87.56 380 ILE A O 1
ATOM 3111 N N . PRO A 1 381 ? 6.824 13.992 -7.801 1 84.31 381 PRO A N 1
ATOM 3112 C CA . PRO A 1 381 ? 6.102 12.797 -7.344 1 84.31 381 PRO A CA 1
ATOM 3113 C C . PRO A 1 381 ? 6.758 11.5 -7.797 1 84.31 381 PRO A C 1
ATOM 3115 O O . PRO A 1 381 ? 7.215 11.398 -8.938 1 84.31 381 PRO A O 1
ATOM 3118 N N . TYR A 1 382 ? 6.859 10.602 -6.914 1 88.69 382 TYR A N 1
ATOM 3119 C CA . TYR A 1 382 ? 7.43 9.297 -7.238 1 88.69 382 TYR A CA 1
ATOM 3120 C C . TYR A 1 382 ? 6.676 8.18 -6.527 1 88.69 382 TYR A C 1
ATOM 3122 O O . TYR A 1 382 ? 5.941 8.43 -5.57 1 88.69 382 TYR A O 1
ATOM 3130 N N . LYS A 1 383 ? 6.863 7.031 -7.047 1 84.06 383 LYS A N 1
ATOM 3131 C CA . LYS A 1 383 ? 6.266 5.848 -6.434 1 84.06 383 LYS A CA 1
ATOM 3132 C C . LYS A 1 383 ? 7.227 4.664 -6.473 1 84.06 383 LYS A C 1
ATOM 3134 O O . LYS A 1 383 ? 7.871 4.414 -7.492 1 84.06 383 LYS A O 1
ATOM 3139 N N . ILE A 1 384 ? 7.387 4.023 -5.348 1 87.12 384 ILE A N 1
ATOM 3140 C CA . ILE A 1 384 ? 8.188 2.809 -5.281 1 87.12 384 ILE A CA 1
ATOM 3141 C C . ILE A 1 384 ? 7.324 1.6 -5.629 1 87.12 384 ILE A C 1
ATOM 3143 O O . ILE A 1 384 ? 6.309 1.347 -4.973 1 87.12 384 ILE A O 1
ATOM 3147 N N . PHE A 1 385 ? 7.703 0.899 -6.586 1 80.38 385 PHE A N 1
ATOM 3148 C CA . PHE A 1 385 ? 6.965 -0.289 -6.996 1 80.38 385 PHE A CA 1
ATOM 3149 C C . PHE A 1 385 ? 7.543 -1.538 -6.34 1 80.38 385 PHE A C 1
ATOM 3151 O O . PHE A 1 385 ? 8.75 -1.771 -6.395 1 80.38 385 PHE A O 1
ATOM 3158 N N . GLY A 1 386 ? 6.723 -2.312 -5.781 1 74.25 386 GLY A N 1
ATOM 3159 C CA . GLY A 1 386 ? 7.133 -3.588 -5.215 1 74.25 386 GLY A CA 1
ATOM 3160 C C . GLY A 1 386 ? 7.836 -3.447 -3.877 1 74.25 386 GLY A C 1
ATOM 3161 O O . GLY A 1 386 ? 8.609 -4.32 -3.484 1 74.25 386 GLY A O 1
ATOM 3162 N N . GLY A 1 387 ? 7.672 -2.352 -3.199 1 76.62 387 GLY A N 1
ATOM 3163 C CA . GLY A 1 387 ? 8.344 -2.166 -1.921 1 76.62 387 GLY A CA 1
ATOM 3164 C C . GLY A 1 387 ? 7.797 -0.99 -1.13 1 76.62 387 GLY A C 1
ATOM 3165 O O . GLY A 1 387 ? 6.848 -0.333 -1.559 1 76.62 387 GLY A O 1
ATOM 3166 N N . PHE A 1 388 ? 8.367 -0.783 0.071 1 78.94 388 PHE A N 1
ATOM 3167 C CA . PHE A 1 388 ? 8.016 0.32 0.957 1 78.94 388 PHE A CA 1
ATOM 3168 C C . PHE A 1 388 ? 8.938 1.511 0.733 1 78.94 388 PHE A C 1
ATOM 3170 O O . PHE A 1 388 ? 10.055 1.351 0.235 1 78.94 388 PHE A O 1
ATOM 3177 N N . ARG A 1 389 ? 8.453 2.68 1.124 1 86.12 389 ARG A N 1
ATOM 3178 C CA . ARG A 1 389 ? 9.359 3.822 1.188 1 86.12 389 ARG A CA 1
ATOM 3179 C C . ARG A 1 389 ? 10.508 3.559 2.158 1 86.12 389 ARG A C 1
ATOM 3181 O O . ARG A 1 389 ? 10.375 2.746 3.076 1 86.12 389 ARG A O 1
ATOM 3188 N N . PHE A 1 390 ? 11.531 4.227 1.976 1 89.62 390 PHE A N 1
ATOM 3189 C CA . PHE A 1 390 ? 12.766 3.951 2.705 1 89.62 390 PHE A CA 1
ATOM 3190 C C . PHE A 1 390 ? 12.531 4.016 4.207 1 89.62 390 PHE A C 1
ATOM 3192 O O . PHE A 1 390 ? 12.859 3.074 4.934 1 89.62 390 PHE A O 1
ATOM 3199 N N . PHE A 1 391 ? 11.891 4.973 4.754 1 89.31 391 PHE A N 1
ATOM 3200 C CA . PHE A 1 391 ? 11.781 5.195 6.191 1 89.31 391 PHE A CA 1
ATOM 3201 C C . PHE A 1 391 ? 10.633 4.383 6.777 1 89.31 391 PHE A C 1
ATOM 3203 O O . PHE A 1 391 ? 10.453 4.34 7.996 1 89.31 391 PHE A O 1
ATOM 3210 N N . ASP A 1 392 ? 9.891 3.662 5.93 1 86.62 392 ASP A N 1
ATOM 3211 C CA . ASP A 1 392 ? 8.766 2.848 6.391 1 86.62 392 ASP A CA 1
ATOM 3212 C C . ASP A 1 392 ? 9.188 1.388 6.559 1 86.62 392 ASP A C 1
ATOM 3214 O O . ASP A 1 392 ? 8.414 0.569 7.062 1 86.62 392 ASP A O 1
ATOM 3218 N N . ARG A 1 393 ? 10.375 1.107 6.168 1 89.25 393 ARG A N 1
ATOM 3219 C CA . ARG A 1 393 ? 10.852 -0.269 6.242 1 89.25 393 ARG A CA 1
ATOM 3220 C C . ARG A 1 393 ? 11.117 -0.682 7.684 1 89.25 393 ARG A C 1
ATOM 3222 O O . ARG A 1 393 ? 11.609 0.118 8.484 1 89.25 393 ARG A O 1
ATOM 3229 N N . LYS A 1 394 ? 10.898 -1.891 8.07 1 88.56 394 LYS A N 1
ATOM 3230 C CA . LYS A 1 394 ? 10.914 -2.389 9.438 1 88.56 394 LYS A CA 1
ATOM 3231 C C . LYS A 1 394 ? 12.273 -2.145 10.094 1 88.56 394 LYS A C 1
ATOM 3233 O O . LYS A 1 394 ? 12.352 -1.645 11.219 1 88.56 394 LYS A O 1
ATOM 3238 N N . GLU A 1 395 ? 13.398 -2.576 9.367 1 92.88 395 GLU A N 1
ATOM 3239 C CA . GLU A 1 395 ? 14.734 -2.439 9.945 1 92.88 395 GLU A CA 1
ATOM 3240 C C . GLU A 1 395 ? 15.094 -0.972 10.164 1 92.88 395 GLU A C 1
ATOM 3242 O O . GLU A 1 395 ? 15.773 -0.629 11.133 1 92.88 395 GLU A O 1
ATOM 3247 N N . VAL A 1 396 ? 14.633 -0.099 9.297 1 94 396 VAL A N 1
ATOM 3248 C CA . VAL A 1 396 ? 14.891 1.333 9.406 1 94 396 VAL A CA 1
ATOM 3249 C C . VAL A 1 396 ? 14.109 1.914 10.578 1 94 396 VAL A C 1
ATOM 3251 O O . VAL A 1 396 ? 14.656 2.693 11.367 1 94 396 VAL A O 1
ATOM 3254 N N . LYS A 1 397 ? 12.867 1.502 10.75 1 92.38 397 LYS A N 1
ATOM 3255 C CA . LYS A 1 397 ? 12.055 1.959 11.875 1 92.38 397 LYS A CA 1
ATOM 3256 C C . LYS A 1 397 ? 12.641 1.491 13.203 1 92.38 397 LYS A C 1
ATOM 3258 O O . LYS A 1 397 ? 12.57 2.205 14.203 1 92.38 397 LYS A O 1
ATOM 3263 N N . ASP A 1 398 ? 13.164 0.265 13.234 1 94.88 398 ASP A N 1
ATOM 3264 C CA . ASP A 1 398 ? 13.836 -0.227 14.43 1 94.88 398 ASP A CA 1
ATOM 3265 C C . ASP A 1 398 ? 15.023 0.657 14.805 1 94.88 398 ASP A C 1
ATOM 3267 O O . ASP A 1 398 ? 15.203 1.007 15.969 1 94.88 398 ASP A O 1
ATOM 3271 N N . LEU A 1 399 ? 15.781 0.951 13.781 1 95.88 399 LEU A N 1
ATOM 3272 C CA . LEU A 1 399 ? 16.953 1.788 14.023 1 95.88 399 LEU A CA 1
ATOM 3273 C C . LEU A 1 399 ? 16.531 3.164 14.539 1 95.88 399 LEU A C 1
ATOM 3275 O O . LEU A 1 399 ? 17.172 3.711 15.445 1 95.88 399 LEU A O 1
ATOM 3279 N N . ILE A 1 400 ? 15.477 3.721 13.961 1 95.06 400 ILE A N 1
ATOM 3280 C CA . ILE A 1 400 ? 14.953 5.008 14.398 1 95.06 400 ILE A CA 1
ATOM 3281 C C . ILE A 1 400 ? 14.523 4.918 15.867 1 95.06 400 ILE A C 1
ATOM 3283 O O . ILE A 1 400 ? 14.781 5.832 16.656 1 95.06 400 ILE A O 1
ATOM 3287 N N . ALA A 1 401 ? 13.914 3.814 16.234 1 95.19 401 ALA A N 1
ATOM 3288 C CA . ALA A 1 401 ? 13.477 3.605 17.625 1 95.19 401 ALA A CA 1
ATOM 3289 C C . ALA A 1 401 ? 14.672 3.561 18.562 1 95.19 401 ALA A C 1
ATOM 3291 O O . ALA A 1 401 ? 14.641 4.164 19.641 1 95.19 401 ALA A O 1
ATOM 3292 N N . TYR A 1 402 ? 15.75 2.826 18.156 1 97.12 402 TYR A N 1
ATOM 3293 C CA . TYR A 1 402 ? 16.969 2.777 18.953 1 97.12 402 TYR A CA 1
ATOM 3294 C C . TYR A 1 402 ? 17.531 4.176 19.188 1 97.12 402 TYR A C 1
ATOM 3296 O O . TYR A 1 402 ? 17.859 4.539 20.312 1 97.12 402 TYR A O 1
ATOM 3304 N N . LEU A 1 403 ? 17.609 4.934 18.156 1 97 403 LEU A N 1
ATOM 3305 C CA . LEU A 1 403 ? 18.172 6.277 18.219 1 97 403 LEU A CA 1
ATOM 3306 C C . LEU A 1 403 ? 17.281 7.211 19.031 1 97 403 LEU A C 1
ATOM 3308 O O . LEU A 1 403 ? 17.781 8.102 19.719 1 97 403 LEU A O 1
ATOM 3312 N N . SER A 1 404 ? 16 7.004 18.953 1 95.5 404 SER A N 1
ATOM 3313 C CA . SER A 1 404 ? 15.062 7.812 19.734 1 95.5 404 SER A CA 1
ATOM 3314 C C . SER A 1 404 ? 15.305 7.648 21.234 1 95.5 404 SER A C 1
ATOM 3316 O O . SER A 1 404 ? 15.219 8.617 21.984 1 95.5 404 SER A O 1
ATOM 3318 N N . ILE A 1 405 ? 15.609 6.426 21.672 1 95.62 405 ILE A N 1
ATOM 3319 C CA . ILE A 1 405 ? 15.859 6.148 23.078 1 95.62 405 ILE A CA 1
ATOM 3320 C C . ILE A 1 405 ? 17.141 6.852 23.531 1 95.62 405 ILE A C 1
ATOM 3322 O O . ILE A 1 405 ? 17.219 7.328 24.656 1 95.62 405 ILE A O 1
ATOM 3326 N N . ILE A 1 406 ? 18.109 6.895 22.672 1 96.06 406 ILE A N 1
ATOM 3327 C CA . ILE A 1 406 ? 19.391 7.539 22.984 1 96.06 406 ILE A CA 1
ATOM 3328 C C . ILE A 1 406 ? 19.156 9.023 23.266 1 96.06 406 ILE A C 1
ATOM 3330 O O . ILE A 1 406 ? 19.766 9.594 24.172 1 96.06 406 ILE A O 1
ATOM 3334 N N . ILE A 1 407 ? 18.234 9.641 22.547 1 94.44 407 ILE A N 1
ATOM 3335 C CA . ILE A 1 407 ? 17.938 11.062 22.688 1 94.44 407 ILE A CA 1
ATOM 3336 C C . ILE A 1 407 ? 16.953 11.266 23.844 1 94.44 407 ILE A C 1
ATOM 3338 O O . ILE A 1 407 ? 17.016 12.281 24.547 1 94.44 407 ILE A O 1
ATOM 3342 N N . ASN A 1 408 ? 16.016 10.328 23.969 1 95 408 ASN A N 1
ATOM 3343 C CA . ASN A 1 408 ? 14.938 10.398 24.953 1 95 408 ASN A CA 1
ATOM 3344 C C . ASN A 1 408 ? 14.727 9.055 25.656 1 95 408 ASN A C 1
ATOM 3346 O O . ASN A 1 408 ? 13.82 8.297 25.297 1 95 408 ASN A O 1
ATOM 3350 N N . PRO A 1 409 ? 15.453 8.797 26.672 1 94.31 409 PRO A N 1
ATOM 3351 C CA . PRO A 1 409 ? 15.375 7.508 27.375 1 94.31 409 PRO A CA 1
ATOM 3352 C C . PRO A 1 409 ? 14 7.25 27.984 1 94.31 409 PRO A C 1
ATOM 3354 O O . PRO A 1 409 ? 13.688 6.113 28.344 1 94.31 409 PRO A O 1
ATOM 3357 N N . LEU A 1 410 ? 13.211 8.266 28.047 1 92.69 410 LEU A N 1
ATOM 3358 C CA . LEU A 1 410 ? 11.883 8.117 28.641 1 92.69 410 LEU A CA 1
ATOM 3359 C C . LEU A 1 410 ? 10.898 7.535 27.641 1 92.69 410 LEU A C 1
ATOM 3361 O O . LEU A 1 410 ? 9.773 7.191 28 1 92.69 410 LEU A O 1
ATOM 3365 N N . ASP A 1 411 ? 11.328 7.375 26.375 1 92.5 411 ASP A N 1
ATOM 3366 C CA . ASP A 1 411 ? 10.461 6.871 25.312 1 92.5 411 ASP A CA 1
ATOM 3367 C C . ASP A 1 411 ? 10.242 5.367 25.453 1 92.5 411 ASP A C 1
ATOM 3369 O O . ASP A 1 411 ? 10.82 4.582 24.688 1 92.5 411 ASP A O 1
ATOM 3373 N N . SER A 1 412 ? 9.281 4.977 26.234 1 92.44 412 SER A N 1
ATOM 3374 C CA . SER A 1 412 ? 9.016 3.568 26.5 1 92.44 412 SER A CA 1
ATOM 3375 C C . SER A 1 412 ? 8.43 2.867 25.281 1 92.44 412 SER A C 1
ATOM 3377 O O . SER A 1 412 ? 8.609 1.66 25.109 1 92.44 412 SER A O 1
ATOM 3379 N N . THR A 1 413 ? 7.73 3.617 24.438 1 89.56 413 THR A N 1
ATOM 3380 C CA . THR A 1 413 ? 7.133 3.02 23.25 1 89.56 413 THR A CA 1
ATOM 3381 C C . THR A 1 413 ? 8.211 2.502 22.297 1 89.56 413 THR A C 1
ATOM 3383 O O . THR A 1 413 ? 8.109 1.384 21.781 1 89.56 413 THR A O 1
ATOM 3386 N N . SER A 1 414 ? 9.203 3.332 22.031 1 92.38 414 SER A N 1
ATOM 3387 C CA . SER A 1 414 ? 10.312 2.908 21.188 1 92.38 414 SER A CA 1
ATOM 3388 C C . SER A 1 414 ? 11.086 1.756 21.828 1 92.38 414 SER A C 1
ATOM 3390 O O . SER A 1 414 ? 11.523 0.837 21.125 1 92.38 414 SER A O 1
ATOM 3392 N N . LEU A 1 415 ? 11.195 1.822 23.141 1 95 415 LEU A N 1
ATOM 3393 C CA . LEU A 1 415 ? 11.922 0.771 23.844 1 95 415 LEU A CA 1
ATOM 3394 C C . LEU A 1 415 ? 11.211 -0.569 23.703 1 95 415 LEU A C 1
ATOM 3396 O O . LEU A 1 415 ? 11.852 -1.599 23.484 1 95 415 LEU A O 1
ATOM 3400 N N . LEU A 1 416 ? 9.93 -0.557 23.875 1 92.31 416 LEU A N 1
ATOM 3401 C CA . LEU A 1 416 ? 9.141 -1.78 23.781 1 92.31 416 LEU A CA 1
ATOM 3402 C C . LEU A 1 416 ? 9.219 -2.363 22.375 1 92.31 416 LEU A C 1
ATOM 3404 O O . LEU A 1 416 ? 9.141 -3.58 22.188 1 92.31 416 LEU A O 1
ATOM 3408 N N . ARG A 1 417 ? 9.391 -1.514 21.375 1 89.69 417 ARG A N 1
ATOM 3409 C CA . ARG A 1 417 ? 9.531 -1.967 20 1 89.69 417 ARG A CA 1
ATOM 3410 C C . ARG A 1 417 ? 10.836 -2.74 19.797 1 89.69 417 ARG A C 1
ATOM 3412 O O . ARG A 1 417 ? 10.867 -3.75 19.094 1 89.69 417 ARG A O 1
ATOM 3419 N N . ILE A 1 418 ? 11.953 -2.303 20.469 1 94.69 418 ILE A N 1
ATOM 3420 C CA . ILE A 1 418 ? 13.266 -2.807 20.078 1 94.69 418 ILE A CA 1
ATOM 3421 C C . ILE A 1 418 ? 13.836 -3.693 21.172 1 94.69 418 ILE A C 1
ATOM 3423 O O . ILE A 1 418 ? 14.891 -4.316 21 1 94.69 418 ILE A O 1
ATOM 3427 N N . ILE A 1 419 ? 13.164 -3.803 22.328 1 94.75 419 ILE A N 1
ATOM 3428 C CA . ILE A 1 419 ? 13.703 -4.52 23.469 1 94.75 419 ILE A CA 1
ATOM 3429 C C . ILE A 1 419 ? 14.07 -5.945 23.062 1 94.75 419 ILE A C 1
ATOM 3431 O O . ILE A 1 419 ? 15.023 -6.523 23.594 1 94.75 419 ILE A O 1
ATOM 3435 N N . ASN A 1 420 ? 13.344 -6.508 22.141 1 93.12 420 ASN A N 1
ATOM 3436 C CA . ASN A 1 420 ? 13.617 -7.855 21.641 1 93.12 420 ASN A CA 1
ATOM 3437 C C . ASN A 1 420 ? 13.82 -7.867 20.125 1 93.12 420 ASN A C 1
ATOM 3439 O O . ASN A 1 420 ? 13.477 -8.844 19.469 1 93.12 420 ASN A O 1
ATOM 3443 N N . SER A 1 421 ? 14.297 -6.785 19.578 1 91.25 421 SER A N 1
ATOM 3444 C CA . SER A 1 421 ? 14.672 -6.672 18.172 1 91.25 421 SER A CA 1
ATOM 3445 C C . SER A 1 421 ? 16.094 -6.16 18.016 1 91.25 421 SER A C 1
ATOM 3447 O O . SER A 1 421 ? 16.359 -4.965 18.188 1 91.25 421 SER A O 1
ATOM 3449 N N . PRO A 1 422 ? 17.062 -6.91 17.531 1 92.19 422 PRO A N 1
ATOM 3450 C CA . PRO A 1 422 ? 16.938 -8.32 17.141 1 92.19 422 PRO A CA 1
ATOM 3451 C C . PRO A 1 422 ? 16.547 -9.227 18.312 1 92.19 422 PRO A C 1
ATOM 3453 O O . PRO A 1 422 ? 16.5 -8.781 19.453 1 92.19 422 PRO A O 1
ATOM 3456 N N . PRO A 1 423 ? 16.219 -10.469 18.031 1 88.56 423 PRO A N 1
ATOM 3457 C CA . PRO A 1 423 ? 15.789 -11.359 19.109 1 88.56 423 PRO A CA 1
ATOM 3458 C C . PRO A 1 423 ? 16.875 -11.594 20.141 1 88.56 423 PRO A C 1
ATOM 3460 O O . PRO A 1 423 ? 18.016 -11.906 19.797 1 88.56 423 PRO A O 1
ATOM 3463 N N . ARG A 1 424 ? 16.469 -11.328 21.469 1 91.31 424 ARG A N 1
ATOM 3464 C CA . ARG A 1 424 ? 17.406 -11.492 22.594 1 91.31 424 ARG A CA 1
ATOM 3465 C C . ARG A 1 424 ? 16.875 -12.523 23.578 1 91.31 424 ARG A C 1
ATOM 3467 O O . ARG A 1 424 ? 17.469 -12.727 24.641 1 91.31 424 ARG A O 1
ATOM 3474 N N . GLY A 1 425 ? 15.75 -13.109 23.281 1 86.44 425 GLY A N 1
ATOM 3475 C CA . GLY A 1 425 ? 15.141 -14.062 24.203 1 86.44 425 GLY A CA 1
ATOM 3476 C C . GLY A 1 425 ? 14.328 -13.391 25.297 1 86.44 425 GLY A C 1
ATOM 3477 O O . GLY A 1 425 ? 14.164 -13.953 26.391 1 86.44 425 GLY A O 1
ATOM 3478 N N . ILE A 1 426 ? 13.945 -12.172 25.078 1 91.06 426 ILE A N 1
ATOM 3479 C CA . ILE A 1 426 ? 13.102 -11.438 26.016 1 91.06 426 ILE A CA 1
ATOM 3480 C C . ILE A 1 426 ? 11.641 -11.586 25.625 1 91.06 426 ILE A C 1
ATOM 3482 O O . ILE A 1 426 ? 11.148 -10.867 24.75 1 91.06 426 ILE A O 1
ATOM 3486 N N . GLY A 1 427 ? 10.953 -12.414 26.281 1 84 427 GLY A N 1
ATOM 3487 C CA . GLY A 1 427 ? 9.578 -12.734 25.953 1 84 427 GLY A CA 1
ATOM 3488 C C . GLY A 1 427 ? 8.578 -11.742 26.5 1 84 427 GLY A C 1
ATOM 3489 O O . GLY A 1 427 ? 8.945 -10.812 27.219 1 84 427 GLY A O 1
ATOM 3490 N N . GLU A 1 428 ? 7.375 -11.938 26.219 1 82.88 428 GLU A N 1
ATOM 3491 C CA . GLU A 1 428 ? 6.281 -11.055 26.609 1 82.88 428 GLU A CA 1
ATOM 3492 C C . GLU A 1 428 ? 6.113 -11.023 28.125 1 82.88 428 GLU A C 1
ATOM 3494 O O . GLU A 1 428 ? 5.797 -9.984 28.703 1 82.88 428 GLU A O 1
ATOM 3499 N N . THR A 1 429 ? 6.332 -12.133 28.766 1 85.12 429 THR A N 1
ATOM 3500 C CA . THR A 1 429 ? 6.195 -12.211 30.203 1 85.12 429 THR A CA 1
ATOM 3501 C C . THR A 1 429 ? 7.219 -11.312 30.906 1 85.12 429 THR A C 1
ATOM 3503 O O . THR A 1 429 ? 6.895 -10.633 31.875 1 85.12 429 THR A O 1
ATOM 3506 N N . THR A 1 430 ? 8.438 -11.406 30.391 1 90.94 430 THR A N 1
ATOM 3507 C CA . THR A 1 430 ? 9.484 -10.555 30.953 1 90.94 430 THR A CA 1
ATOM 3508 C C . THR A 1 430 ? 9.133 -9.086 30.766 1 90.94 430 THR A C 1
ATOM 3510 O O . THR A 1 430 ? 9.328 -8.281 31.688 1 90.94 430 THR A O 1
ATOM 3513 N N . VAL A 1 431 ? 8.602 -8.703 29.609 1 91.56 431 VAL A N 1
ATOM 3514 C CA . VAL A 1 431 ? 8.234 -7.324 29.312 1 91.56 431 VAL A CA 1
ATOM 3515 C C . VAL A 1 431 ? 7.113 -6.875 30.25 1 91.56 431 VAL A C 1
ATOM 3517 O O . VAL A 1 431 ? 7.137 -5.754 30.766 1 91.56 431 VAL A O 1
ATOM 3520 N N . GLU A 1 432 ? 6.207 -7.762 30.547 1 89.25 432 GLU A N 1
ATOM 3521 C CA . GLU A 1 432 ? 5.105 -7.445 31.453 1 89.25 432 GLU A CA 1
ATOM 3522 C C . GLU A 1 432 ? 5.609 -7.215 32.875 1 89.25 432 GLU A C 1
ATOM 3524 O O . GLU A 1 432 ? 5.125 -6.324 33.562 1 89.25 432 GLU A O 1
ATOM 3529 N N . ARG A 1 433 ? 6.516 -8.008 33.281 1 92.56 433 ARG A N 1
ATOM 3530 C CA . ARG A 1 433 ? 7.109 -7.855 34.594 1 92.56 433 ARG A CA 1
ATOM 3531 C C . ARG A 1 433 ? 7.863 -6.535 34.719 1 92.56 433 ARG A C 1
ATOM 3533 O O . ARG A 1 433 ? 7.82 -5.879 35.75 1 92.56 433 ARG A O 1
ATOM 3540 N N . LEU A 1 434 ? 8.562 -6.16 33.625 1 94.31 434 LEU A N 1
ATOM 3541 C CA . LEU A 1 434 ? 9.273 -4.887 33.594 1 94.31 434 LEU A CA 1
ATOM 3542 C C . LEU A 1 434 ? 8.312 -3.717 33.719 1 94.31 434 LEU A C 1
ATOM 3544 O O . LEU A 1 434 ? 8.57 -2.777 34.469 1 94.31 434 LEU A O 1
ATOM 3548 N N . ILE A 1 435 ? 7.246 -3.779 32.969 1 91.25 435 ILE A N 1
ATOM 3549 C CA . ILE A 1 435 ? 6.246 -2.717 33 1 91.25 435 ILE A CA 1
ATOM 3550 C C . ILE A 1 435 ? 5.637 -2.605 34.406 1 91.25 435 ILE A C 1
ATOM 3552 O O . ILE A 1 435 ? 5.496 -1.504 34.938 1 91.25 435 ILE A O 1
ATOM 3556 N N . SER A 1 436 ? 5.324 -3.783 35 1 91 436 SER A N 1
ATOM 3557 C CA . SER A 1 436 ? 4.754 -3.807 36.344 1 91 436 SER A CA 1
ATOM 3558 C C . SER A 1 436 ? 5.723 -3.217 37.375 1 91 436 SER A C 1
ATOM 3560 O O . SER A 1 436 ? 5.312 -2.459 38.25 1 91 436 SER A O 1
ATOM 3562 N N . TYR A 1 437 ? 6.93 -3.598 37.25 1 93.38 437 TYR A N 1
ATOM 3563 C CA . TYR A 1 437 ? 7.953 -3.082 38.156 1 93.38 437 TYR A CA 1
ATOM 3564 C C . TYR A 1 437 ? 8.102 -1.572 38 1 93.38 437 TYR A C 1
ATOM 3566 O O . TYR A 1 437 ? 8.25 -0.856 39 1 93.38 437 TYR A O 1
ATOM 3574 N N . SER A 1 438 ? 8.133 -1.04 36.781 1 93.44 438 SER A N 1
ATOM 3575 C CA . SER A 1 438 ? 8.227 0.387 36.5 1 93.44 438 SER A CA 1
ATOM 3576 C C . SER A 1 438 ? 7.105 1.166 37.156 1 93.44 438 SER A C 1
ATOM 3578 O O . SER A 1 438 ? 7.344 2.221 37.75 1 93.44 438 SER A O 1
ATOM 3580 N N . VAL A 1 439 ? 5.941 0.653 37.125 1 89.12 439 VAL A N 1
ATOM 3581 C CA . VAL A 1 439 ? 4.77 1.299 37.719 1 89.12 439 VAL A CA 1
ATOM 3582 C C . VAL A 1 439 ? 4.852 1.25 39.219 1 89.12 439 VAL A C 1
ATOM 3584 O O . VAL A 1 439 ? 4.586 2.248 39.906 1 89.12 439 VAL A O 1
ATOM 3587 N N . GLN A 1 440 ? 5.223 0.14 39.781 1 90.88 440 GLN A N 1
ATOM 3588 C CA . GLN A 1 440 ? 5.289 -0.061 41.219 1 90.88 440 GLN A CA 1
ATOM 3589 C C . GLN A 1 440 ? 6.344 0.84 41.875 1 90.88 440 GLN A C 1
ATOM 3591 O O . GLN A 1 440 ? 6.105 1.441 42.906 1 90.88 440 GLN A O 1
ATOM 3596 N N . GLU A 1 441 ? 7.496 0.957 41.25 1 92.69 441 GLU A N 1
ATOM 3597 C CA . GLU A 1 441 ? 8.609 1.715 41.812 1 92.69 441 GLU A CA 1
ATOM 3598 C C . GLU A 1 441 ? 8.57 3.17 41.344 1 92.69 441 GLU A C 1
ATOM 3600 O O . GLU A 1 441 ? 9.312 4.008 41.875 1 92.69 441 GLU A O 1
ATOM 3605 N N . GLY A 1 442 ? 7.758 3.449 40.312 1 90.19 442 GLY A N 1
ATOM 3606 C CA . GLY A 1 442 ? 7.645 4.809 39.812 1 90.19 442 GLY A CA 1
ATOM 3607 C C . GLY A 1 442 ? 8.859 5.262 39.031 1 90.19 442 GLY A C 1
ATOM 3608 O O . GLY A 1 442 ? 9.305 6.402 39.156 1 90.19 442 GLY A O 1
ATOM 3609 N N . ILE A 1 443 ? 9.555 4.375 38.344 1 92.12 443 ILE A N 1
ATOM 3610 C CA . ILE A 1 443 ? 10.719 4.695 37.531 1 92.12 443 ILE A CA 1
ATOM 3611 C C . ILE A 1 443 ? 10.438 4.363 36.062 1 92.12 443 ILE A C 1
ATOM 3613 O O . ILE A 1 443 ? 9.469 3.654 35.75 1 92.12 443 ILE A O 1
ATOM 3617 N N . SER A 1 444 ? 11.227 4.938 35.156 1 92.81 444 SER A N 1
ATOM 3618 C CA . SER A 1 444 ? 11.023 4.707 33.719 1 92.81 444 SER A CA 1
ATOM 3619 C C . SER A 1 444 ? 11.391 3.275 33.344 1 92.81 444 SER A C 1
ATOM 3621 O O . SER A 1 444 ? 12.141 2.607 34.062 1 92.81 444 SER A O 1
ATOM 3623 N N . LEU A 1 445 ? 10.797 2.805 32.281 1 94.19 445 LEU A N 1
ATOM 3624 C CA . LEU A 1 445 ? 11.109 1.467 31.797 1 94.19 445 LEU A CA 1
ATOM 3625 C C . LEU A 1 445 ? 12.602 1.325 31.516 1 94.19 445 LEU A C 1
ATOM 3627 O O . LEU A 1 445 ? 13.172 0.254 31.734 1 94.19 445 LEU A O 1
ATOM 3631 N N . TYR A 1 446 ? 13.203 2.449 31.062 1 94.75 446 TYR A N 1
ATOM 3632 C CA . TYR A 1 446 ? 14.633 2.455 30.781 1 94.75 446 TYR A CA 1
ATOM 3633 C C . TYR A 1 446 ? 15.438 2.174 32.062 1 94.75 446 TYR A C 1
ATOM 3635 O O . TYR A 1 446 ? 16.375 1.372 32.031 1 94.75 446 TYR A O 1
ATOM 3643 N N . GLU A 1 447 ? 15.055 2.76 33.062 1 94.5 447 GLU A N 1
ATOM 3644 C CA . GLU A 1 447 ? 15.742 2.586 34.344 1 94.5 447 GLU A CA 1
ATOM 3645 C C . GLU A 1 447 ? 15.594 1.159 34.875 1 94.5 447 GLU A C 1
ATOM 3647 O O . GLU A 1 447 ? 16.469 0.65 35.562 1 94.5 447 GLU A O 1
ATOM 3652 N N . CYS A 1 448 ? 14.5 0.51 34.5 1 95.12 448 CYS A N 1
ATOM 3653 C CA . CYS A 1 448 ? 14.227 -0.85 34.938 1 95.12 448 CYS A CA 1
ATOM 3654 C C . CYS A 1 448 ? 15.219 -1.836 34.344 1 95.12 448 CYS A C 1
ATOM 3656 O O . CYS A 1 448 ? 15.438 -2.92 34.875 1 95.12 448 CYS A O 1
ATOM 3658 N N . LEU A 1 449 ? 15.812 -1.479 33.188 1 96 449 LEU A N 1
ATOM 3659 C CA . LEU A 1 449 ? 16.688 -2.395 32.469 1 96 449 LEU A CA 1
ATOM 3660 C C . LEU A 1 449 ? 17.891 -2.787 33.312 1 96 449 LEU A C 1
ATOM 3662 O O . LEU A 1 449 ? 18.422 -3.895 33.188 1 96 449 LEU A O 1
ATOM 3666 N N . SER A 1 450 ? 18.344 -1.906 34.188 1 93.5 450 SER A N 1
ATOM 3667 C CA . SER A 1 450 ? 19.562 -2.145 34.969 1 93.5 450 SER A CA 1
ATOM 3668 C C . SER A 1 450 ? 19.25 -2.574 36.406 1 93.5 450 SER A C 1
ATOM 3670 O O . SER A 1 450 ? 20.156 -2.832 37.188 1 93.5 450 SER A O 1
ATOM 3672 N N . LYS A 1 451 ? 17.969 -2.674 36.688 1 92.75 451 LYS A N 1
ATOM 3673 C CA . LYS A 1 451 ? 17.578 -3.031 38.062 1 92.75 451 LYS A CA 1
ATOM 3674 C C . LYS A 1 451 ? 17.391 -4.539 38.188 1 92.75 451 LYS A C 1
ATOM 3676 O O . LYS A 1 451 ? 17.094 -5.227 37.219 1 92.75 451 LYS A O 1
ATOM 3681 N N . LYS A 1 452 ? 17.609 -5.012 39.406 1 90.75 452 LYS A N 1
ATOM 3682 C CA . LYS A 1 452 ? 17.344 -6.418 39.688 1 90.75 452 LYS A CA 1
ATOM 3683 C C . LYS A 1 452 ? 15.883 -6.637 40.062 1 90.75 452 LYS A C 1
ATOM 3685 O O . LYS A 1 452 ? 15.453 -6.336 41.156 1 90.75 452 LYS A O 1
ATOM 3690 N N . ILE A 1 453 ? 15.203 -7.215 39.156 1 91.06 453 ILE A N 1
ATOM 3691 C CA . ILE A 1 453 ? 13.781 -7.484 39.375 1 91.06 453 ILE A CA 1
ATOM 3692 C C . ILE A 1 453 ? 13.586 -8.938 39.781 1 91.06 453 ILE A C 1
ATOM 3694 O O . ILE A 1 453 ? 14.039 -9.859 39.125 1 91.06 453 ILE A O 1
ATOM 3698 N N . PRO A 1 454 ? 13.055 -9.227 40.875 1 87.56 454 PRO A N 1
ATOM 3699 C CA . PRO A 1 454 ? 12.969 -10.555 41.5 1 87.56 454 PRO A CA 1
ATOM 3700 C C . PRO A 1 454 ? 12.32 -11.586 40.562 1 87.56 454 PRO A C 1
ATOM 3702 O O . PRO A 1 454 ? 12.75 -12.742 40.531 1 87.56 454 PRO A O 1
ATOM 3705 N N . GLU A 1 455 ? 11.359 -11.328 39.75 1 87.44 455 GLU A N 1
ATOM 3706 C CA . GLU A 1 455 ? 10.586 -12.305 38.969 1 87.44 455 GLU A CA 1
ATOM 3707 C C . GLU A 1 455 ? 11.266 -12.602 37.656 1 87.44 455 GLU A C 1
ATOM 3709 O O . GLU A 1 455 ? 10.812 -13.469 36.906 1 87.44 455 GLU A O 1
ATOM 3714 N N . ILE A 1 456 ? 12.398 -11.984 37.438 1 92.38 456 ILE A N 1
ATOM 3715 C CA . ILE A 1 456 ? 13.078 -12.18 36.156 1 92.38 456 ILE A CA 1
ATOM 3716 C C . ILE A 1 456 ? 14.32 -13.039 36.344 1 92.38 456 ILE A C 1
ATOM 3718 O O . ILE A 1 456 ? 15.133 -12.766 37.25 1 92.38 456 ILE A O 1
ATOM 3722 N N . LYS A 1 457 ? 14.461 -14.078 35.594 1 90 457 LYS A N 1
ATOM 3723 C CA . LYS A 1 457 ? 15.578 -15.023 35.688 1 90 457 LYS A CA 1
ATOM 3724 C C . LYS A 1 457 ? 16.906 -14.312 35.438 1 90 457 LYS A C 1
ATOM 3726 O O . LYS A 1 457 ? 16.969 -13.289 34.781 1 90 457 LYS A O 1
ATOM 3731 N N . LYS A 1 458 ? 17.969 -14.922 36 1 90.06 458 LYS A N 1
ATOM 3732 C CA . LYS A 1 458 ? 19.312 -14.32 35.969 1 90.06 458 LYS A CA 1
ATOM 3733 C C . LYS A 1 458 ? 19.781 -14.125 34.531 1 90.06 458 LYS A C 1
ATOM 3735 O O . LYS A 1 458 ? 20.375 -13.094 34.219 1 90.06 458 LYS A O 1
ATOM 3740 N N . GLY A 1 459 ? 19.562 -15.047 33.719 1 91 459 GLY A N 1
ATOM 3741 C CA . GLY A 1 459 ? 19.984 -14.953 32.312 1 91 459 GLY A CA 1
ATOM 3742 C C . GLY A 1 459 ? 19.328 -13.805 31.578 1 91 459 GLY A C 1
ATOM 3743 O O . GLY A 1 459 ? 20 -13.062 30.844 1 91 459 GLY A O 1
ATOM 3744 N N . THR A 1 460 ? 18.062 -13.688 31.75 1 92.5 460 THR A N 1
ATOM 3745 C CA . THR A 1 460 ? 17.312 -12.609 31.109 1 92.5 460 THR A CA 1
ATOM 3746 C C . THR A 1 460 ? 17.703 -11.258 31.688 1 92.5 460 THR A C 1
ATOM 3748 O O . THR A 1 460 ? 17.781 -10.266 30.969 1 92.5 460 THR A O 1
ATOM 3751 N N . ALA A 1 461 ? 17.969 -11.227 32.938 1 93.38 461 ALA A N 1
ATOM 3752 C CA . ALA A 1 461 ? 18.391 -10 33.625 1 93.38 461 ALA A CA 1
ATOM 3753 C C . ALA A 1 461 ? 19.703 -9.492 33.031 1 93.38 461 ALA A C 1
ATOM 3755 O O . ALA A 1 461 ? 19.922 -8.281 32.906 1 93.38 461 ALA A O 1
ATOM 3756 N N . GLN A 1 462 ? 20.562 -10.406 32.75 1 93.5 462 GLN A N 1
ATOM 3757 C CA . GLN A 1 462 ? 21.844 -10.023 32.188 1 93.5 462 GLN A CA 1
ATOM 3758 C C . GLN A 1 462 ? 21.672 -9.414 30.797 1 93.5 462 GLN A C 1
ATOM 3760 O O . GLN A 1 462 ? 22.344 -8.445 30.453 1 93.5 462 GLN A O 1
ATOM 3765 N N . LYS A 1 463 ? 20.828 -9.992 30.016 1 94.19 463 LYS A N 1
ATOM 3766 C CA . LYS A 1 463 ? 20.562 -9.461 28.688 1 94.19 463 LYS A CA 1
ATOM 3767 C C . LYS A 1 463 ? 20 -8.047 28.766 1 94.19 463 LYS A C 1
ATOM 3769 O O . LYS A 1 463 ? 20.328 -7.188 27.938 1 94.19 463 LYS A O 1
ATOM 3774 N N . LEU A 1 464 ? 19.125 -7.836 29.75 1 96.06 464 LEU A N 1
ATOM 3775 C CA . LEU A 1 464 ? 18.562 -6.508 29.969 1 96.06 464 LEU A CA 1
ATOM 3776 C C . LEU A 1 464 ? 19.656 -5.52 30.391 1 96.06 464 LEU A C 1
ATOM 3778 O O . LEU A 1 464 ? 19.672 -4.383 29.922 1 96.06 464 LEU A O 1
ATOM 3782 N N . LYS A 1 465 ? 20.469 -5.988 31.234 1 95.12 465 LYS A N 1
ATOM 3783 C CA . LYS A 1 465 ? 21.562 -5.145 31.688 1 95.12 465 LYS A CA 1
ATOM 3784 C C . LYS A 1 465 ? 22.516 -4.801 30.531 1 95.12 465 LYS A C 1
ATOM 3786 O O . LYS A 1 465 ? 23.016 -3.68 30.453 1 95.12 465 LYS A O 1
ATOM 3791 N N . ASP A 1 466 ? 22.75 -5.773 29.703 1 95.31 466 ASP A N 1
ATOM 3792 C CA . ASP A 1 466 ? 23.594 -5.539 28.531 1 95.31 466 ASP A CA 1
ATOM 3793 C C . ASP A 1 466 ? 23 -4.465 27.641 1 95.31 466 ASP A C 1
ATOM 3795 O O . ASP A 1 466 ? 23.719 -3.635 27.078 1 95.31 466 ASP A O 1
ATOM 3799 N N . LEU A 1 467 ? 21.719 -4.512 27.469 1 96.19 467 LEU A N 1
ATOM 3800 C CA . LEU A 1 467 ? 21.031 -3.514 26.656 1 96.19 467 LEU A CA 1
ATOM 3801 C C . LEU A 1 467 ? 21.125 -2.133 27.297 1 96.19 467 LEU A C 1
ATOM 3803 O O . LEU A 1 467 ? 21.328 -1.136 26.609 1 96.19 467 LEU A O 1
ATOM 3807 N N . SER A 1 468 ? 20.969 -2.078 28.625 1 96.38 468 SER A N 1
ATOM 3808 C CA . SER A 1 468 ? 21.125 -0.823 29.344 1 96.38 468 SER A CA 1
ATOM 3809 C C . SER A 1 468 ? 22.531 -0.247 29.172 1 96.38 468 SER A C 1
ATOM 3811 O O . SER A 1 468 ? 22.688 0.955 28.938 1 96.38 468 SER A O 1
ATOM 3813 N N . THR A 1 469 ? 23.5 -1.129 29.25 1 96.12 469 THR A N 1
ATOM 3814 C CA . THR A 1 469 ? 24.891 -0.706 29.109 1 96.12 469 THR A CA 1
ATOM 3815 C C . THR A 1 469 ? 25.141 -0.161 27.703 1 96.12 469 THR A C 1
ATOM 3817 O O . THR A 1 469 ? 25.844 0.833 27.531 1 96.12 469 THR A O 1
ATOM 3820 N N . LEU A 1 470 ? 24.578 -0.782 26.75 1 96.19 470 LEU A N 1
ATOM 3821 C CA . LEU A 1 470 ? 24.672 -0.308 25.375 1 96.19 470 LEU A CA 1
ATOM 3822 C C . LEU A 1 470 ? 24.156 1.121 25.25 1 96.19 470 LEU A C 1
ATOM 3824 O O . LEU A 1 470 ? 24.828 1.984 24.688 1 96.19 470 LEU A O 1
ATOM 3828 N N . PHE A 1 471 ? 22.984 1.396 25.828 1 97.31 471 PHE A N 1
ATOM 3829 C CA . PHE A 1 471 ? 22.375 2.717 25.734 1 97.31 471 PHE A CA 1
ATOM 3830 C C . PHE A 1 471 ? 23.188 3.746 26.516 1 97.31 471 PHE A C 1
ATOM 3832 O O . PHE A 1 471 ? 23.375 4.871 26.047 1 97.31 471 PHE A O 1
ATOM 3839 N N . GLU A 1 472 ? 23.625 3.33 27.672 1 96.31 472 GLU A N 1
ATOM 3840 C CA . GLU A 1 472 ? 24.422 4.242 28.484 1 96.31 472 GLU A CA 1
ATOM 3841 C C . GLU A 1 472 ? 25.672 4.699 27.734 1 96.31 472 GLU A C 1
ATOM 3843 O O . GLU A 1 472 ? 26.016 5.883 27.734 1 96.31 472 GLU A O 1
ATOM 3848 N N . ASP A 1 473 ? 26.297 3.76 27.125 1 95.94 473 ASP A N 1
ATOM 3849 C CA . ASP A 1 473 ? 27.5 4.062 26.359 1 95.94 473 ASP A CA 1
ATOM 3850 C C . ASP A 1 473 ? 27.203 5.008 25.203 1 95.94 473 ASP A C 1
ATOM 3852 O O . ASP A 1 473 ? 27.906 5.992 24.984 1 95.94 473 ASP A O 1
ATOM 3856 N N . LEU A 1 474 ? 26.203 4.723 24.469 1 96.69 474 LEU A N 1
ATOM 3857 C CA . LEU A 1 474 ? 25.875 5.5 23.281 1 96.69 474 LEU A CA 1
ATOM 3858 C C . LEU A 1 474 ? 25.344 6.871 23.672 1 96.69 474 LEU A C 1
ATOM 3860 O O . LEU A 1 474 ? 25.562 7.852 22.953 1 96.69 474 LEU A O 1
ATOM 3864 N N . MET A 1 475 ? 24.609 6.988 24.812 1 96.56 475 MET A N 1
ATOM 3865 C CA . MET A 1 475 ? 24.172 8.273 25.328 1 96.56 475 MET A CA 1
ATOM 3866 C C . MET A 1 475 ? 25.359 9.148 25.719 1 96.56 475 MET A C 1
ATOM 3868 O O . MET A 1 475 ? 25.359 10.359 25.484 1 96.56 475 MET A O 1
ATOM 3872 N N . SER A 1 476 ? 26.281 8.461 26.297 1 95.69 476 SER A N 1
ATOM 3873 C CA . SER A 1 476 ? 27.516 9.172 26.625 1 95.69 476 SER A CA 1
ATOM 3874 C C . SER A 1 476 ? 28.203 9.703 25.391 1 95.69 476 SER A C 1
ATOM 3876 O O . SER A 1 476 ? 28.703 10.836 25.375 1 95.69 476 SER A O 1
ATOM 3878 N N . ASP A 1 477 ? 28.25 8.898 24.359 1 94.81 477 ASP A N 1
ATOM 3879 C CA . ASP A 1 477 ? 28.828 9.328 23.094 1 94.81 477 ASP A CA 1
ATOM 3880 C C . ASP A 1 477 ? 28.062 10.516 22.5 1 94.81 477 ASP A C 1
ATOM 3882 O O . ASP A 1 477 ? 28.656 11.438 21.953 1 94.81 477 ASP A O 1
ATOM 3886 N N . HIS A 1 478 ? 26.781 10.469 22.625 1 94.25 478 HIS A N 1
ATOM 3887 C CA . HIS A 1 478 ? 25.938 11.547 22.125 1 94.25 478 HIS A CA 1
ATOM 3888 C C . HIS A 1 478 ? 26.188 12.844 22.891 1 94.25 478 HIS A C 1
ATOM 3890 O O . HIS A 1 478 ? 26.25 13.922 22.297 1 94.25 478 HIS A O 1
ATOM 3896 N N . GLU A 1 479 ? 26.297 12.727 24.188 1 92.75 479 GLU A N 1
ATOM 3897 C CA . GLU A 1 479 ? 26.562 13.891 25.031 1 92.75 479 GLU A CA 1
ATOM 3898 C C . GLU A 1 479 ? 27.906 14.523 24.688 1 92.75 479 GLU A C 1
ATOM 3900 O O . GLU A 1 479 ? 28.062 15.742 24.781 1 92.75 479 GLU A O 1
ATOM 3905 N N . LYS A 1 480 ? 28.844 13.633 24.25 1 93.44 480 LYS A N 1
ATOM 3906 C CA . LYS A 1 480 ? 30.172 14.117 23.844 1 93.44 480 LYS A CA 1
ATOM 3907 C C . LYS A 1 480 ? 30.141 14.672 22.438 1 93.44 480 LYS A C 1
ATOM 3909 O O . LYS A 1 480 ? 31.188 14.984 21.859 1 93.44 480 LYS A O 1
ATOM 3914 N N . GLN A 1 481 ? 29.016 14.695 21.844 1 90.56 481 GLN A N 1
ATOM 3915 C CA . GLN A 1 481 ? 28.766 15.273 20.531 1 90.56 481 GLN A CA 1
ATOM 3916 C C . GLN A 1 481 ? 29.469 14.461 19.438 1 90.56 481 GLN A C 1
ATOM 3918 O O . GLN A 1 481 ? 30 15.031 18.484 1 90.56 481 GLN A O 1
ATOM 3923 N N . GLU A 1 482 ? 29.531 13.125 19.734 1 92.31 482 GLU A N 1
ATOM 3924 C CA . GLU A 1 482 ? 29.953 12.258 18.641 1 92.31 482 GLU A CA 1
ATOM 3925 C C . GLU A 1 482 ? 28.953 12.32 17.484 1 92.31 482 GLU A C 1
ATOM 3927 O O . GLU A 1 482 ? 27.75 12.453 17.688 1 92.31 482 GLU A O 1
ATOM 3932 N N . PRO A 1 483 ? 29.484 12.266 16.234 1 92.56 483 PRO A N 1
ATOM 3933 C CA . PRO A 1 483 ? 28.578 12.32 15.094 1 92.56 483 PRO A CA 1
ATOM 3934 C C . PRO A 1 483 ? 27.484 11.25 15.156 1 92.56 483 PRO A C 1
ATOM 3936 O O . PRO A 1 483 ? 27.75 10.109 15.539 1 92.56 483 PRO A O 1
ATOM 3939 N N . ALA A 1 484 ? 26.328 11.633 14.844 1 94.31 484 ALA A N 1
ATOM 3940 C CA . ALA A 1 484 ? 25.172 10.742 14.883 1 94.31 484 ALA A CA 1
ATOM 3941 C C . ALA A 1 484 ? 25.391 9.516 14.008 1 94.31 484 ALA A C 1
ATOM 3943 O O . ALA A 1 484 ? 24.922 8.422 14.336 1 94.31 484 ALA A O 1
ATOM 3944 N N . SER A 1 485 ? 26.062 9.641 12.812 1 94.12 485 SER A N 1
ATOM 3945 C CA . SER A 1 485 ? 26.344 8.531 11.906 1 94.12 485 SER A CA 1
ATOM 3946 C C . SER A 1 485 ? 27.219 7.469 12.586 1 94.12 485 SER A C 1
ATOM 3948 O O . SER A 1 485 ? 26.969 6.27 12.422 1 94.12 485 SER A O 1
ATOM 3950 N N . ASP A 1 486 ? 28.156 7.953 13.367 1 92.94 486 ASP A N 1
ATOM 3951 C CA . ASP A 1 486 ? 29.031 7.031 14.086 1 92.94 486 ASP A CA 1
ATOM 3952 C C . ASP A 1 486 ? 28.266 6.293 15.18 1 92.94 486 ASP A C 1
ATOM 3954 O O . ASP A 1 486 ? 28.469 5.098 15.398 1 92.94 486 ASP A O 1
ATOM 3958 N N . ILE A 1 487 ? 27.406 7.031 15.828 1 95.38 487 ILE A N 1
ATOM 3959 C CA . ILE A 1 487 ? 26.578 6.441 16.875 1 95.38 487 ILE A CA 1
ATOM 3960 C C . ILE A 1 487 ? 25.688 5.363 16.266 1 95.38 487 ILE A C 1
ATOM 3962 O O . ILE A 1 487 ? 25.547 4.27 16.828 1 95.38 487 ILE A O 1
ATOM 3966 N N . ALA A 1 488 ? 25.047 5.688 15.133 1 95.69 488 ALA A N 1
ATOM 3967 C CA . ALA A 1 488 ? 24.172 4.734 14.453 1 95.69 488 ALA A CA 1
ATOM 3968 C C . ALA A 1 488 ? 24.953 3.49 14.023 1 95.69 488 ALA A C 1
ATOM 3970 O O . ALA A 1 488 ? 24.438 2.371 14.141 1 95.69 488 ALA A O 1
ATOM 3971 N N . TYR A 1 489 ? 26.156 3.688 13.492 1 92.94 489 TYR A N 1
ATOM 3972 C CA . TYR A 1 489 ? 26.984 2.57 13.07 1 92.94 489 TYR A CA 1
ATOM 3973 C C . TYR A 1 489 ? 27.328 1.666 14.25 1 92.94 489 TYR A C 1
ATOM 3975 O O . TYR A 1 489 ? 27.203 0.442 14.156 1 92.94 489 TYR A O 1
ATOM 3983 N N . GLU A 1 490 ? 27.734 2.301 15.289 1 93.06 490 GLU A N 1
ATOM 3984 C CA . GLU A 1 490 ? 28.062 1.55 16.5 1 93.06 490 GLU A CA 1
ATOM 3985 C C . GLU A 1 490 ? 26.859 0.786 17.031 1 93.06 490 GLU A C 1
ATOM 3987 O O . GLU A 1 490 ? 26.984 -0.349 17.5 1 93.06 490 GLU A O 1
ATOM 3992 N N . LEU A 1 491 ? 25.766 1.43 17 1 96 491 LEU A N 1
ATOM 3993 C CA . LEU A 1 491 ? 24.516 0.821 17.438 1 96 491 LEU A CA 1
ATOM 3994 C C . LEU A 1 491 ? 24.219 -0.446 16.641 1 96 491 LEU A C 1
ATOM 3996 O O . LEU A 1 491 ? 23.859 -1.477 17.219 1 96 491 LEU A O 1
ATOM 4000 N N . ILE A 1 492 ? 24.344 -0.423 15.305 1 94.25 492 ILE A N 1
ATOM 4001 C CA . ILE A 1 492 ? 24.062 -1.559 14.43 1 94.25 492 ILE A CA 1
ATOM 4002 C C . ILE A 1 492 ? 25 -2.713 14.766 1 94.25 492 ILE A C 1
ATOM 4004 O O . ILE A 1 492 ? 24.578 -3.871 14.812 1 94.25 492 ILE A O 1
ATOM 4008 N N . GLU A 1 493 ? 26.219 -2.377 15.133 1 90.12 493 GLU A N 1
ATOM 4009 C CA . GLU A 1 493 ? 27.234 -3.379 15.438 1 90.12 493 GLU A CA 1
ATOM 4010 C C . GLU A 1 493 ? 27 -3.996 16.812 1 90.12 493 GLU A C 1
ATOM 4012 O O . GLU A 1 493 ? 26.953 -5.219 16.953 1 90.12 493 GLU A O 1
ATOM 4017 N N . ARG A 1 494 ? 26.766 -3.186 17.75 1 92.31 494 ARG A N 1
ATOM 4018 C CA . ARG A 1 494 ? 26.766 -3.623 19.156 1 92.31 494 ARG A CA 1
ATOM 4019 C C . ARG A 1 494 ? 25.406 -4.172 19.562 1 92.31 494 ARG A C 1
ATOM 4021 O O . ARG A 1 494 ? 25.297 -4.953 20.5 1 92.31 494 ARG A O 1
ATOM 4028 N N . SER A 1 495 ? 24.359 -3.734 18.906 1 93.94 495 SER A N 1
ATOM 4029 C CA . SER A 1 495 ? 23.016 -4.215 19.25 1 93.94 495 SER A CA 1
ATOM 4030 C C . SER A 1 495 ? 22.828 -5.668 18.828 1 93.94 495 SER A C 1
ATOM 4032 O O . SER A 1 495 ? 21.891 -6.328 19.266 1 93.94 495 SER A O 1
ATOM 4034 N N . GLY A 1 496 ? 23.734 -6.16 17.938 1 90.88 496 GLY A N 1
ATOM 4035 C CA . GLY A 1 496 ? 23.594 -7.504 17.391 1 90.88 496 GLY A CA 1
ATOM 4036 C C . GLY A 1 496 ? 22.75 -7.562 16.141 1 90.88 496 GLY A C 1
ATOM 4037 O O . GLY A 1 496 ? 22.531 -8.641 15.578 1 90.88 496 GLY A O 1
ATOM 4038 N N . TYR A 1 497 ? 22.266 -6.406 15.734 1 91.06 497 TYR A N 1
ATOM 4039 C CA . TYR A 1 497 ? 21.375 -6.355 14.578 1 91.06 497 TYR A CA 1
ATOM 4040 C C . TYR A 1 497 ? 22.094 -6.848 13.32 1 91.06 497 TYR A C 1
ATOM 4042 O O . TYR A 1 497 ? 21.516 -7.617 12.539 1 91.06 497 TYR A O 1
ATOM 4050 N N . ARG A 1 498 ? 23.281 -6.406 13.07 1 89.5 498 ARG A N 1
ATOM 4051 C CA . ARG A 1 498 ? 24.062 -6.824 11.914 1 89.5 498 ARG A CA 1
ATOM 4052 C C . ARG A 1 498 ? 24.281 -8.336 11.914 1 89.5 498 ARG A C 1
ATOM 4054 O O . ARG A 1 498 ? 24.016 -9.008 10.914 1 89.5 498 ARG A O 1
ATOM 4061 N N . GLU A 1 499 ? 24.734 -8.836 13.016 1 85.56 499 GLU A N 1
ATOM 4062 C CA . GLU A 1 499 ? 25 -10.266 13.141 1 85.56 499 GLU A CA 1
ATOM 4063 C C . GLU A 1 499 ? 23.734 -11.086 12.898 1 85.56 499 GLU A C 1
ATOM 4065 O O . GLU A 1 499 ? 23.797 -12.141 12.25 1 85.56 499 GLU A O 1
ATOM 4070 N N . TYR A 1 500 ? 22.734 -10.578 13.445 1 86.88 500 TYR A N 1
ATOM 4071 C CA . TYR A 1 500 ? 21.438 -11.242 13.289 1 86.88 500 TYR A CA 1
ATOM 4072 C C . TYR A 1 500 ? 21.078 -11.383 11.812 1 86.88 500 TYR A C 1
ATOM 4074 O O . TYR A 1 500 ? 20.719 -12.469 11.359 1 86.88 500 TYR A O 1
ATOM 4082 N N . LEU A 1 501 ? 21.203 -10.359 11.023 1 87 501 LEU A N 1
ATOM 4083 C CA . LEU A 1 501 ? 20.844 -10.344 9.609 1 87 501 LEU A CA 1
ATOM 4084 C C . LEU A 1 501 ? 21.844 -11.156 8.789 1 87 501 LEU A C 1
ATOM 4086 O O . LEU A 1 501 ? 21.453 -11.867 7.855 1 87 501 LEU A O 1
ATOM 4090 N N . GLU A 1 502 ? 23.094 -11.078 9.117 1 81 502 GLU A N 1
ATOM 4091 C CA . GLU A 1 502 ? 24.125 -11.828 8.414 1 81 502 GLU A CA 1
ATOM 4092 C C . GLU A 1 502 ? 23.938 -13.328 8.602 1 81 502 GLU A C 1
ATOM 4094 O O . GLU A 1 502 ? 24.188 -14.109 7.68 1 81 502 GLU A O 1
ATOM 4099 N N . ASN A 1 503 ? 23.453 -13.656 9.773 1 76.12 503 ASN A N 1
ATOM 4100 C CA . ASN A 1 503 ? 23.266 -15.07 10.078 1 76.12 503 ASN A CA 1
ATOM 4101 C C . ASN A 1 503 ? 22.062 -15.656 9.328 1 76.12 503 ASN A C 1
ATOM 4103 O O . ASN A 1 503 ? 22.031 -16.859 9.055 1 76.12 503 ASN A O 1
ATOM 4107 N N . GLU A 1 504 ? 21.156 -14.828 9.109 1 75.19 504 GLU A N 1
ATOM 4108 C CA . GLU A 1 504 ? 20.016 -15.289 8.328 1 75.19 504 GLU A CA 1
ATOM 4109 C C . GLU A 1 504 ? 20.438 -15.672 6.914 1 75.19 504 GLU A C 1
ATOM 4111 O O . GLU A 1 504 ? 19.828 -16.547 6.289 1 75.19 504 GLU A O 1
ATOM 4116 N N . ASP A 1 505 ? 21.422 -15.102 6.371 1 72.88 505 ASP A N 1
ATOM 4117 C CA . ASP A 1 505 ? 22.094 -15.43 5.121 1 72.88 505 ASP A CA 1
ATOM 4118 C C . ASP A 1 505 ? 21.094 -15.562 3.975 1 72.88 505 ASP A C 1
ATOM 4120 O O . ASP A 1 505 ? 21.078 -16.562 3.264 1 72.88 505 ASP A O 1
ATOM 4124 N N . THR A 1 506 ? 20.203 -14.695 3.9 1 75.25 506 THR A N 1
ATOM 4125 C CA . THR A 1 506 ? 19.25 -14.617 2.799 1 75.25 506 THR A CA 1
ATOM 4126 C C . THR A 1 506 ? 19.391 -13.297 2.051 1 75.25 506 THR A C 1
ATOM 4128 O O . THR A 1 506 ? 19.922 -12.328 2.588 1 75.25 506 THR A O 1
ATOM 4131 N N . GLU A 1 507 ? 18.953 -13.289 0.818 1 75.62 507 GLU A N 1
ATOM 4132 C CA . GLU A 1 507 ? 18.984 -12.07 0.023 1 75.62 507 GLU A CA 1
ATOM 4133 C C . GLU A 1 507 ? 18.188 -10.953 0.692 1 75.62 507 GLU A C 1
ATOM 4135 O O . GLU A 1 507 ? 18.578 -9.781 0.633 1 75.62 507 GLU A O 1
ATOM 4140 N N . GLU A 1 508 ? 17.156 -11.336 1.258 1 79.75 508 GLU A N 1
ATOM 4141 C CA . GLU A 1 508 ? 16.328 -10.352 1.951 1 79.75 508 GLU A CA 1
ATOM 4142 C C . GLU A 1 508 ? 17.062 -9.758 3.148 1 79.75 508 GLU A C 1
ATOM 4144 O O . GLU A 1 508 ? 16.969 -8.555 3.404 1 79.75 508 GLU A O 1
ATOM 4149 N N . ALA A 1 509 ? 17.75 -10.648 3.871 1 84.38 509 ALA A N 1
ATOM 4150 C CA . ALA A 1 509 ? 18.5 -10.188 5.035 1 84.38 509 ALA A CA 1
ATOM 4151 C C . ALA A 1 509 ? 19.594 -9.203 4.629 1 84.38 509 ALA A C 1
ATOM 4153 O O . ALA A 1 509 ? 19.812 -8.195 5.305 1 84.38 509 ALA A O 1
ATOM 4154 N N . PHE A 1 510 ? 20.188 -9.516 3.58 1 82.75 510 PHE A N 1
ATOM 4155 C CA . PHE A 1 510 ? 21.25 -8.625 3.111 1 82.75 510 PHE A CA 1
ATOM 4156 C C . PHE A 1 510 ? 20.672 -7.312 2.604 1 82.75 510 PHE A C 1
ATOM 4158 O O . PHE A 1 510 ? 21.281 -6.258 2.764 1 82.75 510 PHE A O 1
ATOM 4165 N N . SER A 1 511 ? 19.594 -7.398 1.969 1 86.62 511 SER A N 1
ATOM 4166 C CA . SER A 1 511 ? 18.906 -6.18 1.554 1 86.62 511 SER A CA 1
ATOM 4167 C C . SER A 1 511 ? 18.578 -5.297 2.754 1 86.62 511 SER A C 1
ATOM 4169 O O . SER A 1 511 ? 18.703 -4.074 2.684 1 86.62 511 SER A O 1
ATOM 4171 N N . ARG A 1 512 ? 18.141 -5.879 3.811 1 90.19 512 ARG A N 1
ATOM 4172 C CA . ARG A 1 512 ? 17.844 -5.141 5.035 1 90.19 512 ARG A CA 1
ATOM 4173 C C . ARG A 1 512 ? 19.109 -4.5 5.605 1 90.19 512 ARG A C 1
ATOM 4175 O O . ARG A 1 512 ? 19.062 -3.369 6.098 1 90.19 512 ARG A O 1
ATOM 4182 N N . LEU A 1 513 ? 20.156 -5.27 5.523 1 89.88 513 LEU A N 1
ATOM 4183 C CA . LEU A 1 513 ? 21.438 -4.734 5.984 1 89.88 513 LEU A CA 1
ATOM 4184 C C . LEU A 1 513 ? 21.859 -3.525 5.148 1 89.88 513 LEU A C 1
ATOM 4186 O O . LEU A 1 513 ? 22.391 -2.549 5.68 1 89.88 513 LEU A O 1
ATOM 4190 N N . GLU A 1 514 ? 21.641 -3.617 3.873 1 89.81 514 GLU A N 1
ATOM 4191 C CA . GLU A 1 514 ? 21.938 -2.5 2.98 1 89.81 514 GLU A CA 1
ATOM 4192 C C . GLU A 1 514 ? 21.094 -1.276 3.33 1 89.81 514 GLU A C 1
ATOM 4194 O O . GLU A 1 514 ? 21.562 -0.142 3.23 1 89.81 514 GLU A O 1
ATOM 4199 N N . ASN A 1 515 ? 19.906 -1.529 3.709 1 91.69 515 ASN A N 1
ATOM 4200 C CA . ASN A 1 515 ? 19.047 -0.429 4.137 1 91.69 515 ASN A CA 1
ATOM 4201 C C . ASN A 1 515 ? 19.609 0.266 5.375 1 91.69 515 ASN A C 1
ATOM 4203 O O . ASN A 1 515 ? 19.578 1.494 5.473 1 91.69 515 ASN A O 1
ATOM 4207 N N . LEU A 1 516 ? 20.062 -0.559 6.305 1 93.56 516 LEU A N 1
ATOM 4208 C CA . LEU A 1 516 ? 20.656 -0.001 7.516 1 93.56 516 LEU A CA 1
ATOM 4209 C C . LEU A 1 516 ? 21.906 0.808 7.188 1 93.56 516 LEU A C 1
ATOM 4211 O O . LEU A 1 516 ? 22.125 1.889 7.742 1 93.56 516 LEU A O 1
ATOM 4215 N N . ASN A 1 517 ? 22.672 0.268 6.305 1 90.81 517 ASN A N 1
ATOM 4216 C CA . ASN A 1 517 ? 23.844 0.999 5.832 1 90.81 517 ASN A CA 1
ATOM 4217 C C . ASN A 1 517 ? 23.453 2.332 5.203 1 90.81 517 ASN A C 1
ATOM 4219 O O . ASN A 1 517 ? 24.109 3.352 5.441 1 90.81 517 ASN A O 1
ATOM 4223 N N . GLU A 1 518 ? 22.438 2.244 4.441 1 91.19 518 GLU A N 1
ATOM 4224 C CA . GLU A 1 518 ? 21.969 3.457 3.768 1 91.19 518 GLU A CA 1
ATOM 4225 C C . GLU A 1 518 ? 21.484 4.492 4.773 1 91.19 518 GLU A C 1
ATOM 4227 O O . GLU A 1 518 ? 21.625 5.699 4.551 1 91.19 518 GLU A O 1
ATOM 4232 N N . PHE A 1 519 ? 20.875 4.086 5.883 1 93.94 519 PHE A N 1
ATOM 4233 C CA . PHE A 1 519 ? 20.453 5.02 6.918 1 93.94 519 PHE A CA 1
ATOM 4234 C C . PHE A 1 519 ? 21.656 5.746 7.516 1 93.94 519 PHE A C 1
ATOM 4236 O O . PHE A 1 519 ? 21.609 6.961 7.727 1 93.94 519 PHE A O 1
ATOM 4243 N N . VAL A 1 520 ? 22.703 4.984 7.758 1 93.38 520 VAL A N 1
ATOM 4244 C CA . VAL A 1 520 ? 23.938 5.57 8.281 1 93.38 520 VAL A CA 1
ATOM 4245 C C . VAL A 1 520 ? 24.5 6.59 7.289 1 93.38 520 VAL A C 1
ATOM 4247 O O . VAL A 1 520 ? 24.922 7.676 7.68 1 93.38 520 VAL A O 1
ATOM 4250 N N . ASN A 1 521 ? 24.469 6.219 6.035 1 92.12 521 ASN A N 1
ATOM 4251 C CA . ASN A 1 521 ? 24.922 7.133 4.992 1 92.12 521 ASN A CA 1
ATOM 4252 C C . ASN A 1 521 ? 24.094 8.414 4.961 1 92.12 521 ASN A C 1
ATOM 4254 O O . ASN A 1 521 ? 24.625 9.508 4.777 1 92.12 521 ASN A O 1
ATOM 4258 N N . ALA A 1 522 ? 22.812 8.234 5.113 1 91.81 522 ALA A N 1
ATOM 4259 C CA . ALA A 1 522 ? 21.922 9.383 5.125 1 91.81 522 ALA A CA 1
ATOM 4260 C C . ALA A 1 522 ? 22.25 10.336 6.27 1 91.81 522 ALA A C 1
ATOM 4262 O O . ALA A 1 522 ? 22.25 11.555 6.094 1 91.81 522 ALA A O 1
ATOM 4263 N N . LEU A 1 523 ? 22.516 9.773 7.449 1 93.12 523 LEU A N 1
ATOM 4264 C CA . LEU A 1 523 ? 22.906 10.57 8.609 1 93.12 523 LEU A CA 1
ATOM 4265 C C . LEU A 1 523 ? 24.203 11.312 8.336 1 93.12 523 LEU A C 1
ATOM 4267 O O . LEU A 1 523 ? 24.344 12.492 8.695 1 93.12 523 LEU A O 1
ATOM 4271 N N . LYS A 1 524 ? 25.125 10.578 7.746 1 92.19 524 LYS A N 1
ATOM 4272 C CA . LYS A 1 524 ? 26.406 11.188 7.445 1 92.19 524 LYS A CA 1
ATOM 4273 C C . LYS A 1 524 ? 26.25 12.367 6.488 1 92.19 524 LYS A C 1
ATOM 4275 O O . LYS A 1 524 ? 26.844 13.422 6.695 1 92.19 524 LYS A O 1
ATOM 4280 N N . GLU A 1 525 ? 25.484 12.18 5.484 1 89.06 525 GLU A N 1
ATOM 4281 C CA . GLU A 1 525 ? 25.234 13.25 4.523 1 89.06 525 GLU A CA 1
ATOM 4282 C C . GLU A 1 525 ? 24.547 14.438 5.191 1 89.06 525 GLU A C 1
ATOM 4284 O O . GLU A 1 525 ? 24.859 15.594 4.895 1 89.06 525 GLU A O 1
ATOM 4289 N N . TYR A 1 526 ? 23.625 14.242 6.062 1 89.88 526 TYR A N 1
ATOM 4290 C CA . TYR A 1 526 ? 22.953 15.281 6.828 1 89.88 526 TYR A CA 1
ATOM 4291 C C . TYR A 1 526 ? 23.953 16.094 7.645 1 89.88 526 TYR A C 1
ATOM 4293 O O . TYR A 1 526 ? 23.891 17.328 7.652 1 89.88 526 TYR A O 1
ATOM 4301 N N . GLU A 1 527 ? 24.859 15.359 8.289 1 91.38 527 GLU A N 1
ATOM 4302 C CA . GLU A 1 527 ? 25.875 16 9.117 1 91.38 527 GLU A CA 1
ATOM 4303 C C . GLU A 1 527 ? 26.781 16.906 8.273 1 91.38 527 GLU A C 1
ATOM 4305 O O . GLU A 1 527 ? 27.188 17.969 8.727 1 91.38 527 GLU A O 1
ATOM 4310 N N . GLU A 1 528 ? 26.984 16.422 7.082 1 87.88 528 GLU A N 1
ATOM 4311 C CA . GLU A 1 528 ? 27.906 17.156 6.215 1 87.88 528 GLU A CA 1
ATOM 4312 C C . GLU A 1 528 ? 27.234 18.375 5.582 1 87.88 528 GLU A C 1
ATOM 4314 O O . GLU A 1 528 ? 27.891 19.375 5.289 1 87.88 528 GLU A O 1
ATOM 4319 N N . ASN A 1 529 ? 25.938 18.344 5.445 1 83.62 529 ASN A N 1
ATOM 4320 C CA . ASN A 1 529 ? 25.234 19.359 4.68 1 83.62 529 ASN A CA 1
ATOM 4321 C C . ASN A 1 529 ? 24.516 20.359 5.594 1 83.62 529 ASN A C 1
ATOM 4323 O O . ASN A 1 529 ? 24.047 21.391 5.137 1 83.62 529 ASN A O 1
ATOM 4327 N N . SER A 1 530 ? 24.453 20.031 6.844 1 84.44 530 SER A N 1
ATOM 4328 C CA . SER A 1 530 ? 23.75 20.906 7.777 1 84.44 530 SER A CA 1
ATOM 4329 C C . SER A 1 530 ? 24.719 21.719 8.617 1 84.44 530 SER A C 1
ATOM 4331 O O . SER A 1 530 ? 25.781 21.219 9 1 84.44 530 SER A O 1
ATOM 4333 N N . GLU A 1 531 ? 24.375 22.969 8.859 1 79 531 GLU A N 1
ATOM 4334 C CA . GLU A 1 531 ? 25.234 23.844 9.656 1 79 531 GLU A CA 1
ATOM 4335 C C . GLU A 1 531 ? 25.281 23.391 11.117 1 79 531 GLU A C 1
ATOM 4337 O O . GLU A 1 531 ? 26.359 23.312 11.711 1 79 531 GLU A O 1
ATOM 4342 N N . ASN A 1 532 ? 24.172 23.062 11.695 1 83.88 532 ASN A N 1
ATOM 4343 C CA . ASN A 1 532 ? 24.078 22.562 13.062 1 83.88 532 ASN A CA 1
ATOM 4344 C C . ASN A 1 532 ? 23.266 21.281 13.141 1 83.88 532 ASN A C 1
ATOM 4346 O O . ASN A 1 532 ? 22.141 21.266 13.656 1 83.88 532 ASN A O 1
ATOM 4350 N N . PRO A 1 533 ? 24 20.203 12.711 1 88.69 533 PRO A N 1
ATOM 4351 C CA . PRO A 1 533 ? 23.266 18.938 12.68 1 88.69 533 PRO A CA 1
ATOM 4352 C C . PRO A 1 533 ? 22.922 18.422 14.07 1 88.69 533 PRO A C 1
ATOM 4354 O O . PRO A 1 533 ? 23.75 18.5 14.984 1 88.69 533 PRO A O 1
ATOM 4357 N N . SER A 1 534 ? 21.734 18.047 14.289 1 89.81 534 SER A N 1
ATOM 4358 C CA . SER A 1 534 ? 21.281 17.406 15.523 1 89.81 534 SER A CA 1
ATOM 4359 C C . SER A 1 534 ? 20.469 16.156 15.234 1 89.81 534 SER A C 1
ATOM 4361 O O . SER A 1 534 ? 19.656 16.141 14.312 1 89.81 534 SER A O 1
ATOM 4363 N N . LEU A 1 535 ? 20.812 15.102 15.969 1 92.62 535 LEU A N 1
ATOM 4364 C CA . LEU A 1 535 ? 20.094 13.844 15.82 1 92.62 535 LEU A CA 1
ATOM 4365 C C . LEU A 1 535 ? 18.609 14.039 16.094 1 92.62 535 LEU A C 1
ATOM 4367 O O . LEU A 1 535 ? 17.766 13.414 15.453 1 92.62 535 LEU A O 1
ATOM 4371 N N . GLU A 1 536 ? 18.312 14.977 17.094 1 90.38 536 GLU A N 1
ATOM 4372 C CA . GLU A 1 536 ? 16.922 15.289 17.453 1 90.38 536 GLU A CA 1
ATOM 4373 C C . GLU A 1 536 ? 16.156 15.867 16.266 1 90.38 536 GLU A C 1
ATOM 4375 O O . GLU A 1 536 ? 15.062 15.414 15.953 1 90.38 536 GLU A O 1
ATOM 4380 N N . GLU A 1 537 ? 16.781 16.75 15.594 1 87.69 537 GLU A N 1
ATOM 4381 C CA . GLU A 1 537 ? 16.172 17.391 14.438 1 87.69 537 GLU A CA 1
ATOM 4382 C C . GLU A 1 537 ? 15.992 16.406 13.281 1 87.69 537 GLU A C 1
ATOM 4384 O O . GLU A 1 537 ? 14.969 16.438 12.594 1 87.69 537 GLU A O 1
ATOM 4389 N N . TYR A 1 538 ? 16.984 15.609 13.086 1 92 538 TYR A N 1
ATOM 4390 C CA . TYR A 1 538 ? 16.922 14.625 12.008 1 92 538 TYR A CA 1
ATOM 4391 C C . TYR A 1 538 ? 15.766 13.664 12.211 1 92 538 TYR A C 1
ATOM 4393 O O . TYR A 1 538 ? 14.992 13.414 11.281 1 92 538 TYR A O 1
ATOM 4401 N N . LEU A 1 539 ? 15.641 13.117 13.422 1 91.94 539 LEU A N 1
ATOM 4402 C CA . LEU A 1 539 ? 14.578 12.164 13.727 1 91.94 539 LEU A CA 1
ATOM 4403 C C . LEU A 1 539 ? 13.211 12.82 13.648 1 91.94 539 LEU A C 1
ATOM 4405 O O . LEU A 1 539 ? 12.234 12.195 13.242 1 91.94 539 LEU A O 1
ATOM 4409 N N . GLY A 1 540 ? 13.18 14.07 14.125 1 86.38 540 GLY A N 1
ATOM 4410 C CA . GLY A 1 540 ? 11.938 14.828 13.984 1 86.38 540 GLY A CA 1
ATOM 4411 C C . GLY A 1 540 ? 11.492 14.977 12.539 1 86.38 540 GLY A C 1
ATOM 4412 O O . GLY A 1 540 ? 10.312 14.82 12.234 1 86.38 540 GLY A O 1
ATOM 4413 N N . ASN A 1 541 ? 12.422 15.266 11.672 1 86.38 541 ASN A N 1
ATOM 4414 C CA . ASN A 1 541 ? 12.133 15.406 10.25 1 86.38 541 ASN A CA 1
ATOM 4415 C C . ASN A 1 541 ? 11.633 14.094 9.641 1 86.38 541 ASN A C 1
ATOM 4417 O O . ASN A 1 541 ? 10.773 14.094 8.766 1 86.38 541 ASN A O 1
ATOM 4421 N N . ILE A 1 542 ? 12.211 12.984 10.047 1 87.88 542 ILE A N 1
ATOM 4422 C CA . ILE A 1 542 ? 11.781 11.68 9.562 1 87.88 542 ILE A CA 1
ATOM 4423 C C . ILE A 1 542 ? 10.32 11.445 9.93 1 87.88 542 ILE A C 1
ATOM 4425 O O . ILE A 1 542 ? 9.547 10.914 9.117 1 87.88 542 ILE A O 1
ATOM 4429 N N . SER A 1 543 ? 9.984 11.836 11.156 1 84.75 543 SER A N 1
ATOM 4430 C CA . SER A 1 543 ? 8.609 11.648 11.609 1 84.75 543 SER A CA 1
ATOM 4431 C C . SER A 1 543 ? 7.625 12.438 10.75 1 84.75 543 SER A C 1
ATOM 4433 O O . SER A 1 543 ? 6.52 11.969 10.469 1 84.75 543 SER A O 1
ATOM 4435 N N . LEU A 1 544 ? 8.039 13.617 10.344 1 81.62 544 LEU A N 1
ATOM 4436 C CA . LEU A 1 544 ? 7.211 14.445 9.469 1 81.62 544 LEU A CA 1
ATOM 4437 C C . LEU A 1 544 ? 7.051 13.805 8.102 1 81.62 544 LEU A C 1
ATOM 4439 O O . LEU A 1 544 ? 5.969 13.836 7.512 1 81.62 544 LEU A O 1
ATOM 4443 N N . ILE A 1 545 ? 8.086 13.195 7.613 1 80.94 545 ILE A N 1
ATOM 4444 C CA . ILE A 1 545 ? 8.086 12.555 6.301 1 80.94 545 ILE A CA 1
ATOM 4445 C C . ILE A 1 545 ? 7.164 11.336 6.324 1 80.94 545 ILE A C 1
ATOM 4447 O O . ILE A 1 545 ? 6.402 11.109 5.383 1 80.94 545 ILE A O 1
ATOM 4451 N N . THR A 1 546 ? 7.203 10.539 7.348 1 77.94 546 THR A N 1
ATOM 4452 C CA . THR A 1 546 ? 6.477 9.281 7.418 1 77.94 546 THR A CA 1
ATOM 4453 C C . THR A 1 546 ? 4.992 9.523 7.668 1 77.94 546 THR A C 1
ATOM 4455 O O . THR A 1 546 ? 4.16 8.648 7.43 1 77.94 546 THR A O 1
ATOM 4458 N N . SER A 1 547 ? 4.688 10.664 8.18 1 73.5 547 SER A N 1
ATOM 4459 C CA . SER A 1 547 ? 3.291 10.984 8.469 1 73.5 547 SER A CA 1
ATOM 4460 C C . SER A 1 547 ? 2.551 11.414 7.207 1 73.5 547 SER A C 1
ATOM 4462 O O . SER A 1 547 ? 1.317 11.414 7.172 1 73.5 547 SER A O 1
ATOM 4464 N N . GLU A 1 548 ? 3.338 11.852 6.305 1 64.81 548 GLU A N 1
ATOM 4465 C CA . GLU A 1 548 ? 2.721 12.289 5.055 1 64.81 548 GLU A CA 1
ATOM 4466 C C . GLU A 1 548 ? 2.186 11.109 4.254 1 64.81 548 GLU A C 1
ATOM 4468 O O . GLU A 1 548 ? 2.795 10.039 4.242 1 64.81 548 GLU A O 1
ATOM 4473 N N . ASP A 1 549 ? 0.857 11.148 4.125 1 56.06 549 ASP A N 1
ATOM 4474 C CA . ASP A 1 549 ? 0.216 10.094 3.346 1 56.06 549 ASP A CA 1
ATOM 4475 C C . ASP A 1 549 ? 0.989 9.812 2.059 1 56.06 549 ASP A C 1
ATOM 4477 O O . ASP A 1 549 ? 1.606 10.711 1.49 1 56.06 549 ASP A O 1
ATOM 4481 N N . ASN A 1 550 ? 1.352 8.617 1.849 1 51.59 550 ASN A N 1
ATOM 4482 C CA . ASN A 1 550 ? 2.025 8.07 0.676 1 51.59 550 ASN A CA 1
ATOM 4483 C C . ASN A 1 550 ? 1.61 8.797 -0.599 1 51.59 550 ASN A C 1
ATOM 4485 O O . ASN A 1 550 ? 0.445 9.164 -0.756 1 51.59 550 ASN A O 1
ATOM 4489 N N . THR A 1 551 ? 2.57 9.586 -1.263 1 49.28 551 THR A N 1
ATOM 4490 C CA . THR A 1 551 ? 2.432 9.961 -2.666 1 49.28 551 THR A CA 1
ATOM 4491 C C . THR A 1 551 ? 1.529 8.969 -3.402 1 49.28 551 THR A C 1
ATOM 4493 O O . THR A 1 551 ? 1.48 8.969 -4.633 1 49.28 551 THR A O 1
ATOM 4496 N N . LYS A 1 552 ? 1.09 7.992 -2.596 1 48.31 552 LYS A N 1
ATOM 4497 C CA . LYS A 1 552 ? 0.299 6.93 -3.213 1 48.31 552 LYS A CA 1
ATOM 4498 C C . LYS A 1 552 ? -0.815 7.512 -4.082 1 48.31 552 LYS A C 1
ATOM 4500 O O . LYS A 1 552 ? -1.257 6.875 -5.039 1 48.31 552 LYS A O 1
ATOM 4505 N N . ASP A 1 553 ? -1.157 8.844 -3.758 1 51.62 553 ASP A N 1
ATOM 4506 C CA . ASP A 1 553 ? -2.4 9.344 -4.336 1 51.62 553 ASP A CA 1
ATOM 4507 C C . ASP A 1 553 ? -2.125 10.258 -5.527 1 51.62 553 ASP A C 1
ATOM 4509 O O . ASP A 1 553 ? -2.986 11.047 -5.926 1 51.62 553 ASP A O 1
ATOM 4513 N N . LEU A 1 554 ? -0.822 10 -6.043 1 58.41 554 LEU A N 1
ATOM 4514 C CA . LEU A 1 554 ? -0.543 10.969 -7.098 1 58.41 554 LEU A CA 1
ATOM 4515 C C . LEU A 1 554 ? -0.905 10.406 -8.469 1 58.41 554 LEU A C 1
ATOM 4517 O O . LEU A 1 554 ? -0.743 9.203 -8.711 1 58.41 554 LEU A O 1
ATOM 4521 N N . ALA A 1 555 ? -1.526 11.203 -9.32 1 60.47 555 ALA A N 1
ATOM 4522 C CA . ALA A 1 555 ? -1.979 10.836 -10.656 1 60.47 555 ALA A CA 1
ATOM 4523 C C . ALA A 1 555 ? -0.796 10.578 -11.586 1 60.47 555 ALA A C 1
ATOM 4525 O O . ALA A 1 555 ? -0.868 9.727 -12.477 1 60.47 555 ALA A O 1
ATOM 4526 N N . ASP A 1 556 ? 0.318 11.258 -11.445 1 74.94 556 ASP A N 1
ATOM 4527 C CA . ASP A 1 556 ? 1.505 11.141 -12.289 1 74.94 556 ASP A CA 1
ATOM 4528 C C . ASP A 1 556 ? 2.777 11.148 -11.445 1 74.94 556 ASP A C 1
ATOM 4530 O O . ASP A 1 556 ? 3.012 12.07 -10.664 1 74.94 556 ASP A O 1
ATOM 4534 N N . TYR A 1 557 ? 3.479 10.094 -11.578 1 84 557 TYR A N 1
ATOM 4535 C CA . TYR A 1 557 ? 4.676 9.938 -10.758 1 84 557 TYR A CA 1
ATOM 4536 C C . TYR A 1 557 ? 5.773 9.211 -11.531 1 84 557 TYR A C 1
ATOM 4538 O O . TYR A 1 557 ? 5.488 8.484 -12.484 1 84 557 TYR A O 1
ATOM 4546 N N . VAL A 1 558 ? 6.996 9.5 -11.164 1 90.31 558 VAL A N 1
ATOM 4547 C CA . VAL A 1 558 ? 8.125 8.719 -11.648 1 90.31 558 VAL A CA 1
ATOM 4548 C C . VAL A 1 558 ? 8.148 7.355 -10.969 1 90.31 558 VAL A C 1
ATOM 4550 O O . VAL A 1 558 ? 7.922 7.254 -9.758 1 90.31 558 VAL A O 1
ATOM 4553 N N . ILE A 1 559 ? 8.477 6.348 -11.734 1 89.69 559 ILE A N 1
ATOM 4554 C CA . ILE A 1 559 ? 8.43 4.992 -11.195 1 89.69 559 ILE A CA 1
ATOM 4555 C C . ILE A 1 559 ? 9.82 4.582 -10.719 1 89.69 559 ILE A C 1
ATOM 4557 O O . ILE A 1 559 ? 10.797 4.688 -11.469 1 89.69 559 ILE A O 1
ATOM 4561 N N . LEU A 1 560 ? 9.914 4.234 -9.469 1 93.44 560 LEU A N 1
ATOM 4562 C CA . LEU A 1 560 ? 11.117 3.648 -8.891 1 93.44 560 LEU A CA 1
ATOM 4563 C C . LEU A 1 560 ? 10.922 2.164 -8.602 1 93.44 560 LEU A C 1
ATOM 4565 O O . LEU A 1 560 ? 9.969 1.785 -7.91 1 93.44 560 LEU A O 1
ATOM 4569 N N . MET A 1 561 ? 11.82 1.318 -9.188 1 92.56 561 MET A N 1
ATOM 4570 C CA . MET A 1 561 ? 11.633 -0.103 -8.914 1 92.56 561 MET A CA 1
ATOM 4571 C C . MET A 1 561 ? 12.938 -0.873 -9.109 1 92.56 561 MET A C 1
ATOM 4573 O O . MET A 1 561 ? 13.852 -0.387 -9.773 1 92.56 561 MET A O 1
ATOM 4577 N N . THR A 1 562 ? 13.031 -2.016 -8.547 1 93.31 562 THR A N 1
ATOM 4578 C CA . THR A 1 562 ? 14.133 -2.93 -8.836 1 93.31 562 THR A CA 1
ATOM 4579 C C . THR A 1 562 ? 13.961 -3.574 -10.211 1 93.31 562 THR A C 1
ATOM 4581 O O . THR A 1 562 ? 12.844 -3.658 -10.727 1 93.31 562 THR A O 1
ATOM 4584 N N . VAL A 1 563 ? 14.969 -4.035 -10.758 1 94.56 563 VAL A N 1
ATOM 4585 C CA . VAL A 1 563 ? 14.938 -4.68 -12.062 1 94.56 563 VAL A CA 1
ATOM 4586 C C . VAL A 1 563 ? 14.055 -5.926 -12.008 1 94.56 563 VAL A C 1
ATOM 4588 O O . VAL A 1 563 ? 13.336 -6.23 -12.961 1 94.56 563 VAL A O 1
ATOM 4591 N N . HIS A 1 564 ? 14.062 -6.609 -10.914 1 90.25 564 HIS A N 1
ATOM 4592 C CA . HIS A 1 564 ? 13.227 -7.797 -10.766 1 90.25 564 HIS A CA 1
ATOM 4593 C C . HIS A 1 564 ? 11.75 -7.453 -10.922 1 90.25 564 HIS A C 1
ATOM 4595 O O . HIS A 1 564 ? 11 -8.195 -11.562 1 90.25 564 HIS A O 1
ATOM 4601 N N . ASN A 1 565 ? 11.391 -6.336 -10.391 1 87.5 565 ASN A N 1
ATOM 4602 C CA . ASN A 1 565 ? 9.992 -5.914 -10.43 1 87.5 565 ASN A CA 1
ATOM 4603 C C . ASN A 1 565 ? 9.609 -5.371 -11.797 1 87.5 565 ASN A C 1
ATOM 4605 O O . ASN A 1 565 ? 8.422 -5.219 -12.102 1 87.5 565 ASN A O 1
ATOM 4609 N N . ALA A 1 566 ? 10.555 -5.125 -12.656 1 89.38 566 ALA A N 1
ATOM 4610 C CA . ALA A 1 566 ? 10.305 -4.496 -13.945 1 89.38 566 ALA A CA 1
ATOM 4611 C C . ALA A 1 566 ? 9.883 -5.531 -14.984 1 89.38 566 ALA A C 1
ATOM 4613 O O . ALA A 1 566 ? 9.375 -5.176 -16.062 1 89.38 566 ALA A O 1
ATOM 4614 N N . LYS A 1 567 ? 10.117 -6.793 -14.641 1 86 567 LYS A N 1
ATOM 4615 C CA . LYS A 1 567 ? 9.797 -7.84 -15.609 1 86 567 LYS A CA 1
ATOM 4616 C C . LYS A 1 567 ? 8.328 -7.766 -16.031 1 86 567 LYS A C 1
ATOM 4618 O O . LYS A 1 567 ? 7.441 -7.617 -15.188 1 86 567 LYS A O 1
ATOM 4623 N N . GLY A 1 568 ? 8.109 -7.797 -17.359 1 76.38 568 GLY A N 1
ATOM 4624 C CA . GLY A 1 568 ? 6.754 -7.77 -17.891 1 76.38 568 GLY A CA 1
ATOM 4625 C C . GLY A 1 568 ? 6.25 -6.367 -18.172 1 76.38 568 GLY A C 1
ATOM 4626 O O . GLY A 1 568 ? 5.188 -6.191 -18.781 1 76.38 568 GLY A O 1
ATOM 4627 N N . LEU A 1 569 ? 7.098 -5.387 -17.766 1 81.06 569 LEU A N 1
ATOM 4628 C CA . LEU A 1 569 ? 6.727 -3.992 -17.984 1 81.06 569 LEU A CA 1
ATOM 4629 C C . LEU A 1 569 ? 7.559 -3.373 -19.094 1 81.06 569 LEU A C 1
ATOM 4631 O O . LEU A 1 569 ? 8.445 -4.027 -19.656 1 81.06 569 LEU A O 1
ATOM 4635 N N . GLU A 1 570 ? 7.195 -2.246 -19.578 1 86.69 570 GLU A N 1
ATOM 4636 C CA . GLU A 1 570 ? 7.941 -1.467 -20.562 1 86.69 570 GLU A CA 1
ATOM 4637 C C . GLU A 1 570 ? 7.711 0.03 -20.375 1 86.69 570 GLU A C 1
ATOM 4639 O O . GLU A 1 570 ? 6.633 0.449 -19.953 1 86.69 570 GLU A O 1
ATOM 4644 N N . PHE A 1 571 ? 8.75 0.802 -20.625 1 89.31 571 PHE A N 1
ATOM 4645 C CA . PHE A 1 571 ? 8.695 2.248 -20.438 1 89.31 571 PHE A CA 1
ATOM 4646 C C . PHE A 1 571 ? 9.344 2.967 -21.625 1 89.31 571 PHE A C 1
ATOM 4648 O O . PHE A 1 571 ? 10.258 2.434 -22.25 1 89.31 571 PHE A O 1
ATOM 4655 N N . LYS A 1 572 ? 8.891 4.156 -21.844 1 91.12 572 LYS A N 1
ATOM 4656 C CA . LYS A 1 572 ? 9.477 4.949 -22.922 1 91.12 572 LYS A CA 1
ATOM 4657 C C . LYS A 1 572 ? 10.898 5.387 -22.578 1 91.12 572 LYS A C 1
ATOM 4659 O O . LYS A 1 572 ? 11.789 5.363 -23.422 1 91.12 572 LYS A O 1
ATOM 4664 N N . HIS A 1 573 ? 11.031 5.809 -21.328 1 93.81 573 HIS A N 1
ATOM 4665 C CA . HIS A 1 573 ? 12.328 6.242 -20.812 1 93.81 573 HIS A CA 1
ATOM 4666 C C . HIS A 1 573 ? 12.75 5.414 -19.609 1 93.81 573 HIS A C 1
ATOM 4668 O O . HIS A 1 573 ? 12.062 5.41 -18.578 1 93.81 573 HIS A O 1
ATOM 4674 N N . VAL A 1 574 ? 13.867 4.738 -19.734 1 96.56 574 VAL A N 1
ATOM 4675 C CA . VAL A 1 574 ? 14.375 3.932 -18.625 1 96.56 574 VAL A CA 1
ATOM 4676 C C . VAL A 1 574 ? 15.734 4.457 -18.188 1 96.56 574 VAL A C 1
ATOM 4678 O O . VAL A 1 574 ? 16.594 4.766 -19.031 1 96.56 574 VAL A O 1
ATOM 4681 N N . TYR A 1 575 ? 15.852 4.66 -16.922 1 98.06 575 TYR A N 1
ATOM 4682 C CA . TYR A 1 575 ? 17.141 5.004 -16.312 1 98.06 575 TYR A CA 1
ATOM 4683 C C . TYR A 1 575 ? 17.656 3.861 -15.445 1 98.06 575 TYR A C 1
ATOM 4685 O O . TYR A 1 575 ? 17.062 3.543 -14.406 1 98.06 575 TYR A O 1
ATOM 4693 N N . LEU A 1 576 ? 18.672 3.24 -15.906 1 98.25 576 LEU A N 1
ATOM 4694 C CA . LEU A 1 576 ? 19.297 2.16 -15.156 1 98.25 576 LEU A CA 1
ATOM 4695 C C . LEU A 1 576 ? 20.453 2.689 -14.312 1 98.25 576 LEU A C 1
ATOM 4697 O O . LEU A 1 576 ? 21.516 3.033 -14.844 1 98.25 576 LEU A O 1
ATOM 4701 N N . ALA A 1 577 ? 20.266 2.65 -12.992 1 97.88 577 ALA A N 1
ATOM 4702 C CA . ALA A 1 577 ? 21.203 3.316 -12.094 1 97.88 577 ALA A CA 1
ATOM 4703 C C . ALA A 1 577 ? 22.078 2.301 -11.352 1 97.88 577 ALA A C 1
ATOM 4705 O O . ALA A 1 577 ? 21.672 1.152 -11.156 1 97.88 577 ALA A O 1
ATOM 4706 N N . GLY A 1 578 ? 23.266 2.742 -10.906 1 96.75 578 GLY A N 1
ATOM 4707 C CA . GLY A 1 578 ? 24.141 1.967 -10.039 1 96.75 578 GLY A CA 1
ATOM 4708 C C . GLY A 1 578 ? 24.859 0.84 -10.758 1 96.75 578 GLY A C 1
ATOM 4709 O O . GLY A 1 578 ? 24.984 -0.263 -10.227 1 96.75 578 GLY A O 1
ATOM 4710 N N . MET A 1 579 ? 25.266 1.106 -12.008 1 97.06 579 MET A N 1
ATOM 4711 C CA . MET A 1 579 ? 25.938 0.075 -12.797 1 97.06 579 MET A CA 1
ATOM 4712 C C . MET A 1 579 ? 27.422 -0.016 -12.438 1 97.06 579 MET A C 1
ATOM 4714 O O . MET A 1 579 ? 28.281 0.267 -13.266 1 97.06 579 MET A O 1
ATOM 4718 N N . GLU A 1 580 ? 27.656 -0.457 -11.25 1 95.5 580 GLU A N 1
ATOM 4719 C CA . GLU A 1 580 ? 29 -0.667 -10.711 1 95.5 580 GLU A CA 1
ATOM 4720 C C . GLU A 1 580 ? 29.203 -2.123 -10.305 1 95.5 580 GLU A C 1
ATOM 4722 O O . GLU A 1 580 ? 28.25 -2.805 -9.914 1 95.5 580 GLU A O 1
ATOM 4727 N N . GLU A 1 581 ? 30.469 -2.479 -10.352 1 93.44 581 GLU A N 1
ATOM 4728 C CA . GLU A 1 581 ? 30.781 -3.803 -9.828 1 93.44 581 GLU A CA 1
ATOM 4729 C C . GLU A 1 581 ? 30.453 -3.906 -8.344 1 93.44 581 GLU A C 1
ATOM 4731 O O . GLU A 1 581 ? 30.75 -2.988 -7.574 1 93.44 581 GLU A O 1
ATOM 4736 N N . GLY A 1 582 ? 29.781 -4.969 -7.996 1 90.69 582 GLY A N 1
ATOM 4737 C CA . GLY A 1 582 ? 29.375 -5.137 -6.613 1 90.69 582 GLY A CA 1
ATOM 4738 C C . GLY A 1 582 ? 27.953 -4.699 -6.355 1 90.69 582 GLY A C 1
ATOM 4739 O O . GLY A 1 582 ? 27.312 -5.172 -5.41 1 90.69 582 GLY A O 1
ATOM 4740 N N . THR A 1 583 ? 27.5 -3.752 -7.133 1 93.44 583 THR A N 1
ATOM 4741 C CA . THR A 1 583 ? 26.109 -3.318 -7.066 1 93.44 583 THR A CA 1
ATOM 4742 C C . THR A 1 583 ? 25.266 -4.055 -8.102 1 93.44 583 THR A C 1
ATOM 4744 O O . THR A 1 583 ? 24.266 -4.684 -7.762 1 93.44 583 THR A O 1
ATOM 4747 N N . PHE A 1 584 ? 25.781 -4.051 -9.328 1 95.81 584 PHE A N 1
ATOM 4748 C CA . PHE A 1 584 ? 25.141 -4.738 -10.453 1 95.81 584 PHE A CA 1
ATOM 4749 C C . PHE A 1 584 ? 26.188 -5.176 -11.477 1 95.81 584 PHE A C 1
ATOM 4751 O O . PHE A 1 584 ? 26.5 -4.422 -12.398 1 95.81 584 PHE A O 1
ATOM 4758 N N . PRO A 1 585 ? 26.656 -6.324 -11.336 1 95.56 585 PRO A N 1
ATOM 4759 C CA . PRO A 1 585 ? 26.094 -7.445 -10.578 1 95.56 585 PRO A CA 1
ATOM 4760 C C . PRO A 1 585 ? 26.312 -7.301 -9.07 1 95.56 585 PRO A C 1
ATOM 4762 O O . PRO A 1 585 ? 27.312 -6.723 -8.641 1 95.56 585 PRO A O 1
ATOM 4765 N N . HIS A 1 586 ? 25.344 -7.828 -8.406 1 91.19 586 HIS A N 1
ATOM 4766 C CA . HIS A 1 586 ? 25.422 -7.781 -6.953 1 91.19 586 HIS A CA 1
ATOM 4767 C C . HIS A 1 586 ? 26.578 -8.633 -6.43 1 91.19 586 HIS A C 1
ATOM 4769 O O . HIS A 1 586 ? 26.859 -9.703 -6.973 1 91.19 586 HIS A O 1
ATOM 4775 N N . PHE A 1 587 ? 27.172 -8.266 -5.414 1 85.88 587 PHE A N 1
ATOM 4776 C CA . PHE A 1 587 ? 28.375 -8.914 -4.918 1 85.88 587 PHE A CA 1
ATOM 4777 C C . PHE A 1 587 ? 28.078 -10.336 -4.457 1 85.88 587 PHE A C 1
ATOM 4779 O O . PHE A 1 587 ? 28.938 -11.211 -4.547 1 85.88 587 PHE A O 1
ATOM 4786 N N . LEU A 1 588 ? 26.875 -10.609 -3.99 1 82.25 588 LEU A N 1
ATOM 4787 C CA . LEU A 1 588 ? 26.5 -11.945 -3.531 1 82.25 588 LEU A CA 1
ATOM 4788 C C . LEU A 1 588 ? 26.453 -12.93 -4.695 1 82.25 588 LEU A C 1
ATOM 4790 O O . LEU A 1 588 ? 26.641 -14.133 -4.508 1 82.25 588 LEU A O 1
ATOM 4794 N N . ALA A 1 589 ? 26.188 -12.438 -5.859 1 84.94 589 ALA A N 1
ATOM 4795 C CA . ALA A 1 589 ? 25.984 -13.289 -7.023 1 84.94 589 ALA A CA 1
ATOM 4796 C C . ALA A 1 589 ? 27.266 -13.391 -7.852 1 84.94 589 ALA A C 1
ATOM 4798 O O . ALA A 1 589 ? 27.406 -14.297 -8.68 1 84.94 589 ALA A O 1
ATOM 4799 N N . SER A 1 590 ? 28.188 -12.578 -7.594 1 82.06 590 SER A N 1
ATOM 4800 C CA . SER A 1 590 ? 29.328 -12.414 -8.492 1 82.06 590 SER A CA 1
ATOM 4801 C C . SER A 1 590 ? 30.375 -13.5 -8.266 1 82.06 590 SER A C 1
ATOM 4803 O O . SER A 1 590 ? 31.297 -13.656 -9.062 1 82.06 590 SER A O 1
ATOM 4805 N N . ASP A 1 591 ? 30.062 -14.297 -7.289 1 79.12 591 ASP A N 1
ATOM 4806 C CA . ASP A 1 591 ? 31.109 -15.273 -6.957 1 79.12 591 ASP A CA 1
ATOM 4807 C C . ASP A 1 591 ? 30.891 -16.578 -7.73 1 79.12 591 ASP A C 1
ATOM 4809 O O . ASP A 1 591 ? 31.797 -17.422 -7.793 1 79.12 591 ASP A O 1
ATOM 4813 N N . THR A 1 592 ? 29.766 -16.75 -8.211 1 87.31 592 THR A N 1
ATOM 4814 C CA . THR A 1 592 ? 29.5 -17.953 -8.977 1 87.31 592 THR A CA 1
ATOM 4815 C C . THR A 1 592 ? 29.172 -17.625 -10.422 1 87.31 592 THR A C 1
ATOM 4817 O O . THR A 1 592 ? 28.625 -16.562 -10.711 1 87.31 592 THR A O 1
ATOM 4820 N N . LYS A 1 593 ? 29.547 -18.578 -11.203 1 89.75 593 LYS A N 1
ATOM 4821 C CA . LYS A 1 593 ? 29.25 -18.406 -12.617 1 89.75 593 LYS A CA 1
ATOM 4822 C C . LYS A 1 593 ? 27.75 -18.328 -12.859 1 89.75 593 LYS A C 1
ATOM 4824 O O . LYS A 1 593 ? 27.281 -17.516 -13.648 1 89.75 593 LYS A O 1
ATOM 4829 N N . GLU A 1 594 ? 27.016 -19.172 -12.203 1 90.38 594 GLU A N 1
ATOM 4830 C CA . GLU A 1 594 ? 25.562 -19.172 -12.336 1 90.38 594 GLU A CA 1
ATOM 4831 C C . GLU A 1 594 ? 24.953 -17.859 -11.844 1 90.38 594 GLU A C 1
ATOM 4833 O O . GLU A 1 594 ? 24 -17.359 -12.438 1 90.38 594 GLU A O 1
ATOM 4838 N N . GLY A 1 595 ? 25.562 -17.406 -10.805 1 92.25 595 GLY A N 1
ATOM 4839 C CA . GLY A 1 595 ? 25.094 -16.141 -10.266 1 92.25 595 GLY A CA 1
ATOM 4840 C C . GLY A 1 595 ? 25.297 -14.977 -11.219 1 92.25 595 GLY A C 1
ATOM 4841 O O . GLY A 1 595 ? 24.406 -14.141 -11.391 1 92.25 595 GLY A O 1
ATOM 4842 N N . VAL A 1 596 ? 26.438 -14.945 -11.844 1 94 596 VAL A N 1
ATOM 4843 C CA . VAL A 1 596 ? 26.766 -13.875 -12.781 1 94 596 VAL A CA 1
ATOM 4844 C C . VAL A 1 596 ? 25.859 -13.961 -14 1 94 596 VAL A C 1
ATOM 4846 O O . VAL A 1 596 ? 25.391 -12.945 -14.516 1 94 596 VAL A O 1
ATOM 4849 N N . GLU A 1 597 ? 25.609 -15.156 -14.406 1 95.44 597 GLU A N 1
ATOM 4850 C CA . GLU A 1 597 ? 24.75 -15.336 -15.57 1 95.44 597 GLU A CA 1
ATO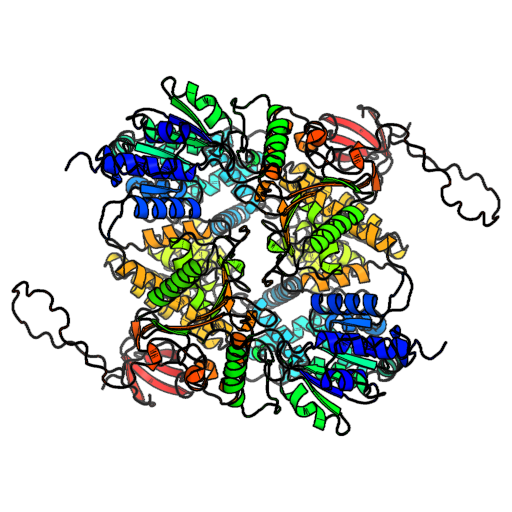M 4851 C C . GLU A 1 597 ? 23.312 -14.891 -15.273 1 95.44 597 GLU A C 1
ATOM 4853 O O . GLU A 1 597 ? 22.641 -14.328 -16.141 1 95.44 597 GLU A O 1
ATOM 4858 N N . GLU A 1 598 ? 22.891 -15.125 -14.078 1 94.19 598 GLU A N 1
ATOM 4859 C CA . GLU A 1 598 ? 21.547 -14.656 -13.719 1 94.19 598 GLU A CA 1
ATOM 4860 C C . GLU A 1 598 ? 21.5 -13.141 -13.625 1 94.19 598 GLU A C 1
ATOM 4862 O O . GLU A 1 598 ? 20.516 -12.516 -14.008 1 94.19 598 GLU A O 1
ATOM 4867 N N . GLU A 1 599 ? 22.562 -12.586 -13.055 1 96.25 599 GLU A N 1
ATOM 4868 C CA . GLU A 1 599 ? 22.656 -11.125 -13.023 1 96.25 599 GLU A CA 1
ATOM 4869 C C . GLU A 1 599 ? 22.672 -10.539 -14.43 1 96.25 599 GLU A C 1
ATOM 4871 O O . GLU A 1 599 ? 22.141 -9.453 -14.664 1 96.25 599 GLU A O 1
ATOM 4876 N N . ARG A 1 600 ? 23.344 -11.25 -15.312 1 96.75 600 ARG A N 1
ATOM 4877 C CA . ARG A 1 600 ? 23.375 -10.828 -16.703 1 96.75 600 ARG A CA 1
ATOM 4878 C C . ARG A 1 600 ? 21.984 -10.883 -17.328 1 96.75 600 ARG A C 1
ATOM 4880 O O . ARG A 1 600 ? 21.594 -10 -18.094 1 96.75 600 ARG A O 1
ATOM 4887 N N . ARG A 1 601 ? 21.25 -11.953 -17.031 1 96.38 601 ARG A N 1
ATOM 4888 C CA . ARG A 1 601 ? 19.859 -12.023 -17.484 1 96.38 601 ARG A CA 1
ATOM 4889 C C . ARG A 1 601 ? 19.047 -10.867 -16.922 1 96.38 601 ARG A C 1
ATOM 4891 O O . ARG A 1 601 ? 18.172 -10.32 -17.594 1 96.38 601 ARG A O 1
ATOM 4898 N N . LEU A 1 602 ? 19.312 -10.523 -15.656 1 96.44 602 LEU A N 1
ATOM 4899 C CA . LEU A 1 602 ? 18.641 -9.391 -15.023 1 96.44 602 LEU A CA 1
ATOM 4900 C C . LEU A 1 602 ? 18.938 -8.094 -15.781 1 96.44 602 LEU A C 1
ATOM 4902 O O . LEU A 1 602 ? 18.047 -7.262 -15.961 1 96.44 602 LEU A O 1
ATOM 4906 N N . CYS A 1 603 ? 20.172 -7.977 -16.156 1 97.56 603 CYS A N 1
ATOM 4907 C CA . CYS A 1 603 ? 20.562 -6.805 -16.938 1 97.56 603 CYS A CA 1
ATOM 4908 C C . CYS A 1 603 ? 19.859 -6.785 -18.281 1 97.56 603 CYS A C 1
ATOM 4910 O O . CYS A 1 603 ? 19.391 -5.738 -18.734 1 97.56 603 CYS A O 1
ATOM 4912 N N . TYR A 1 604 ? 19.844 -7.941 -18.938 1 96.56 604 TYR A N 1
ATOM 4913 C CA . TYR A 1 604 ? 19.125 -8.109 -20.203 1 96.56 604 TYR A CA 1
ATOM 4914 C C . TYR A 1 604 ? 17.672 -7.656 -20.047 1 96.56 604 TYR A C 1
ATOM 4916 O O . TYR A 1 604 ? 17.156 -6.934 -20.906 1 96.56 604 TYR A O 1
ATOM 4924 N N . VAL A 1 605 ? 17.031 -8.023 -18.969 1 95.69 605 VAL A N 1
ATOM 4925 C CA . VAL A 1 605 ? 15.648 -7.656 -18.688 1 95.69 605 VAL A CA 1
ATOM 4926 C C . VAL A 1 605 ? 15.539 -6.145 -18.516 1 95.69 605 VAL A C 1
ATOM 4928 O O . VAL A 1 605 ? 14.641 -5.512 -19.078 1 95.69 605 VAL A O 1
ATOM 4931 N N . ALA A 1 606 ? 16.422 -5.566 -17.797 1 97.31 606 ALA A N 1
ATOM 4932 C CA . ALA A 1 606 ? 16.406 -4.125 -17.562 1 97.31 606 ALA A CA 1
ATOM 4933 C C . ALA A 1 606 ? 16.469 -3.35 -18.875 1 97.31 606 ALA A C 1
ATOM 4935 O O . ALA A 1 606 ? 15.68 -2.432 -19.094 1 97.31 606 ALA A O 1
ATOM 4936 N N . ILE A 1 607 ? 17.406 -3.752 -19.766 1 97.19 607 ILE A N 1
ATOM 4937 C CA . ILE A 1 607 ? 17.641 -3.055 -21.031 1 97.19 607 ILE A CA 1
ATOM 4938 C C . ILE A 1 607 ? 16.422 -3.186 -21.938 1 97.19 607 ILE A C 1
ATOM 4940 O O . ILE A 1 607 ? 15.969 -2.203 -22.531 1 97.19 607 ILE A O 1
ATOM 4944 N N . THR A 1 608 ? 15.844 -4.316 -21.969 1 94.62 608 THR A N 1
ATOM 4945 C CA . THR A 1 608 ? 14.766 -4.605 -22.906 1 94.62 608 THR A CA 1
ATOM 4946 C C . THR A 1 608 ? 13.453 -3.99 -22.438 1 94.62 608 THR A C 1
ATOM 4948 O O . THR A 1 608 ? 12.445 -4.039 -23.141 1 94.62 608 THR A O 1
ATOM 4951 N N . ARG A 1 609 ? 13.461 -3.418 -21.188 1 93 609 ARG A N 1
ATOM 4952 C CA . ARG A 1 609 ? 12.266 -2.727 -20.719 1 93 609 ARG A CA 1
ATOM 4953 C C . ARG A 1 609 ? 12.141 -1.351 -21.375 1 93 609 ARG A C 1
ATOM 4955 O O . ARG A 1 609 ? 11.07 -0.747 -21.359 1 93 609 ARG A O 1
ATOM 4962 N N . ALA A 1 610 ? 13.211 -0.857 -21.906 1 95.69 610 ALA A N 1
ATOM 4963 C CA . ALA A 1 610 ? 13.203 0.453 -22.547 1 95.69 610 ALA A CA 1
ATOM 4964 C C . ALA A 1 610 ? 12.648 0.362 -23.969 1 95.69 610 ALA A C 1
ATOM 4966 O O . ALA A 1 610 ? 13.109 -0.447 -24.781 1 95.69 610 ALA A O 1
ATOM 4967 N N . ARG A 1 611 ? 11.766 1.215 -24.328 1 93.62 611 ARG A N 1
ATOM 4968 C CA . ARG A 1 611 ? 11.18 1.218 -25.656 1 93.62 611 ARG A CA 1
ATOM 4969 C C . ARG A 1 611 ? 11.961 2.121 -26.609 1 93.62 611 ARG A C 1
ATOM 4971 O O . ARG A 1 611 ? 12.289 1.724 -27.734 1 93.62 611 ARG A O 1
ATOM 4978 N N . GLU A 1 612 ? 12.258 3.311 -26.047 1 94 612 GLU A N 1
ATOM 4979 C CA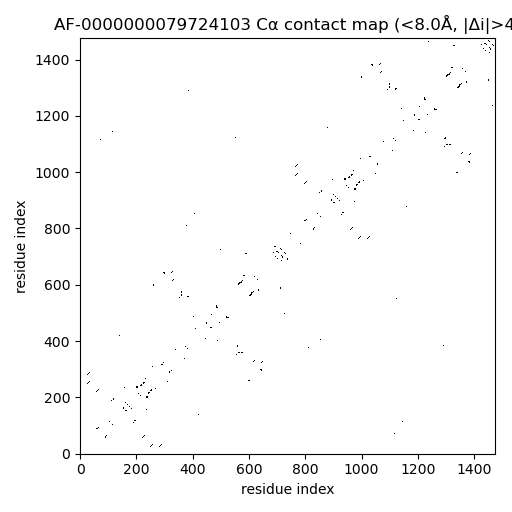 . GLU A 1 612 ? 12.844 4.301 -26.953 1 94 612 GLU A CA 1
ATOM 4980 C C . GLU A 1 612 ? 14.172 4.82 -26.422 1 94 612 GLU A C 1
ATOM 4982 O O . GLU A 1 612 ? 15.148 4.934 -27.172 1 94 612 GLU A O 1
ATOM 4987 N N . HIS A 1 613 ? 14.109 5.152 -25.109 1 94.69 613 HIS A N 1
ATOM 4988 C CA . HIS A 1 613 ? 15.297 5.781 -24.547 1 94.69 613 HIS A CA 1
ATOM 4989 C C . HIS A 1 613 ? 15.812 4.996 -23.344 1 94.69 613 HIS A C 1
ATOM 4991 O O . HIS A 1 613 ? 15.031 4.629 -22.453 1 94.69 613 HIS A O 1
ATOM 4997 N N . LEU A 1 614 ? 17.094 4.699 -23.344 1 97.31 614 LEU A N 1
ATOM 4998 C CA . LEU A 1 614 ? 17.766 4.059 -22.219 1 97.31 614 LEU A CA 1
ATOM 4999 C C . LEU A 1 614 ? 19 4.855 -21.812 1 97.31 614 LEU A C 1
ATOM 5001 O O . LEU A 1 614 ? 19.828 5.203 -22.641 1 97.31 614 LEU A O 1
ATOM 5005 N N . GLU A 1 615 ? 19.047 5.172 -20.578 1 97.25 615 GLU A N 1
ATOM 5006 C CA . GLU A 1 615 ? 20.234 5.789 -20 1 97.25 615 GLU A CA 1
ATOM 5007 C C . GLU A 1 615 ? 20.797 4.949 -18.859 1 97.25 615 GLU A C 1
ATOM 5009 O O . GLU A 1 615 ? 20.031 4.414 -18.047 1 97.25 615 GLU A O 1
ATOM 5014 N N . ILE A 1 616 ? 22.078 4.801 -18.859 1 97.88 616 ILE A N 1
ATOM 5015 C CA . ILE A 1 616 ? 22.781 4.039 -17.828 1 97.88 616 ILE A CA 1
ATOM 5016 C C . ILE A 1 616 ? 23.703 4.961 -17.031 1 97.88 616 ILE A C 1
ATOM 5018 O O . ILE A 1 616 ? 24.359 5.832 -17.609 1 97.88 616 ILE A O 1
ATOM 5022 N N . SER A 1 617 ? 23.672 4.82 -15.727 1 97.31 617 SER A N 1
ATOM 5023 C CA . SER A 1 617 ? 24.531 5.688 -14.922 1 97.31 617 SER A CA 1
ATOM 5024 C C . SER A 1 617 ? 25.281 4.895 -13.852 1 97.31 617 SER A C 1
ATOM 5026 O O . SER A 1 617 ? 24.891 3.773 -13.516 1 97.31 617 SER A O 1
ATOM 5028 N N . LEU A 1 618 ? 26.391 5.379 -13.414 1 96.31 618 LEU A N 1
ATOM 5029 C CA . LEU A 1 618 ? 27.219 4.844 -12.336 1 96.31 618 LEU A CA 1
ATOM 5030 C C . LEU A 1 618 ? 27.906 5.969 -11.57 1 96.31 618 LEU A C 1
ATOM 5032 O O . LEU A 1 618 ? 27.938 7.113 -12.031 1 96.31 618 LEU A O 1
ATOM 5036 N N . SER A 1 619 ? 28.391 5.656 -10.406 1 95 619 SER A N 1
ATOM 5037 C CA . SER A 1 619 ? 29.094 6.613 -9.555 1 95 619 SER A CA 1
ATOM 5038 C C . SER A 1 619 ? 30.562 6.227 -9.391 1 95 619 SER A C 1
ATOM 5040 O O . SER A 1 619 ? 30.891 5.043 -9.273 1 95 619 SER A O 1
ATOM 5042 N N . ARG A 1 620 ? 31.406 7.219 -9.32 1 92.44 620 ARG A N 1
ATOM 5043 C CA . ARG A 1 620 ? 32.844 6.98 -9.078 1 92.44 620 ARG A CA 1
ATOM 5044 C C . ARG A 1 620 ? 33.094 6.539 -7.637 1 92.44 620 ARG A C 1
ATOM 5046 O O . ARG A 1 620 ? 33.969 5.742 -7.371 1 92.44 620 ARG A O 1
ATOM 5053 N N . TYR A 1 621 ? 32.312 7.203 -6.82 1 91.94 621 TYR A N 1
ATOM 5054 C CA . TYR A 1 621 ? 32.438 6.91 -5.395 1 91.94 621 TYR A CA 1
ATOM 5055 C C . TYR A 1 621 ? 31.078 6.633 -4.785 1 91.94 621 TYR A C 1
ATOM 5057 O O . TYR A 1 621 ? 30.094 7.289 -5.133 1 91.94 621 TYR A O 1
ATOM 5065 N N . THR A 1 622 ? 31.016 5.605 -4.012 1 91.44 622 THR A N 1
ATOM 5066 C CA . THR A 1 622 ? 29.812 5.359 -3.232 1 91.44 622 THR A CA 1
ATOM 5067 C C . THR A 1 622 ? 30.141 5.258 -1.745 1 91.44 622 THR A C 1
ATOM 5069 O O . THR A 1 622 ? 31.312 5.207 -1.365 1 91.44 622 THR A O 1
ATOM 5072 N N . ARG A 1 623 ? 29.078 5.391 -0.945 1 85.38 623 ARG A N 1
ATOM 5073 C CA . ARG A 1 623 ? 29.297 5.305 0.497 1 85.38 623 ARG A CA 1
ATOM 5074 C C . ARG A 1 623 ? 28.828 3.957 1.038 1 85.38 623 ARG A C 1
ATOM 5076 O O . ARG A 1 623 ? 27.797 3.434 0.607 1 85.38 623 ARG A O 1
ATOM 5083 N N . LYS A 1 624 ? 29.656 3.414 1.831 1 79.31 624 LYS A N 1
ATOM 5084 C CA . LYS A 1 624 ? 29.328 2.205 2.578 1 79.31 624 LYS A CA 1
ATOM 5085 C C . LYS A 1 624 ? 29.516 2.414 4.078 1 79.31 624 LYS A C 1
ATOM 5087 O O . LYS A 1 624 ? 30.656 2.48 4.559 1 79.31 624 LYS A O 1
ATOM 5092 N N . PHE A 1 625 ? 28.453 2.467 4.773 1 72.44 625 PHE A N 1
ATOM 5093 C CA . PHE A 1 625 ? 28.438 2.738 6.207 1 72.44 625 PHE A CA 1
ATOM 5094 C C . PHE A 1 625 ? 29.203 4.02 6.527 1 72.44 625 PHE A C 1
ATOM 5096 O O . PHE A 1 625 ? 30.062 4.031 7.41 1 72.44 625 PHE A O 1
ATOM 5103 N N . GLY A 1 626 ? 29 5.035 5.738 1 73.69 626 GLY A N 1
ATOM 5104 C CA . GLY A 1 626 ? 29.547 6.363 5.977 1 73.69 626 GLY A CA 1
ATOM 5105 C C . GLY A 1 626 ? 30.891 6.582 5.316 1 73.69 626 GLY A C 1
ATOM 5106 O O . GLY A 1 626 ? 31.328 7.723 5.168 1 73.69 626 GLY A O 1
ATOM 5107 N N . GLU A 1 627 ? 31.5 5.48 4.898 1 75.75 627 GLU A N 1
ATOM 5108 C CA . GLU A 1 627 ? 32.844 5.59 4.312 1 75.75 627 GLU A CA 1
ATOM 5109 C C . GLU A 1 627 ? 32.75 5.586 2.789 1 75.75 627 GLU A C 1
ATOM 5111 O O . GLU A 1 627 ? 31.969 4.848 2.199 1 75.75 627 GLU A O 1
ATOM 5116 N N . VAL A 1 628 ? 33.594 6.391 2.197 1 85.06 628 VAL A N 1
ATOM 5117 C CA . VAL A 1 628 ? 33.594 6.551 0.747 1 85.06 628 VAL A CA 1
ATOM 5118 C C . VAL A 1 628 ? 34.469 5.473 0.106 1 85.06 628 VAL A C 1
ATOM 5120 O O . VAL A 1 628 ? 35.562 5.184 0.587 1 85.06 628 VAL A O 1
ATOM 5123 N N . GLU A 1 629 ? 34 4.855 -0.856 1 85.75 629 GLU A N 1
ATOM 5124 C CA . GLU A 1 629 ? 34.719 3.822 -1.598 1 85.75 629 GLU A CA 1
ATOM 5125 C C . GLU A 1 629 ? 34.688 4.102 -3.098 1 85.75 629 GLU A C 1
ATOM 5127 O O . GLU A 1 629 ? 33.688 4.52 -3.641 1 85.75 629 GLU A O 1
ATOM 5132 N N . ALA A 1 630 ? 35.844 3.939 -3.67 1 88.75 630 ALA A N 1
ATOM 5133 C CA . ALA A 1 630 ? 35.938 4.059 -5.125 1 88.75 630 ALA A CA 1
ATOM 5134 C C . ALA A 1 630 ? 35.25 2.865 -5.809 1 88.75 630 ALA A C 1
ATOM 5136 O O . ALA A 1 630 ? 35.375 1.729 -5.344 1 88.75 630 ALA A O 1
ATOM 5137 N N . ARG A 1 631 ? 34.625 3.062 -6.918 1 91.94 631 ARG A N 1
ATOM 5138 C CA . ARG A 1 631 ? 33.906 2.004 -7.586 1 91.94 631 ARG A CA 1
ATOM 5139 C C . ARG A 1 631 ? 34.438 1.754 -8.992 1 91.94 631 ARG A C 1
ATOM 5141 O O . ARG A 1 631 ? 35.031 2.641 -9.594 1 91.94 631 ARG A O 1
ATOM 5148 N N . ILE A 1 632 ? 34.219 0.517 -9.43 1 91.5 632 ILE A N 1
ATOM 5149 C CA . ILE A 1 632 ? 34.562 0.088 -10.781 1 91.5 632 ILE A CA 1
ATOM 5150 C C . ILE A 1 632 ? 33.281 -0.107 -11.602 1 91.5 632 ILE A C 1
ATOM 5152 O O . ILE A 1 632 ? 32.312 -0.645 -11.102 1 91.5 632 ILE A O 1
ATOM 5156 N N . PRO A 1 633 ? 33.312 0.35 -12.805 1 93.81 633 PRO A N 1
ATOM 5157 C CA . PRO A 1 633 ? 32.125 0.151 -13.648 1 93.81 633 PRO A CA 1
ATOM 5158 C C . PRO A 1 633 ? 31.734 -1.318 -13.773 1 93.81 633 PRO A C 1
ATOM 5160 O O . PRO A 1 633 ? 32.594 -2.197 -13.789 1 93.81 633 PRO A O 1
ATOM 5163 N N . SER A 1 634 ? 30.516 -1.593 -13.906 1 96 634 SER A N 1
ATOM 5164 C CA . SER A 1 634 ? 29.969 -2.938 -14.047 1 96 634 SER A CA 1
ATOM 5165 C C . SER A 1 634 ? 30.562 -3.65 -15.258 1 96 634 SER A C 1
ATOM 5167 O O . SER A 1 634 ? 30.734 -3.043 -16.312 1 96 634 SER A O 1
ATOM 5169 N N . ARG A 1 635 ? 30.828 -4.871 -15.172 1 94.75 635 ARG A N 1
ATOM 5170 C CA . ARG A 1 635 ? 31.328 -5.68 -16.281 1 94.75 635 ARG A CA 1
ATOM 5171 C C . ARG A 1 635 ? 30.312 -5.715 -17.422 1 94.75 635 ARG A C 1
ATOM 5173 O O . ARG A 1 635 ? 30.703 -5.91 -18.578 1 94.75 635 ARG A O 1
ATOM 5180 N N . PHE A 1 636 ? 29.062 -5.48 -17.188 1 96.69 636 PHE A N 1
ATOM 5181 C CA . PHE A 1 636 ? 28.016 -5.535 -18.203 1 96.69 636 PHE A CA 1
ATOM 5182 C C . PHE A 1 636 ? 28.141 -4.355 -19.172 1 96.69 636 PHE A C 1
ATOM 5184 O O . PHE A 1 636 ? 27.703 -4.441 -20.312 1 96.69 636 PHE A O 1
ATOM 5191 N N . LEU A 1 637 ? 28.688 -3.244 -18.672 1 95.38 637 LEU A N 1
ATOM 5192 C CA . LEU A 1 637 ? 28.859 -2.074 -19.531 1 95.38 637 LEU A CA 1
ATOM 5193 C C . LEU A 1 637 ? 29.891 -2.352 -20.625 1 95.38 637 LEU A C 1
ATOM 5195 O O . LEU A 1 637 ? 29.734 -1.873 -21.75 1 95.38 637 LEU A O 1
ATOM 5199 N N . GLU A 1 638 ? 30.828 -3.104 -20.281 1 92.62 638 GLU A N 1
ATOM 5200 C CA . GLU A 1 638 ? 31.875 -3.453 -21.25 1 92.62 638 GLU A CA 1
ATOM 5201 C C . GLU A 1 638 ? 31.344 -4.434 -22.297 1 92.62 638 GLU A C 1
ATOM 5203 O O . GLU A 1 638 ? 31.922 -4.551 -23.375 1 92.62 638 GLU A O 1
ATOM 5208 N N . GLU A 1 639 ? 30.328 -5.051 -21.938 1 95.88 639 GLU A N 1
ATOM 5209 C CA . GLU A 1 639 ? 29.766 -6.07 -22.812 1 95.88 639 GLU A CA 1
ATOM 5210 C C . GLU A 1 639 ? 28.875 -5.441 -23.891 1 95.88 639 GLU A C 1
ATOM 5212 O O . GLU A 1 639 ? 28.531 -6.098 -24.875 1 95.88 639 GLU A O 1
ATOM 5217 N N . ILE A 1 640 ? 28.609 -4.219 -23.781 1 96.12 640 ILE A N 1
ATOM 5218 C CA . ILE A 1 640 ? 27.844 -3.5 -24.781 1 96.12 640 ILE A CA 1
ATOM 5219 C C . ILE A 1 640 ? 28.781 -2.871 -25.812 1 96.12 640 ILE A C 1
ATOM 5221 O O . ILE A 1 640 ? 29.719 -2.145 -25.438 1 96.12 640 ILE A O 1
ATOM 5225 N N . PRO A 1 641 ? 28.562 -3.096 -27.062 1 94.88 641 PRO A N 1
ATOM 5226 C CA . PRO A 1 641 ? 29.422 -2.49 -28.078 1 94.88 641 PRO A CA 1
ATOM 5227 C C . PRO A 1 641 ? 29.406 -0.963 -28.031 1 94.88 641 PRO A C 1
ATOM 5229 O O . PRO A 1 641 ? 28.359 -0.35 -27.875 1 94.88 641 PRO A O 1
ATOM 5232 N N . LYS A 1 642 ? 30.484 -0.343 -28.25 1 92.19 642 LYS A N 1
ATOM 5233 C CA . LYS A 1 642 ? 30.688 1.096 -28.094 1 92.19 642 LYS A CA 1
ATOM 5234 C C . LYS A 1 642 ? 29.875 1.875 -29.125 1 92.19 642 LYS A C 1
ATOM 5236 O O . LYS A 1 642 ? 29.484 3.021 -28.891 1 92.19 642 LYS A O 1
ATOM 5241 N N . GLU A 1 643 ? 29.578 1.204 -30.203 1 92.88 643 GLU A N 1
ATOM 5242 C CA . GLU A 1 643 ? 28.828 1.862 -31.266 1 92.88 643 GLU A CA 1
ATOM 5243 C C . GLU A 1 643 ? 27.406 2.186 -30.828 1 92.88 643 GLU A C 1
ATOM 5245 O O . GLU A 1 643 ? 26.75 3.062 -31.391 1 92.88 643 GLU A O 1
ATOM 5250 N N . HIS A 1 644 ? 26.969 1.465 -29.797 1 94.75 644 HIS A N 1
ATOM 5251 C CA . HIS A 1 644 ? 25.594 1.678 -29.328 1 94.75 644 HIS A CA 1
ATOM 5252 C C . HIS A 1 644 ? 25.578 2.611 -28.125 1 94.75 644 HIS A C 1
ATOM 5254 O O . HIS A 1 644 ? 24.516 2.918 -27.578 1 94.75 644 HIS A O 1
ATOM 5260 N N . LEU A 1 645 ? 26.734 3.035 -27.688 1 94.31 645 LEU A N 1
ATOM 5261 C CA . LEU A 1 645 ? 26.844 3.84 -26.469 1 94.31 645 LEU A CA 1
ATOM 5262 C C . LEU A 1 645 ? 27.25 5.27 -26.797 1 94.31 645 LEU A C 1
ATOM 5264 O O . LEU A 1 645 ? 27.906 5.516 -27.812 1 94.31 645 LEU A O 1
ATOM 5268 N N . SER A 1 646 ? 26.75 6.211 -26.062 1 91.44 646 SER A N 1
ATOM 5269 C CA . SER A 1 646 ? 27.219 7.594 -26.078 1 91.44 646 SER A CA 1
ATOM 5270 C C . SER A 1 646 ? 27.438 8.102 -24.656 1 91.44 646 SER A C 1
ATOM 5272 O O . SER A 1 646 ? 27.016 7.473 -23.688 1 91.44 646 SER A O 1
ATOM 5274 N N . GLY A 1 647 ? 28.312 9.219 -24.469 1 78.56 647 GLY A N 1
ATOM 5275 C CA . GLY A 1 647 ? 28.484 9.844 -23.172 1 78.56 647 GLY A CA 1
ATOM 5276 C C . GLY A 1 647 ? 29.938 9.906 -22.734 1 78.56 647 GLY A C 1
ATOM 5277 O O . GLY A 1 647 ? 30.828 9.398 -23.422 1 78.56 647 GLY A O 1
ATOM 5278 N N . ASP A 1 648 ? 30.359 10.602 -21.625 1 61.66 648 ASP A N 1
ATOM 5279 C CA . ASP A 1 648 ? 31.672 11.023 -21.125 1 61.66 648 ASP A CA 1
ATOM 5280 C C . ASP A 1 648 ? 32.531 9.82 -20.734 1 61.66 648 ASP A C 1
ATOM 5282 O O . ASP A 1 648 ? 33.75 9.906 -20.719 1 61.66 648 ASP A O 1
ATOM 5286 N N . TRP A 1 649 ? 31.984 8.867 -20.25 1 55.69 649 TRP A N 1
ATOM 5287 C CA . TRP A 1 649 ? 32.781 7.754 -19.734 1 55.69 649 TRP A CA 1
ATOM 5288 C C . TRP A 1 649 ? 33.719 7.219 -20.797 1 55.69 649 TRP A C 1
ATOM 5290 O O . TRP A 1 649 ? 34.875 6.895 -20.5 1 55.69 649 TRP A O 1
ATOM 5300 N N . PHE A 1 650 ? 33.281 7.023 -22.094 1 49.72 650 PHE A N 1
ATOM 5301 C CA . PHE A 1 650 ? 34.062 6.34 -23.109 1 49.72 650 PHE A CA 1
ATOM 5302 C C . PHE A 1 650 ? 35.094 7.285 -23.703 1 49.72 650 PHE A C 1
ATOM 5304 O O . PHE A 1 650 ? 36.156 6.84 -24.203 1 49.72 650 PHE A O 1
ATOM 5311 N N . GLU A 1 651 ? 34.844 8.539 -23.891 1 43.94 651 GLU A N 1
ATOM 5312 C CA . GLU A 1 651 ? 35.844 9.383 -24.547 1 43.94 651 GLU A CA 1
ATOM 5313 C C . GLU A 1 651 ? 37.094 9.508 -23.672 1 43.94 651 GLU A C 1
ATOM 5315 O O . GLU A 1 651 ? 38.156 9.859 -24.172 1 43.94 651 GLU A O 1
ATOM 5320 N N . SER A 1 652 ? 37.062 9.742 -22.422 1 38.06 652 SER A N 1
ATOM 5321 C CA . SER A 1 652 ? 38.281 9.906 -21.609 1 38.06 652 SER A CA 1
ATOM 5322 C C . SER A 1 652 ? 39 8.578 -21.438 1 38.06 652 SER A C 1
ATOM 5324 O O . SER A 1 652 ? 38.625 7.777 -20.578 1 38.06 652 SER A O 1
ATOM 5326 N N . SER A 1 653 ? 39.25 7.875 -22.5 1 34.47 653 SER A N 1
ATOM 5327 C CA . SER A 1 653 ? 40.156 6.758 -22.312 1 34.47 653 SER A CA 1
ATOM 5328 C C . SER A 1 653 ? 41.344 7.141 -21.422 1 34.47 653 SER A C 1
ATOM 5330 O O . SER A 1 653 ? 41.812 6.32 -20.641 1 34.47 653 SER A O 1
ATOM 5332 N N . TYR A 1 654 ? 42.5 7.898 -22.094 1 29.44 654 TYR A N 1
ATOM 5333 C CA . TYR A 1 654 ? 43.906 7.891 -21.656 1 29.44 654 TYR A CA 1
ATOM 5334 C C . TYR A 1 654 ? 44.031 8.523 -20.281 1 29.44 654 TYR A C 1
ATOM 5336 O O . TYR A 1 654 ? 44.625 7.926 -19.375 1 29.44 654 TYR A O 1
ATOM 5344 N N . GLY A 1 655 ? 44.594 9.969 -20.297 1 26.56 655 GLY A N 1
ATOM 5345 C CA . GLY A 1 655 ? 45.406 10.672 -19.328 1 26.56 655 GLY A CA 1
ATOM 5346 C C . GLY A 1 655 ? 44.656 11.047 -18.062 1 26.56 655 GLY A C 1
ATOM 5347 O O . GLY A 1 655 ? 43.812 11.922 -18.094 1 26.56 655 GLY A O 1
ATOM 5348 N N . VAL A 1 656 ? 44.219 10.211 -17.359 1 27.98 656 VAL A N 1
ATOM 5349 C CA . VAL A 1 656 ? 43.875 10.648 -16 1 27.98 656 VAL A CA 1
ATOM 5350 C C . VAL A 1 656 ? 44.875 11.719 -15.539 1 27.98 656 VAL A C 1
ATOM 5352 O O . VAL A 1 656 ? 46.031 11.422 -15.289 1 27.98 656 VAL A O 1
ATOM 5355 N N . ARG A 1 657 ? 44.969 12.914 -16.219 1 26.05 657 ARG A N 1
ATOM 5356 C CA . ARG A 1 657 ? 45.719 13.875 -15.438 1 26.05 657 ARG A CA 1
ATOM 5357 C C . ARG A 1 657 ? 45.312 13.852 -13.969 1 26.05 657 ARG A C 1
ATOM 5359 O O . ARG A 1 657 ? 44.125 13.867 -13.656 1 26.05 657 ARG A O 1
ATOM 5366 N N . LYS A 1 658 ? 46.125 13.469 -13.164 1 25.3 658 LYS A N 1
ATOM 5367 C CA . LYS A 1 658 ? 46 13.672 -11.727 1 25.3 658 LYS A CA 1
ATOM 5368 C C . LYS A 1 658 ? 45.438 15.047 -11.414 1 25.3 658 LYS A C 1
ATOM 5370 O O . LYS A 1 658 ? 45.844 16.047 -11.992 1 25.3 658 LYS A O 1
ATOM 5375 N N . PRO A 1 659 ? 44.125 15.227 -10.992 1 25.14 659 PRO A N 1
ATOM 5376 C CA . PRO A 1 659 ? 43.781 16.594 -10.633 1 25.14 659 PRO A CA 1
ATOM 5377 C C . PRO A 1 659 ? 44.969 17.438 -10.18 1 25.14 659 PRO A C 1
ATOM 5379 O O . PRO A 1 659 ? 45.812 16.938 -9.453 1 25.14 659 PRO A O 1
ATOM 5382 N N . SER A 1 660 ? 45.469 18.312 -11.023 1 24.25 660 SER A N 1
ATOM 5383 C CA . SER A 1 660 ? 46.5 19.188 -10.516 1 24.25 660 SER A CA 1
ATOM 5384 C C . SER A 1 660 ? 46.219 19.625 -9.094 1 24.25 660 SER A C 1
ATOM 5386 O O . SER A 1 660 ? 47.031 19.438 -8.188 1 24.25 660 SER A O 1
ATOM 5388 N N . HIS A 1 661 ? 46.188 21.016 -8.836 1 22.39 661 HIS A N 1
ATOM 5389 C CA . HIS A 1 661 ? 46.219 21.719 -7.559 1 22.39 661 HIS A CA 1
ATOM 5390 C C . HIS A 1 661 ? 44.938 21.531 -6.785 1 22.39 661 HIS A C 1
ATOM 5392 O O . HIS A 1 661 ? 43.844 21.594 -7.367 1 22.39 661 HIS A O 1
ATOM 5398 N N . SER A 1 662 ? 44.875 20.641 -5.844 1 24.33 662 SER A N 1
ATOM 5399 C CA . SER A 1 662 ? 43.938 20.688 -4.727 1 24.33 662 SER A CA 1
ATOM 5400 C C . SER A 1 662 ? 43.594 22.125 -4.348 1 24.33 662 SER A C 1
ATOM 5402 O O . SER A 1 662 ? 44.5 22.953 -4.199 1 24.33 662 SER A O 1
ATOM 5404 N N . PRO A 1 663 ? 42.562 22.719 -4.938 1 24.36 663 PRO A N 1
ATOM 5405 C CA . PRO A 1 663 ? 42.562 24.094 -4.441 1 24.36 663 PRO A CA 1
ATOM 5406 C C . PRO A 1 663 ? 43.094 24.203 -3.014 1 24.36 663 PRO A C 1
ATOM 5408 O O . PRO A 1 663 ? 42.688 23.453 -2.133 1 24.36 663 PRO A O 1
ATOM 5411 N N . GLU A 1 664 ? 44.406 24.5 -2.834 1 22.41 664 GLU A N 1
ATOM 5412 C CA . GLU A 1 664 ? 45 24.828 -1.555 1 22.41 664 GLU A CA 1
ATOM 5413 C C . GLU A 1 664 ? 44.094 25.688 -0.701 1 22.41 664 GLU A C 1
ATOM 5415 O O . GLU A 1 664 ? 43.406 26.594 -1.213 1 22.41 664 GLU A O 1
ATOM 5420 N N . ALA A 1 665 ? 43.5 25.141 0.472 1 22.77 665 ALA A N 1
ATOM 5421 C CA . ALA A 1 665 ? 43.125 26.078 1.513 1 22.77 665 ALA A CA 1
ATOM 5422 C C . ALA A 1 665 ? 44 27.344 1.448 1 22.77 665 ALA A C 1
ATOM 5424 O O . ALA A 1 665 ? 45.188 27.266 1.218 1 22.77 665 ALA A O 1
ATOM 5425 N N . SER A 1 666 ? 43.594 28.328 0.818 1 23.56 666 SER A N 1
ATOM 5426 C CA . SER A 1 666 ? 44.375 29.5 1.202 1 23.56 666 SER A CA 1
ATOM 5427 C C . SER A 1 666 ? 44.969 29.344 2.59 1 23.56 666 SER A C 1
ATOM 5429 O O . SER A 1 666 ? 44.344 28.797 3.494 1 23.56 666 SER A O 1
ATOM 5431 N N . ARG A 1 667 ? 46.375 29.219 2.715 1 22.23 667 ARG A N 1
ATOM 5432 C CA . ARG A 1 667 ? 47.25 29.375 3.867 1 22.23 667 ARG A CA 1
ATOM 5433 C C . ARG A 1 667 ? 46.688 30.391 4.855 1 22.23 667 ARG A C 1
ATOM 5435 O O . ARG A 1 667 ? 46.75 31.594 4.625 1 22.23 667 ARG A O 1
ATOM 5442 N N . ILE A 1 668 ? 45.5 30.344 5.348 1 22.27 668 ILE A N 1
ATOM 5443 C CA . ILE A 1 668 ? 45.781 31.016 6.605 1 22.27 668 ILE A CA 1
ATOM 5444 C C . ILE A 1 668 ? 47.031 30.422 7.238 1 22.27 668 ILE A C 1
ATOM 5446 O O . ILE A 1 668 ? 47.281 29.219 7.172 1 22.27 668 ILE A O 1
ATOM 5450 N N . SER A 1 669 ? 48.125 31.094 7.531 1 22.11 669 SER A N 1
ATOM 5451 C CA . SER A 1 669 ? 49.469 31.016 8.094 1 22.11 669 SER A CA 1
ATOM 5452 C C . SER A 1 669 ? 49.531 30.016 9.234 1 22.11 669 SER A C 1
ATOM 5454 O O . SER A 1 669 ? 50.562 29.891 9.906 1 22.11 669 SER A O 1
ATOM 5456 N N . SER A 1 670 ? 48.5 29.266 9.812 1 22.23 670 SER A N 1
ATOM 5457 C CA . SER A 1 670 ? 49.188 28.719 10.969 1 22.23 670 SER A CA 1
ATOM 5458 C C . SER A 1 670 ? 50.344 27.844 10.555 1 22.23 670 SER A C 1
ATOM 5460 O O . SER A 1 670 ? 50.438 27.406 9.398 1 22.23 670 SER A O 1
ATOM 5462 N N . LYS A 1 671 ? 51.406 27.531 11.453 1 22.34 671 LYS A N 1
ATOM 5463 C CA . LYS A 1 671 ? 52.562 26.703 11.766 1 22.34 671 LYS A CA 1
ATOM 5464 C C . LYS A 1 671 ? 52.344 25.266 11.336 1 22.34 671 LYS A C 1
ATOM 5466 O O . LYS A 1 671 ? 51.25 24.719 11.5 1 22.34 671 LYS A O 1
ATOM 5471 N N . GLU A 1 672 ? 53.125 24.625 10.445 1 23.94 672 GLU A N 1
ATOM 5472 C CA . GLU A 1 672 ? 53.531 23.422 9.734 1 23.94 672 GLU A CA 1
ATOM 5473 C C . GLU A 1 672 ? 53.438 22.188 10.625 1 23.94 672 GLU A C 1
ATOM 5475 O O . GLU A 1 672 ? 54 21.141 10.289 1 23.94 672 GLU A O 1
ATOM 5480 N N . GLU A 1 673 ? 52.875 22.094 11.906 1 23.27 673 GLU A N 1
ATOM 5481 C CA . GLU A 1 673 ? 53.375 20.859 12.508 1 23.27 673 GLU A CA 1
ATOM 5482 C C . GLU A 1 673 ? 52.844 19.625 11.758 1 23.27 673 GLU A C 1
ATOM 5484 O O . GLU A 1 673 ? 51.719 19.625 11.297 1 23.27 673 GLU A O 1
ATOM 5489 N N . LYS A 1 674 ? 53.688 18.641 11.32 1 23.8 674 LYS A N 1
ATOM 5490 C CA . LYS A 1 674 ? 53.938 17.359 10.656 1 23.8 674 LYS A CA 1
ATOM 5491 C C . LYS A 1 674 ? 52.938 16.297 11.117 1 23.8 674 LYS A C 1
ATOM 5493 O O . LYS A 1 674 ? 53.219 15.5 12 1 23.8 674 LYS A O 1
ATOM 5498 N N . ASN A 1 675 ? 51.625 16.531 11.547 1 22.38 675 ASN A N 1
ATOM 5499 C CA . ASN A 1 675 ? 51.062 15.32 12.086 1 22.38 675 ASN A CA 1
ATOM 5500 C C . ASN A 1 675 ? 50.844 14.258 11.008 1 22.38 675 ASN A C 1
ATOM 5502 O O . ASN A 1 675 ? 50.344 14.562 9.922 1 22.38 675 ASN A O 1
ATOM 5506 N N . GLU A 1 676 ? 51.594 13.117 10.898 1 24.11 676 GLU A N 1
ATOM 5507 C CA . GLU A 1 676 ? 51.688 11.82 10.234 1 24.11 676 GLU A CA 1
ATOM 5508 C C . GLU A 1 676 ? 50.312 11.188 10.078 1 24.11 676 GLU A C 1
ATOM 5510 O O . GLU A 1 676 ? 49.625 10.875 11.062 1 24.11 676 GLU A O 1
ATOM 5515 N N . SER A 1 677 ? 49.469 11.594 9.117 1 27.33 677 SER A N 1
ATOM 5516 C CA . SER A 1 677 ? 48.188 11.023 8.773 1 27.33 677 SER A CA 1
ATOM 5517 C C . SER A 1 677 ? 48.281 9.508 8.586 1 27.33 677 SER A C 1
ATOM 5519 O O . SER A 1 677 ? 49.094 9.023 7.824 1 27.33 677 SER A O 1
ATOM 5521 N N . ILE A 1 678 ? 48.031 8.656 9.547 1 25.77 678 ILE A N 1
ATOM 5522 C CA . ILE A 1 678 ? 47.938 7.199 9.547 1 25.77 678 ILE A CA 1
ATOM 5523 C C . ILE A 1 678 ? 47.031 6.746 8.398 1 25.77 678 ILE A C 1
ATOM 5525 O O . ILE A 1 678 ? 45.812 7.062 8.383 1 25.77 678 ILE A O 1
ATOM 5529 N N . HIS A 1 679 ? 47.406 6.719 7.098 1 27.55 679 HIS A N 1
ATOM 5530 C CA . HIS A 1 679 ? 46.875 6.008 5.941 1 27.55 679 HIS A CA 1
ATOM 5531 C C . HIS A 1 679 ? 46.469 4.582 6.309 1 27.55 679 HIS A C 1
ATOM 5533 O O . HIS A 1 679 ? 47.312 3.732 6.559 1 27.55 679 HIS A O 1
ATOM 5539 N N . SER A 1 680 ? 45.375 4.316 6.895 1 29.86 680 SER A N 1
ATOM 5540 C CA . SER A 1 680 ? 44.938 2.924 6.977 1 29.86 680 SER A CA 1
ATOM 5541 C C . SER A 1 680 ? 44.938 2.268 5.598 1 29.86 680 SER A C 1
ATOM 5543 O O . SER A 1 680 ? 44.312 2.781 4.664 1 29.86 680 SER A O 1
ATOM 5545 N N . GLN A 1 681 ? 45.938 1.736 5.059 1 29.06 681 GLN A N 1
ATOM 5546 C CA . GLN A 1 681 ? 46.062 0.836 3.916 1 29.06 681 GLN A CA 1
ATOM 5547 C C . GLN A 1 681 ? 44.844 -0.101 3.844 1 29.06 681 GLN A C 1
ATOM 5549 O O . GLN A 1 681 ? 44.594 -0.852 4.785 1 29.06 681 GLN A O 1
ATOM 5554 N N . LYS A 1 682 ? 43.906 0.177 3.168 1 34.59 682 LYS A N 1
ATOM 5555 C CA . LYS A 1 682 ? 43 -0.854 2.68 1 34.59 682 LYS A CA 1
ATOM 5556 C C . LYS A 1 682 ? 43.781 -2.096 2.23 1 34.59 682 LYS A C 1
ATOM 5558 O O . LYS A 1 682 ? 44.344 -2.119 1.14 1 34.59 682 LYS A O 1
ATOM 5563 N N . ASN A 1 683 ? 44.562 -2.783 3.049 1 34.94 683 ASN A N 1
ATOM 5564 C CA . ASN A 1 683 ? 45.281 -4.012 2.711 1 34.94 683 ASN A CA 1
ATOM 5565 C C . ASN A 1 683 ? 44.344 -5.035 2.064 1 34.94 683 ASN A C 1
ATOM 5567 O O . ASN A 1 683 ? 43.406 -5.512 2.697 1 34.94 683 ASN A O 1
ATOM 5571 N N . THR A 1 684 ? 43.938 -4.875 0.854 1 41.81 684 THR A N 1
ATOM 5572 C CA . THR A 1 684 ? 43.469 -5.949 -0.007 1 41.81 684 THR A CA 1
ATOM 5573 C C . THR A 1 684 ? 44.094 -7.277 0.375 1 41.81 684 THR A C 1
ATOM 5575 O O . THR A 1 684 ? 44.188 -8.195 -0.449 1 41.81 684 THR A O 1
ATOM 5578 N N . GLY A 1 685 ? 44.781 -7.383 1.442 1 49.56 685 GLY A N 1
ATOM 5579 C CA . GLY A 1 685 ? 45.469 -8.617 1.789 1 49.56 685 GLY A CA 1
ATOM 5580 C C . GLY A 1 685 ? 44.5 -9.75 2.131 1 49.56 685 GLY A C 1
ATOM 5581 O O . GLY A 1 685 ? 43.344 -9.523 2.42 1 49.56 685 GLY A O 1
ATOM 5582 N N . THR A 1 686 ? 44.781 -10.953 1.629 1 63.44 686 THR A N 1
ATOM 5583 C CA . THR A 1 686 ? 44.188 -12.25 1.948 1 63.44 686 THR A CA 1
ATOM 5584 C C . THR A 1 686 ? 44.062 -12.43 3.459 1 63.44 686 THR A C 1
ATOM 5586 O O . THR A 1 686 ? 45.062 -12.383 4.172 1 63.44 686 THR A O 1
ATOM 5589 N N . TYR A 1 687 ? 42.875 -12.219 4.008 1 77.19 687 TYR A N 1
ATOM 5590 C CA . TYR A 1 687 ? 42.656 -12.523 5.418 1 77.19 687 TYR A CA 1
ATOM 5591 C C . TYR A 1 687 ? 42.969 -13.984 5.715 1 77.19 687 TYR A C 1
ATOM 5593 O O . TYR A 1 687 ? 42.5 -14.883 5.008 1 77.19 687 TYR A O 1
ATOM 5601 N N . LYS A 1 688 ? 43.969 -14.195 6.43 1 79.19 688 LYS A N 1
ATOM 5602 C CA . LYS A 1 688 ? 44.375 -15.555 6.82 1 79.19 688 LYS A CA 1
ATOM 5603 C C . LYS A 1 688 ? 44.094 -15.789 8.305 1 79.19 688 LYS A C 1
ATOM 5605 O O . LYS A 1 688 ? 44.094 -14.844 9.102 1 79.19 688 LYS A O 1
ATOM 5610 N N . VAL A 1 689 ? 43.906 -16.984 8.578 1 87.19 689 VAL A N 1
ATOM 5611 C CA . VAL A 1 689 ? 43.719 -17.375 9.977 1 87.19 689 VAL A CA 1
ATOM 5612 C C . VAL A 1 689 ? 44.938 -16.938 10.805 1 87.19 689 VAL A C 1
ATOM 5614 O O . VAL A 1 689 ? 46.062 -17.109 10.383 1 87.19 689 VAL A O 1
ATOM 5617 N N . GLY A 1 690 ? 44.719 -16.219 11.859 1 83.62 690 GLY A N 1
ATOM 5618 C CA . GLY A 1 690 ? 45.781 -15.797 12.766 1 83.62 690 GLY A CA 1
ATOM 5619 C C . GLY A 1 690 ? 46.125 -14.328 12.617 1 83.62 690 GLY A C 1
ATOM 5620 O O . GLY A 1 690 ? 46.844 -13.766 13.461 1 83.62 690 GLY A O 1
ATOM 5621 N N . MET A 1 691 ? 45.625 -13.656 11.586 1 85.31 691 MET A N 1
ATOM 5622 C CA . MET A 1 691 ? 45.938 -12.258 11.32 1 85.31 691 MET A CA 1
ATOM 5623 C C . MET A 1 691 ? 45.25 -11.344 12.312 1 85.31 691 MET A C 1
ATOM 5625 O O . MET A 1 691 ? 44.094 -11.594 12.703 1 85.31 691 MET A O 1
ATOM 5629 N N . LYS A 1 692 ? 46.031 -10.328 12.812 1 88.06 692 LYS A N 1
ATOM 5630 C CA . LYS A 1 692 ? 45.438 -9.312 13.688 1 88.06 692 LYS A CA 1
ATOM 5631 C C . LYS A 1 692 ? 44.719 -8.234 12.875 1 88.06 692 LYS A C 1
ATOM 5633 O O . LYS A 1 692 ? 45.281 -7.723 11.898 1 88.06 692 LYS A O 1
ATOM 5638 N N . VAL A 1 693 ? 43.469 -8 13.234 1 85.81 693 VAL A N 1
ATOM 5639 C CA . VAL A 1 693 ? 42.656 -7.02 12.523 1 85.81 693 VAL A CA 1
ATOM 5640 C C . VAL A 1 693 ? 42.031 -6.039 13.516 1 85.81 693 VAL A C 1
ATOM 5642 O O . VAL A 1 693 ? 41.969 -6.32 14.719 1 85.81 693 VAL A O 1
ATOM 5645 N N . ARG A 1 694 ? 41.719 -4.844 13.078 1 83.38 694 ARG A N 1
ATOM 5646 C CA . ARG A 1 694 ? 41.031 -3.836 13.891 1 83.38 694 ARG A CA 1
ATOM 5647 C C . ARG A 1 694 ? 39.656 -3.527 13.344 1 83.38 694 ARG A C 1
ATOM 5649 O O . ARG A 1 694 ? 39.5 -3.297 12.141 1 83.38 694 ARG A O 1
ATOM 5656 N N . HIS A 1 695 ? 38.719 -3.73 14.117 1 78.44 695 HIS A N 1
ATOM 5657 C CA . HIS A 1 695 ? 37.344 -3.309 13.828 1 78.44 695 HIS A CA 1
ATOM 5658 C C . HIS A 1 695 ? 37.031 -1.969 14.492 1 78.44 695 HIS A C 1
ATOM 5660 O O . HIS A 1 695 ? 37.469 -1.707 15.609 1 78.44 695 HIS A O 1
ATOM 5666 N N . LYS A 1 696 ? 36.344 -1.146 13.836 1 72 696 LYS A N 1
ATOM 5667 C CA . LYS A 1 696 ? 36.062 0.216 14.281 1 72 696 LYS A CA 1
ATOM 5668 C C . LYS A 1 696 ? 35.438 0.217 15.664 1 72 696 LYS A C 1
ATOM 5670 O O . LYS A 1 696 ? 35.719 1.087 16.484 1 72 696 LYS A O 1
ATOM 5675 N N . VAL A 1 697 ? 34.688 -0.768 15.906 1 72.12 697 VAL A N 1
ATOM 5676 C CA . VAL A 1 697 ? 33.906 -0.778 17.141 1 72.12 697 VAL A CA 1
ATOM 5677 C C . VAL A 1 697 ? 34.562 -1.711 18.156 1 72.12 697 VAL A C 1
ATOM 5679 O O . VAL A 1 697 ? 34.688 -1.359 19.328 1 72.12 697 VAL A O 1
ATOM 5682 N N . TYR A 1 698 ? 35.062 -2.904 17.734 1 74.62 698 TYR A N 1
ATOM 5683 C CA . TYR A 1 698 ? 35.469 -3.941 18.656 1 74.62 698 TYR A CA 1
ATOM 5684 C C . TYR A 1 698 ? 36.969 -3.875 18.891 1 74.62 698 TYR A C 1
ATOM 5686 O O . TYR A 1 698 ? 37.5 -4.574 19.766 1 74.62 698 TYR A O 1
ATOM 5694 N N . GLY A 1 699 ? 37.531 -2.932 18.109 1 77.25 699 GLY A N 1
ATOM 5695 C CA . GLY A 1 699 ? 38.969 -2.754 18.312 1 77.25 699 GLY A CA 1
ATOM 5696 C C . GLY A 1 699 ? 39.812 -3.83 17.641 1 77.25 699 GLY A C 1
ATOM 5697 O O . GLY A 1 699 ? 39.5 -4.262 16.531 1 77.25 699 GLY A O 1
ATOM 5698 N N . GLU A 1 700 ? 40.906 -4.238 18.312 1 85.25 700 GLU A N 1
ATOM 5699 C CA . GLU A 1 700 ? 41.844 -5.18 17.703 1 85.25 700 GLU A CA 1
ATOM 5700 C C . GLU A 1 700 ? 41.438 -6.621 17.984 1 85.25 700 GLU A C 1
ATOM 5702 O O . GLU A 1 700 ? 41 -6.941 19.094 1 85.25 700 GLU A O 1
ATOM 5707 N N . GLY A 1 701 ? 41.438 -7.453 17.016 1 85.94 701 GLY A N 1
ATOM 5708 C CA . GLY A 1 701 ? 41.125 -8.867 17.125 1 85.94 701 GLY A CA 1
ATOM 5709 C C . GLY A 1 701 ? 41.969 -9.742 16.219 1 85.94 701 GLY A C 1
ATOM 5710 O O . GLY A 1 701 ? 42.844 -9.25 15.523 1 85.94 701 GLY A O 1
ATOM 5711 N N . LYS A 1 702 ? 41.781 -11.117 16.438 1 87.94 702 LYS A N 1
ATOM 5712 C CA . LYS A 1 702 ? 42.5 -12.094 15.625 1 87.94 702 LYS A CA 1
ATOM 5713 C C . LYS A 1 702 ? 41.531 -12.953 14.82 1 87.94 702 LYS A C 1
ATOM 5715 O O . LYS A 1 702 ? 40.5 -13.398 15.344 1 87.94 702 LYS A O 1
ATOM 5720 N N . ILE A 1 703 ? 41.875 -13.219 13.555 1 88.75 703 ILE A N 1
ATOM 5721 C CA . ILE A 1 703 ? 41 -14 12.672 1 88.75 703 ILE A CA 1
ATOM 5722 C C . ILE A 1 703 ? 41.062 -15.469 13.062 1 88.75 703 ILE A C 1
ATOM 5724 O O . ILE A 1 703 ? 42.156 -16.062 13.086 1 88.75 703 ILE A O 1
ATOM 5728 N N . LYS A 1 704 ? 39.906 -16.031 13.367 1 87.06 704 LYS A N 1
ATOM 5729 C CA . LYS A 1 704 ? 39.812 -17.438 13.734 1 87.06 704 LYS A CA 1
ATOM 5730 C C . LYS A 1 704 ? 39.562 -18.312 12.516 1 87.06 704 LYS A C 1
ATOM 5732 O O . LYS A 1 704 ? 40.156 -19.375 12.375 1 87.06 704 LYS A O 1
ATOM 5737 N N . SER A 1 705 ? 38.594 -17.844 11.711 1 86.19 705 SER A N 1
ATOM 5738 C CA . SER A 1 705 ? 38.25 -18.625 10.516 1 86.19 705 SER A CA 1
ATOM 5739 C C . SER A 1 705 ? 37.875 -17.719 9.352 1 86.19 705 SER A C 1
ATOM 5741 O O . SER A 1 705 ? 37.438 -16.594 9.555 1 86.19 705 SER A O 1
ATOM 5743 N N . VAL A 1 706 ? 38.281 -18.172 8.195 1 84.75 706 VAL A N 1
ATOM 5744 C CA . VAL A 1 706 ? 37.938 -17.484 6.961 1 84.75 706 VAL A CA 1
ATOM 5745 C C . VAL A 1 706 ? 37.188 -18.438 6.043 1 84.75 706 VAL A C 1
ATOM 5747 O O . VAL A 1 706 ? 37.594 -19.562 5.82 1 84.75 706 VAL A O 1
ATOM 5750 N N . SER A 1 707 ? 35.938 -18.031 5.84 1 78 707 SER A N 1
ATOM 5751 C CA . SER A 1 707 ? 35.156 -18.828 4.902 1 78 707 SER A CA 1
ATOM 5752 C C . SER A 1 707 ? 34.656 -17.969 3.748 1 78 707 SER A C 1
ATOM 5754 O O . SER A 1 707 ? 34.438 -16.766 3.91 1 78 707 SER A O 1
ATOM 5756 N N . GLY A 1 708 ? 34.562 -18.516 2.619 1 70.44 708 GLY A N 1
ATOM 5757 C CA . GLY A 1 708 ? 34.062 -17.828 1.439 1 70.44 708 GLY A CA 1
ATOM 5758 C C . GLY A 1 708 ? 35.156 -17.203 0.605 1 70.44 708 GLY A C 1
ATOM 5759 O O . GLY A 1 708 ? 36.344 -17.453 0.849 1 70.44 708 GLY A O 1
ATOM 5760 N N . SER A 1 709 ? 34.938 -16.656 -0.523 1 69.12 709 SER A N 1
ATOM 5761 C CA . SER A 1 709 ? 35.938 -16.047 -1.4 1 69.12 709 SER A CA 1
ATOM 5762 C C . SER A 1 709 ? 35.469 -14.672 -1.88 1 69.12 709 SER A C 1
ATOM 5764 O O . SER A 1 709 ? 34.281 -14.414 -1.959 1 69.12 709 SER A O 1
ATOM 5766 N N . GLY A 1 710 ? 36.469 -13.836 -1.937 1 61.59 710 GLY A N 1
ATOM 5767 C CA . GLY A 1 710 ? 36.188 -12.523 -2.494 1 61.59 710 GLY A CA 1
ATOM 5768 C C . GLY A 1 710 ? 35.312 -11.664 -1.591 1 61.59 710 GLY A C 1
ATOM 5769 O O . GLY A 1 710 ? 35.594 -11.539 -0.395 1 61.59 710 GLY A O 1
ATOM 5770 N N . ASP A 1 711 ? 34.344 -11.062 -2.197 1 61.84 711 ASP A N 1
ATOM 5771 C CA . ASP A 1 711 ? 33.438 -10.148 -1.488 1 61.84 711 ASP A CA 1
ATOM 5772 C C . ASP A 1 711 ? 32.5 -10.906 -0.561 1 61.84 711 ASP A C 1
ATOM 5774 O O . ASP A 1 711 ? 31.938 -10.328 0.363 1 61.84 711 ASP A O 1
ATOM 5778 N N . ASN A 1 712 ? 32.469 -12.172 -0.739 1 65.12 712 ASN A N 1
ATOM 5779 C CA . ASN A 1 712 ? 31.609 -12.992 0.104 1 65.12 712 ASN A CA 1
ATOM 5780 C C . ASN A 1 712 ? 32.375 -13.664 1.226 1 65.12 712 ASN A C 1
ATOM 5782 O O . ASN A 1 712 ? 31.922 -14.641 1.815 1 65.12 712 ASN A O 1
ATOM 5786 N N . GLN A 1 713 ? 33.531 -13.164 1.376 1 76 713 GLN A N 1
ATOM 5787 C CA . GLN A 1 713 ? 34.375 -13.75 2.412 1 76 713 GLN A CA 1
ATOM 5788 C C . GLN A 1 713 ? 33.875 -13.391 3.805 1 76 713 GLN A C 1
ATOM 5790 O O . GLN A 1 713 ? 33.562 -12.234 4.074 1 76 713 GLN A O 1
ATOM 5795 N N . LYS A 1 714 ? 33.594 -14.477 4.547 1 79.75 714 LYS A N 1
ATOM 5796 C CA . LYS A 1 714 ? 33.219 -14.305 5.945 1 79.75 714 LYS A CA 1
ATOM 5797 C C . LYS A 1 714 ? 34.375 -14.602 6.883 1 79.75 714 LYS A C 1
ATOM 5799 O O . LYS A 1 714 ? 35.125 -15.562 6.672 1 79.75 714 LYS A O 1
ATOM 5804 N N . VAL A 1 715 ? 34.719 -13.688 7.82 1 82.69 715 VAL A N 1
ATOM 5805 C CA . VAL A 1 715 ? 35.781 -13.883 8.773 1 82.69 715 VAL A CA 1
ATOM 5806 C C . VAL A 1 715 ? 35.219 -13.922 10.195 1 82.69 715 VAL A C 1
ATOM 5808 O O . VAL A 1 715 ? 34.344 -13.148 10.531 1 82.69 715 VAL A O 1
ATOM 5811 N N . GLU A 1 716 ? 35.562 -14.898 10.844 1 86.19 716 GLU A N 1
ATOM 5812 C CA . GLU A 1 716 ? 35.281 -14.938 12.281 1 86.19 716 GLU A CA 1
ATOM 5813 C C . GLU A 1 716 ? 36.438 -14.359 13.078 1 86.19 716 GLU A C 1
ATOM 5815 O O . GLU A 1 716 ? 37.594 -14.844 12.969 1 86.19 716 GLU A O 1
ATOM 5820 N N . VAL A 1 717 ? 36.25 -13.305 13.859 1 84.44 717 VAL A N 1
ATOM 5821 C CA . VAL A 1 717 ? 37.312 -12.609 14.594 1 84.44 717 VAL A CA 1
ATOM 5822 C C . VAL A 1 717 ? 37.062 -12.727 16.094 1 84.44 717 VAL A C 1
ATOM 5824 O O . VAL A 1 717 ? 35.938 -12.609 16.547 1 84.44 717 VAL A O 1
ATOM 5827 N N . VAL A 1 718 ? 38 -13.039 16.797 1 86.75 718 VAL A N 1
ATOM 5828 C CA . VAL A 1 718 ? 37.938 -13.062 18.25 1 86.75 718 VAL A CA 1
ATOM 5829 C C . VAL A 1 718 ? 38.531 -11.773 18.812 1 86.75 718 VAL A C 1
ATOM 5831 O O . VAL A 1 718 ? 39.719 -11.469 18.562 1 86.75 718 VAL A O 1
ATOM 5834 N N . PHE A 1 719 ? 37.75 -10.977 19.406 1 79.69 719 PHE A N 1
ATOM 5835 C CA . PHE A 1 719 ? 38.188 -9.727 20.016 1 79.69 719 PHE A CA 1
ATOM 5836 C C . PHE A 1 719 ? 38.438 -9.914 21.5 1 79.69 719 PHE A C 1
ATOM 5838 O O . PHE A 1 719 ? 37.531 -10.367 22.234 1 79.69 719 PHE A O 1
ATOM 5845 N N . GLY A 1 720 ? 39.5 -9.453 21.984 1 69.75 720 GLY A N 1
ATOM 5846 C CA . GLY A 1 720 ? 39.812 -9.648 23.375 1 69.75 720 GLY A CA 1
ATOM 5847 C C . GLY A 1 720 ? 39.844 -11.109 23.797 1 69.75 720 GLY A C 1
ATOM 5848 O O . GLY A 1 720 ? 40.375 -11.953 23.094 1 69.75 720 GLY A O 1
ATOM 5849 N N . SER A 1 721 ? 39.344 -11.547 24.969 1 64.38 721 SER A N 1
ATOM 5850 C CA . SER A 1 721 ? 39.438 -12.906 25.484 1 64.38 721 SER A CA 1
ATOM 5851 C C . SER A 1 721 ? 38.219 -13.734 25.109 1 64.38 721 SER A C 1
ATOM 5853 O O . SER A 1 721 ? 38.25 -14.961 25.156 1 64.38 721 SER A O 1
ATOM 5855 N N . HIS A 1 722 ? 37.062 -13.102 24.656 1 69.06 722 HIS A N 1
ATOM 5856 C CA . HIS A 1 722 ? 35.938 -14.039 24.531 1 69.06 722 HIS A CA 1
ATOM 5857 C C . HIS A 1 722 ? 34.875 -13.508 23.578 1 69.06 722 HIS A C 1
ATOM 5859 O O . HIS A 1 722 ? 33.75 -14.008 23.562 1 69.06 722 HIS A O 1
ATOM 5865 N N . VAL A 1 723 ? 35.156 -12.547 22.828 1 72.19 723 VAL A N 1
ATOM 5866 C CA . VAL A 1 723 ? 34.094 -12.047 21.969 1 72.19 723 VAL A CA 1
ATOM 5867 C C . VAL A 1 723 ? 34.344 -12.477 20.531 1 72.19 723 VAL A C 1
ATOM 5869 O O . VAL A 1 723 ? 35.312 -12.062 19.906 1 72.19 723 VAL A O 1
ATOM 5872 N N . GLU A 1 724 ? 33.594 -13.492 20.125 1 76.12 724 GLU A N 1
ATOM 5873 C CA . GLU A 1 724 ? 33.688 -13.961 18.734 1 76.12 724 GLU A CA 1
ATOM 5874 C C . GLU A 1 724 ? 32.594 -13.359 17.875 1 76.12 724 GLU A C 1
ATOM 5876 O O . GLU A 1 724 ? 31.406 -13.391 18.234 1 76.12 724 GLU A O 1
ATOM 5881 N N . LYS A 1 725 ? 33.062 -12.656 16.828 1 77.5 725 LYS A N 1
ATOM 5882 C CA . LYS A 1 725 ? 32.094 -12.062 15.891 1 77.5 725 LYS A CA 1
ATOM 5883 C C . LYS A 1 725 ? 32.406 -12.5 14.453 1 77.5 725 LYS A C 1
ATOM 5885 O O . LYS A 1 725 ? 33.562 -12.664 14.07 1 77.5 725 LYS A O 1
ATOM 5890 N N . LYS A 1 726 ? 31.328 -12.789 13.711 1 77.06 726 LYS A N 1
ATOM 5891 C CA . LYS A 1 726 ? 31.453 -13.117 12.289 1 77.06 726 LYS A CA 1
ATOM 5892 C C . LYS A 1 726 ? 31.094 -11.914 11.422 1 77.06 726 LYS A C 1
ATOM 5894 O O . LYS A 1 726 ? 30.109 -11.219 11.68 1 77.06 726 LYS A O 1
ATOM 5899 N N . PHE A 1 727 ? 32.031 -11.562 10.477 1 76.31 727 PHE A N 1
ATOM 5900 C CA . PHE A 1 727 ? 31.828 -10.406 9.609 1 76.31 727 PHE A CA 1
ATOM 5901 C C . PHE A 1 727 ? 31.875 -10.812 8.141 1 76.31 727 PHE A C 1
ATOM 5903 O O . PHE A 1 727 ? 32.719 -11.625 7.746 1 76.31 727 PHE A O 1
ATOM 5910 N N . LEU A 1 728 ? 30.906 -10.406 7.426 1 72.62 728 LEU A N 1
ATOM 5911 C CA . LEU A 1 728 ? 31.062 -10.422 5.977 1 72.62 728 LEU A CA 1
ATOM 5912 C C . LEU A 1 728 ? 31.891 -9.234 5.5 1 72.62 728 LEU A C 1
ATOM 5914 O O . LEU A 1 728 ? 31.531 -8.078 5.723 1 72.62 728 LEU A O 1
ATOM 5918 N N . LEU A 1 729 ? 32.938 -9.531 4.875 1 70.94 729 LEU A N 1
ATOM 5919 C CA . LEU A 1 729 ? 33.969 -8.516 4.566 1 70.94 729 LEU A CA 1
ATOM 5920 C C . LEU A 1 729 ? 33.375 -7.457 3.627 1 70.94 729 LEU A C 1
ATOM 5922 O O . LEU A 1 729 ? 33.844 -6.312 3.635 1 70.94 729 LEU A O 1
ATOM 5926 N N . ALA A 1 730 ? 32.406 -7.949 2.926 1 64.62 730 ALA A N 1
ATOM 5927 C CA . ALA A 1 730 ? 31.844 -6.996 1.98 1 64.62 730 ALA A CA 1
ATOM 5928 C C . ALA A 1 730 ? 31.156 -5.848 2.713 1 64.62 730 ALA A C 1
ATOM 5930 O O . ALA A 1 730 ? 31.062 -4.738 2.189 1 64.62 730 ALA A O 1
ATOM 5931 N N . TYR A 1 731 ? 30.734 -6.031 3.875 1 65.94 731 TYR A N 1
ATOM 5932 C CA . TYR A 1 731 ? 29.969 -5.016 4.578 1 65.94 731 TYR A CA 1
ATOM 5933 C C . TYR A 1 731 ? 30.766 -4.418 5.727 1 65.94 731 TYR A C 1
ATOM 5935 O O . TYR A 1 731 ? 30.469 -3.309 6.184 1 65.94 731 TYR A O 1
ATOM 5943 N N . THR A 1 732 ? 31.734 -5.285 6.242 1 64.38 732 THR A N 1
ATOM 5944 C CA . THR A 1 732 ? 32.5 -4.793 7.391 1 64.38 732 THR A CA 1
ATOM 5945 C C . THR A 1 732 ? 34 -4.762 7.082 1 64.38 732 THR A C 1
ATOM 5947 O O . THR A 1 732 ? 34.656 -5.797 7.129 1 64.38 732 THR A O 1
ATOM 5950 N N . PRO A 1 733 ? 34.469 -3.609 6.742 1 62.25 733 PRO A N 1
ATOM 5951 C CA . PRO A 1 733 ? 35.938 -3.529 6.5 1 62.25 733 PRO A CA 1
ATOM 5952 C C . PRO A 1 733 ? 36.75 -3.705 7.773 1 62.25 733 PRO A C 1
ATOM 5954 O O . PRO A 1 733 ? 36.438 -3.096 8.805 1 62.25 733 PRO A O 1
ATOM 5957 N N . LEU A 1 734 ? 37.562 -4.746 7.832 1 75.38 734 LEU A N 1
ATOM 5958 C CA . LEU A 1 734 ? 38.531 -4.961 8.914 1 75.38 734 LEU A CA 1
ATOM 5959 C C . LEU A 1 734 ? 39.906 -4.461 8.531 1 75.38 734 LEU A C 1
ATOM 5961 O O . LEU A 1 734 ? 40.375 -4.664 7.398 1 75.38 734 LEU A O 1
ATOM 5965 N N . GLU A 1 735 ? 40.469 -3.561 9.273 1 76.19 735 GLU A N 1
ATOM 5966 C CA . GLU A 1 735 ? 41.812 -3.072 9.039 1 76.19 735 GLU A CA 1
ATOM 5967 C C . GLU A 1 735 ? 42.844 -4.086 9.508 1 76.19 735 GLU A C 1
ATOM 5969 O O . GLU A 1 735 ? 42.812 -4.535 10.648 1 76.19 735 GLU A O 1
ATOM 5974 N N . ILE A 1 736 ? 43.75 -4.516 8.609 1 77.38 736 ILE A N 1
ATOM 5975 C CA . ILE A 1 736 ? 44.812 -5.43 8.992 1 77.38 736 ILE A CA 1
ATOM 5976 C C . ILE A 1 736 ? 45.875 -4.68 9.781 1 77.38 736 ILE A C 1
ATOM 5978 O O . ILE A 1 736 ? 46.344 -3.615 9.359 1 77.38 736 ILE A O 1
ATOM 5982 N N . ILE A 1 737 ? 46.125 -5.07 11.008 1 73.81 737 ILE A N 1
ATOM 5983 C CA . ILE A 1 737 ? 47.156 -4.477 11.82 1 73.81 737 ILE A CA 1
ATOM 5984 C C . ILE A 1 737 ? 48.469 -5.219 11.578 1 73.81 737 ILE A C 1
ATOM 5986 O O . ILE A 1 737 ? 48.531 -6.441 11.711 1 73.81 737 ILE A O 1
ATOM 5990 N N . LEU A 1 738 ? 49.469 -4.648 10.836 1 58.94 738 LEU A N 1
ATOM 5991 C CA . LEU A 1 738 ? 50.781 -5.219 10.688 1 58.94 738 LEU A CA 1
ATOM 5992 C C . LEU A 1 738 ? 51.562 -5.191 12.016 1 58.94 738 LEU A C 1
ATOM 5994 O O . LEU A 1 738 ? 51.406 -4.254 12.797 1 58.94 738 LEU A O 1
ATOM 5998 N N . MET B 1 1 ? 20.281 53.062 -11.594 1 22.8 1 MET B N 1
ATOM 5999 C CA . MET B 1 1 ? 20.359 51.594 -11.523 1 22.8 1 MET B CA 1
ATOM 6000 C C . MET B 1 1 ? 19.141 51.031 -10.805 1 22.8 1 MET B C 1
ATOM 6002 O O . MET B 1 1 ? 19.125 49.844 -10.469 1 22.8 1 MET B O 1
ATOM 6006 N N . ARG B 1 2 ? 18.312 51.906 -10.227 1 30.09 2 ARG B N 1
ATOM 6007 C CA . ARG B 1 2 ? 17.109 51.906 -9.414 1 30.09 2 ARG B CA 1
ATOM 6008 C C . ARG B 1 2 ? 15.953 51.25 -10.18 1 30.09 2 ARG B C 1
ATOM 6010 O O . ARG B 1 2 ? 15.055 50.656 -9.57 1 30.09 2 ARG B O 1
ATOM 6017 N N . ASN B 1 3 ? 15.875 51.625 -11.406 1 29.34 3 ASN B N 1
ATOM 6018 C CA . ASN B 1 3 ? 14.688 51.406 -12.234 1 29.34 3 ASN B CA 1
ATOM 6019 C C . ASN B 1 3 ? 14.57 49.938 -12.656 1 29.34 3 ASN B C 1
ATOM 6021 O O . ASN B 1 3 ? 13.664 49.594 -13.414 1 29.34 3 ASN B O 1
ATOM 6025 N N . TRP B 1 4 ? 15.758 49.312 -12.656 1 31.58 4 TRP B N 1
ATOM 6026 C CA . TRP B 1 4 ? 15.75 47.969 -13.18 1 31.58 4 TRP B CA 1
ATOM 6027 C C . TRP B 1 4 ? 15.008 47 -12.234 1 31.58 4 TRP B C 1
ATOM 6029 O O . TRP B 1 4 ? 14.766 45.844 -12.57 1 31.58 4 TRP B O 1
ATOM 6039 N N . ARG B 1 5 ? 14.945 47.406 -10.93 1 34.69 5 ARG B N 1
ATOM 6040 C CA . ARG B 1 5 ? 14.367 46.625 -9.859 1 34.69 5 ARG B CA 1
ATOM 6041 C C . ARG B 1 5 ? 12.859 46.469 -10.039 1 34.69 5 ARG B C 1
ATOM 6043 O O . ARG B 1 5 ? 12.211 45.688 -9.336 1 34.69 5 ARG B O 1
ATOM 6050 N N . PHE B 1 6 ? 12.273 47.5 -10.469 1 37.31 6 PHE B N 1
ATOM 6051 C CA . PHE B 1 6 ? 10.828 47.531 -10.656 1 37.31 6 PHE B CA 1
ATOM 6052 C C . PHE B 1 6 ? 10.406 46.531 -11.719 1 37.31 6 PHE B C 1
ATOM 6054 O O . PHE B 1 6 ? 9.211 46.281 -11.906 1 37.31 6 PHE B O 1
ATOM 6061 N N . ALA B 1 7 ? 11.25 46.125 -12.648 1 41.25 7 ALA B N 1
ATOM 6062 C CA . ALA B 1 7 ? 11.047 45.344 -13.859 1 41.25 7 ALA B CA 1
ATOM 6063 C C . ALA B 1 7 ? 10.766 43.875 -13.523 1 41.25 7 ALA B C 1
ATOM 6065 O O . ALA B 1 7 ? 10.516 43.062 -14.414 1 41.25 7 ALA B O 1
ATOM 6066 N N . PHE B 1 8 ? 11.062 43.531 -12.477 1 44.66 8 PHE B N 1
ATOM 6067 C CA . PHE B 1 8 ? 10.953 42.094 -12.203 1 44.66 8 PHE B CA 1
ATOM 6068 C C . PHE B 1 8 ? 9.523 41.594 -12.438 1 44.66 8 PHE B C 1
ATOM 6070 O O . PHE B 1 8 ? 9.312 40.562 -13.062 1 44.66 8 PHE B O 1
ATOM 6077 N N . LEU B 1 9 ? 8.539 42.312 -11.727 1 50.94 9 LEU B N 1
ATOM 6078 C CA . LEU B 1 9 ? 7.16 41.812 -11.75 1 50.94 9 LEU B CA 1
ATOM 6079 C C . LEU B 1 9 ? 6.5 42.125 -13.086 1 50.94 9 LEU B C 1
ATOM 6081 O O . LEU B 1 9 ? 5.395 41.656 -13.359 1 50.94 9 LEU B O 1
ATOM 6085 N N . VAL B 1 10 ? 6.957 43.312 -13.766 1 46.59 10 VAL B N 1
ATOM 6086 C CA . VAL B 1 10 ? 6.328 43.688 -15.023 1 46.59 10 VAL B CA 1
ATOM 6087 C C . VAL B 1 10 ? 6.324 42.5 -15.977 1 46.59 10 VAL B C 1
ATOM 6089 O O . VAL B 1 10 ? 5.375 42.312 -16.734 1 46.59 10 VAL B O 1
ATOM 6092 N N . ASN B 1 11 ? 7.258 41.562 -15.844 1 50.31 11 ASN B N 1
ATOM 6093 C CA . ASN B 1 11 ? 7.367 40.5 -16.844 1 50.31 11 ASN B CA 1
ATOM 6094 C C . ASN B 1 11 ? 6.668 39.25 -16.375 1 50.31 11 ASN B C 1
ATOM 6096 O O . ASN B 1 11 ? 6.789 38.188 -17.016 1 50.31 11 ASN B O 1
ATOM 6100 N N . ALA B 1 12 ? 6.02 39.344 -15.227 1 62.97 12 ALA B N 1
ATOM 6101 C CA . ALA B 1 12 ? 5.34 38.125 -14.859 1 62.97 12 ALA B CA 1
ATOM 6102 C C . ALA B 1 12 ? 3.941 38.062 -15.469 1 62.97 12 ALA B C 1
ATOM 6104 O O . ALA B 1 12 ? 3.279 39.094 -15.617 1 62.97 12 ALA B O 1
ATOM 6105 N N . ASP B 1 13 ? 3.658 37.281 -16.312 1 76.69 13 ASP B N 1
ATOM 6106 C CA . ASP B 1 13 ? 2.357 37.031 -16.922 1 76.69 13 ASP B CA 1
ATOM 6107 C C . ASP B 1 13 ? 1.275 36.844 -15.859 1 76.69 13 ASP B C 1
ATOM 6109 O O . ASP B 1 13 ? 0.708 35.75 -15.742 1 76.69 13 ASP B O 1
ATOM 6113 N N . LEU B 1 14 ? 1.113 38.031 -14.953 1 86.56 14 LEU B N 1
ATOM 6114 C CA . LEU B 1 14 ? 0.038 38.031 -13.961 1 86.56 14 LEU B CA 1
ATOM 6115 C C . LEU B 1 14 ? -1.162 38.812 -14.461 1 86.56 14 LEU B C 1
ATOM 6117 O O . LEU B 1 14 ? -0.999 39.875 -15.094 1 86.56 14 LEU B O 1
ATOM 6121 N N . ASN B 1 15 ? -2.34 38.375 -14.219 1 86.44 15 ASN B N 1
ATOM 6122 C CA . ASN B 1 15 ? -3.521 39.188 -14.539 1 86.44 15 ASN B CA 1
ATOM 6123 C C . ASN B 1 15 ? -3.734 40.312 -13.516 1 86.44 15 ASN B C 1
ATOM 6125 O O . ASN B 1 15 ? -2.951 40.438 -12.578 1 86.44 15 ASN B O 1
ATOM 6129 N N . GLU B 1 16 ? -4.773 41.062 -13.711 1 87.56 16 GLU B N 1
ATOM 6130 C CA . GLU B 1 16 ? -4.988 42.281 -12.906 1 87.56 16 GLU B CA 1
ATOM 6131 C C . GLU B 1 16 ? -5.219 41.906 -11.438 1 87.56 16 GLU B C 1
ATOM 6133 O O . GLU B 1 16 ? -4.652 42.562 -10.547 1 87.56 16 GLU B O 1
ATOM 6138 N N . GLU B 1 17 ? -5.984 40.969 -11.242 1 90.06 17 GLU B N 1
ATOM 6139 C CA . GLU B 1 17 ? -6.293 40.562 -9.867 1 90.06 17 GLU B CA 1
ATOM 6140 C C . GLU B 1 17 ? -5.074 39.969 -9.18 1 90.06 17 GLU B C 1
ATOM 6142 O O . GLU B 1 17 ? -4.82 40.25 -8.008 1 90.06 17 GLU B O 1
ATOM 6147 N N . GLN B 1 18 ? -4.336 39.188 -9.891 1 91.25 18 GLN B N 1
ATOM 6148 C CA . GLN B 1 18 ? -3.105 38.594 -9.352 1 91.25 18 GLN B CA 1
ATOM 6149 C C . GLN B 1 18 ? -2.096 39.688 -9.016 1 91.25 18 GLN B C 1
ATOM 6151 O O . GLN B 1 18 ? -1.426 39.625 -7.98 1 91.25 18 GLN B O 1
ATOM 6156 N N . THR B 1 19 ? -2.068 40.688 -9.844 1 91.56 19 THR B N 1
ATOM 6157 C CA . THR B 1 19 ? -1.157 41.781 -9.633 1 91.56 19 THR B CA 1
ATOM 6158 C C . THR B 1 19 ? -1.531 42.562 -8.375 1 91.56 19 THR B C 1
ATOM 6160 O O . THR B 1 19 ? -0.658 42.938 -7.586 1 91.56 19 THR B O 1
ATOM 6163 N N . LEU B 1 20 ? -2.768 42.719 -8.172 1 92.12 20 LEU B N 1
ATOM 6164 C CA . LEU B 1 20 ? -3.244 43.438 -6.98 1 92.12 20 LEU B CA 1
ATOM 6165 C C . LEU B 1 20 ? -2.859 42.656 -5.715 1 92.12 20 LEU B C 1
ATOM 6167 O O . LEU B 1 20 ? -2.404 43.281 -4.742 1 92.12 20 LEU B O 1
ATOM 6171 N N . ALA B 1 21 ? -3.02 41.438 -5.73 1 92.62 21 ALA B N 1
ATOM 6172 C CA . ALA B 1 21 ? -2.691 40.594 -4.59 1 92.62 21 ALA B CA 1
ATOM 6173 C C . ALA B 1 21 ? -1.198 40.625 -4.277 1 92.62 21 ALA B C 1
ATOM 6175 O O . ALA B 1 21 ? -0.799 40.625 -3.111 1 92.62 21 ALA B O 1
ATOM 6176 N N . VAL B 1 22 ? -0.417 40.688 -5.324 1 92.94 22 VAL B N 1
ATOM 6177 C CA . VAL B 1 22 ? 1.035 40.688 -5.18 1 92.94 22 VAL B CA 1
ATOM 6178 C C . VAL B 1 22 ? 1.527 42.062 -4.719 1 92.94 22 VAL B C 1
ATOM 6180 O O . VAL B 1 22 ? 2.469 42.156 -3.928 1 92.94 22 VAL B O 1
ATOM 6183 N N . GLN B 1 23 ? 0.824 43.062 -5.082 1 91.38 23 GLN B N 1
ATOM 6184 C CA . GLN B 1 23 ? 1.267 44.438 -4.816 1 91.38 23 GLN B CA 1
ATOM 6185 C C . GLN B 1 23 ? 0.877 44.875 -3.41 1 91.38 23 GLN B C 1
ATOM 6187 O O . GLN B 1 23 ? 1.544 45.719 -2.814 1 91.38 23 GLN B O 1
ATOM 6192 N N . THR B 1 24 ? -0.108 44.312 -2.904 1 92.56 24 THR B N 1
ATOM 6193 C CA . THR B 1 24 ? -0.557 44.656 -1.567 1 92.56 24 THR B CA 1
ATOM 6194 C C . THR B 1 24 ? 0.198 43.875 -0.503 1 92.56 24 THR B C 1
ATOM 6196 O O . THR B 1 24 ? -0.127 42.719 -0.238 1 92.56 24 THR B O 1
ATOM 6199 N N . VAL B 1 25 ? 1.093 44.531 0.182 1 89.62 25 VAL B N 1
ATOM 6200 C CA . VAL B 1 25 ? 1.961 43.781 1.072 1 89.62 25 VAL B CA 1
ATOM 6201 C C . VAL B 1 25 ? 1.653 44.125 2.525 1 89.62 25 VAL B C 1
ATOM 6203 O O . VAL B 1 25 ? 1.973 43.344 3.439 1 89.62 25 VAL B O 1
ATOM 6206 N N . GLU B 1 26 ? 1 45.25 2.736 1 92.69 26 GLU B N 1
ATOM 6207 C CA . GLU B 1 26 ? 0.703 45.656 4.109 1 92.69 26 GLU B CA 1
ATOM 6208 C C . GLU B 1 26 ? -0.751 45.344 4.465 1 92.69 26 GLU B C 1
ATOM 6210 O O . GLU B 1 26 ? -1.646 45.531 3.637 1 92.69 26 GLU B O 1
ATOM 6215 N N . GLY B 1 27 ? -0.956 44.844 5.73 1 95.06 27 GLY B N 1
ATOM 6216 C CA . GLY B 1 27 ? -2.299 44.594 6.215 1 95.06 27 GLY B CA 1
ATOM 6217 C C . GLY B 1 27 ? -2.801 43.219 5.832 1 95.06 27 GLY B C 1
ATOM 6218 O O . GLY B 1 27 ? -2.121 42.469 5.117 1 95.06 27 GLY B O 1
ATOM 6219 N N . PRO B 1 28 ? -3.992 42.844 6.375 1 97.19 28 PRO B N 1
ATOM 6220 C CA . PRO B 1 28 ? -4.582 41.531 6.074 1 97.19 28 PRO B CA 1
ATOM 6221 C C . PRO B 1 28 ? -5.141 41.469 4.652 1 97.19 28 PRO B C 1
ATOM 6223 O O . PRO B 1 28 ? -5.785 42.406 4.188 1 97.19 28 PRO B O 1
ATOM 6226 N N . VAL B 1 29 ? -4.809 40.438 3.969 1 97 29 VAL B N 1
ATOM 6227 C CA . VAL B 1 29 ? -5.266 40.219 2.602 1 97 29 VAL B CA 1
ATOM 6228 C C . VAL B 1 29 ? -5.871 38.812 2.471 1 97 29 VAL B C 1
ATOM 6230 O O . VAL B 1 29 ? -5.266 37.844 2.896 1 97 29 VAL B O 1
ATOM 6233 N N . LEU B 1 30 ? -7.086 38.688 1.976 1 96.38 30 LEU B N 1
ATOM 6234 C CA . LEU B 1 30 ? -7.727 37.438 1.641 1 96.38 30 LEU B CA 1
ATOM 6235 C C . LEU B 1 30 ? -7.805 37.25 0.129 1 96.38 30 LEU B C 1
ATOM 6237 O O . LEU B 1 30 ? -8.438 38.031 -0.567 1 96.38 30 LEU B O 1
ATOM 6241 N N . ILE B 1 31 ? -7.129 36.281 -0.315 1 95.31 31 ILE B N 1
ATOM 6242 C CA . ILE B 1 31 ? -7.18 35.938 -1.732 1 95.31 31 ILE B CA 1
ATOM 6243 C C . ILE B 1 31 ? -8.117 34.75 -1.942 1 95.31 31 ILE B C 1
ATOM 6245 O O . ILE B 1 31 ? -7.777 33.625 -1.6 1 95.31 31 ILE B O 1
ATOM 6249 N N . LEU B 1 32 ? -9.25 35.031 -2.457 1 94.06 32 LEU B N 1
ATOM 6250 C CA . LEU B 1 32 ? -10.203 34 -2.816 1 94.06 32 LEU B CA 1
ATOM 6251 C C . LEU B 1 32 ? -9.938 33.469 -4.223 1 94.06 32 LEU B C 1
ATOM 6253 O O . LEU B 1 32 ? -10.273 34.125 -5.211 1 94.06 32 LEU B O 1
ATOM 6257 N N . ALA B 1 33 ? -9.367 32.281 -4.277 1 88.12 33 ALA B N 1
ATOM 6258 C CA . ALA B 1 33 ? -8.906 31.75 -5.555 1 88.12 33 ALA B CA 1
ATOM 6259 C C . ALA B 1 33 ? -9.648 30.469 -5.926 1 88.12 33 ALA B C 1
ATOM 6261 O O . ALA B 1 33 ? -9.602 29.469 -5.188 1 88.12 33 ALA B O 1
ATOM 6262 N N . GLY B 1 34 ? -10.32 30.578 -7.039 1 83.44 34 GLY B N 1
ATOM 6263 C CA . GLY B 1 34 ? -11.016 29.406 -7.535 1 83.44 34 GLY B CA 1
ATOM 6264 C C . GLY B 1 34 ? -10.078 28.312 -7.996 1 83.44 34 GLY B C 1
ATOM 6265 O O . GLY B 1 34 ? -8.867 28.5 -8.047 1 83.44 34 GLY B O 1
ATOM 6266 N N . ALA B 1 35 ? -10.656 27.141 -8.289 1 81.12 35 ALA B N 1
ATOM 6267 C CA . ALA B 1 35 ? -9.875 26 -8.766 1 81.12 35 ALA B CA 1
ATOM 6268 C C . ALA B 1 35 ? -9.078 26.359 -10.016 1 81.12 35 ALA B C 1
ATOM 6270 O O . ALA B 1 35 ? -9.609 26.953 -10.945 1 81.12 35 ALA B O 1
ATOM 6271 N N . GLY B 1 36 ? -7.758 26.188 -10.039 1 80.12 36 GLY B N 1
ATOM 6272 C CA . GLY B 1 36 ? -6.918 26.391 -11.203 1 80.12 36 GLY B CA 1
ATOM 6273 C C . GLY B 1 36 ? -6.594 27.844 -11.461 1 80.12 36 GLY B C 1
ATOM 6274 O O . GLY B 1 36 ? -6.223 28.219 -12.578 1 80.12 36 GLY B O 1
ATOM 6275 N N . SER B 1 37 ? -6.734 28.688 -10.508 1 82.81 37 SER B N 1
ATOM 6276 C CA . SER B 1 37 ? -6.578 30.125 -10.711 1 82.81 37 SER B CA 1
ATOM 6277 C C . SER B 1 37 ? -5.148 30.578 -10.414 1 82.81 37 SER B C 1
ATOM 6279 O O . SER B 1 37 ? -4.84 31.766 -10.492 1 82.81 37 SER B O 1
ATOM 6281 N N . GLY B 1 38 ? -4.238 29.703 -10.023 1 81.75 38 GLY B N 1
ATOM 6282 C CA . GLY B 1 38 ? -2.838 30.031 -9.797 1 81.75 38 GLY B CA 1
ATOM 6283 C C . GLY B 1 38 ? -2.557 30.5 -8.383 1 81.75 38 GLY B C 1
ATOM 6284 O O . GLY B 1 38 ? -1.79 31.453 -8.172 1 81.75 38 GLY B O 1
ATOM 6285 N N . LYS B 1 39 ? -3.117 29.953 -7.367 1 84.06 39 LYS B N 1
ATOM 6286 C CA . LYS B 1 39 ? -2.973 30.297 -5.953 1 84.06 39 LYS B CA 1
ATOM 6287 C C . LYS B 1 39 ? -1.506 30.297 -5.535 1 84.06 39 LYS B C 1
ATOM 6289 O O . LYS B 1 39 ? -1.02 31.281 -4.961 1 84.06 39 LYS B O 1
ATOM 629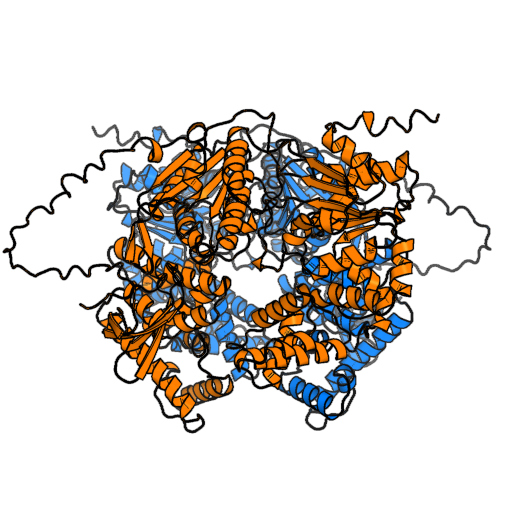4 N N . THR B 1 40 ? -0.801 29.312 -5.852 1 81.88 40 THR B N 1
ATOM 6295 C CA . THR B 1 40 ? 0.585 29.141 -5.43 1 81.88 40 THR B CA 1
ATOM 6296 C C . THR B 1 40 ? 1.486 30.156 -6.109 1 81.88 40 THR B C 1
ATOM 6298 O O . THR B 1 40 ? 2.436 30.656 -5.5 1 81.88 40 THR B O 1
ATOM 6301 N N . ARG B 1 41 ? 1.163 30.484 -7.289 1 86.19 41 ARG B N 1
ATOM 6302 C CA . ARG B 1 41 ? 1.933 31.484 -8.031 1 86.19 41 ARG B CA 1
ATOM 6303 C C . ARG B 1 41 ? 1.839 32.844 -7.371 1 86.19 41 ARG B C 1
ATOM 6305 O O . ARG B 1 41 ? 2.848 33.562 -7.223 1 86.19 41 ARG B O 1
ATOM 6312 N N . VAL B 1 42 ? 0.714 33.188 -6.988 1 90.44 42 VAL B N 1
ATOM 6313 C CA . VAL B 1 42 ? 0.492 34.5 -6.387 1 90.44 42 VAL B CA 1
ATOM 6314 C C . VAL B 1 42 ? 1.278 34.594 -5.082 1 90.44 42 VAL B C 1
ATOM 6316 O O . VAL B 1 42 ? 1.928 35.625 -4.824 1 90.44 42 VAL B O 1
ATOM 6319 N N . ILE B 1 43 ? 1.272 33.562 -4.262 1 92.19 43 ILE B N 1
ATOM 6320 C CA . ILE B 1 43 ? 1.967 33.562 -2.979 1 92.19 43 ILE B CA 1
ATOM 6321 C C . ILE B 1 43 ? 3.471 33.719 -3.207 1 92.19 43 ILE B C 1
ATOM 6323 O O . ILE B 1 43 ? 4.137 34.5 -2.531 1 92.19 43 ILE B O 1
ATOM 6327 N N . THR B 1 44 ? 4.008 33.031 -4.121 1 93.75 44 THR B N 1
ATOM 6328 C CA . THR B 1 44 ? 5.445 33.031 -4.359 1 93.75 44 THR B CA 1
ATOM 6329 C C . THR B 1 44 ? 5.891 34.375 -4.945 1 93.75 44 THR B C 1
ATOM 6331 O O . THR B 1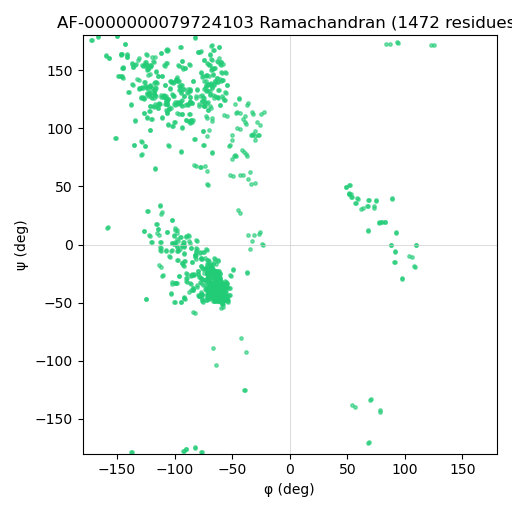 44 ? 6.957 34.875 -4.602 1 93.75 44 THR B O 1
ATOM 6334 N N . TYR B 1 45 ? 5.094 34.938 -5.809 1 93.12 45 TYR B N 1
ATOM 6335 C CA . TYR B 1 45 ? 5.418 36.25 -6.367 1 93.12 45 TYR B CA 1
ATOM 6336 C C . TYR B 1 45 ? 5.305 37.344 -5.309 1 93.12 45 TYR B C 1
ATOM 6338 O O . TYR B 1 45 ? 6.059 38.312 -5.332 1 93.12 45 TYR B O 1
ATOM 6346 N N . ARG B 1 46 ? 4.363 37.188 -4.449 1 94.31 46 ARG B N 1
ATOM 6347 C CA . ARG B 1 46 ? 4.246 38.125 -3.342 1 94.31 46 ARG B CA 1
ATOM 6348 C C . ARG B 1 46 ? 5.492 38.094 -2.465 1 94.31 46 ARG B C 1
ATOM 6350 O O . ARG B 1 46 ? 6 39.156 -2.068 1 94.31 46 ARG B O 1
ATOM 6357 N N . ILE B 1 47 ? 5.98 36.906 -2.178 1 94.88 47 ILE B N 1
ATOM 6358 C CA . ILE B 1 47 ? 7.203 36.75 -1.396 1 94.88 47 ILE B CA 1
ATOM 6359 C C . ILE B 1 47 ? 8.375 37.406 -2.125 1 94.88 47 ILE B C 1
ATOM 6361 O O . ILE B 1 47 ? 9.156 38.156 -1.517 1 94.88 47 ILE B O 1
ATOM 6365 N N . ALA B 1 48 ? 8.43 37.188 -3.381 1 93.44 48 ALA B N 1
ATOM 6366 C CA . ALA B 1 48 ? 9.5 37.75 -4.188 1 93.44 48 ALA B CA 1
ATOM 6367 C C . ALA B 1 48 ? 9.43 39.281 -4.176 1 93.44 48 ALA B C 1
ATOM 6369 O O . ALA B 1 48 ? 10.461 39.938 -4.125 1 93.44 48 ALA B O 1
ATOM 6370 N N . LYS B 1 49 ? 8.25 39.75 -4.254 1 93.25 49 LYS B N 1
ATOM 6371 C CA . LYS B 1 49 ? 8.055 41.219 -4.227 1 93.25 49 LYS B CA 1
ATOM 6372 C C . LYS B 1 49 ? 8.516 41.812 -2.9 1 93.25 49 LYS B C 1
ATOM 6374 O O . LYS B 1 49 ? 9.188 42.844 -2.875 1 93.25 49 LYS B O 1
ATOM 6379 N N . LEU B 1 50 ? 8.188 41.219 -1.862 1 94.69 50 LEU B N 1
ATOM 6380 C CA . LEU B 1 50 ? 8.578 41.656 -0.533 1 94.69 50 LEU B CA 1
ATOM 6381 C C . LEU B 1 50 ? 10.094 41.719 -0.411 1 94.69 50 LEU B C 1
ATOM 6383 O O . LEU B 1 50 ? 10.641 42.688 0.129 1 94.69 50 LEU B O 1
ATOM 6387 N N . VAL B 1 51 ? 10.742 40.75 -0.934 1 93.5 51 VAL B N 1
ATOM 6388 C CA . VAL B 1 51 ? 12.188 40.625 -0.78 1 93.5 51 VAL B CA 1
ATOM 6389 C C . VAL B 1 51 ? 12.883 41.562 -1.766 1 93.5 51 VAL B C 1
ATOM 6391 O O . VAL B 1 51 ? 13.766 42.344 -1.384 1 93.5 51 VAL B O 1
ATOM 6394 N N . LYS B 1 52 ? 12.453 41.625 -2.939 1 91.44 52 LYS B N 1
ATOM 6395 C CA . LYS B 1 52 ? 13.18 42.312 -4 1 91.44 52 LYS B CA 1
ATOM 6396 C C . LYS B 1 52 ? 12.805 43.812 -4.047 1 91.44 52 LYS B C 1
ATOM 6398 O O . LYS B 1 52 ? 13.664 44.656 -4.277 1 91.44 52 LYS B O 1
ATOM 6403 N N . GLU B 1 53 ? 11.562 44.094 -3.869 1 90.06 53 GLU B N 1
ATOM 6404 C CA . GLU B 1 53 ? 11.117 45.469 -4.039 1 90.06 53 GLU B CA 1
ATOM 6405 C C . GLU B 1 53 ? 11.008 46.188 -2.695 1 90.06 53 GLU B C 1
ATOM 6407 O O . GLU B 1 53 ? 11.227 47.375 -2.609 1 90.06 53 GLU B O 1
ATOM 6412 N N . HIS B 1 54 ? 10.664 45.5 -1.702 1 92.25 54 HIS B N 1
ATOM 6413 C CA . HIS B 1 54 ? 10.461 46.125 -0.405 1 92.25 54 HIS B CA 1
ATOM 6414 C C . HIS B 1 54 ? 11.641 45.875 0.526 1 92.25 54 HIS B C 1
ATOM 6416 O O . HIS B 1 54 ? 11.625 46.25 1.69 1 92.25 54 HIS B O 1
ATOM 6422 N N . SER B 1 55 ? 12.586 45.094 0.12 1 92 55 SER B N 1
ATOM 6423 C CA . SER B 1 55 ? 13.836 44.812 0.819 1 92 55 SER B CA 1
ATOM 6424 C C . SER B 1 55 ? 13.594 44.156 2.174 1 92 55 SER B C 1
ATOM 6426 O O . SER B 1 55 ? 14.258 44.5 3.158 1 92 55 SER B O 1
ATOM 6428 N N . VAL B 1 56 ? 12.586 43.469 2.203 1 94.06 56 VAL B N 1
ATOM 6429 C CA . VAL B 1 56 ? 12.336 42.688 3.404 1 94.06 56 VAL B CA 1
ATOM 6430 C C . VAL B 1 56 ? 13.289 41.5 3.445 1 94.06 56 VAL B C 1
ATOM 6432 O O . VAL B 1 56 ? 13.5 40.812 2.43 1 94.06 56 VAL B O 1
ATOM 6435 N N . PHE B 1 57 ? 13.844 41.312 4.605 1 94 57 PHE B N 1
ATOM 6436 C CA . PHE B 1 57 ? 14.711 40.125 4.738 1 94 57 PHE B CA 1
ATOM 6437 C C . PHE B 1 57 ? 13.898 38.844 4.598 1 94 57 PHE B C 1
ATOM 6439 O O . PHE B 1 57 ? 12.836 38.719 5.199 1 94 57 PHE B O 1
ATOM 6446 N N . PRO B 1 58 ? 14.43 37.906 3.896 1 94.56 58 PRO B N 1
ATOM 6447 C CA . PRO B 1 58 ? 13.656 36.688 3.611 1 94.56 58 PRO B CA 1
ATOM 6448 C C . PRO B 1 58 ? 13.258 35.938 4.879 1 94.56 58 PRO B C 1
ATOM 6450 O O . PRO B 1 58 ? 12.164 35.375 4.949 1 94.56 58 PRO B O 1
ATOM 6453 N N . ASN B 1 59 ? 14.07 35.906 5.832 1 92.88 59 ASN B N 1
ATOM 6454 C CA . ASN B 1 59 ? 13.805 35.125 7.039 1 92.88 59 ASN B CA 1
ATOM 6455 C C . ASN B 1 59 ? 12.719 35.781 7.891 1 92.88 59 ASN B C 1
ATOM 6457 O O . ASN B 1 59 ? 12.266 35.188 8.875 1 92.88 59 ASN B O 1
ATOM 6461 N N . ARG B 1 60 ? 12.258 36.938 7.488 1 96.12 60 ARG B N 1
ATOM 6462 C CA . ARG B 1 60 ? 11.18 37.625 8.195 1 96.12 60 ARG B CA 1
ATOM 6463 C C . ARG B 1 60 ? 9.82 37.25 7.613 1 96.12 60 ARG B C 1
ATOM 6465 O O . ARG B 1 60 ? 8.789 37.688 8.117 1 96.12 60 ARG B O 1
ATOM 6472 N N . ILE B 1 61 ? 9.883 36.438 6.621 1 97.38 61 ILE B N 1
ATOM 6473 C CA . ILE B 1 61 ? 8.664 36 5.941 1 97.38 61 ILE B CA 1
ATOM 6474 C C . ILE B 1 61 ? 8.375 34.531 6.305 1 97.38 61 ILE B C 1
ATOM 6476 O O . ILE B 1 61 ? 9.234 33.656 6.164 1 97.38 61 ILE B O 1
ATOM 6480 N N . LEU B 1 62 ? 7.129 34.25 6.809 1 98 62 LEU B N 1
ATOM 6481 C CA . LEU B 1 62 ? 6.66 32.906 7.125 1 98 62 LEU B CA 1
ATOM 6482 C C . LEU B 1 62 ? 5.527 32.5 6.195 1 98 62 LEU B C 1
ATOM 6484 O O . LEU B 1 62 ? 4.523 33.219 6.082 1 98 62 LEU B O 1
ATOM 6488 N N . ALA B 1 63 ? 5.711 31.453 5.492 1 97.62 63 ALA B N 1
ATOM 6489 C CA . ALA B 1 63 ? 4.648 30.859 4.684 1 97.62 63 ALA B CA 1
ATOM 6490 C C . ALA B 1 63 ? 4.32 29.453 5.16 1 97.62 63 ALA B C 1
ATOM 6492 O O . ALA B 1 63 ? 5.219 28.641 5.367 1 97.62 63 ALA B O 1
ATOM 6493 N N . VAL B 1 64 ? 3.035 29.203 5.387 1 96.75 64 VAL B N 1
ATOM 6494 C CA . VAL B 1 64 ? 2.607 27.922 5.949 1 96.75 64 VAL B CA 1
ATOM 6495 C C . VAL B 1 64 ? 1.634 27.234 4.992 1 96.75 64 VAL B C 1
ATOM 6497 O O . VAL B 1 64 ? 0.785 27.891 4.387 1 96.75 64 VAL B O 1
ATOM 6500 N N . THR B 1 65 ? 1.826 25.938 4.801 1 93.38 65 THR B N 1
ATOM 6501 C CA . THR B 1 65 ? 0.943 25.109 3.982 1 93.38 65 THR B CA 1
ATOM 6502 C C . THR B 1 65 ? 0.665 23.766 4.664 1 93.38 65 THR B C 1
ATOM 6504 O O . THR B 1 65 ? 1.09 23.547 5.797 1 93.38 65 THR B O 1
ATOM 6507 N N . PHE B 1 66 ? -0.125 22.859 4.023 1 87.5 66 PHE B N 1
ATOM 6508 C CA . PHE B 1 66 ? -0.639 21.688 4.703 1 87.5 66 PHE B CA 1
ATOM 6509 C C . PHE B 1 66 ? 0.249 20.469 4.434 1 87.5 66 PHE B C 1
ATOM 6511 O O . PHE B 1 66 ? 0.295 19.531 5.234 1 87.5 66 PHE B O 1
ATOM 6518 N N . THR B 1 67 ? 0.923 20.469 3.314 1 82.62 67 THR B N 1
ATOM 6519 C CA . THR B 1 67 ? 1.679 19.281 2.965 1 82.62 67 THR B CA 1
ATOM 6520 C C . THR B 1 67 ? 3.146 19.609 2.725 1 82.62 67 THR B C 1
ATOM 6522 O O . THR B 1 67 ? 3.475 20.734 2.322 1 82.62 67 THR B O 1
ATOM 6525 N N . ASN B 1 68 ? 3.984 18.641 2.92 1 82.06 68 ASN B N 1
ATOM 6526 C CA . ASN B 1 68 ? 5.41 18.828 2.668 1 82.06 68 ASN B CA 1
ATOM 6527 C C . ASN B 1 68 ? 5.691 19.062 1.188 1 82.06 68 ASN B C 1
ATOM 6529 O O . ASN B 1 68 ? 6.594 19.828 0.841 1 82.06 68 ASN B O 1
ATOM 6533 N N . LYS B 1 69 ? 4.949 18.453 0.368 1 77.19 69 LYS B N 1
ATOM 6534 C CA . LYS B 1 69 ? 5.102 18.656 -1.07 1 77.19 69 LYS B CA 1
ATOM 6535 C C . LYS B 1 69 ? 4.816 20.109 -1.457 1 77.19 69 LYS B C 1
ATOM 6537 O O . LYS B 1 69 ? 5.586 20.719 -2.201 1 77.19 69 LYS B O 1
ATOM 6542 N N . ALA B 1 70 ? 3.729 20.609 -0.933 1 83.56 70 ALA B N 1
ATOM 6543 C CA . ALA B 1 70 ? 3.365 22 -1.219 1 83.56 70 ALA B CA 1
ATOM 6544 C C . ALA B 1 70 ? 4.418 22.969 -0.684 1 83.56 70 ALA B C 1
ATOM 6546 O O . ALA B 1 70 ? 4.754 23.953 -1.34 1 83.56 70 ALA B O 1
ATOM 6547 N N . ALA B 1 71 ? 4.918 22.672 0.442 1 89.12 71 ALA B N 1
ATOM 6548 C CA . ALA B 1 71 ? 5.957 23.5 1.033 1 89.12 71 ALA B CA 1
ATOM 6549 C C . ALA B 1 71 ? 7.223 23.484 0.186 1 89.12 71 ALA B C 1
ATOM 6551 O O . ALA B 1 71 ? 7.836 24.531 -0.049 1 89.12 71 ALA B O 1
ATOM 6552 N N . GLN B 1 72 ? 7.562 22.328 -0.273 1 86.38 72 GLN B N 1
ATOM 6553 C CA . GLN B 1 72 ? 8.766 22.188 -1.082 1 86.38 72 GLN B CA 1
ATOM 6554 C C . GLN B 1 72 ? 8.609 22.875 -2.434 1 86.38 72 GLN B C 1
ATOM 6556 O O . GLN B 1 72 ? 9.539 23.531 -2.918 1 86.38 72 GLN B O 1
ATOM 6561 N N . GLU B 1 73 ? 7.473 22.703 -3.047 1 84.62 73 GLU B N 1
ATOM 6562 C CA . GLU B 1 73 ? 7.195 23.391 -4.309 1 84.62 73 GLU B CA 1
ATOM 6563 C C . GLU B 1 73 ? 7.297 24.906 -4.152 1 84.62 73 GLU B C 1
ATOM 6565 O O . GLU B 1 73 ? 7.879 25.578 -4.996 1 84.62 73 GLU B O 1
ATOM 6570 N N . MET B 1 74 ? 6.727 25.391 -3.109 1 90.5 74 MET B N 1
ATOM 6571 C CA . MET B 1 74 ? 6.773 26.828 -2.832 1 90.5 74 MET B CA 1
ATOM 6572 C C . MET B 1 74 ? 8.211 27.281 -2.619 1 90.5 74 MET B C 1
ATOM 6574 O O . MET B 1 74 ? 8.602 28.344 -3.109 1 90.5 74 MET B O 1
ATOM 6578 N N . ARG B 1 75 ? 9.008 26.516 -1.938 1 91.06 75 ARG B N 1
ATOM 6579 C CA . ARG B 1 75 ? 10.406 26.844 -1.677 1 91.06 75 ARG B CA 1
ATOM 6580 C C . ARG B 1 75 ? 11.203 26.922 -2.975 1 91.06 75 ARG B C 1
ATOM 6582 O O . ARG B 1 75 ? 11.977 27.859 -3.182 1 91.06 75 ARG B O 1
ATOM 6589 N N . GLU B 1 76 ? 10.953 25.953 -3.803 1 86.69 76 GLU B N 1
ATOM 6590 C CA . GLU B 1 76 ? 11.664 25.906 -5.074 1 86.69 76 GLU B CA 1
ATOM 6591 C C . GLU B 1 76 ? 11.328 27.109 -5.953 1 86.69 76 GLU B C 1
ATOM 6593 O O . GLU B 1 76 ? 12.211 27.688 -6.582 1 86.69 76 GLU B O 1
ATOM 6598 N N . ARG B 1 77 ? 10.141 27.406 -5.996 1 88.12 77 ARG B N 1
ATOM 6599 C CA . ARG B 1 77 ? 9.711 28.547 -6.785 1 88.12 77 ARG B CA 1
ATOM 6600 C C . ARG B 1 77 ? 10.312 29.844 -6.25 1 88.12 77 ARG B C 1
ATOM 6602 O O . ARG B 1 77 ? 10.75 30.703 -7.023 1 88.12 77 ARG B O 1
ATOM 6609 N N . CYS B 1 78 ? 10.305 29.953 -4.961 1 91.62 78 CYS B N 1
ATOM 6610 C CA . CYS B 1 78 ? 10.875 31.141 -4.34 1 91.62 78 CYS B CA 1
ATOM 6611 C C . CYS B 1 78 ? 12.375 31.234 -4.602 1 91.62 78 CYS B C 1
ATOM 6613 O O . CYS B 1 78 ? 12.906 32.312 -4.855 1 91.62 78 CYS B O 1
ATOM 6615 N N . GLN B 1 79 ? 13.008 30.047 -4.488 1 89.31 79 GLN B N 1
ATOM 6616 C CA . GLN B 1 79 ? 14.445 30.016 -4.742 1 89.31 79 GLN B CA 1
ATOM 6617 C C . GLN B 1 79 ? 14.758 30.484 -6.164 1 89.31 79 GLN B C 1
ATOM 6619 O O . GLN B 1 79 ? 15.719 31.219 -6.383 1 89.31 79 GLN B O 1
ATOM 6624 N N . SER B 1 80 ? 13.977 30.047 -7.055 1 86.69 80 SER B N 1
ATOM 6625 C CA . SER B 1 80 ? 14.164 30.422 -8.453 1 86.69 80 SER B CA 1
ATOM 6626 C C . SER B 1 80 ? 13.891 31.906 -8.68 1 86.69 80 SER B C 1
ATOM 6628 O O . SER B 1 80 ? 14.656 32.594 -9.359 1 86.69 80 SER B O 1
ATOM 6630 N N . LEU B 1 81 ? 12.867 32.375 -8.117 1 88.88 81 LEU B N 1
ATOM 6631 C CA . LEU B 1 81 ? 12.453 33.781 -8.297 1 88.88 81 LEU B CA 1
ATOM 6632 C C . LEU B 1 81 ? 13.445 34.719 -7.633 1 88.88 81 LEU B C 1
ATOM 6634 O O . LEU B 1 81 ? 13.711 35.812 -8.148 1 88.88 81 LEU B O 1
ATOM 6638 N N . LEU B 1 82 ? 13.969 34.312 -6.504 1 90.38 82 LEU B N 1
ATOM 6639 C CA . LEU B 1 82 ? 14.852 35.156 -5.719 1 90.38 82 LEU B CA 1
ATOM 6640 C C . LEU B 1 82 ? 16.312 34.938 -6.094 1 90.38 82 LEU B C 1
ATOM 6642 O O . LEU B 1 82 ? 17.188 35.688 -5.672 1 90.38 82 LEU B O 1
ATOM 6646 N N . GLU B 1 83 ? 16.531 33.875 -6.969 1 83.31 83 GLU B N 1
ATOM 6647 C CA . GLU B 1 83 ? 17.891 33.531 -7.371 1 83.31 83 GLU B CA 1
ATOM 6648 C C . GLU B 1 83 ? 18.781 33.312 -6.156 1 83.31 83 GLU B C 1
ATOM 6650 O O . GLU B 1 83 ? 19.875 33.875 -6.062 1 83.31 83 GLU B O 1
ATOM 6655 N N . ILE B 1 84 ? 18.234 32.688 -5.238 1 78 84 ILE B N 1
ATOM 6656 C CA . ILE B 1 84 ? 18.922 32.438 -3.973 1 78 84 ILE B CA 1
ATOM 6657 C C . ILE B 1 84 ? 20.109 31.516 -4.203 1 78 84 ILE B C 1
ATOM 6659 O O . ILE B 1 84 ? 20.016 30.516 -4.906 1 78 84 ILE B O 1
ATOM 6663 N N . LYS B 1 85 ? 21.266 31.922 -3.775 1 72.06 85 LYS B N 1
ATOM 6664 C CA . LYS B 1 85 ? 22.484 31.109 -3.816 1 72.06 85 LYS B CA 1
ATOM 6665 C C . LYS B 1 85 ? 22.703 30.375 -2.496 1 72.06 85 LYS B C 1
ATOM 6667 O O . LYS B 1 85 ? 22.016 30.656 -1.509 1 72.06 85 LYS B O 1
ATOM 6672 N N . LYS B 1 86 ? 23.641 29.5 -2.562 1 70.5 86 LYS B N 1
ATOM 6673 C CA . LYS B 1 86 ? 23.969 28.734 -1.36 1 70.5 86 LYS B CA 1
ATOM 6674 C C . LYS B 1 86 ? 24.422 29.656 -0.231 1 70.5 86 LYS B C 1
ATOM 6676 O O . LYS B 1 86 ? 25.266 30.531 -0.438 1 70.5 86 LYS B O 1
ATOM 6681 N N . GLY B 1 87 ? 23.719 29.641 0.854 1 71.38 87 GLY B N 1
ATOM 6682 C CA . GLY B 1 87 ? 24.094 30.438 2.006 1 71.38 87 GLY B CA 1
ATOM 6683 C C . GLY B 1 87 ? 23.172 31.625 2.242 1 71.38 87 GLY B C 1
ATOM 6684 O O . GLY B 1 87 ? 23.172 32.219 3.326 1 71.38 87 GLY B O 1
ATOM 6685 N N . ASP B 1 88 ? 22.438 31.969 1.211 1 80 88 ASP B N 1
ATOM 6686 C CA . ASP B 1 88 ? 21.531 33.094 1.348 1 80 88 ASP B CA 1
ATOM 6687 C C . ASP B 1 88 ? 20.391 32.781 2.307 1 80 88 ASP B C 1
ATOM 6689 O O . ASP B 1 88 ? 20.062 31.609 2.523 1 80 88 ASP B O 1
ATOM 6693 N N . SER B 1 89 ? 19.938 33.875 2.922 1 86.44 89 SER B N 1
ATOM 6694 C CA . SER B 1 89 ? 18.75 33.719 3.754 1 86.44 89 SER B CA 1
ATOM 6695 C C . SER B 1 89 ? 17.531 33.344 2.916 1 86.44 89 SER B C 1
ATOM 6697 O O . SER B 1 89 ? 17.391 33.812 1.786 1 86.44 89 SER B O 1
ATOM 6699 N N . GLU B 1 90 ? 16.703 32.469 3.42 1 91.88 90 GLU B N 1
ATOM 6700 C CA . GLU B 1 90 ? 15.5 32.031 2.717 1 91.88 90 GLU B CA 1
ATOM 6701 C C . GLU B 1 90 ? 14.242 32.281 3.549 1 91.88 90 GLU B C 1
ATOM 6703 O O . GLU B 1 90 ? 14.32 32.375 4.773 1 91.88 90 GLU B O 1
ATOM 6708 N N . PRO B 1 91 ? 13.148 32.5 2.824 1 94.88 91 PRO B N 1
ATOM 6709 C CA . PRO B 1 91 ? 11.883 32.562 3.564 1 94.88 91 PRO B CA 1
ATOM 6710 C C . PRO B 1 91 ? 11.586 31.281 4.34 1 94.88 91 PRO B C 1
ATOM 6712 O O . PRO B 1 91 ? 12 30.188 3.93 1 94.88 91 PRO B O 1
ATOM 6715 N N . PHE B 1 92 ? 10.945 31.453 5.438 1 95.25 92 PHE B N 1
ATOM 6716 C CA . PHE B 1 92 ? 10.594 30.312 6.273 1 95.25 92 PHE B CA 1
ATOM 6717 C C . PHE B 1 92 ? 9.312 29.641 5.77 1 95.25 92 PHE B C 1
ATOM 6719 O O . PHE B 1 92 ? 8.211 30 6.18 1 95.25 92 PHE B O 1
ATOM 6726 N N . ILE B 1 93 ? 9.406 28.672 4.906 1 95.5 93 ILE B N 1
ATOM 6727 C CA . ILE B 1 93 ? 8.281 27.969 4.312 1 95.5 93 ILE B CA 1
ATOM 6728 C C . ILE B 1 93 ? 8.148 26.578 4.945 1 95.5 93 ILE B C 1
ATOM 6730 O O . ILE B 1 93 ? 9.031 25.734 4.797 1 95.5 93 ILE B O 1
ATOM 6734 N N . ARG B 1 94 ? 7.008 26.328 5.641 1 94.5 94 ARG B N 1
ATOM 6735 C CA . ARG B 1 94 ? 6.836 25.094 6.41 1 94.5 94 ARG B CA 1
ATOM 6736 C C . ARG B 1 94 ? 5.379 24.641 6.395 1 94.5 94 ARG B C 1
ATOM 6738 O O . ARG B 1 94 ? 4.492 25.391 5.977 1 94.5 94 ARG B O 1
ATOM 6745 N N . THR B 1 95 ? 5.152 23.391 6.773 1 93.94 95 THR B N 1
ATOM 6746 C CA . THR B 1 95 ? 3.807 22.953 7.129 1 93.94 95 THR B CA 1
ATOM 6747 C C . THR B 1 95 ? 3.453 23.391 8.547 1 93.94 95 THR B C 1
ATOM 6749 O O . THR B 1 95 ? 4.328 23.797 9.312 1 93.94 95 THR B O 1
ATOM 6752 N N . PHE B 1 96 ? 2.203 23.328 8.906 1 96 96 PHE B N 1
ATOM 6753 C CA . PHE B 1 96 ? 1.774 23.656 10.258 1 96 96 PHE B CA 1
ATOM 6754 C C . PHE B 1 96 ? 2.529 22.828 11.289 1 96 96 PHE B C 1
ATOM 6756 O O . PHE B 1 96 ? 3.029 23.359 12.281 1 96 96 PHE B O 1
ATOM 6763 N N . HIS B 1 97 ? 2.629 21.547 11.039 1 94.38 97 HIS B N 1
ATOM 6764 C CA . HIS B 1 97 ? 3.268 20.656 11.984 1 94.38 97 HIS B CA 1
ATOM 6765 C C . HIS B 1 97 ? 4.77 20.906 12.07 1 94.38 97 HIS B C 1
ATOM 6767 O O . HIS B 1 97 ? 5.34 20.938 13.164 1 94.38 97 HIS B O 1
ATOM 6773 N N . SER B 1 98 ? 5.406 21.125 10.93 1 94.25 98 SER B N 1
ATOM 6774 C CA . SER B 1 98 ? 6.84 21.406 10.906 1 94.25 98 SER B CA 1
ATOM 6775 C C . SER B 1 98 ? 7.164 22.719 11.617 1 94.25 98 SER B C 1
ATOM 6777 O O . SER B 1 98 ? 8.195 22.828 12.273 1 94.25 98 SER B O 1
ATOM 6779 N N . LEU B 1 99 ? 6.348 23.688 11.453 1 96.44 99 LEU B N 1
ATOM 6780 C CA . LEU B 1 99 ? 6.508 24.969 12.125 1 96.44 99 LEU B CA 1
ATOM 6781 C C . LEU B 1 99 ? 6.43 24.812 13.641 1 96.44 99 LEU B C 1
ATOM 6783 O O . LEU B 1 99 ? 7.281 25.312 14.375 1 96.44 99 LEU B O 1
ATOM 6787 N N . CYS B 1 100 ? 5.422 24.109 14.055 1 97.5 100 CYS B N 1
ATOM 6788 C CA . CYS B 1 100 ? 5.207 23.938 15.484 1 97.5 100 CYS B CA 1
ATOM 6789 C C . CYS B 1 100 ? 6.305 23.078 16.094 1 97.5 100 CYS B C 1
ATOM 6791 O O . CYS B 1 100 ? 6.691 23.297 17.25 1 97.5 100 CYS B O 1
ATOM 6793 N N . LEU B 1 101 ? 6.734 22.047 15.383 1 94.5 101 LEU B N 1
ATOM 6794 C CA . LEU B 1 101 ? 7.875 21.266 15.836 1 94.5 101 LEU B CA 1
ATOM 6795 C C . LEU B 1 101 ? 9.102 22.141 16.047 1 94.5 101 LEU B C 1
ATOM 6797 O O . LEU B 1 101 ? 9.812 22 17.031 1 94.5 101 LEU B O 1
ATOM 6801 N N . TYR B 1 102 ? 9.383 23.062 15.102 1 94.25 102 TYR B N 1
ATOM 6802 C CA . TYR B 1 102 ? 10.484 24.016 15.18 1 94.25 102 TYR B CA 1
ATOM 6803 C C . TYR B 1 102 ? 10.398 24.844 16.453 1 94.25 102 TYR B C 1
ATOM 6805 O O . TYR B 1 102 ? 11.398 25.016 17.156 1 94.25 102 TYR B O 1
ATOM 6813 N N . ILE B 1 103 ? 9.273 25.312 16.781 1 96.81 103 ILE B N 1
ATOM 6814 C CA . ILE B 1 103 ? 9.062 26.188 17.922 1 96.81 103 ILE B CA 1
ATOM 6815 C C . ILE B 1 103 ? 9.203 25.391 19.219 1 96.81 103 ILE B C 1
ATOM 6817 O O . ILE B 1 103 ? 9.898 25.812 20.141 1 96.81 103 ILE B O 1
ATOM 6821 N N . LEU B 1 104 ? 8.602 24.203 19.297 1 96.19 104 LEU B N 1
ATOM 6822 C CA . LEU B 1 104 ? 8.57 23.422 20.531 1 96.19 104 LEU B CA 1
ATOM 6823 C C . LEU B 1 104 ? 9.945 22.844 20.844 1 96.19 104 LEU B C 1
ATOM 6825 O O . LEU B 1 104 ? 10.281 22.625 22.016 1 96.19 104 LEU B O 1
ATOM 6829 N N . ARG B 1 105 ? 10.75 22.562 19.844 1 93.56 105 ARG B N 1
ATOM 6830 C CA . ARG B 1 105 ? 12.117 22.094 20.078 1 93.56 105 ARG B CA 1
ATOM 6831 C C . ARG B 1 105 ? 12.938 23.141 20.812 1 93.56 105 ARG B C 1
ATOM 6833 O O . ARG B 1 105 ? 13.836 22.797 21.594 1 93.56 105 ARG B O 1
ATOM 6840 N N . ARG B 1 106 ? 12.547 24.391 20.688 1 94.06 106 ARG B N 1
ATOM 6841 C CA . ARG B 1 106 ? 13.297 25.5 21.266 1 94.06 106 ARG B CA 1
ATOM 6842 C C . ARG B 1 106 ? 12.641 25.984 22.547 1 94.06 106 ARG B C 1
ATOM 6844 O O . ARG B 1 106 ? 13.328 26.391 23.484 1 94.06 106 ARG B O 1
ATOM 6851 N N . GLU B 1 107 ? 11.305 25.906 22.562 1 95.94 107 GLU B N 1
ATOM 6852 C CA . GLU B 1 107 ? 10.578 26.562 23.656 1 95.94 107 GLU B CA 1
ATOM 6853 C C . GLU B 1 107 ? 9.727 25.547 24.422 1 95.94 107 GLU B C 1
ATOM 6855 O O . GLU B 1 107 ? 8.984 25.922 25.344 1 95.94 107 GLU B O 1
ATOM 6860 N N . GLY B 1 108 ? 9.828 24.297 24.172 1 93.38 108 GLY B N 1
ATOM 6861 C CA . GLY B 1 108 ? 8.906 23.281 24.656 1 93.38 108 GLY B CA 1
ATOM 6862 C C . GLY B 1 108 ? 9 23.062 26.141 1 93.38 108 GLY B C 1
ATOM 6863 O O . GLY B 1 108 ? 8.047 22.578 26.766 1 93.38 108 GLY B O 1
ATOM 6864 N N . LYS B 1 109 ? 10.047 23.422 26.797 1 93.94 109 LYS B N 1
ATOM 6865 C CA . LYS B 1 109 ? 10.258 23.203 28.234 1 93.94 109 LYS B CA 1
ATOM 6866 C C . LYS B 1 109 ? 9.164 23.875 29.062 1 93.94 109 LYS B C 1
ATOM 6868 O O . LYS B 1 109 ? 8.742 23.344 30.094 1 93.94 109 LYS B O 1
ATOM 6873 N N . SER B 1 110 ? 8.695 24.984 28.578 1 92.88 110 SER B N 1
ATOM 6874 C CA . SER B 1 110 ? 7.688 25.766 29.281 1 92.88 110 SER B CA 1
ATOM 6875 C C . SER B 1 110 ? 6.355 25.016 29.328 1 92.88 110 SER B C 1
ATOM 6877 O O . SER B 1 110 ? 5.52 25.281 30.203 1 92.88 110 SER B O 1
ATOM 6879 N N . VAL B 1 111 ? 6.176 24.078 28.453 1 93.88 111 VAL B N 1
ATOM 6880 C CA . VAL B 1 111 ? 4.902 23.359 28.406 1 93.88 111 VAL B CA 1
ATOM 6881 C C . VAL B 1 111 ? 5.121 21.891 28.75 1 93.88 111 VAL B C 1
ATOM 6883 O O . VAL B 1 111 ? 4.316 21.031 28.375 1 93.88 111 VAL B O 1
ATOM 6886 N N . GLY B 1 112 ? 6.223 21.625 29.344 1 92.25 112 GLY B N 1
ATOM 6887 C CA . GLY B 1 112 ? 6.449 20.297 29.922 1 92.25 112 GLY B CA 1
ATOM 6888 C C . GLY B 1 112 ? 7.125 19.344 28.969 1 92.25 112 GLY B C 1
ATOM 6889 O O . GLY B 1 112 ? 7.18 18.141 29.219 1 92.25 112 GLY B O 1
ATOM 6890 N N . LEU B 1 113 ? 7.641 19.797 27.828 1 93.31 113 LEU B N 1
ATOM 6891 C CA . LEU B 1 113 ? 8.328 18.938 26.875 1 93.31 113 LEU B CA 1
ATOM 6892 C C . LEU B 1 113 ? 9.82 19.234 26.844 1 93.31 113 LEU B C 1
ATOM 6894 O O . LEU B 1 113 ? 10.234 20.391 26.719 1 93.31 113 LEU B O 1
ATOM 6898 N N . GLY B 1 114 ? 10.594 18.203 27 1 90.31 114 GLY B N 1
ATOM 6899 C CA . GLY B 1 114 ? 12.023 18.391 26.781 1 90.31 114 GLY B CA 1
ATOM 6900 C C . GLY B 1 114 ? 12.375 18.688 25.344 1 90.31 114 GLY B C 1
ATOM 6901 O O . GLY B 1 114 ? 11.578 18.438 24.438 1 90.31 114 GLY B O 1
ATOM 6902 N N . SER B 1 115 ? 13.531 19.281 25.125 1 89.75 115 SER B N 1
ATOM 6903 C CA . SER B 1 115 ? 13.969 19.609 23.766 1 89.75 115 SER B CA 1
ATOM 6904 C C . SER B 1 115 ? 14.211 18.344 22.953 1 89.75 115 SER B C 1
ATOM 6906 O O . SER B 1 115 ? 14.273 18.391 21.719 1 89.75 115 SER B O 1
ATOM 6908 N N . ASN B 1 116 ? 14.227 17.25 23.641 1 90.56 116 ASN B N 1
ATOM 6909 C CA . ASN B 1 116 ? 14.539 15.977 23 1 90.56 116 ASN B CA 1
ATOM 6910 C C . ASN B 1 116 ? 13.32 15.062 22.953 1 90.56 116 ASN B C 1
ATOM 6912 O O . ASN B 1 116 ? 13.453 13.836 22.938 1 90.56 116 ASN B O 1
ATOM 6916 N N . PHE B 1 117 ? 12.141 15.68 22.953 1 92.81 117 PHE B N 1
ATOM 6917 C CA . PHE B 1 117 ? 10.938 14.852 23 1 92.81 117 PHE B CA 1
ATOM 6918 C C . PHE B 1 117 ? 10.797 14.031 21.719 1 92.81 117 PHE B C 1
ATOM 6920 O O . PHE B 1 117 ? 11.305 14.43 20.656 1 92.81 117 PHE B O 1
ATOM 6927 N N . THR B 1 118 ? 10.164 12.875 21.812 1 91.38 118 THR B N 1
ATOM 6928 C CA . THR B 1 118 ? 9.898 11.992 20.688 1 91.38 118 THR B CA 1
ATOM 6929 C C . THR B 1 118 ? 8.57 12.336 20.016 1 91.38 118 THR B C 1
ATOM 6931 O O . THR B 1 118 ? 7.566 12.547 20.703 1 91.38 118 THR B O 1
ATOM 6934 N N . VAL B 1 119 ? 8.555 12.477 18.688 1 92.06 119 VAL B N 1
ATOM 6935 C CA . VAL B 1 119 ? 7.316 12.719 17.953 1 92.06 119 VAL B CA 1
ATOM 6936 C C . VAL B 1 119 ? 6.68 11.383 17.578 1 92.06 119 VAL B C 1
ATOM 6938 O O . VAL B 1 119 ? 7.293 10.562 16.891 1 92.06 119 VAL B O 1
ATOM 6941 N N . TYR B 1 120 ? 5.465 11.172 18.047 1 90.25 120 TYR B N 1
ATOM 6942 C CA . TYR B 1 120 ? 4.75 9.93 17.781 1 90.25 120 TYR B CA 1
ATOM 6943 C C . TYR B 1 120 ? 3.986 10 16.469 1 90.25 120 TYR B C 1
ATOM 6945 O O . TYR B 1 120 ? 3.15 10.883 16.281 1 90.25 120 TYR B O 1
ATOM 6953 N N . ASP B 1 121 ? 4.293 9.07 15.609 1 85.75 121 ASP B N 1
ATOM 6954 C CA . ASP B 1 121 ? 3.438 8.891 14.438 1 85.75 121 ASP B CA 1
ATOM 6955 C C . ASP B 1 121 ? 2.211 8.047 14.781 1 85.75 121 ASP B C 1
ATOM 6957 O O . ASP B 1 121 ? 1.972 7.734 15.953 1 85.75 121 ASP B O 1
ATOM 6961 N N . SER B 1 122 ? 1.405 7.727 13.797 1 84.31 122 SER B N 1
ATOM 6962 C CA . SER B 1 122 ? 0.148 7.02 14.023 1 84.31 122 SER B CA 1
ATOM 6963 C C . SER B 1 122 ? 0.389 5.641 14.625 1 84.31 122 SER B C 1
ATOM 6965 O O . SER B 1 122 ? -0.346 5.211 15.516 1 84.31 122 SER B O 1
ATOM 6967 N N . ASP B 1 123 ? 1.437 4.969 14.172 1 80.75 123 ASP B N 1
ATOM 6968 C CA . ASP B 1 123 ? 1.741 3.637 14.68 1 80.75 123 ASP B CA 1
ATOM 6969 C C . ASP B 1 123 ? 2.113 3.684 16.156 1 80.75 123 ASP B C 1
ATOM 6971 O O . ASP B 1 123 ? 1.675 2.84 16.938 1 80.75 123 ASP B O 1
ATOM 6975 N N . MET B 1 124 ? 2.922 4.656 16.516 1 86.31 124 MET B N 1
ATOM 6976 C CA . MET B 1 124 ? 3.363 4.797 17.906 1 86.31 124 MET B CA 1
ATOM 6977 C C . MET B 1 124 ? 2.203 5.199 18.797 1 86.31 124 MET B C 1
ATOM 6979 O O . MET B 1 124 ? 2.107 4.734 19.938 1 86.31 124 MET B O 1
ATOM 6983 N N . GLN B 1 125 ? 1.322 6.074 18.266 1 92.81 125 GLN B N 1
ATOM 6984 C CA . GLN B 1 125 ? 0.128 6.441 19.016 1 92.81 125 GLN B CA 1
ATOM 6985 C C . GLN B 1 125 ? -0.724 5.215 19.328 1 92.81 125 GLN B C 1
ATOM 6987 O O . GLN B 1 125 ? -1.14 5.016 20.469 1 92.81 125 GLN B O 1
ATOM 6992 N N . GLU B 1 126 ? -0.931 4.445 18.328 1 91.5 126 GLU B N 1
ATOM 6993 C CA . GLU B 1 126 ? -1.77 3.26 18.484 1 91.5 126 GLU B CA 1
ATOM 6994 C C . GLU B 1 126 ? -1.138 2.26 19.438 1 91.5 126 GLU B C 1
ATOM 6996 O O . GLU B 1 126 ? -1.84 1.616 20.234 1 91.5 126 GLU B O 1
ATOM 7001 N N . SER B 1 127 ? 0.206 2.133 19.391 1 89.19 127 SER B N 1
ATOM 7002 C CA . SER B 1 127 ? 0.915 1.231 20.297 1 89.19 127 SER B CA 1
ATOM 7003 C C . SER B 1 127 ? 0.737 1.651 21.75 1 89.19 127 SER B C 1
ATOM 7005 O O . SER B 1 127 ? 0.508 0.81 22.609 1 89.19 127 SER B O 1
ATOM 7007 N N . LEU B 1 128 ? 0.857 2.924 21.984 1 92.69 128 LEU B N 1
ATOM 7008 C CA . LEU B 1 128 ? 0.676 3.436 23.344 1 92.69 128 LEU B CA 1
ATOM 7009 C C . LEU B 1 128 ? -0.757 3.221 23.812 1 92.69 128 LEU B C 1
ATOM 7011 O O . LEU B 1 128 ? -0.983 2.822 24.953 1 92.69 128 LEU B O 1
ATOM 7015 N N . ILE B 1 129 ? -1.725 3.436 22.938 1 95.56 129 ILE B N 1
ATOM 7016 C CA . ILE B 1 129 ? -3.131 3.262 23.281 1 95.56 129 ILE B CA 1
ATOM 7017 C C . ILE B 1 129 ? -3.408 1.792 23.594 1 95.56 129 ILE B C 1
ATOM 7019 O O . ILE B 1 129 ? -4.125 1.477 24.547 1 95.56 129 ILE B O 1
ATOM 7023 N N . LYS B 1 130 ? -2.832 0.919 22.797 1 91.81 130 LYS B N 1
ATOM 7024 C CA . LYS B 1 130 ? -2.99 -0.513 23.031 1 91.81 130 LYS B CA 1
ATOM 7025 C C . LYS B 1 130 ? -2.482 -0.899 24.422 1 91.81 130 LYS B C 1
ATOM 7027 O O . LYS B 1 130 ? -3.107 -1.703 25.109 1 91.81 130 LYS B O 1
ATOM 7032 N N . GLU B 1 131 ? -1.372 -0.353 24.797 1 89.5 131 GLU B N 1
ATOM 7033 C CA . GLU B 1 131 ? -0.803 -0.605 26.125 1 89.5 131 GLU B CA 1
ATOM 7034 C C . GLU B 1 131 ? -1.755 -0.158 27.234 1 89.5 131 GLU B C 1
ATOM 7036 O O . GLU B 1 131 ? -1.949 -0.872 28.219 1 89.5 131 GLU B O 1
ATOM 7041 N N . ILE B 1 132 ? -2.348 0.982 27.031 1 93.75 132 ILE B N 1
ATOM 7042 C CA . ILE B 1 132 ? -3.25 1.554 28.031 1 93.75 132 ILE B CA 1
ATOM 7043 C C . ILE B 1 132 ? -4.516 0.702 28.125 1 93.75 132 ILE B C 1
ATOM 7045 O O . ILE B 1 132 ? -5 0.429 29.219 1 93.75 132 ILE B O 1
ATOM 7049 N N . LEU B 1 133 ? -5.023 0.279 26.984 1 93.44 133 LEU B N 1
ATOM 7050 C CA . LEU B 1 133 ? -6.223 -0.554 26.953 1 93.44 133 LEU B CA 1
ATOM 7051 C C . LEU B 1 133 ? -5.977 -1.88 27.656 1 93.44 133 LEU B C 1
ATOM 7053 O O . LEU B 1 133 ? -6.84 -2.361 28.406 1 93.44 133 LEU B O 1
ATOM 7057 N N . LYS B 1 134 ? -4.836 -2.436 27.453 1 85.88 134 LYS B N 1
ATOM 7058 C CA . LYS B 1 134 ? -4.469 -3.682 28.109 1 85.88 134 LYS B CA 1
ATOM 7059 C C . LYS B 1 134 ? -4.402 -3.498 29.625 1 85.88 134 LYS B C 1
ATOM 7061 O O . LYS B 1 134 ? -4.91 -4.332 30.375 1 85.88 134 LYS B O 1
ATOM 7066 N N . LYS B 1 135 ? -3.807 -2.42 30.062 1 86.12 135 LYS B N 1
ATOM 7067 C CA . LYS B 1 135 ? -3.672 -2.104 31.484 1 86.12 135 LYS B CA 1
ATOM 7068 C C . LYS B 1 135 ? -5.039 -1.938 32.156 1 86.12 135 LYS B C 1
ATOM 7070 O O . LYS B 1 135 ? -5.227 -2.322 33.312 1 86.12 135 LYS B O 1
ATOM 7075 N N . LYS B 1 136 ? -5.965 -1.389 31.375 1 90.88 136 LYS B N 1
ATOM 7076 C CA . LYS B 1 136 ? -7.293 -1.111 31.922 1 90.88 136 LYS B CA 1
ATOM 7077 C C . LYS B 1 136 ? -8.242 -2.283 31.672 1 90.88 136 LYS B C 1
ATOM 7079 O O . LYS B 1 136 ? -9.422 -2.207 32 1 90.88 136 LYS B O 1
ATOM 7084 N N . ASP B 1 137 ? -7.707 -3.34 31.062 1 85.44 137 ASP B N 1
ATOM 7085 C CA . ASP B 1 137 ? -8.469 -4.547 30.766 1 85.44 137 ASP B CA 1
ATOM 7086 C C . ASP B 1 137 ? -9.664 -4.234 29.859 1 85.44 137 ASP B C 1
ATOM 7088 O O . ASP B 1 137 ? -10.789 -4.645 30.156 1 85.44 137 ASP B O 1
ATOM 7092 N N . LEU B 1 138 ? -9.406 -3.357 28.938 1 87.5 138 LEU B N 1
ATOM 7093 C CA . LEU B 1 138 ? -10.422 -3.006 27.953 1 87.5 138 LEU B CA 1
ATOM 7094 C C . LEU B 1 138 ? -10.195 -3.773 26.656 1 87.5 138 LEU B C 1
ATOM 7096 O O . LEU B 1 138 ? -9.055 -3.992 26.25 1 87.5 138 LEU B O 1
ATOM 7100 N N . ASP B 1 139 ? -11.273 -4.148 26.031 1 84.19 139 ASP B N 1
ATOM 7101 C CA . ASP B 1 139 ? -11.203 -4.949 24.812 1 84.19 139 ASP B CA 1
ATOM 7102 C C . ASP B 1 139 ? -10.773 -4.098 23.625 1 84.19 139 ASP B C 1
ATOM 7104 O O . ASP B 1 139 ? -11.43 -3.115 23.281 1 84.19 139 ASP B O 1
ATOM 7108 N N . ILE B 1 140 ? -9.734 -4.531 22.922 1 83.88 140 ILE B N 1
ATOM 7109 C CA . ILE B 1 140 ? -9.133 -3.793 21.812 1 83.88 140 ILE B CA 1
ATOM 7110 C C . ILE B 1 140 ? -10.062 -3.83 20.609 1 83.88 140 ILE B C 1
ATOM 7112 O O . ILE B 1 140 ? -9.984 -2.963 19.734 1 83.88 140 ILE B O 1
ATOM 7116 N N . LYS B 1 141 ? -10.883 -4.797 20.547 1 78.38 141 LYS B N 1
ATOM 7117 C CA . LYS B 1 141 ? -11.82 -4.871 19.438 1 78.38 141 LYS B CA 1
ATOM 7118 C C . LYS B 1 141 ? -12.984 -3.904 19.625 1 78.38 141 LYS B C 1
ATOM 7120 O O . LYS B 1 141 ? -13.531 -3.379 18.656 1 78.38 141 LYS B O 1
ATOM 7125 N N . GLU B 1 142 ? -13.328 -3.74 20.922 1 79.69 142 GLU B N 1
ATOM 7126 C CA . GLU B 1 142 ? -14.375 -2.773 21.219 1 79.69 142 GLU B CA 1
ATOM 7127 C C . GLU B 1 142 ? -13.852 -1.343 21.125 1 79.69 142 GLU B C 1
ATOM 7129 O O . GLU B 1 142 ? -14.516 -0.468 20.578 1 79.69 142 GLU B O 1
ATOM 7134 N N . PHE B 1 143 ? -12.719 -1.167 21.781 1 86.44 143 PHE B N 1
ATOM 7135 C CA . PHE B 1 143 ? -12.031 0.121 21.734 1 86.44 143 PHE B CA 1
ATOM 7136 C C . PHE B 1 143 ? -10.812 0.056 20.828 1 86.44 143 PHE B C 1
ATOM 7138 O O . PHE B 1 143 ? -9.688 -0.092 21.297 1 86.44 143 PHE B O 1
ATOM 7145 N N . LYS B 1 144 ? -11.055 0.249 19.578 1 86.56 144 LYS B N 1
ATOM 7146 C CA . LYS B 1 144 ? -9.977 0.115 18.609 1 86.56 144 LYS B CA 1
ATOM 7147 C C . LYS B 1 144 ? -8.953 1.238 18.75 1 86.56 144 LYS B C 1
ATOM 7149 O O . LYS B 1 144 ? -9.312 2.418 18.75 1 86.56 144 LYS B O 1
ATOM 7154 N N . PRO B 1 145 ? -7.758 0.903 18.844 1 91.19 145 PRO B N 1
ATOM 7155 C CA . PRO B 1 145 ? -6.727 1.929 19.016 1 91.19 145 PRO B CA 1
ATOM 7156 C C . PRO B 1 145 ? -6.754 2.988 17.922 1 91.19 145 PRO B C 1
ATOM 7158 O O . PRO B 1 145 ? -6.555 4.176 18.188 1 91.19 145 PRO B O 1
ATOM 7161 N N . SER B 1 146 ? -6.988 2.621 16.734 1 86.81 146 SER B N 1
ATOM 7162 C CA . SER B 1 146 ? -7.039 3.572 15.625 1 86.81 146 SER B CA 1
ATOM 7163 C C . SER B 1 146 ? -8.188 4.562 15.797 1 86.81 146 SER B C 1
ATOM 7165 O O . SER B 1 146 ? -8.023 5.758 15.539 1 86.81 146 SER B O 1
ATOM 7167 N N . HIS B 1 147 ? -9.32 4.062 16.25 1 85.12 147 HIS B N 1
ATOM 7168 C CA . HIS B 1 147 ? -10.469 4.922 16.484 1 85.12 147 HIS B CA 1
ATOM 7169 C C . HIS B 1 147 ? -10.195 5.91 17.609 1 85.12 147 HIS B C 1
ATOM 7171 O O . HIS B 1 147 ? -10.578 7.082 17.531 1 85.12 147 HIS B O 1
ATOM 7177 N N . LEU B 1 148 ? -9.602 5.375 18.609 1 92.75 148 LEU B N 1
ATOM 7178 C CA . LEU B 1 148 ? -9.289 6.227 19.75 1 92.75 148 LEU B CA 1
ATOM 7179 C C . LEU B 1 148 ? -8.281 7.305 19.375 1 92.75 148 LEU B C 1
ATOM 7181 O O . LEU B 1 148 ? -8.445 8.469 19.734 1 92.75 148 LEU B O 1
ATOM 7185 N N . SER B 1 149 ? -7.227 6.883 18.625 1 93.69 149 SER B N 1
ATOM 7186 C CA . SER B 1 149 ? -6.227 7.852 18.188 1 93.69 149 SER B CA 1
ATOM 7187 C C . SER B 1 149 ? -6.859 8.953 17.344 1 93.69 149 SER B C 1
ATOM 7189 O O . SER B 1 149 ? -6.52 10.133 17.5 1 93.69 149 SER B O 1
ATOM 7191 N N . ASN B 1 150 ? -7.801 8.648 16.531 1 88.88 150 ASN B N 1
ATOM 7192 C CA . ASN B 1 150 ? -8.508 9.625 15.703 1 88.88 150 ASN B CA 1
ATOM 7193 C C . ASN B 1 150 ? -9.367 10.555 16.547 1 88.88 150 ASN B C 1
ATOM 7195 O O . ASN B 1 150 ? -9.438 11.758 16.281 1 88.88 150 ASN B O 1
ATOM 7199 N N . ALA B 1 151 ? -10.047 9.938 17.5 1 89.94 151 ALA B N 1
ATOM 7200 C CA . ALA B 1 151 ? -10.875 10.742 18.391 1 89.94 151 ALA B CA 1
ATOM 7201 C C . ALA B 1 151 ? -10.039 11.766 19.156 1 89.94 151 ALA B C 1
ATOM 7203 O O . ALA B 1 151 ? -10.453 12.914 19.312 1 89.94 151 ALA B O 1
ATOM 7204 N N . PHE B 1 152 ? -8.914 11.312 19.609 1 95.69 152 PHE B N 1
ATOM 7205 C CA . PHE B 1 152 ? -8.016 12.203 20.344 1 95.69 152 PHE B CA 1
ATOM 7206 C C . PHE B 1 152 ? -7.52 13.328 19.438 1 95.69 152 PHE B C 1
ATOM 7208 O O . PHE B 1 152 ? -7.473 14.484 19.844 1 95.69 152 PHE B O 1
ATOM 7215 N N . SER B 1 153 ? -7.129 12.969 18.234 1 93.5 153 SER B N 1
ATOM 7216 C CA . SER B 1 153 ? -6.656 13.953 17.266 1 93.5 153 SER B CA 1
ATOM 7217 C C . SER B 1 153 ? -7.742 14.969 16.938 1 93.5 153 SER B C 1
ATOM 7219 O O . SER B 1 153 ? -7.469 16.172 16.844 1 93.5 153 SER B O 1
ATOM 7221 N N . HIS B 1 154 ? -8.961 14.5 16.812 1 91.75 154 HIS B N 1
ATOM 7222 C CA . HIS B 1 154 ? -10.078 15.383 16.516 1 91.75 154 HIS B CA 1
ATOM 7223 C C . HIS B 1 154 ? -10.336 16.359 17.656 1 91.75 154 HIS B C 1
ATOM 7225 O O . HIS B 1 154 ? -10.68 17.516 17.438 1 91.75 154 HIS B O 1
ATOM 7231 N N . ALA B 1 155 ? -10.25 15.82 18.797 1 94.69 155 ALA B N 1
ATOM 7232 C CA . ALA B 1 155 ? -10.422 16.672 19.969 1 94.69 155 ALA B CA 1
ATOM 7233 C C . ALA B 1 155 ? -9.375 17.797 19.984 1 94.69 155 ALA B C 1
ATOM 7235 O O . ALA B 1 155 ? -9.711 18.953 20.203 1 94.69 155 ALA B O 1
ATOM 7236 N N . LYS B 1 156 ? -8.195 17.453 19.766 1 96.38 156 LYS B N 1
ATOM 7237 C CA . LYS B 1 156 ? -7.113 18.438 19.781 1 96.38 156 LYS B CA 1
ATOM 7238 C C . LYS B 1 156 ? -7.289 19.453 18.656 1 96.38 156 LYS B C 1
ATOM 7240 O O . LYS B 1 156 ? -7.047 20.641 18.859 1 96.38 156 LYS B O 1
ATOM 7245 N N . ASP B 1 157 ? -7.711 19.016 17.484 1 94.69 157 ASP B N 1
ATOM 7246 C CA . ASP B 1 157 ? -7.969 19.891 16.344 1 94.69 157 ASP B CA 1
ATOM 7247 C C . ASP B 1 157 ? -9.062 20.906 16.688 1 94.69 157 ASP B C 1
ATOM 7249 O O . ASP B 1 157 ? -9.062 22.016 16.156 1 94.69 157 ASP B O 1
ATOM 7253 N N . ALA B 1 158 ? -9.961 20.484 17.609 1 94.25 158 ALA B N 1
ATOM 7254 C CA . ALA B 1 158 ? -11.07 21.344 18.031 1 94.25 158 ALA B CA 1
ATOM 7255 C C . ALA B 1 158 ? -10.664 22.203 19.234 1 94.25 158 ALA B C 1
ATOM 7257 O O . ALA B 1 158 ? -11.516 22.828 19.859 1 94.25 158 ALA B O 1
ATOM 7258 N N . PHE B 1 159 ? -9.414 22.125 19.562 1 95.12 159 PHE B N 1
ATOM 7259 C CA . PHE B 1 159 ? -8.844 22.906 20.641 1 95.12 159 PHE B CA 1
ATOM 7260 C C . PHE B 1 159 ? -9.375 22.438 21.984 1 95.12 159 PHE B C 1
ATOM 7262 O O . PHE B 1 159 ? -9.719 23.266 22.844 1 95.12 159 PHE B O 1
ATOM 7269 N N . LEU B 1 160 ? -9.516 21.172 22.094 1 95.12 160 LEU B N 1
ATOM 7270 C CA . LEU B 1 160 ? -9.898 20.562 23.359 1 95.12 160 LEU B CA 1
ATOM 7271 C C . LEU B 1 160 ? -8.734 19.781 23.969 1 95.12 160 LEU B C 1
ATOM 7273 O O . LEU B 1 160 ? -8.141 18.938 23.297 1 95.12 160 LEU B O 1
ATOM 7277 N N . THR B 1 161 ? -8.453 20.125 25.219 1 95.25 161 THR B N 1
ATOM 7278 C CA . THR B 1 161 ? -7.531 19.281 25.969 1 95.25 161 THR B CA 1
ATOM 7279 C C . THR B 1 161 ? -8.234 18.016 26.469 1 95.25 161 THR B C 1
ATOM 7281 O O . THR B 1 161 ? -9.461 17.922 26.406 1 95.25 161 THR B O 1
ATOM 7284 N N . ALA B 1 162 ? -7.445 17.047 26.906 1 95.69 162 ALA B N 1
ATOM 7285 C CA . ALA B 1 162 ? -8.031 15.82 27.438 1 95.69 162 ALA B CA 1
ATOM 7286 C C . ALA B 1 162 ? -8.984 16.125 28.594 1 95.69 162 ALA B C 1
ATOM 7288 O O . ALA B 1 162 ? -10.023 15.477 28.734 1 95.69 162 ALA B O 1
ATOM 7289 N N . GLU B 1 163 ? -8.648 17.094 29.391 1 95 163 GLU B N 1
ATOM 7290 C CA . GLU B 1 163 ? -9.469 17.484 30.531 1 95 163 GLU B CA 1
ATOM 7291 C C . GLU B 1 163 ? -10.789 18.109 30.062 1 95 163 GLU B C 1
ATOM 7293 O O . GLU B 1 163 ? -11.852 17.766 30.594 1 95 163 GLU B O 1
ATOM 7298 N N . GLU B 1 164 ? -10.68 18.969 29.109 1 94.62 164 GLU B N 1
ATOM 7299 C CA . GLU B 1 164 ? -11.875 19.609 28.578 1 94.62 164 GLU B CA 1
ATOM 7300 C C . GLU B 1 164 ? -12.773 18.594 27.875 1 94.62 164 GLU B C 1
ATOM 7302 O O . GLU B 1 164 ? -14 18.656 27.984 1 94.62 164 GLU B O 1
ATOM 7307 N N . TYR B 1 165 ? -12.102 17.719 27.141 1 94.5 165 TYR B N 1
ATOM 7308 C CA . TYR B 1 165 ? -12.836 16.656 26.484 1 94.5 165 TYR B CA 1
ATOM 7309 C C . TYR B 1 165 ? -13.617 15.812 27.484 1 94.5 165 TYR B C 1
ATOM 7311 O O . TYR B 1 165 ? -14.773 15.461 27.25 1 94.5 165 TYR B O 1
ATOM 7319 N N . SER B 1 166 ? -13 15.508 28.578 1 93.62 166 SER B N 1
ATOM 7320 C CA . SER B 1 166 ? -13.617 14.703 29.625 1 93.62 166 SER B CA 1
ATOM 7321 C C . SER B 1 166 ? -14.805 15.422 30.234 1 93.62 166 SER B C 1
ATOM 7323 O O . SER B 1 166 ? -15.828 14.797 30.547 1 93.62 166 SER B O 1
ATOM 7325 N N . ARG B 1 167 ? -14.734 16.672 30.391 1 91.5 167 ARG B N 1
ATOM 7326 C CA . ARG B 1 167 ? -15.812 17.453 30.984 1 91.5 167 ARG B CA 1
ATOM 7327 C C . ARG B 1 167 ? -17.031 17.5 30.062 1 91.5 167 ARG B C 1
ATOM 7329 O O . ARG B 1 167 ? -18.172 17.484 30.516 1 91.5 167 ARG B O 1
ATOM 7336 N N . LYS B 1 168 ? -16.766 17.5 28.797 1 89.31 168 LYS B N 1
ATOM 7337 C CA . LYS B 1 168 ? -17.828 17.625 27.812 1 89.31 168 LYS B CA 1
ATOM 7338 C C . LYS B 1 168 ? -18.484 16.281 27.531 1 89.31 168 LYS B C 1
ATOM 7340 O O . LYS B 1 168 ? -19.625 16.219 27.078 1 89.31 168 LYS B O 1
ATOM 7345 N N . ASN B 1 169 ? -17.781 15.211 27.734 1 83.38 169 ASN B N 1
ATOM 7346 C CA . ASN B 1 169 ? -18.266 13.891 27.328 1 83.38 169 ASN B CA 1
ATOM 7347 C C . ASN B 1 169 ? -18.453 12.969 28.531 1 83.38 169 ASN B C 1
ATOM 7349 O O . ASN B 1 169 ? -17.797 11.93 28.625 1 83.38 169 ASN B O 1
ATOM 7353 N N . GLN B 1 170 ? -19.359 13.281 29.406 1 77.88 170 GLN B N 1
ATOM 7354 C CA . GLN B 1 170 ? -19.578 12.516 30.641 1 77.88 170 GLN B CA 1
ATOM 7355 C C . GLN B 1 170 ? -20.953 11.828 30.609 1 77.88 170 GLN B C 1
ATOM 7357 O O . GLN B 1 170 ? -21.297 11.109 31.547 1 77.88 170 GLN B O 1
ATOM 7362 N N . ASP B 1 171 ? -21.562 11.875 29.547 1 75.12 171 ASP B N 1
ATOM 7363 C CA . ASP B 1 171 ? -22.984 11.523 29.562 1 75.12 171 ASP B CA 1
ATOM 7364 C C . ASP B 1 171 ? -23.172 10.016 29.453 1 75.12 171 ASP B C 1
ATOM 7366 O O . ASP B 1 171 ? -24.141 9.461 29.984 1 75.12 171 ASP B O 1
ATOM 7370 N N . ASP B 1 172 ? -22.328 9.305 28.594 1 78.69 172 ASP B N 1
ATOM 7371 C CA . ASP B 1 172 ? -22.547 7.871 28.438 1 78.69 172 ASP B CA 1
ATOM 7372 C C . ASP B 1 172 ? -21.281 7.082 28.781 1 78.69 172 ASP B C 1
ATOM 7374 O O . ASP B 1 172 ? -20.188 7.641 28.797 1 78.69 172 ASP B O 1
ATOM 7378 N N . GLY B 1 173 ? -21.531 5.852 29.25 1 76.44 173 GLY B N 1
ATOM 7379 C CA . GLY B 1 173 ? -20.484 4.957 29.688 1 76.44 173 GLY B CA 1
ATOM 7380 C C . GLY B 1 173 ? -19.375 4.773 28.656 1 76.44 173 GLY B C 1
ATOM 7381 O O . GLY B 1 173 ? -18.203 4.746 29 1 76.44 173 GLY B O 1
ATOM 7382 N N . TYR B 1 174 ? -19.719 4.734 27.453 1 81 174 TYR B N 1
ATOM 7383 C CA . TYR B 1 174 ? -18.75 4.535 26.375 1 81 174 TYR B CA 1
ATOM 7384 C C . TYR B 1 174 ? -17.859 5.758 26.219 1 81 174 TYR B C 1
ATOM 7386 O O . TYR B 1 174 ? -16.625 5.637 26.188 1 81 174 TYR B O 1
ATOM 7394 N N . THR B 1 175 ? -18.5 6.871 26.219 1 85.38 175 THR B N 1
ATOM 7395 C CA . THR B 1 175 ? -17.75 8.109 26.047 1 85.38 175 THR B CA 1
ATOM 7396 C C . THR B 1 175 ? -16.906 8.414 27.281 1 85.38 175 THR B C 1
ATOM 7398 O O . THR B 1 175 ? -15.828 9 27.172 1 85.38 175 THR B O 1
ATOM 7401 N N . ARG B 1 176 ? -17.406 8.031 28.375 1 89 176 ARG B N 1
ATOM 7402 C CA . ARG B 1 176 ? -16.656 8.211 29.609 1 89 176 ARG B CA 1
ATOM 7403 C C . ARG B 1 176 ? -15.383 7.363 29.594 1 89 176 ARG B C 1
ATOM 7405 O O . ARG B 1 176 ? -14.32 7.816 30.031 1 89 176 ARG B O 1
ATOM 7412 N N . THR B 1 177 ? -15.57 6.195 29.078 1 91.06 177 THR B N 1
ATOM 7413 C CA . THR B 1 177 ? -14.406 5.316 28.984 1 91.06 177 THR B CA 1
ATOM 7414 C C . THR B 1 177 ? -13.367 5.91 28.031 1 91.06 177 THR B C 1
ATOM 7416 O O . THR B 1 177 ? -12.172 5.883 28.312 1 91.06 177 THR B O 1
ATOM 7419 N N . ILE B 1 178 ? -13.859 6.465 26.938 1 92.56 178 ILE B N 1
ATOM 7420 C CA . ILE B 1 178 ? -12.961 7.082 25.969 1 92.56 178 ILE B CA 1
ATOM 7421 C C . ILE B 1 178 ? -12.234 8.258 26.609 1 92.56 178 ILE B C 1
ATOM 7423 O O . ILE B 1 178 ? -11.031 8.438 26.406 1 92.56 178 ILE B O 1
ATOM 7427 N N . SER B 1 179 ? -12.977 8.984 27.406 1 94.31 179 SER B N 1
ATOM 7428 C CA . SER B 1 179 ? -12.398 10.133 28.109 1 94.31 179 SER B CA 1
ATOM 7429 C C . SER B 1 179 ? -11.32 9.688 29.094 1 94.31 179 SER B C 1
ATOM 7431 O O . SER B 1 179 ? -10.273 10.328 29.203 1 94.31 179 SER B O 1
ATOM 7433 N N . ASP B 1 180 ? -11.602 8.625 29.734 1 94.88 180 ASP B N 1
ATOM 7434 C CA . ASP B 1 180 ? -10.641 8.109 30.703 1 94.88 180 ASP B CA 1
ATOM 7435 C C . ASP B 1 180 ? -9.367 7.637 30.016 1 94.88 180 ASP B C 1
ATOM 7437 O O . ASP B 1 180 ? -8.266 7.863 30.516 1 94.88 180 ASP B O 1
ATOM 7441 N N . VAL B 1 181 ? -9.555 6.996 28.906 1 96.31 181 VAL B N 1
ATOM 7442 C CA . VAL B 1 181 ? -8.406 6.527 28.141 1 96.31 181 VAL B CA 1
ATOM 7443 C C . VAL B 1 181 ? -7.617 7.719 27.609 1 96.31 181 VAL B C 1
ATOM 7445 O O . VAL B 1 181 ? -6.383 7.699 27.594 1 96.31 181 VAL B O 1
ATOM 7448 N N . PHE B 1 182 ? -8.375 8.758 27.219 1 97.19 182 PHE B N 1
ATOM 7449 C CA . PHE B 1 182 ? -7.738 9.961 26.688 1 97.19 182 PHE B CA 1
ATOM 7450 C C . PHE B 1 182 ? -6.875 10.625 27.75 1 97.19 182 PHE B C 1
ATOM 7452 O O . PHE B 1 182 ? -5.738 11.023 27.484 1 97.19 182 PHE B O 1
ATOM 7459 N N . LEU B 1 183 ? -7.363 10.727 28.938 1 97.06 183 LEU B N 1
ATOM 7460 C CA . LEU B 1 183 ? -6.629 11.32 30.047 1 97.06 183 LEU B CA 1
ATOM 7461 C C . LEU B 1 183 ? -5.371 10.516 30.359 1 97.06 183 LEU B C 1
ATOM 7463 O O . LEU B 1 183 ? -4.293 11.086 30.547 1 97.06 183 LEU B O 1
ATOM 7467 N N . GLU B 1 184 ? -5.512 9.211 30.359 1 96.56 184 GLU B N 1
ATOM 7468 C CA . GLU B 1 184 ? -4.371 8.344 30.625 1 96.56 184 GLU B CA 1
ATOM 7469 C C . GLU B 1 184 ? -3.344 8.414 29.5 1 96.56 184 GLU B C 1
ATOM 7471 O O . GLU B 1 184 ? -2.137 8.383 29.75 1 96.56 184 GLU B O 1
ATOM 7476 N N . TYR B 1 185 ? -3.85 8.5 28.281 1 97.31 185 TYR B N 1
ATOM 7477 C CA . TYR B 1 185 ? -2.99 8.617 27.109 1 97.31 185 TYR B CA 1
ATOM 7478 C C . TYR B 1 185 ? -2.1 9.852 27.203 1 97.31 185 TYR B C 1
ATOM 7480 O O . TYR B 1 185 ? -0.889 9.766 26.984 1 97.31 185 TYR B O 1
ATOM 7488 N N . GLU B 1 186 ? -2.689 10.961 27.547 1 96.81 186 GLU B N 1
ATOM 7489 C CA . GLU B 1 186 ? -1.931 12.203 27.672 1 96.81 186 GLU B CA 1
ATOM 7490 C C . GLU B 1 186 ? -0.91 12.117 28.797 1 96.81 186 GLU B C 1
ATOM 7492 O O . GLU B 1 186 ? 0.219 12.594 28.656 1 96.81 186 GLU B O 1
ATOM 7497 N N . ARG B 1 187 ? -1.312 11.516 29.891 1 94.94 187 ARG B N 1
ATOM 7498 C CA . ARG B 1 187 ? -0.415 11.375 31.031 1 94.94 187 ARG B CA 1
ATOM 7499 C C . ARG B 1 187 ? 0.784 10.5 30.688 1 94.94 187 ARG B C 1
ATOM 7501 O O . ARG B 1 187 ? 1.928 10.867 30.969 1 94.94 187 ARG B O 1
ATOM 7508 N N . GLU B 1 188 ? 0.508 9.359 30.078 1 94.81 188 GLU B N 1
ATOM 7509 C CA . GLU B 1 188 ? 1.573 8.43 29.719 1 94.81 188 GLU B CA 1
ATOM 7510 C C . GLU B 1 188 ? 2.488 9.023 28.656 1 94.81 188 GLU B C 1
ATOM 7512 O O . GLU B 1 188 ? 3.703 8.812 28.672 1 94.81 188 GLU B O 1
ATOM 7517 N N . LYS B 1 189 ? 1.881 9.695 27.719 1 94.88 189 LYS B N 1
ATOM 7518 C CA . LYS B 1 189 ? 2.646 10.344 26.656 1 94.88 189 LYS B CA 1
ATOM 7519 C C . LYS B 1 189 ? 3.6 11.391 27.219 1 94.88 189 LYS B C 1
ATOM 7521 O O . LYS B 1 189 ? 4.766 11.461 26.828 1 94.88 189 LYS B O 1
ATOM 7526 N N . LEU B 1 190 ? 3.145 12.18 28.156 1 93.38 190 LEU B N 1
ATOM 7527 C CA . LEU B 1 190 ? 3.961 13.203 28.812 1 93.38 190 LEU B CA 1
ATOM 7528 C C . LEU B 1 190 ? 5.086 12.57 29.609 1 93.38 190 LEU B C 1
ATOM 7530 O O . LEU B 1 190 ? 6.219 13.055 29.594 1 93.38 190 LEU B O 1
ATOM 7534 N N . LYS B 1 191 ? 4.758 11.477 30.297 1 92.62 191 LYS B N 1
ATOM 7535 C CA . LYS B 1 191 ? 5.77 10.758 31.062 1 92.62 191 LYS B CA 1
ATOM 7536 C C . LYS B 1 191 ? 6.895 10.25 30.172 1 92.62 191 LYS B C 1
ATOM 7538 O O . LYS B 1 191 ? 8.039 10.141 30.609 1 92.62 191 LYS B O 1
ATOM 7543 N N . ARG B 1 192 ? 6.57 10.07 28.984 1 93 192 ARG B N 1
ATOM 7544 C CA . ARG B 1 192 ? 7.531 9.523 28.031 1 93 192 ARG B CA 1
ATOM 7545 C C . ARG B 1 192 ? 8.242 10.641 27.266 1 93 192 ARG B C 1
ATOM 7547 O O . ARG B 1 192 ? 9.016 10.375 26.344 1 93 192 ARG B O 1
ATOM 7554 N N . ASN B 1 193 ? 8.008 11.883 27.656 1 93.94 193 ASN B N 1
ATOM 7555 C CA . ASN B 1 193 ? 8.555 13.039 26.938 1 93.94 193 ASN B CA 1
ATOM 7556 C C . ASN B 1 193 ? 8.305 12.945 25.438 1 93.94 193 ASN B C 1
ATOM 7558 O O . ASN B 1 193 ? 9.242 13.008 24.641 1 93.94 193 ASN B O 1
ATOM 7562 N N . ALA B 1 194 ? 7.07 12.68 25.094 1 94.94 194 ALA B N 1
ATOM 7563 C CA . ALA B 1 194 ? 6.668 12.484 23.703 1 94.94 194 ALA B CA 1
ATOM 7564 C C . ALA B 1 194 ? 5.508 13.406 23.344 1 94.94 194 ALA B C 1
ATOM 7566 O O . ALA B 1 194 ? 4.801 13.906 24.219 1 94.94 194 ALA B O 1
ATOM 7567 N N . ALA B 1 195 ? 5.383 13.711 22.094 1 95.56 195 ALA B N 1
ATOM 7568 C CA . ALA B 1 195 ? 4.273 14.477 21.531 1 95.56 195 ALA B CA 1
ATOM 7569 C C . ALA B 1 195 ? 3.779 13.852 20.234 1 95.56 195 ALA B C 1
ATOM 7571 O O . ALA B 1 195 ? 4.574 13.352 19.438 1 95.56 195 ALA B O 1
ATOM 7572 N N . ASP B 1 196 ? 2.467 13.781 20.062 1 95.06 196 ASP B N 1
ATOM 7573 C CA . ASP B 1 196 ? 1.937 13.352 18.781 1 95.06 196 ASP B CA 1
ATOM 7574 C C . ASP B 1 196 ? 1.667 14.547 17.859 1 95.06 196 ASP B C 1
ATOM 7576 O O . ASP B 1 196 ? 1.964 15.688 18.219 1 95.06 196 ASP B O 1
ATOM 7580 N N . PHE B 1 197 ? 1.173 14.398 16.719 1 92.5 197 PHE B N 1
ATOM 7581 C CA . PHE B 1 197 ? 1.012 15.469 15.742 1 92.5 197 PHE B CA 1
ATOM 7582 C C . PHE B 1 197 ? -0.012 16.484 16.219 1 92.5 197 PHE B C 1
ATOM 7584 O O . PHE B 1 197 ? 0.163 17.688 16.016 1 92.5 197 PHE B O 1
ATOM 7591 N N . GLY B 1 198 ? -1.055 16 16.812 1 94.69 198 GLY B N 1
ATOM 7592 C CA . GLY B 1 198 ? -2.02 16.938 17.375 1 94.69 198 GLY B CA 1
ATOM 7593 C C . GLY B 1 198 ? -1.435 17.812 18.453 1 94.69 198 GLY B C 1
ATOM 7594 O O . GLY B 1 198 ? -1.787 18.984 18.562 1 94.69 198 GLY B O 1
ATOM 7595 N N . ASP B 1 199 ? -0.531 17.25 19.219 1 96.5 199 ASP B N 1
ATOM 7596 C CA . ASP B 1 199 ? 0.118 17.984 20.297 1 96.5 199 ASP B CA 1
ATOM 7597 C C . ASP B 1 199 ? 0.975 19.125 19.75 1 96.5 199 ASP B C 1
ATOM 7599 O O . ASP B 1 199 ? 1.118 20.172 20.406 1 96.5 199 ASP B O 1
ATOM 7603 N N . LEU B 1 200 ? 1.59 18.906 18.641 1 96.12 200 LEU B N 1
ATOM 7604 C CA . LEU B 1 200 ? 2.498 19.906 18.109 1 96.12 200 LEU B CA 1
ATOM 7605 C C . LEU B 1 200 ? 1.798 21.266 17.969 1 96.12 200 LEU B C 1
ATOM 7607 O O . LEU B 1 200 ? 2.312 22.281 18.438 1 96.12 200 LEU B O 1
ATOM 7611 N N . ILE B 1 201 ? 0.627 21.266 17.406 1 97.5 201 ILE B N 1
ATOM 7612 C CA . ILE B 1 201 ? -0.086 22.516 17.219 1 97.5 201 ILE B CA 1
ATOM 7613 C C . ILE B 1 201 ? -0.739 22.953 18.531 1 97.5 201 ILE B C 1
ATOM 7615 O O . ILE B 1 201 ? -0.641 24.125 18.922 1 97.5 201 ILE B O 1
ATOM 7619 N N . LEU B 1 202 ? -1.379 22.016 19.25 1 97.62 202 LEU B N 1
ATOM 7620 C CA . LEU B 1 202 ? -2.096 22.328 20.484 1 97.62 202 LEU B CA 1
ATOM 7621 C C . LEU B 1 202 ? -1.162 22.953 21.516 1 97.62 202 LEU B C 1
ATOM 7623 O O . LEU B 1 202 ? -1.474 24 22.094 1 97.62 202 LEU B O 1
ATOM 7627 N N . LEU B 1 203 ? -0.017 22.312 21.75 1 97.44 203 LEU B N 1
ATOM 7628 C CA . LEU B 1 203 ? 0.909 22.766 22.766 1 97.44 203 LEU B CA 1
ATOM 7629 C C . LEU B 1 203 ? 1.549 24.094 22.375 1 97.44 203 LEU B C 1
ATOM 7631 O O . LEU B 1 203 ? 1.866 24.922 23.234 1 97.44 203 LEU B O 1
ATOM 7635 N N . THR B 1 204 ? 1.763 24.297 21.062 1 98.19 204 THR B N 1
ATOM 7636 C CA . THR B 1 204 ? 2.291 25.578 20.609 1 98.19 204 THR B CA 1
ATOM 7637 C C . THR B 1 204 ? 1.306 26.703 20.906 1 98.19 204 THR B C 1
ATOM 7639 O O . THR B 1 204 ? 1.702 27.781 21.375 1 98.19 204 THR B O 1
ATOM 7642 N N . VAL B 1 205 ? 0.031 26.5 20.641 1 98.06 205 VAL B N 1
ATOM 7643 C CA . VAL B 1 205 ? -0.994 27.516 20.906 1 98.06 205 VAL B CA 1
ATOM 7644 C C . VAL B 1 205 ? -1.072 27.781 22.406 1 98.06 205 VAL B C 1
ATOM 7646 O O . VAL B 1 205 ? -1.169 28.938 22.828 1 98.06 205 VAL B O 1
ATOM 7649 N N . ILE B 1 206 ? -1.005 26.75 23.188 1 97.12 206 ILE B N 1
ATOM 7650 C CA . ILE B 1 206 ? -1.031 26.891 24.641 1 97.12 206 ILE B CA 1
ATOM 7651 C C . ILE B 1 206 ? 0.197 27.672 25.094 1 97.12 206 ILE B C 1
ATOM 7653 O O . ILE B 1 206 ? 0.092 28.562 25.938 1 97.12 206 ILE B O 1
ATOM 7657 N N . LEU B 1 207 ? 1.339 27.328 24.547 1 97.69 207 LEU B N 1
ATOM 7658 C CA . LEU B 1 207 ? 2.588 28.016 24.844 1 97.69 207 LEU B CA 1
ATOM 7659 C C . LEU B 1 207 ? 2.457 29.516 24.594 1 97.69 207 LEU B C 1
ATOM 7661 O O . LEU B 1 207 ? 2.814 30.328 25.438 1 97.69 207 LEU B O 1
ATOM 7665 N N . PHE B 1 208 ? 1.916 29.891 23.453 1 97.94 208 PHE B N 1
ATOM 7666 C CA . PHE B 1 208 ? 1.776 31.281 23.078 1 97.94 208 PHE B CA 1
ATOM 7667 C C . PHE B 1 208 ? 0.753 31.984 23.953 1 97.94 208 PHE B C 1
ATOM 7669 O O . PHE B 1 208 ? 0.918 33.156 24.281 1 97.94 208 PHE B O 1
ATOM 7676 N N . ARG B 1 209 ? -0.292 31.297 24.297 1 96.31 209 ARG B N 1
ATOM 7677 C CA . ARG B 1 209 ? -1.343 31.859 25.141 1 96.31 209 ARG B CA 1
ATOM 7678 C C . ARG B 1 209 ? -0.83 32.125 26.547 1 96.31 209 ARG B C 1
ATOM 7680 O O . ARG B 1 209 ? -1.069 33.188 27.109 1 96.31 209 ARG B O 1
ATOM 7687 N N . ASP B 1 210 ? -0.06 31.219 27.062 1 96.19 210 ASP B N 1
ATOM 7688 C CA . ASP B 1 210 ? 0.341 31.266 28.469 1 96.19 210 ASP B CA 1
ATOM 7689 C C . ASP B 1 210 ? 1.629 32.062 28.641 1 96.19 210 ASP B C 1
ATOM 7691 O O . ASP B 1 210 ? 1.898 32.594 29.734 1 96.19 210 ASP B O 1
ATOM 7695 N N . TYR B 1 211 ? 2.428 32.125 27.625 1 96.94 211 TYR B N 1
ATOM 7696 C CA . TYR B 1 211 ? 3.693 32.844 27.688 1 96.94 211 TYR B CA 1
ATOM 7697 C C . TYR B 1 211 ? 3.791 33.875 26.562 1 96.94 211 TYR B C 1
ATOM 7699 O O . TYR B 1 211 ? 4.543 33.688 25.609 1 96.94 211 TYR B O 1
ATOM 7707 N N . PRO B 1 212 ? 3.271 35.031 26.719 1 96.38 212 PRO B N 1
ATOM 7708 C CA . PRO B 1 212 ? 3.174 36.062 25.672 1 96.38 212 PRO B CA 1
ATOM 7709 C C . PRO B 1 212 ? 4.539 36.562 25.219 1 96.38 212 PRO B C 1
ATOM 7711 O O . PRO B 1 212 ? 4.691 37 24.062 1 96.38 212 PRO B O 1
ATOM 7714 N N . MET B 1 213 ? 5.504 36.438 26.094 1 96.81 213 MET B N 1
ATOM 7715 C CA . MET B 1 213 ? 6.844 36.906 25.719 1 96.81 213 MET B CA 1
ATOM 7716 C C . MET B 1 213 ? 7.422 36 24.609 1 96.81 213 MET B C 1
ATOM 7718 O O . MET B 1 213 ? 8.164 36.5 23.75 1 96.81 213 MET B O 1
ATOM 7722 N N . VAL B 1 214 ? 7.148 34.75 24.734 1 97.19 214 VAL B N 1
ATOM 7723 C CA . VAL B 1 214 ? 7.594 33.844 23.688 1 97.19 214 VAL B CA 1
ATOM 7724 C C . VAL B 1 214 ? 6.891 34.156 22.375 1 97.19 214 VAL B C 1
ATOM 7726 O O . VAL B 1 214 ? 7.523 34.188 21.312 1 97.19 214 VAL B O 1
ATOM 7729 N N . LEU B 1 215 ? 5.605 34.406 22.406 1 97.81 215 LEU B N 1
ATOM 7730 C CA . LEU B 1 215 ? 4.836 34.781 21.234 1 97.81 215 LEU B CA 1
ATOM 7731 C C . LEU B 1 215 ? 5.41 36.031 20.578 1 97.81 215 LEU B C 1
ATOM 7733 O O . LEU B 1 215 ? 5.559 36.094 19.359 1 97.81 215 LEU B O 1
ATOM 7737 N N . GLU B 1 216 ? 5.762 37 21.391 1 97.44 216 GLU B N 1
ATOM 7738 C CA . GLU B 1 216 ? 6.27 38.281 20.906 1 97.44 216 GLU B CA 1
ATOM 7739 C C . GLU B 1 216 ? 7.578 38.094 20.141 1 97.44 216 GLU B C 1
ATOM 7741 O O . GLU B 1 216 ? 7.836 38.812 19.156 1 97.44 216 GLU B O 1
ATOM 7746 N N . ARG B 1 217 ? 8.367 37.188 20.594 1 96.75 217 ARG B N 1
ATOM 7747 C CA . ARG B 1 217 ? 9.633 36.906 19.922 1 96.75 217 ARG B CA 1
ATOM 7748 C C . ARG B 1 217 ? 9.398 36.438 18.484 1 96.75 217 ARG B C 1
ATOM 7750 O O . ARG B 1 217 ? 10.086 36.906 17.562 1 96.75 217 ARG B O 1
ATOM 7757 N N . TYR B 1 218 ? 8.492 35.594 18.312 1 97.38 218 TYR B N 1
ATOM 7758 C CA . TYR B 1 218 ? 8.242 35.062 16.969 1 97.38 218 TYR B CA 1
ATOM 7759 C C . TYR B 1 218 ? 7.457 36.031 16.125 1 97.38 218 TYR B C 1
ATOM 7761 O O . TYR B 1 218 ? 7.625 36.094 14.906 1 97.38 218 TYR B O 1
ATOM 7769 N N . GLN B 1 219 ? 6.613 36.906 16.75 1 97.25 219 GLN B N 1
ATOM 7770 C CA . GLN B 1 219 ? 5.902 37.969 16.047 1 97.25 219 GLN B CA 1
ATOM 7771 C C . GLN B 1 219 ? 6.875 39 15.5 1 97.25 219 GLN B C 1
ATOM 7773 O O . GLN B 1 219 ? 6.633 39.594 14.445 1 97.25 219 GLN B O 1
ATOM 7778 N N . THR B 1 220 ? 7.898 39.188 16.266 1 96.06 220 THR B N 1
ATOM 7779 C CA . THR B 1 220 ? 8.922 40.156 15.844 1 96.06 220 THR B CA 1
ATOM 7780 C C . THR B 1 220 ? 9.773 39.562 14.727 1 96.06 220 THR B C 1
ATOM 7782 O O . THR B 1 220 ? 10.195 40.281 13.812 1 96.06 220 THR B O 1
ATOM 7785 N N . TYR B 1 221 ? 9.938 38.312 14.875 1 95.38 221 TYR B N 1
ATOM 7786 C CA . TYR B 1 221 ? 10.773 37.625 13.891 1 95.38 221 TYR B CA 1
ATOM 7787 C C . TYR B 1 221 ? 10.047 37.5 12.555 1 95.38 221 TYR B C 1
ATOM 7789 O O . TYR B 1 221 ? 10.617 37.812 11.508 1 95.38 221 TYR B O 1
ATOM 7797 N N . TRP B 1 222 ? 8.828 37.062 12.586 1 97.31 222 TRP B N 1
ATOM 7798 C CA . TRP B 1 222 ? 8.047 36.906 11.359 1 97.31 222 TRP B CA 1
ATOM 7799 C C . TRP B 1 222 ? 7.074 38.062 11.172 1 97.31 222 TRP B C 1
ATOM 7801 O O . TRP B 1 222 ? 5.926 38 11.617 1 97.31 222 TRP B O 1
ATOM 7811 N N . GLN B 1 223 ? 7.43 38.938 10.336 1 96.38 223 GLN B N 1
ATOM 7812 C CA . GLN B 1 223 ? 6.668 40.156 10.148 1 96.38 223 GLN B CA 1
ATOM 7813 C C . GLN B 1 223 ? 5.582 39.969 9.086 1 96.38 223 GLN B C 1
ATOM 7815 O O . GLN B 1 223 ? 4.574 40.688 9.094 1 96.38 223 GLN B O 1
ATOM 7820 N N . TYR B 1 224 ? 5.844 39.094 8.156 1 97.5 224 TYR B N 1
ATOM 7821 C CA . TYR B 1 224 ? 4.883 38.781 7.117 1 97.5 224 TYR B CA 1
ATOM 7822 C C . TYR B 1 224 ? 4.516 37.281 7.152 1 97.5 224 TYR B C 1
ATOM 7824 O O . TYR B 1 224 ? 5.395 36.438 7.109 1 97.5 224 TYR B O 1
ATOM 7832 N N . ILE B 1 225 ? 3.188 37.031 7.223 1 98 225 ILE B N 1
ATOM 7833 C CA . ILE B 1 225 ? 2.717 35.656 7.324 1 98 225 ILE B CA 1
ATOM 7834 C C . ILE B 1 225 ? 1.781 35.344 6.16 1 98 225 ILE B C 1
ATOM 7836 O O . ILE B 1 225 ? 0.878 36.125 5.852 1 98 225 ILE B O 1
ATOM 7840 N N . MET B 1 226 ? 2.004 34.281 5.527 1 97.38 226 MET B N 1
ATOM 7841 C CA . MET B 1 226 ? 1.149 33.812 4.441 1 97.38 226 MET B CA 1
ATOM 7842 C C . MET B 1 226 ? 0.671 32.375 4.707 1 97.38 226 MET B C 1
ATOM 7844 O O . MET B 1 226 ? 1.43 31.547 5.207 1 97.38 226 MET B O 1
ATOM 7848 N N . VAL B 1 227 ? -0.618 32.062 4.469 1 96.81 227 VAL B N 1
ATOM 7849 C CA . VAL B 1 227 ? -1.187 30.75 4.688 1 96.81 227 VAL B CA 1
ATOM 7850 C C . VAL B 1 227 ? -1.888 30.266 3.418 1 96.81 227 VAL B C 1
ATOM 7852 O O . VAL B 1 227 ? -2.764 30.953 2.889 1 96.81 227 VAL B O 1
ATOM 7855 N N . ASP B 1 228 ? -1.495 29.125 2.977 1 93.88 228 ASP B N 1
ATOM 7856 C CA . ASP B 1 228 ? -2.117 28.484 1.817 1 93.88 228 ASP B CA 1
ATOM 7857 C C . ASP B 1 228 ? -3.26 27.562 2.24 1 93.88 228 ASP B C 1
ATOM 7859 O O . ASP B 1 228 ? -3.305 27.109 3.385 1 93.88 228 ASP B O 1
ATOM 7863 N N . GLU B 1 229 ? -4.273 27.359 1.378 1 91.88 229 GLU B N 1
ATOM 7864 C CA . GLU B 1 229 ? -5.434 26.5 1.577 1 91.88 229 GLU B CA 1
ATOM 7865 C C . GLU B 1 229 ? -6.133 26.812 2.896 1 91.88 229 GLU B C 1
ATOM 7867 O O . GLU B 1 229 ? -6.395 25.906 3.693 1 91.88 229 GLU B O 1
ATOM 7872 N N . TYR B 1 230 ? -6.41 28.031 3.086 1 95.25 230 TYR B N 1
ATOM 7873 C CA . TYR B 1 230 ? -6.926 28.531 4.352 1 95.25 230 TYR B CA 1
ATOM 7874 C C . TYR B 1 230 ? -8.305 27.953 4.656 1 95.25 230 TYR B C 1
ATOM 7876 O O . TYR B 1 230 ? -8.695 27.859 5.82 1 95.25 230 TYR B O 1
ATOM 7884 N N . GLN B 1 231 ? -9.047 27.5 3.602 1 93.81 231 GLN B N 1
ATOM 7885 C CA . GLN B 1 231 ? -10.383 26.953 3.812 1 93.81 231 GLN B CA 1
ATOM 7886 C C . GLN B 1 231 ? -10.312 25.609 4.52 1 93.81 231 GLN B C 1
ATOM 7888 O O . GLN B 1 231 ? -11.328 25.109 5.012 1 93.81 231 GLN B O 1
ATOM 7893 N N . ASP B 1 232 ? -9.203 25 4.59 1 92.69 232 ASP B N 1
ATOM 7894 C CA . ASP B 1 232 ? -9.047 23.672 5.16 1 92.69 232 ASP B CA 1
ATOM 7895 C C . ASP B 1 232 ? -8.523 23.734 6.594 1 92.69 232 ASP B C 1
ATOM 7897 O O . ASP B 1 232 ? -8.32 22.703 7.242 1 92.69 232 ASP B O 1
ATOM 7901 N N . THR B 1 233 ? -8.328 24.875 7.129 1 95.75 233 THR B N 1
ATOM 7902 C CA . THR B 1 233 ? -7.812 25.031 8.484 1 95.75 233 THR B CA 1
ATOM 7903 C C . THR B 1 233 ? -8.867 24.625 9.516 1 95.75 233 THR B C 1
ATOM 7905 O O . THR B 1 233 ? -10.055 24.875 9.328 1 95.75 233 THR B O 1
ATOM 7908 N N . ASN B 1 234 ? -8.445 23.938 10.5 1 95.56 234 ASN B N 1
ATOM 7909 C CA . ASN B 1 234 ? -9.305 23.641 11.641 1 95.56 234 ASN B CA 1
ATOM 7910 C C . ASN B 1 234 ? -9.203 24.703 12.719 1 95.56 234 ASN B C 1
ATOM 7912 O O . ASN B 1 234 ? -8.578 25.75 12.508 1 95.56 234 ASN B O 1
ATOM 7916 N N . LYS B 1 235 ? -9.852 24.547 13.867 1 95.25 235 LYS B N 1
ATOM 7917 C CA . LYS B 1 235 ? -9.961 25.562 14.906 1 95.25 235 LYS B CA 1
ATOM 7918 C C . LYS B 1 235 ? -8.594 25.891 15.484 1 95.25 235 LYS B C 1
ATOM 7920 O O . LYS B 1 235 ? -8.258 27.062 15.672 1 95.25 235 LYS B O 1
ATOM 7925 N N . ILE B 1 236 ? -7.82 24.891 15.75 1 96.56 236 ILE B N 1
ATOM 7926 C CA . ILE B 1 236 ? -6.551 25.141 16.422 1 96.56 236 ILE B CA 1
ATOM 7927 C C . ILE B 1 236 ? -5.566 25.797 15.469 1 96.56 236 ILE B C 1
ATOM 7929 O O . ILE B 1 236 ? -4.73 26.594 15.875 1 96.56 236 ILE B O 1
ATOM 7933 N N . GLN B 1 237 ? -5.547 25.391 14.219 1 96.88 237 GLN B N 1
ATOM 7934 C CA . GLN B 1 237 ? -4.711 26.031 13.203 1 96.88 237 GLN B CA 1
ATOM 7935 C C . GLN B 1 237 ? -5.094 27.484 13.016 1 96.88 237 GLN B C 1
ATOM 7937 O O . GLN B 1 237 ? -4.223 28.344 12.852 1 96.88 237 GLN B O 1
ATOM 7942 N N . TYR B 1 238 ? -6.418 27.75 13.055 1 96.62 238 TYR B N 1
ATOM 7943 C CA . TYR B 1 238 ? -6.941 29.109 12.992 1 96.62 238 TYR B CA 1
ATOM 7944 C C . TYR B 1 238 ? -6.387 29.969 14.133 1 96.62 238 TYR B C 1
ATOM 7946 O O . TYR B 1 238 ? -5.895 31.078 13.898 1 96.62 238 TYR B O 1
ATOM 7954 N N . HIS B 1 239 ? -6.426 29.438 15.297 1 96.88 239 HIS B N 1
ATOM 7955 C CA . HIS B 1 239 ? -5.945 30.156 16.469 1 96.88 239 HIS B CA 1
ATOM 7956 C C . HIS B 1 239 ? -4.445 30.406 16.391 1 96.88 239 HIS B C 1
ATOM 7958 O O . HIS B 1 239 ? -3.963 31.469 16.781 1 96.88 239 HIS B O 1
ATOM 7964 N N . LEU B 1 240 ? -3.709 29.406 15.906 1 97.94 240 LEU B N 1
ATOM 7965 C CA . LEU B 1 240 ? -2.266 29.547 15.742 1 97.94 240 LEU B CA 1
ATOM 7966 C C . LEU B 1 240 ? -1.937 30.719 14.828 1 97.94 240 LEU B C 1
ATOM 7968 O O . LEU B 1 240 ? -1.092 31.562 15.164 1 97.94 240 LEU B O 1
ATOM 7972 N N . VAL B 1 241 ? -2.637 30.812 13.711 1 97.62 241 VAL B N 1
ATOM 7973 C CA . VAL B 1 241 ? -2.406 31.844 12.719 1 97.62 241 VAL B CA 1
ATOM 7974 C C . VAL B 1 241 ? -2.793 33.219 13.289 1 97.62 241 VAL B C 1
ATOM 7976 O O . VAL B 1 241 ? -2.064 34.188 13.125 1 97.62 241 VAL B O 1
ATOM 7979 N N . GLN B 1 242 ? -3.869 33.281 14 1 96.44 242 GLN B N 1
ATOM 7980 C CA . GLN B 1 242 ? -4.34 34.531 14.594 1 96.44 242 GLN B CA 1
ATOM 7981 C C . GLN B 1 242 ? -3.34 35.062 15.609 1 96.44 242 GLN B C 1
ATOM 7983 O O . GLN B 1 242 ? -3.064 36.281 15.641 1 96.44 242 GLN B O 1
ATOM 7988 N N . LEU B 1 243 ? -2.818 34.156 16.406 1 97.5 243 LEU B N 1
ATOM 7989 C CA . LEU B 1 243 ? -1.852 34.562 17.422 1 97.5 243 LEU B CA 1
ATOM 7990 C C . LEU B 1 243 ? -0.587 35.125 16.781 1 97.5 243 LEU B C 1
ATOM 7992 O O . LEU B 1 243 ? -0.134 36.219 17.141 1 97.5 243 LEU B O 1
ATOM 7996 N N . LEU B 1 244 ? -0.092 34.438 15.844 1 97.69 244 LEU B N 1
ATOM 7997 C CA . LEU B 1 244 ? 1.155 34.844 15.195 1 97.69 244 LEU B CA 1
ATOM 7998 C C . LEU B 1 244 ? 0.989 36.156 14.461 1 97.69 244 LEU B C 1
ATOM 8000 O O . LEU B 1 244 ? 1.916 36.969 14.422 1 97.69 244 LEU B O 1
ATOM 8004 N N . ALA B 1 245 ? -0.21 36.406 13.922 1 96.69 245 ALA B N 1
ATOM 8005 C CA . ALA B 1 245 ? -0.433 37.562 13.062 1 96.69 245 ALA B CA 1
ATOM 8006 C C . ALA B 1 245 ? -0.947 38.75 13.875 1 96.69 245 ALA B C 1
ATOM 8008 O O . ALA B 1 245 ? -1.073 39.875 13.352 1 96.69 245 ALA B O 1
ATOM 8009 N N . SER B 1 246 ? -1.162 38.688 15.102 1 95.19 246 SER B N 1
ATOM 8010 C CA . SER B 1 246 ? -1.895 39.656 15.898 1 95.19 246 SER B CA 1
ATOM 8011 C C . SER B 1 246 ? -1.086 40.938 16.078 1 95.19 246 SER B C 1
ATOM 8013 O O . SER B 1 246 ? -1.652 42.031 16.281 1 95.19 246 SER B O 1
ATOM 8015 N N . LYS B 1 247 ? 0.184 40.844 15.961 1 94.62 247 LYS B N 1
ATOM 8016 C CA . LYS B 1 247 ? 1.011 42.031 16.219 1 94.62 247 LYS B CA 1
ATOM 8017 C C . LYS B 1 247 ? 1.098 42.906 14.984 1 94.62 247 LYS B C 1
ATOM 8019 O O . LYS B 1 247 ? 0.712 44.094 15.031 1 94.62 247 LYS B O 1
ATOM 8024 N N . THR B 1 248 ? 1.58 42.406 13.867 1 93.62 248 THR B N 1
ATOM 8025 C CA . THR B 1 248 ? 1.811 43.219 12.664 1 93.62 248 THR B CA 1
ATOM 8026 C C . THR B 1 248 ? 0.566 43.219 11.781 1 93.62 248 THR B C 1
ATOM 8028 O O . THR B 1 248 ? 0.38 44.156 10.984 1 93.62 248 THR B O 1
ATOM 8031 N N . LYS B 1 249 ? -0.22 42.188 11.75 1 94.44 249 LYS B N 1
ATOM 8032 C CA . LYS B 1 249 ? -1.447 42 10.984 1 94.44 249 LYS B CA 1
ATOM 8033 C C . LYS B 1 249 ? -1.151 41.906 9.492 1 94.44 249 LYS B C 1
ATOM 8035 O O . LYS B 1 249 ? -2.045 42.062 8.664 1 94.44 249 LYS B O 1
ATOM 8040 N N . ASN B 1 250 ? 0.116 41.75 9.117 1 96.38 250 ASN B N 1
ATOM 8041 C CA . ASN B 1 250 ? 0.49 41.469 7.738 1 96.38 250 ASN B CA 1
ATOM 8042 C C . ASN B 1 250 ? 0.255 40 7.395 1 96.38 250 ASN B C 1
ATOM 8044 O O . ASN B 1 250 ? 1.204 39.25 7.137 1 96.38 250 ASN B O 1
ATOM 8048 N N . LEU B 1 251 ? -1.075 39.594 7.371 1 97.44 251 LEU B N 1
ATOM 8049 C CA . LEU B 1 251 ? -1.507 38.219 7.105 1 97.44 251 LEU B CA 1
ATOM 8050 C C . LEU B 1 251 ? -2.146 38.125 5.727 1 97.44 251 LEU B C 1
ATOM 8052 O O . LEU B 1 251 ? -3.08 38.875 5.41 1 97.44 251 LEU B O 1
ATOM 8056 N N . CYS B 1 252 ? -1.579 37.312 4.945 1 97.31 252 CYS B N 1
ATOM 8057 C CA . CYS B 1 252 ? -2.156 37 3.643 1 97.31 252 CYS B CA 1
ATOM 8058 C C . CYS B 1 252 ? -2.596 35.531 3.572 1 97.31 252 CYS B C 1
ATOM 8060 O O . CYS B 1 252 ? -1.779 34.625 3.732 1 97.31 252 CYS B O 1
ATOM 8062 N N . VAL B 1 253 ? -3.861 35.312 3.385 1 96.81 253 VAL B N 1
ATOM 8063 C CA . VAL B 1 253 ? -4.363 33.938 3.305 1 96.81 253 VAL B CA 1
ATOM 8064 C C . VAL B 1 253 ? -4.945 33.688 1.916 1 96.81 253 VAL B C 1
ATOM 8066 O O . VAL B 1 253 ? -5.535 34.562 1.308 1 96.81 253 VAL B O 1
ATOM 8069 N N . VAL B 1 254 ? -4.668 32.531 1.428 1 95.19 254 VAL B N 1
ATOM 8070 C CA . VAL B 1 254 ? -5.188 32.125 0.135 1 95.19 254 VAL B CA 1
ATOM 8071 C C . VAL B 1 254 ? -6.055 30.859 0.316 1 95.19 254 VAL B C 1
ATOM 8073 O O . VAL B 1 254 ? -5.707 29.969 1.089 1 95.19 254 VAL B O 1
ATOM 8076 N N . GLY B 1 255 ? -7.223 30.844 -0.311 1 93.19 255 GLY B N 1
ATOM 8077 C CA . GLY B 1 255 ? -8.07 29.672 -0.226 1 93.19 255 GLY B CA 1
ATOM 8078 C C . GLY B 1 255 ? -9.281 29.734 -1.14 1 93.19 255 GLY B C 1
ATOM 8079 O O . GLY B 1 255 ? -9.469 30.734 -1.856 1 93.19 255 GLY B O 1
ATOM 8080 N N . ASP B 1 256 ? -10.039 28.625 -1.148 1 92.75 256 ASP B N 1
ATOM 8081 C CA . ASP B 1 256 ? -11.281 28.5 -1.893 1 92.75 256 ASP B CA 1
ATOM 8082 C C . ASP B 1 256 ? -12.367 27.859 -1.032 1 92.75 256 ASP B C 1
ATOM 8084 O O . ASP B 1 256 ? -12.367 26.641 -0.823 1 92.75 256 ASP B O 1
ATOM 8088 N N . ASP B 1 257 ? -13.305 28.688 -0.625 1 93.19 257 ASP B N 1
ATOM 8089 C CA . ASP B 1 257 ? -14.359 28.172 0.241 1 93.19 257 ASP B CA 1
ATOM 8090 C C . ASP B 1 257 ? -15.203 27.125 -0.485 1 93.19 257 ASP B C 1
ATOM 8092 O O . ASP B 1 257 ? -15.758 26.219 0.145 1 93.19 257 ASP B O 1
ATOM 8096 N N . ASP B 1 258 ? -15.211 27.156 -1.789 1 93.69 258 ASP B N 1
ATOM 8097 C CA . ASP B 1 258 ? -15.984 26.203 -2.572 1 93.69 258 ASP B CA 1
ATOM 8098 C C . ASP B 1 258 ? -15.312 24.828 -2.584 1 93.69 258 ASP B C 1
ATOM 8100 O O . ASP B 1 258 ? -15.898 23.844 -3.027 1 93.69 258 ASP B O 1
ATOM 8104 N N . GLN B 1 259 ? -14.172 24.75 -2.047 1 92.62 259 GLN B N 1
ATOM 8105 C CA . GLN B 1 259 ? -13.453 23.469 -2.027 1 92.62 259 GLN B CA 1
ATOM 8106 C C . GLN B 1 259 ? -13.281 22.953 -0.6 1 92.62 259 GLN B C 1
ATOM 8108 O O . GLN B 1 259 ? -12.422 22.125 -0.335 1 92.62 259 GLN B O 1
ATOM 8113 N N . SER B 1 260 ? -13.984 23.531 0.304 1 93.44 260 SER B N 1
ATOM 8114 C CA . SER B 1 260 ? -13.969 23.031 1.676 1 93.44 260 SER B CA 1
ATOM 8115 C C . SER B 1 260 ? -14.781 21.75 1.809 1 93.44 260 SER B C 1
ATOM 8117 O O . SER B 1 260 ? -16 21.797 1.985 1 93.44 260 SER B O 1
ATOM 8119 N N . ILE B 1 261 ? -14.102 20.641 1.772 1 91.75 261 ILE B N 1
ATOM 8120 C CA . ILE B 1 261 ? -14.82 19.359 1.752 1 91.75 261 ILE B CA 1
ATOM 8121 C C . ILE B 1 261 ? -14.305 18.469 2.871 1 91.75 261 ILE B C 1
ATOM 8123 O O . ILE B 1 261 ? -14.555 17.25 2.875 1 91.75 261 ILE B O 1
ATOM 8127 N N . TYR B 1 262 ? -13.523 18.984 3.816 1 88 262 TYR B N 1
ATOM 8128 C CA . TYR B 1 262 ? -12.891 18.156 4.84 1 88 262 TYR B CA 1
ATOM 8129 C C . TYR B 1 262 ? -13.469 18.453 6.219 1 88 262 TYR B C 1
ATOM 8131 O O . TYR B 1 262 ? -12.773 18.359 7.227 1 88 262 TYR B O 1
ATOM 8139 N N . SER B 1 263 ? -14.688 18.766 6.277 1 88.69 263 SER B N 1
ATOM 8140 C CA . SER B 1 263 ? -15.32 19.031 7.566 1 88.69 263 SER B CA 1
ATOM 8141 C C . SER B 1 263 ? -15.234 17.812 8.484 1 88.69 263 SER B C 1
ATOM 8143 O O . SER B 1 263 ? -15.094 17.969 9.703 1 88.69 263 SER B O 1
ATOM 8145 N N . TRP B 1 264 ? -15.273 16.688 7.887 1 80.44 264 TRP B N 1
ATOM 8146 C CA . TRP B 1 264 ? -15.227 15.445 8.656 1 80.44 264 TRP B CA 1
ATOM 8147 C C . TRP B 1 264 ? -13.859 15.266 9.305 1 80.44 264 TRP B C 1
ATOM 8149 O O . TRP B 1 264 ? -13.711 14.492 10.258 1 80.44 264 TRP B O 1
ATOM 8159 N N . ARG B 1 265 ? -12.898 15.992 8.82 1 79.75 265 ARG B N 1
ATOM 8160 C CA . ARG B 1 265 ? -11.555 15.938 9.406 1 79.75 265 ARG B CA 1
ATOM 8161 C C . ARG B 1 265 ? -11.312 17.125 10.328 1 79.75 265 ARG B C 1
ATOM 8163 O O . ARG B 1 265 ? -10.18 17.359 10.766 1 79.75 265 ARG B O 1
ATOM 8170 N N . GLY B 1 266 ? -12.297 17.984 10.461 1 87.5 266 GLY B N 1
ATOM 8171 C CA . GLY B 1 266 ? -12.188 19.062 11.43 1 87.5 266 GLY B CA 1
ATOM 8172 C C . GLY B 1 266 ? -12.031 20.422 10.781 1 87.5 266 GLY B C 1
ATOM 8173 O O . GLY B 1 266 ? -11.961 21.438 11.477 1 87.5 266 GLY B O 1
ATOM 8174 N N . ALA B 1 267 ? -12 20.453 9.438 1 91.81 267 ALA B N 1
ATOM 8175 C CA . ALA B 1 267 ? -11.922 21.734 8.766 1 91.81 267 ALA B CA 1
ATOM 8176 C C . ALA B 1 267 ? -13.156 22.594 9.062 1 91.81 267 ALA B C 1
ATOM 8178 O O . ALA B 1 267 ? -14.273 22.062 9.133 1 91.81 267 ALA B O 1
ATOM 8179 N N . ASP B 1 268 ? -12.906 23.891 9.266 1 93.75 268 ASP B N 1
ATOM 8180 C CA . ASP B 1 268 ? -13.984 24.828 9.547 1 93.75 268 ASP B CA 1
ATOM 8181 C C . ASP B 1 268 ? -14.055 25.922 8.492 1 93.75 268 ASP B C 1
ATOM 8183 O O . ASP B 1 268 ? -13.258 26.859 8.508 1 93.75 268 ASP B O 1
ATOM 8187 N N . ILE B 1 269 ? -15.07 25.844 7.68 1 92.94 269 ILE B N 1
ATOM 8188 C CA . ILE B 1 269 ? -15.211 26.75 6.547 1 92.94 269 ILE B CA 1
ATOM 8189 C C . ILE B 1 269 ? -15.43 28.172 7.055 1 92.94 269 ILE B C 1
ATOM 8191 O O . ILE B 1 269 ? -15.141 29.141 6.348 1 92.94 269 ILE B O 1
ATOM 8195 N N . THR B 1 270 ? -15.891 28.328 8.242 1 93.88 270 THR B N 1
ATOM 8196 C CA . THR B 1 270 ? -16.172 29.656 8.797 1 93.88 270 THR B CA 1
ATOM 8197 C C . THR B 1 270 ? -14.898 30.469 8.961 1 93.88 270 THR B C 1
ATOM 8199 O O . THR B 1 270 ? -14.938 31.703 9.016 1 93.88 270 THR B O 1
ATOM 8202 N N . ASN B 1 271 ? -13.758 29.75 9.055 1 94.31 271 ASN B N 1
ATOM 8203 C CA . ASN B 1 271 ? -12.477 30.438 9.203 1 94.31 271 ASN B CA 1
ATOM 8204 C C . ASN B 1 271 ? -12.211 31.375 8.039 1 94.31 271 ASN B C 1
ATOM 8206 O O . ASN B 1 271 ? -11.742 32.5 8.234 1 94.31 271 ASN B O 1
ATOM 8210 N N . ILE B 1 272 ? -12.555 30.906 6.887 1 94.56 272 ILE B N 1
ATOM 8211 C CA . ILE B 1 272 ? -12.289 31.719 5.711 1 94.56 272 ILE B CA 1
ATOM 8212 C C . ILE B 1 272 ? -13.453 32.688 5.48 1 94.56 272 ILE B C 1
ATOM 8214 O O . ILE B 1 272 ? -13.242 33.812 5.027 1 94.56 272 ILE B O 1
ATOM 8218 N N . LEU B 1 273 ? -14.672 32.312 5.801 1 94.19 273 LEU B N 1
ATOM 8219 C CA . LEU B 1 273 ? -15.852 33.125 5.57 1 94.19 273 LEU B CA 1
ATOM 8220 C C . LEU B 1 273 ? -15.859 34.344 6.508 1 94.19 273 LEU B C 1
ATOM 8222 O O . LEU B 1 273 ? -16.359 35.406 6.145 1 94.19 273 LEU B O 1
ATOM 8226 N N . ASN B 1 274 ? -15.281 34.188 7.641 1 93.94 274 ASN B N 1
ATOM 8227 C CA . ASN B 1 274 ? -15.305 35.219 8.648 1 93.94 274 ASN B CA 1
ATOM 8228 C C . ASN B 1 274 ? -14.016 36.062 8.633 1 93.94 274 ASN B C 1
ATOM 8230 O O . ASN B 1 274 ? -13.758 36.812 9.555 1 93.94 274 ASN B O 1
ATOM 8234 N N . PHE B 1 275 ? -13.266 35.875 7.668 1 95.62 275 PHE B N 1
ATOM 8235 C CA . PHE B 1 275 ? -11.984 36.562 7.629 1 95.62 275 PHE B CA 1
ATOM 8236 C C . PHE B 1 275 ? -12.188 38.062 7.695 1 95.62 275 PHE B C 1
ATOM 8238 O O . PHE B 1 275 ? -11.469 38.781 8.414 1 95.62 275 PHE B O 1
ATOM 8245 N N . SER B 1 276 ? -13.195 38.625 7.039 1 93.19 276 SER B N 1
ATOM 8246 C CA . SER B 1 276 ? -13.477 40.031 7.016 1 93.19 276 SER B CA 1
ATOM 8247 C C . SER B 1 276 ? -13.992 40.531 8.367 1 93.19 276 SER B C 1
ATOM 8249 O O . SER B 1 276 ? -13.867 41.719 8.695 1 93.19 276 SER B O 1
ATOM 8251 N N . LYS B 1 277 ? -14.539 39.625 9.008 1 94.12 277 LYS B N 1
ATOM 8252 C CA . LYS B 1 277 ? -14.977 39.969 10.359 1 94.12 277 LYS B CA 1
ATOM 8253 C C . LYS B 1 277 ? -13.789 40 11.32 1 94.12 277 LYS B C 1
ATOM 8255 O O . LYS B 1 277 ? -13.719 40.906 12.18 1 94.12 277 LYS B O 1
ATOM 8260 N N . ASP B 1 278 ? -12.922 39.094 11.188 1 94.69 278 ASP B N 1
ATOM 8261 C CA . ASP B 1 278 ? -11.727 39.031 12.023 1 94.69 278 ASP B CA 1
ATOM 8262 C C . ASP B 1 278 ? -10.805 40.219 11.75 1 94.69 278 ASP B C 1
ATOM 8264 O O . ASP B 1 278 ? -10.156 40.75 12.656 1 94.69 278 ASP B O 1
ATOM 8268 N N . TYR B 1 279 ? -10.797 40.562 10.453 1 96.19 279 TYR B N 1
ATOM 8269 C CA . TYR B 1 279 ? -9.977 41.688 9.992 1 96.19 279 TYR B CA 1
ATOM 8270 C C . TYR B 1 279 ? -10.797 42.656 9.156 1 96.19 279 TYR B C 1
ATOM 8272 O O . TYR B 1 279 ? -10.773 42.594 7.926 1 96.19 279 TYR B O 1
ATOM 8280 N N . PRO B 1 280 ? -11.359 43.531 9.758 1 94 280 PRO B N 1
ATOM 8281 C CA . PRO B 1 280 ? -12.25 44.469 9.055 1 94 280 PRO B CA 1
ATOM 8282 C C . PRO B 1 280 ? -11.523 45.281 7.98 1 94 280 PRO B C 1
ATOM 8284 O O . PRO B 1 280 ? -12.141 45.719 7.004 1 94 280 PRO B O 1
ATOM 8287 N N . GLU B 1 281 ? -10.312 45.531 8.102 1 94.06 281 GLU B N 1
ATOM 8288 C CA . GLU B 1 281 ? -9.531 46.344 7.152 1 94.06 281 GLU B CA 1
ATOM 8289 C C . GLU B 1 281 ? -8.961 45.469 6.035 1 94.06 281 GLU B C 1
ATOM 8291 O O . GLU B 1 281 ? -8.195 45.938 5.195 1 94.06 281 GLU B O 1
ATOM 8296 N N . ALA B 1 282 ? -9.359 44.219 5.977 1 95.44 282 ALA B N 1
ATOM 8297 C CA . ALA B 1 282 ? -8.766 43.25 5.047 1 95.44 282 ALA B CA 1
ATOM 8298 C C . ALA B 1 282 ? -9.133 43.594 3.604 1 95.44 282 ALA B C 1
ATOM 8300 O O . ALA B 1 282 ? -10.258 44 3.324 1 95.44 282 ALA B O 1
ATOM 8301 N N . LEU B 1 283 ? -8.188 43.469 2.736 1 95.69 283 LEU B N 1
ATOM 8302 C CA . LEU B 1 283 ? -8.43 43.531 1.299 1 95.69 283 LEU B CA 1
ATOM 8303 C C . LEU B 1 283 ? -8.805 42.125 0.764 1 95.69 283 LEU B C 1
ATOM 8305 O O . LEU B 1 283 ? -8.109 41.156 1.031 1 95.69 283 LEU B O 1
ATOM 8309 N N . ILE B 1 284 ? -9.914 42.094 0.085 1 94.62 284 ILE B N 1
ATOM 8310 C CA . ILE B 1 284 ? -10.352 40.844 -0.51 1 94.62 284 ILE B CA 1
ATOM 8311 C C . ILE B 1 284 ? -10.094 40.875 -2.014 1 94.62 284 ILE B C 1
ATOM 8313 O O . ILE B 1 284 ? -10.586 41.75 -2.727 1 94.62 284 ILE B O 1
ATOM 8317 N N . VAL B 1 285 ? -9.258 39.969 -2.477 1 94.31 285 VAL B N 1
ATOM 8318 C CA . VAL B 1 285 ? -8.961 39.844 -3.898 1 94.31 285 VAL B CA 1
ATOM 8319 C C . VAL B 1 285 ? -9.547 38.531 -4.418 1 94.31 285 VAL B C 1
ATOM 8321 O O . VAL B 1 285 ? -9.305 37.438 -3.852 1 94.31 285 VAL B O 1
ATOM 8324 N N . LYS B 1 286 ? -10.312 38.562 -5.484 1 93.12 286 LYS B N 1
ATOM 8325 C CA . LYS B 1 286 ? -10.938 37.375 -6.062 1 93.12 286 LYS B CA 1
ATOM 8326 C C . LYS B 1 286 ? -10.242 36.969 -7.363 1 93.12 286 LYS B C 1
ATOM 8328 O O . LYS B 1 286 ? -10.227 37.75 -8.328 1 93.12 286 LYS B O 1
ATOM 8333 N N . LEU B 1 287 ? -9.617 35.844 -7.305 1 91.75 287 LEU B N 1
ATOM 8334 C CA . LEU B 1 287 ? -9.062 35.281 -8.523 1 91.75 287 LEU B CA 1
ATOM 8335 C C . LEU B 1 287 ? -10.078 34.375 -9.211 1 91.75 287 LEU B C 1
ATOM 8337 O O . LEU B 1 287 ? -10.219 33.188 -8.852 1 91.75 287 LEU B O 1
ATOM 8341 N N . GLU B 1 288 ? -10.641 34.781 -10.273 1 90.06 288 GLU B N 1
ATOM 8342 C CA . GLU B 1 288 ? -11.805 34.125 -10.844 1 90.06 288 GLU B CA 1
ATOM 8343 C C . GLU B 1 288 ? -11.461 33.469 -12.172 1 90.06 288 GLU B C 1
ATOM 8345 O O . GLU B 1 288 ? -12.273 32.719 -12.734 1 90.06 288 GLU B O 1
ATOM 8350 N N . GLU B 1 289 ? -10.273 33.594 -12.648 1 89.5 289 GLU B N 1
ATOM 8351 C CA . GLU B 1 289 ? -9.906 33.031 -13.938 1 89.5 289 GLU B CA 1
ATOM 8352 C C . GLU B 1 289 ? -9.289 31.641 -13.758 1 89.5 289 GLU B C 1
ATOM 8354 O O . GLU B 1 289 ? -8.289 31.484 -13.055 1 89.5 289 GLU B O 1
ATOM 8359 N N . ASN B 1 290 ? -10 30.703 -14.406 1 90.19 290 ASN B N 1
ATOM 8360 C CA . ASN B 1 290 ? -9.516 29.328 -14.414 1 90.19 290 ASN B CA 1
ATOM 8361 C C . ASN B 1 290 ? -8.664 29.047 -15.641 1 90.19 290 ASN B C 1
ATOM 8363 O O . ASN B 1 290 ? -9.062 29.344 -16.766 1 90.19 290 ASN B O 1
ATOM 8367 N N . TYR B 1 291 ? -7.559 28.438 -15.445 1 86.38 291 TYR B N 1
ATOM 8368 C CA . TYR B 1 291 ? -6.641 28.172 -16.547 1 86.38 291 TYR B CA 1
ATOM 8369 C C . TYR B 1 291 ? -6.555 26.688 -16.859 1 86.38 291 TYR B C 1
ATOM 8371 O O . TYR B 1 291 ? -5.805 26.266 -17.734 1 86.38 291 TYR B O 1
ATOM 8379 N N . ARG B 1 292 ? -7.297 25.812 -16.203 1 86.75 292 ARG B N 1
ATOM 8380 C CA . ARG B 1 292 ? -7.129 24.359 -16.219 1 86.75 292 ARG B CA 1
ATOM 8381 C C . ARG B 1 292 ? -8.141 23.703 -17.156 1 86.75 292 ARG B C 1
ATOM 8383 O O . ARG B 1 292 ? -7.77 22.922 -18.047 1 86.75 292 ARG B O 1
ATOM 8390 N N . SER B 1 293 ? -9.414 24.016 -17.078 1 94.06 293 SER B N 1
ATOM 8391 C CA . SER B 1 293 ? -10.5 23.234 -17.656 1 94.06 293 SER B CA 1
ATOM 8392 C C . SER B 1 293 ? -11.156 23.984 -18.812 1 94.06 293 SER B C 1
ATOM 8394 O O . SER B 1 293 ? -10.977 25.203 -18.953 1 94.06 293 SER B O 1
ATOM 8396 N N . THR B 1 294 ? -11.93 23.312 -19.625 1 96.06 294 THR B N 1
ATOM 8397 C CA . THR B 1 294 ? -12.68 23.906 -20.719 1 96.06 294 THR B CA 1
ATOM 8398 C C . THR B 1 294 ? -13.812 24.781 -20.203 1 96.06 294 THR B C 1
ATOM 8400 O O . THR B 1 294 ? -14.18 24.688 -19.031 1 96.06 294 THR B O 1
ATOM 8403 N N . LYS B 1 295 ? -14.328 25.594 -21.016 1 95.94 295 LYS B N 1
ATOM 8404 C CA . LYS B 1 295 ? -15.398 26.516 -20.641 1 95.94 295 LYS B CA 1
ATOM 8405 C C . LYS B 1 295 ? -16.656 25.766 -20.234 1 95.94 295 LYS B C 1
ATOM 8407 O O . LYS B 1 295 ? -17.344 26.172 -19.281 1 95.94 295 LYS B O 1
ATOM 8412 N N . THR B 1 296 ? -16.938 24.719 -20.891 1 97.06 296 THR B N 1
ATOM 8413 C CA . THR B 1 296 ? -18.109 23.922 -20.594 1 97.06 296 THR B CA 1
ATOM 8414 C C . THR B 1 296 ? -18.031 23.359 -19.172 1 97.06 296 THR B C 1
ATOM 8416 O O . THR B 1 296 ? -19.016 23.453 -18.406 1 97.06 296 THR B O 1
ATOM 8419 N N . ILE B 1 297 ? -16.938 22.844 -18.812 1 97.12 297 ILE B N 1
ATOM 8420 C CA . ILE B 1 297 ? -16.734 22.234 -17.5 1 97.12 297 ILE B CA 1
ATOM 8421 C C . ILE B 1 297 ? -16.812 23.297 -16.422 1 97.12 297 ILE B C 1
ATOM 8423 O O . ILE B 1 297 ? -17.453 23.094 -15.391 1 97.12 297 ILE B O 1
ATOM 8427 N N . ILE B 1 298 ? -16.234 24.453 -16.688 1 95.81 298 ILE B N 1
ATOM 8428 C CA . ILE B 1 298 ? -16.203 25.531 -15.703 1 95.81 298 ILE B CA 1
ATOM 8429 C C . ILE B 1 298 ? -17.594 26.094 -15.5 1 95.81 298 ILE B C 1
ATOM 8431 O O . ILE B 1 298 ? -18.016 26.375 -14.375 1 95.81 298 ILE B O 1
ATOM 8435 N N . ASN B 1 299 ? -18.266 26.234 -16.578 1 95.75 299 ASN B N 1
ATOM 8436 C CA . ASN B 1 299 ? -19.641 26.75 -16.484 1 95.75 299 ASN B CA 1
ATOM 8437 C C . ASN B 1 299 ? -20.547 25.797 -15.719 1 95.75 299 ASN B C 1
ATOM 8439 O O . ASN B 1 299 ? -21.391 26.219 -14.938 1 95.75 299 ASN B O 1
ATOM 8443 N N . ALA B 1 300 ? -20.344 24.578 -15.984 1 96.25 300 ALA B N 1
ATOM 8444 C CA . ALA B 1 300 ? -21.109 23.562 -15.25 1 96.25 300 ALA B CA 1
ATOM 8445 C C . ALA B 1 300 ? -20.812 23.625 -13.758 1 96.25 300 ALA B C 1
ATOM 8447 O O . ALA B 1 300 ? -21.719 23.625 -12.93 1 96.25 300 ALA B O 1
ATOM 8448 N N . ALA B 1 301 ? -19.562 23.672 -13.414 1 96.19 301 ALA B N 1
ATOM 8449 C CA . ALA B 1 301 ? -19.141 23.734 -12.016 1 96.19 301 ALA B CA 1
ATOM 8450 C C . ALA B 1 301 ? -19.672 25 -11.344 1 96.19 301 ALA B C 1
ATOM 8452 O O . ALA B 1 301 ? -20.156 24.938 -10.211 1 96.19 301 ALA B O 1
ATOM 8453 N N . ALA B 1 302 ? -19.609 26.078 -12.07 1 94.5 302 ALA B N 1
ATOM 8454 C CA . ALA B 1 302 ? -20.078 27.359 -11.547 1 94.5 302 ALA B CA 1
ATOM 8455 C C . ALA B 1 302 ? -21.578 27.328 -11.273 1 94.5 302 ALA B C 1
ATOM 8457 O O . ALA B 1 302 ? -22.047 27.891 -10.281 1 94.5 302 ALA B O 1
ATOM 8458 N N . SER B 1 303 ? -22.25 26.703 -12.156 1 95.31 303 SER B N 1
ATOM 8459 C CA . SER B 1 303 ? -23.688 26.609 -12.008 1 95.31 303 SER B CA 1
ATOM 8460 C C . SER B 1 303 ? -24.078 25.766 -10.797 1 95.31 303 SER B C 1
ATOM 8462 O O . SER B 1 303 ? -25.016 26.109 -10.062 1 95.31 303 SER B O 1
ATOM 8464 N N . VAL B 1 304 ? -23.406 24.734 -10.594 1 96.06 304 VAL B N 1
ATOM 8465 C CA . VAL B 1 304 ? -23.703 23.844 -9.484 1 96.06 304 VAL B CA 1
ATOM 8466 C C . VAL B 1 304 ? -23.438 24.547 -8.156 1 96.06 304 VAL B C 1
ATOM 8468 O O . VAL B 1 304 ? -24.297 24.578 -7.277 1 96.06 304 VAL B O 1
ATOM 8471 N N . ILE B 1 305 ? -22.281 25.156 -8.047 1 95.88 305 ILE B N 1
ATOM 8472 C CA . ILE B 1 305 ? -21.844 25.688 -6.762 1 95.88 305 ILE B CA 1
ATOM 8473 C C . ILE B 1 305 ? -22.641 26.953 -6.426 1 95.88 305 ILE B C 1
ATOM 8475 O O . ILE B 1 305 ? -22.75 27.328 -5.254 1 95.88 305 ILE B O 1
ATOM 8479 N N . ALA B 1 306 ? -23.203 27.547 -7.422 1 94.38 306 ALA B N 1
ATOM 8480 C CA . ALA B 1 306 ? -23.969 28.781 -7.234 1 94.38 306 ALA B CA 1
ATOM 8481 C C . ALA B 1 306 ? -25.219 28.516 -6.387 1 94.38 306 ALA B C 1
ATOM 8483 O O . ALA B 1 306 ? -25.812 29.453 -5.844 1 94.38 306 ALA B O 1
ATOM 8484 N N . ASN B 1 307 ? -25.562 27.312 -6.238 1 94.75 307 ASN B N 1
ATOM 8485 C CA . ASN B 1 307 ? -26.734 26.953 -5.465 1 94.75 307 ASN B CA 1
ATOM 8486 C C . ASN B 1 307 ? -26.453 26.922 -3.967 1 94.75 307 ASN B C 1
ATOM 8488 O O . ASN B 1 307 ? -27.375 26.875 -3.15 1 94.75 307 ASN B O 1
ATOM 8492 N N . ASN B 1 308 ? -25.219 26.969 -3.605 1 94.75 308 ASN B N 1
ATOM 8493 C CA . ASN B 1 308 ? -24.875 27.062 -2.191 1 94.75 308 ASN B CA 1
ATOM 8494 C C . ASN B 1 308 ? -25.125 28.469 -1.642 1 94.75 308 ASN B C 1
ATOM 8496 O O . ASN B 1 308 ? -24.938 29.453 -2.344 1 94.75 308 ASN B O 1
ATOM 8500 N N . THR B 1 309 ? -25.547 28.516 -0.408 1 91.81 309 THR B N 1
ATOM 8501 C CA . THR B 1 309 ? -25.875 29.797 0.206 1 91.81 309 THR B CA 1
ATOM 8502 C C . THR B 1 309 ? -24.734 30.281 1.092 1 91.81 309 THR B C 1
ATOM 8504 O O . THR B 1 309 ? -24.531 31.5 1.246 1 91.81 309 THR B O 1
ATOM 8507 N N . VAL B 1 310 ? -24.078 29.453 1.66 1 89.44 310 VAL B N 1
ATOM 8508 C CA . VAL B 1 310 ? -22.969 29.797 2.555 1 89.44 310 VAL B CA 1
ATOM 8509 C C . VAL B 1 310 ? -21.656 29.766 1.789 1 89.44 310 VAL B C 1
ATOM 8511 O O . VAL B 1 310 ? -20.891 28.797 1.884 1 89.44 310 VAL B O 1
ATOM 8514 N N . ARG B 1 311 ? -21.406 30.781 1.089 1 90.31 311 ARG B N 1
ATOM 8515 C CA . ARG B 1 311 ? -20.188 30.906 0.292 1 90.31 311 ARG B CA 1
ATOM 8516 C C . ARG B 1 311 ? -19.891 32.375 -0.032 1 90.31 311 ARG B C 1
ATOM 8518 O O . ARG B 1 311 ? -20.766 33.219 0.102 1 90.31 311 ARG B O 1
ATOM 8525 N N . THR B 1 312 ? -18.703 32.594 -0.414 1 88.94 312 THR B N 1
ATOM 8526 C CA . THR B 1 312 ? -18.344 33.906 -0.896 1 88.94 312 THR B CA 1
ATOM 8527 C C . THR B 1 312 ? -18.703 34.062 -2.371 1 88.94 312 THR B C 1
ATOM 8529 O O . THR B 1 312 ? -18.562 33.125 -3.15 1 88.94 312 THR B O 1
ATOM 8532 N N . LYS B 1 313 ? -19.156 35.188 -2.672 1 82.19 313 LYS B N 1
ATOM 8533 C CA . LYS B 1 313 ? -19.578 35.406 -4.051 1 82.19 313 LYS B CA 1
ATOM 8534 C C . LYS B 1 313 ? -18.375 35.5 -4.984 1 82.19 313 LYS B C 1
ATOM 8536 O O . LYS B 1 313 ? -17.562 36.438 -4.859 1 82.19 313 LYS B O 1
ATOM 8541 N N . LYS B 1 314 ? -18.188 34.531 -5.773 1 84.25 314 LYS B N 1
ATOM 8542 C CA . LYS B 1 314 ? -17.188 34.531 -6.836 1 84.25 314 LYS B CA 1
ATOM 8543 C C . LYS B 1 314 ? -17.672 33.75 -8.055 1 84.25 314 LYS B C 1
ATOM 8545 O O . LYS B 1 314 ? -18.516 32.875 -7.938 1 84.25 314 LYS B O 1
ATOM 8550 N N . THR B 1 315 ? -17.281 34.25 -9.188 1 82.62 315 THR B N 1
ATOM 8551 C CA . THR B 1 315 ? -17.719 33.594 -10.422 1 82.62 315 THR B CA 1
ATOM 8552 C C . THR B 1 315 ? -16.516 33.062 -11.188 1 82.62 315 THR B C 1
ATOM 8554 O O . THR B 1 315 ? -15.617 33.781 -11.57 1 82.62 315 THR B O 1
ATOM 8557 N N . LEU B 1 316 ? -16.547 31.812 -11.375 1 86.88 316 LEU B N 1
ATOM 8558 C CA . LEU B 1 316 ? -15.477 31.141 -12.117 1 86.88 316 LEU B CA 1
ATOM 8559 C C . LEU B 1 316 ? -15.625 31.391 -13.609 1 86.88 316 LEU B C 1
ATOM 8561 O O . LEU B 1 316 ? -16.719 31.203 -14.164 1 86.88 316 LEU B O 1
ATOM 8565 N N . ARG B 1 317 ? -14.547 31.844 -14.273 1 88.25 317 ARG B N 1
ATOM 8566 C CA . ARG B 1 317 ? -14.531 32.062 -15.719 1 88.25 317 ARG B CA 1
ATOM 8567 C C . ARG B 1 317 ? -13.234 31.547 -16.344 1 88.25 317 ARG B C 1
ATOM 8569 O O . ARG B 1 317 ? -12.25 31.328 -15.633 1 88.25 317 ARG B O 1
ATOM 8576 N N . THR B 1 318 ? -13.242 31.234 -17.594 1 92.38 318 THR B N 1
ATOM 8577 C CA . THR B 1 318 ? -12.039 30.812 -18.281 1 92.38 318 THR B CA 1
ATOM 8578 C C . THR B 1 318 ? -12.039 31.297 -19.734 1 92.38 318 THR B C 1
ATOM 8580 O O . THR B 1 318 ? -13.094 31.531 -20.312 1 92.38 318 THR B O 1
ATOM 8583 N N . ASN B 1 319 ? -10.891 31.484 -20.219 1 89.81 319 ASN B N 1
ATOM 8584 C CA . ASN B 1 319 ? -10.727 31.844 -21.625 1 89.81 319 ASN B CA 1
ATOM 8585 C C . ASN B 1 319 ? -10.32 30.641 -22.469 1 89.81 319 ASN B C 1
ATOM 8587 O O . ASN B 1 319 ? -10 30.766 -23.656 1 89.81 319 ASN B O 1
ATOM 8591 N N . ASN B 1 320 ? -10.352 29.547 -21.859 1 92.19 320 ASN B N 1
ATOM 8592 C CA . ASN B 1 320 ? -10.055 28.312 -22.578 1 92.19 320 ASN B CA 1
ATOM 8593 C C . ASN B 1 320 ? -11.117 28 -23.625 1 92.19 320 ASN B C 1
ATOM 8595 O O . ASN B 1 320 ? -12.195 28.609 -23.625 1 92.19 320 ASN B O 1
ATOM 8599 N N . PRO B 1 321 ? -10.805 27.047 -24.5 1 94.25 321 PRO B N 1
ATOM 8600 C CA . PRO B 1 321 ? -11.812 26.641 -25.484 1 94.25 321 PRO B CA 1
ATOM 8601 C C . PRO B 1 321 ? -13.062 26.047 -24.828 1 94.25 321 PRO B C 1
ATOM 8603 O O . PRO B 1 321 ? -13 25.578 -23.703 1 94.25 321 PRO B O 1
ATOM 8606 N N . ALA B 1 322 ? -14.109 26.094 -25.531 1 94.12 322 ALA B N 1
ATOM 8607 C CA . ALA B 1 322 ? -15.391 25.641 -25.016 1 94.12 322 ALA B CA 1
ATOM 8608 C C . ALA B 1 322 ? -15.336 24.156 -24.656 1 94.12 322 ALA B C 1
ATOM 8610 O O . ALA B 1 322 ? -15.875 23.734 -23.641 1 94.12 322 ALA B O 1
ATOM 8611 N N . GLY B 1 323 ? -14.57 23.438 -25.484 1 93.81 323 GLY B N 1
ATOM 8612 C CA . GLY B 1 323 ? -14.5 22 -25.281 1 93.81 323 GLY B CA 1
ATOM 8613 C C . GLY B 1 323 ? -15.797 21.281 -25.594 1 93.81 323 GLY B C 1
ATOM 8614 O O . GLY B 1 323 ? -16.734 21.891 -26.094 1 93.81 323 GLY B O 1
ATOM 8615 N N . GLU B 1 324 ? -15.945 19.969 -25.266 1 94.25 324 GLU B N 1
ATOM 8616 C CA . GLU B 1 324 ? -17.109 19.141 -25.547 1 94.25 324 GLU B CA 1
ATOM 8617 C C . GLU B 1 324 ? -18.141 19.25 -24.422 1 94.25 324 GLU B C 1
ATOM 8619 O O . GLU B 1 324 ? -17.812 19.625 -23.297 1 94.25 324 GLU B O 1
ATOM 8624 N N . LYS B 1 325 ? -19.375 18.984 -24.797 1 95.88 325 LYS B N 1
ATOM 8625 C CA . LYS B 1 325 ? -20.422 18.922 -23.781 1 95.88 325 LYS B CA 1
ATOM 8626 C C . LYS B 1 325 ? -20.188 17.75 -22.828 1 95.88 325 LYS B C 1
ATOM 8628 O O . LYS B 1 325 ? -19.516 16.781 -23.172 1 95.88 325 LYS B O 1
ATOM 8633 N N . ILE B 1 326 ? -20.672 17.938 -21.625 1 96.75 326 ILE B N 1
ATOM 8634 C CA . ILE B 1 326 ? -20.594 16.875 -20.625 1 96.75 326 ILE B CA 1
ATOM 8635 C C . ILE B 1 326 ? -21.625 15.789 -20.969 1 96.75 326 ILE B C 1
ATOM 8637 O O . ILE B 1 326 ? -22.828 16.062 -21.016 1 96.75 326 ILE B O 1
ATOM 8641 N N . LYS B 1 327 ? -21.141 14.648 -21.188 1 94.94 327 LYS B N 1
ATOM 8642 C CA . LYS B 1 327 ? -22.031 13.555 -21.547 1 94.94 327 LYS B CA 1
ATOM 8643 C C . LYS B 1 327 ? -22.625 12.891 -20.312 1 94.94 327 LYS B C 1
ATOM 8645 O O . LYS B 1 327 ? -21.891 12.469 -19.406 1 94.94 327 LYS B O 1
ATOM 8650 N N . VAL B 1 328 ? -23.938 12.883 -20.234 1 95.94 328 VAL B N 1
ATOM 8651 C CA . VAL B 1 328 ? -24.641 12.203 -19.156 1 95.94 328 VAL B CA 1
ATOM 8652 C C . VAL B 1 328 ? -25.297 10.93 -19.688 1 95.94 328 VAL B C 1
ATOM 8654 O O . VAL B 1 328 ? -26.094 10.977 -20.625 1 95.94 328 VAL B O 1
ATOM 8657 N N . THR B 1 329 ? -24.953 9.781 -19.078 1 95.56 329 THR B N 1
ATOM 8658 C CA . THR B 1 329 ? -25.469 8.5 -19.562 1 95.56 329 THR B CA 1
ATOM 8659 C C . THR B 1 329 ? -26.234 7.777 -18.453 1 95.56 329 THR B C 1
ATOM 8661 O O . THR B 1 329 ? -25.75 7.684 -17.312 1 95.56 329 THR B O 1
ATOM 8664 N N . LEU B 1 330 ? -27.406 7.355 -18.766 1 94.69 330 LEU B N 1
ATOM 8665 C CA . LEU B 1 330 ? -28.219 6.535 -17.875 1 94.69 330 LEU B CA 1
ATOM 8666 C C . LEU B 1 330 ? -28.094 5.055 -18.234 1 94.69 330 LEU B C 1
ATOM 8668 O O . LEU B 1 330 ? -28.375 4.656 -19.359 1 94.69 330 LEU B O 1
ATOM 8672 N N . TYR B 1 331 ? -27.641 4.27 -17.297 1 95.25 331 TYR B N 1
ATOM 8673 C CA . TYR B 1 331 ? -27.5 2.826 -17.469 1 95.25 331 TYR B CA 1
ATOM 8674 C C . TYR B 1 331 ? -28.578 2.078 -16.703 1 95.25 331 TYR B C 1
ATOM 8676 O O . TYR B 1 331 ? -29.266 2.658 -15.852 1 95.25 331 TYR B O 1
ATOM 8684 N N . GLN B 1 332 ? -28.75 0.828 -16.938 1 92.5 332 GLN B N 1
ATOM 8685 C CA . GLN B 1 332 ? -29.797 0.041 -16.266 1 92.5 332 GLN B CA 1
ATOM 8686 C C . GLN B 1 332 ? -29.391 -0.299 -14.836 1 92.5 332 GLN B C 1
ATOM 8688 O O . GLN B 1 332 ? -30.234 -0.331 -13.938 1 92.5 332 GLN B O 1
ATOM 8693 N N . ASN B 1 333 ? -28.219 -0.667 -14.641 1 93.69 333 ASN B N 1
ATOM 8694 C CA . ASN B 1 333 ? -27.688 -1.037 -13.336 1 93.69 333 ASN B CA 1
ATOM 8695 C C . ASN B 1 333 ? -26.188 -0.746 -13.227 1 93.69 333 ASN B C 1
ATOM 8697 O O . ASN B 1 333 ? -25.594 -0.224 -14.164 1 93.69 333 ASN B O 1
ATOM 8701 N N . GLU B 1 334 ? -25.609 -1.03 -12.094 1 94.19 334 GLU B N 1
ATOM 8702 C CA . GLU B 1 334 ? -24.219 -0.695 -11.797 1 94.19 334 GLU B CA 1
ATOM 8703 C C . GLU B 1 334 ? -23.266 -1.493 -12.672 1 94.19 334 GLU B C 1
ATOM 8705 O O . GLU B 1 334 ? -22.203 -0.99 -13.062 1 94.19 334 GLU B O 1
ATOM 8710 N N . THR B 1 335 ? -23.609 -2.746 -13.008 1 93.06 335 THR B N 1
ATOM 8711 C CA . THR B 1 335 ? -22.781 -3.568 -13.883 1 93.06 335 THR B CA 1
ATOM 8712 C C . THR B 1 335 ? -22.703 -2.957 -15.281 1 93.06 335 THR B C 1
ATOM 8714 O O . THR B 1 335 ? -21.609 -2.873 -15.859 1 93.06 335 THR B O 1
ATOM 8717 N N . GLU B 1 336 ? -23.812 -2.51 -15.766 1 94.69 336 GLU B N 1
ATOM 8718 C CA . GLU B 1 336 ? -23.828 -1.848 -17.062 1 94.69 336 GLU B CA 1
ATOM 8719 C C . GLU B 1 336 ? -23.078 -0.524 -17.031 1 94.69 336 GLU B C 1
ATOM 8721 O O . GLU B 1 336 ? -22.422 -0.144 -18 1 94.69 336 GLU B O 1
ATOM 8726 N N . GLU B 1 337 ? -23.25 0.166 -15.938 1 96.31 337 GLU B N 1
ATOM 8727 C CA . GLU B 1 337 ? -22.531 1.433 -15.781 1 96.31 337 GLU B CA 1
ATOM 8728 C C . GLU B 1 337 ? -21.031 1.234 -15.859 1 96.31 337 GLU B C 1
ATOM 8730 O O . GLU B 1 337 ? -20.328 1.963 -16.578 1 96.31 337 GLU B O 1
ATOM 8735 N N . SER B 1 338 ? -20.531 0.236 -15.133 1 97.12 338 SER B N 1
ATOM 8736 C CA . SER B 1 338 ? -19.109 -0.042 -15.125 1 97.12 338 SER B CA 1
ATOM 8737 C C . SER B 1 338 ? -18.625 -0.481 -16.5 1 97.12 338 SER B C 1
ATOM 8739 O O . SER B 1 338 ? -17.562 -0.038 -16.969 1 97.12 338 SER B O 1
ATOM 8741 N N . ASN B 1 339 ? -19.391 -1.287 -17.172 1 95.62 339 ASN B N 1
ATOM 8742 C CA . ASN B 1 339 ? -19.031 -1.729 -18.516 1 95.62 339 ASN B CA 1
ATOM 8743 C C . ASN B 1 339 ? -19.094 -0.577 -19.516 1 95.62 339 ASN B C 1
ATOM 8745 O O . ASN B 1 339 ? -18.25 -0.491 -20.422 1 95.62 339 ASN B O 1
ATOM 8749 N N . GLY B 1 340 ? -20.125 0.246 -19.344 1 95.88 340 GLY B N 1
ATOM 8750 C CA . GLY B 1 340 ? -20.25 1.404 -20.219 1 95.88 340 GLY B CA 1
ATOM 8751 C C . GLY B 1 340 ? -19.062 2.35 -20.125 1 95.88 340 GLY B C 1
ATOM 8752 O O . GLY B 1 340 ? -18.562 2.83 -21.141 1 95.88 340 GLY B O 1
ATOM 8753 N N . ILE B 1 341 ? -18.609 2.613 -18.969 1 96.56 341 ILE B N 1
ATOM 8754 C CA . ILE B 1 341 ? -17.469 3.492 -18.75 1 96.56 341 ILE B CA 1
ATOM 8755 C C . ILE B 1 341 ? -16.203 2.855 -19.328 1 96.56 341 ILE B C 1
ATOM 8757 O O . ILE B 1 341 ? -15.383 3.541 -19.938 1 96.56 341 ILE B O 1
ATOM 8761 N N . LEU B 1 342 ? -16.078 1.521 -19.109 1 95.31 342 LEU B N 1
ATOM 8762 C CA . LEU B 1 342 ? -14.945 0.812 -19.688 1 95.31 342 LEU B CA 1
ATOM 8763 C C . LEU B 1 342 ? -14.906 0.989 -21.203 1 95.31 342 LEU B C 1
ATOM 8765 O O . LEU B 1 342 ? -13.844 1.229 -21.781 1 95.31 342 LEU B O 1
ATOM 8769 N N . GLN B 1 343 ? -16.031 0.856 -21.828 1 93.38 343 GLN B N 1
ATOM 8770 C CA . GLN B 1 343 ? -16.094 0.998 -23.281 1 93.38 343 GLN B CA 1
ATOM 8771 C C . GLN B 1 343 ? -15.68 2.398 -23.719 1 93.38 343 GLN B C 1
ATOM 8773 O O . GLN B 1 343 ? -15.016 2.561 -24.75 1 93.38 343 GLN B O 1
ATOM 8778 N N . LYS B 1 344 ? -16.094 3.367 -22.953 1 92.75 344 LYS B N 1
ATOM 8779 C CA . LYS B 1 344 ? -15.695 4.742 -23.25 1 92.75 344 LYS B CA 1
ATOM 8780 C C . LYS B 1 344 ? -14.188 4.926 -23.109 1 92.75 344 LYS B C 1
ATOM 8782 O O . LYS B 1 344 ? -13.555 5.598 -23.938 1 92.75 344 LYS B O 1
ATOM 8787 N N . ILE B 1 345 ? -13.633 4.359 -22.047 1 93.25 345 ILE B N 1
ATOM 8788 C CA . ILE B 1 345 ? -12.195 4.441 -21.828 1 93.25 345 ILE B CA 1
ATOM 8789 C C . ILE B 1 345 ? -11.445 3.803 -23 1 93.25 345 ILE B C 1
ATOM 8791 O O . ILE B 1 345 ? -10.461 4.355 -23.484 1 93.25 345 ILE B O 1
ATOM 8795 N N . LYS B 1 346 ? -11.977 2.635 -23.453 1 87.94 346 LYS B N 1
ATOM 8796 C CA . LYS B 1 346 ? -11.344 1.923 -24.562 1 87.94 346 LYS B CA 1
ATOM 8797 C C . LYS B 1 346 ? -11.414 2.742 -25.844 1 87.94 346 LYS B C 1
ATOM 8799 O O . LYS B 1 346 ? -10.484 2.699 -26.672 1 87.94 346 LYS B O 1
ATOM 8804 N N . ARG B 1 347 ? -12.484 3.486 -26 1 84.31 347 ARG B N 1
ATOM 8805 C CA . ARG B 1 347 ? -12.672 4.309 -27.188 1 84.31 347 ARG B CA 1
ATOM 8806 C C . ARG B 1 347 ? -11.672 5.461 -27.219 1 84.31 347 ARG B C 1
ATOM 8808 O O . ARG B 1 347 ? -11.18 5.832 -28.281 1 84.31 347 ARG B O 1
ATOM 8815 N N . TYR B 1 348 ? -11.547 6.07 -26.047 1 79.19 348 TYR B N 1
ATOM 8816 C CA . TYR B 1 348 ? -10.609 7.184 -25.969 1 79.19 348 TYR B CA 1
ATOM 8817 C C . TYR B 1 348 ? -9.164 6.688 -26.047 1 79.19 348 TYR B C 1
ATOM 8819 O O . TYR B 1 348 ? -8.258 7.461 -26.359 1 79.19 348 TYR B O 1
ATOM 8827 N N . LYS B 1 349 ? -9.039 5.414 -25.625 1 65.69 349 LYS B N 1
ATOM 8828 C CA . LYS B 1 349 ? -7.672 4.898 -25.609 1 65.69 349 LYS B CA 1
ATOM 8829 C C . LYS B 1 349 ? -7.129 4.758 -27.031 1 65.69 349 LYS B C 1
ATOM 8831 O O . LYS B 1 349 ? -7.547 3.867 -27.781 1 65.69 349 LYS B O 1
ATOM 8836 N N . LYS B 1 350 ? -6.719 5.883 -27.609 1 58.03 350 LYS B N 1
ATOM 8837 C CA . LYS B 1 350 ? -5.91 5.891 -28.828 1 58.03 350 LYS B CA 1
ATOM 8838 C C . LYS B 1 350 ? -4.492 5.402 -28.547 1 58.03 350 LYS B C 1
ATOM 8840 O O . LYS B 1 350 ? -4.078 5.312 -27.391 1 58.03 350 LYS B O 1
ATOM 8845 N N . PRO B 1 351 ? -3.854 4.887 -29.609 1 54.06 351 PRO B N 1
ATOM 8846 C CA . PRO B 1 351 ? -2.488 4.371 -29.469 1 54.06 351 PRO B CA 1
ATOM 8847 C C . PRO B 1 351 ? -1.637 5.203 -28.516 1 54.06 351 PRO B C 1
ATOM 8849 O O . PRO B 1 351 ? -0.786 4.66 -27.812 1 54.06 351 PRO B O 1
ATOM 8852 N N . THR B 1 352 ? -2.053 6.52 -28.359 1 54.25 352 THR B N 1
ATOM 8853 C CA . THR B 1 352 ? -1.142 7.352 -27.594 1 54.25 352 THR B CA 1
ATOM 8854 C C . THR B 1 352 ? -1.721 7.648 -26.203 1 54.25 352 THR B C 1
ATOM 8856 O O . THR B 1 352 ? -1.034 8.203 -25.344 1 54.25 352 THR B O 1
ATOM 8859 N N . THR B 1 353 ? -3.018 7.207 -25.953 1 63.47 353 THR B N 1
ATOM 8860 C CA . THR B 1 353 ? -3.604 7.617 -24.672 1 63.47 353 THR B CA 1
ATOM 8861 C C . THR B 1 353 ? -3.422 6.527 -23.625 1 63.47 353 THR B C 1
ATOM 8863 O O . THR B 1 353 ? -3.584 5.34 -23.922 1 63.47 353 THR B O 1
ATOM 8866 N N . ARG B 1 354 ? -3.049 6.938 -22.438 1 74.69 354 ARG B N 1
ATOM 8867 C CA . ARG B 1 354 ? -2.74 6.043 -21.328 1 74.69 354 ARG B CA 1
ATOM 8868 C C . ARG B 1 354 ? -3.943 5.879 -20.406 1 74.69 354 ARG B C 1
ATOM 8870 O O . ARG B 1 354 ? -4.777 6.781 -20.297 1 74.69 354 ARG B O 1
ATOM 8877 N N . TYR B 1 355 ? -4.008 4.789 -19.734 1 82.75 355 TYR B N 1
ATOM 8878 C CA . TYR B 1 355 ? -5.066 4.523 -18.766 1 82.75 355 TYR B CA 1
ATOM 8879 C C . TYR B 1 355 ? -5 5.496 -17.609 1 82.75 355 TYR B C 1
ATOM 8881 O O . TYR B 1 355 ? -6.027 5.848 -17.016 1 82.75 355 TYR B O 1
ATOM 8889 N N . SER B 1 356 ? -3.861 6.055 -17.391 1 80.12 356 SER B N 1
ATOM 8890 C CA . SER B 1 356 ? -3.654 6.906 -16.219 1 80.12 356 SER B CA 1
ATOM 8891 C C . SER B 1 356 ? -4.277 8.281 -16.422 1 80.12 356 SER B C 1
ATOM 8893 O O . SER B 1 356 ? -4.414 9.055 -15.469 1 80.12 356 SER B O 1
ATOM 8895 N N . GLU B 1 357 ? -4.656 8.594 -17.594 1 85.88 357 GLU B N 1
ATOM 8896 C CA . GLU B 1 357 ? -5.332 9.852 -17.891 1 85.88 357 GLU B CA 1
ATOM 8897 C C . GLU B 1 357 ? -6.82 9.766 -17.578 1 85.88 357 GLU B C 1
ATOM 8899 O O . GLU B 1 357 ? -7.523 10.781 -17.578 1 85.88 357 GLU B O 1
ATOM 8904 N N . HIS B 1 358 ? -7.172 8.523 -17.297 1 91.5 358 HIS B N 1
ATOM 8905 C CA . HIS B 1 358 ? -8.578 8.281 -16.984 1 91.5 358 HIS B CA 1
ATOM 8906 C C . HIS B 1 358 ? -8.789 8.047 -15.5 1 91.5 358 HIS B C 1
ATOM 8908 O O . HIS B 1 358 ? -8.109 7.215 -14.891 1 91.5 358 HIS B O 1
ATOM 8914 N N . ALA B 1 359 ? -9.68 8.836 -14.938 1 94.25 359 ALA B N 1
ATOM 8915 C CA . ALA B 1 359 ? -10.031 8.656 -13.531 1 94.25 359 ALA B CA 1
ATOM 8916 C C . ALA B 1 359 ? -11.531 8.453 -13.359 1 94.25 359 ALA B C 1
ATOM 8918 O O . ALA B 1 359 ? -12.336 9.141 -13.992 1 94.25 359 ALA B O 1
ATOM 8919 N N . ILE B 1 360 ? -11.844 7.5 -12.57 1 97.31 360 ILE B N 1
ATOM 8920 C CA . ILE B 1 360 ? -13.234 7.266 -12.203 1 97.31 360 ILE B CA 1
ATOM 8921 C C . ILE B 1 360 ? -13.477 7.715 -10.758 1 97.31 360 ILE B C 1
ATOM 8923 O O . ILE B 1 360 ? -12.82 7.23 -9.836 1 97.31 360 ILE B O 1
ATOM 8927 N N . PHE B 1 361 ? -14.406 8.641 -10.672 1 97.19 361 PHE B N 1
ATOM 8928 C CA . PHE B 1 361 ? -14.75 9.18 -9.367 1 97.19 361 PHE B CA 1
ATOM 8929 C C . PHE B 1 361 ? -16.062 8.578 -8.867 1 97.19 361 PHE B C 1
ATOM 8931 O O . PHE B 1 361 ? -17 8.375 -9.641 1 97.19 361 PHE B O 1
ATOM 8938 N N . TYR B 1 362 ? -16.109 8.281 -7.645 1 96.31 362 TYR B N 1
ATOM 8939 C CA . TYR B 1 362 ? -17.328 7.875 -6.965 1 96.31 362 TYR B CA 1
ATOM 8940 C C . TYR B 1 362 ? -17.391 8.461 -5.559 1 96.31 362 TYR B C 1
ATOM 8942 O O . TYR B 1 362 ? -16.406 8.992 -5.051 1 96.31 362 TYR B O 1
ATOM 8950 N N . ARG B 1 363 ? -18.547 8.438 -5.016 1 95.06 363 ARG B N 1
ATOM 8951 C CA . ARG B 1 363 ? -18.766 9.094 -3.736 1 95.06 363 ARG B CA 1
ATOM 8952 C C . ARG B 1 363 ? -18.203 8.266 -2.586 1 95.06 363 ARG B C 1
ATOM 8954 O O . ARG B 1 363 ? -17.641 8.82 -1.634 1 95.06 363 ARG B O 1
ATOM 8961 N N . THR B 1 364 ? -18.438 6.906 -2.619 1 91.31 364 THR B N 1
ATOM 8962 C CA . THR B 1 364 ? -17.984 6.027 -1.549 1 91.31 364 THR B CA 1
ATOM 8963 C C . THR B 1 364 ? -17.125 4.891 -2.109 1 91.31 364 THR B C 1
ATOM 8965 O O . THR B 1 364 ? -17.297 4.5 -3.266 1 91.31 364 THR B O 1
ATOM 8968 N N . ASN B 1 365 ? -16.297 4.34 -1.258 1 88.38 365 ASN B N 1
ATOM 8969 C CA . ASN B 1 365 ? -15.359 3.309 -1.692 1 88.38 365 ASN B CA 1
ATOM 8970 C C . ASN B 1 365 ? -16.078 2.02 -2.074 1 88.38 365 ASN B C 1
ATOM 8972 O O . ASN B 1 365 ? -15.555 1.214 -2.844 1 88.38 365 ASN B O 1
ATOM 8976 N N . SER B 1 366 ? -17.25 1.831 -1.555 1 89.31 366 SER B N 1
ATOM 8977 C CA . SER B 1 366 ? -17.984 0.601 -1.849 1 89.31 366 SER B CA 1
ATOM 8978 C C . SER B 1 366 ? -18.297 0.489 -3.336 1 89.31 366 SER B C 1
ATOM 8980 O O . SER B 1 366 ? -18.422 -0.616 -3.869 1 89.31 366 SER B O 1
ATOM 8982 N N . GLN B 1 367 ? -18.391 1.636 -3.961 1 92.12 367 GLN B N 1
ATOM 8983 C CA . GLN B 1 367 ? -18.734 1.677 -5.375 1 92.12 367 GLN B CA 1
ATOM 8984 C C . GLN B 1 367 ? -17.609 1.113 -6.234 1 92.12 367 GLN B C 1
ATOM 8986 O O . GLN B 1 367 ? -17.828 0.777 -7.402 1 92.12 367 GLN B O 1
ATOM 8991 N N . SER B 1 368 ? -16.422 1.001 -5.73 1 93.56 368 SER B N 1
ATOM 8992 C CA . SER B 1 368 ? -15.281 0.542 -6.512 1 93.56 368 SER B CA 1
ATOM 8993 C C . SER B 1 368 ? -15.453 -0.909 -6.949 1 93.56 368 SER B C 1
ATOM 8995 O O . SER B 1 368 ? -14.844 -1.346 -7.926 1 93.56 368 SER B O 1
ATOM 8997 N N . ARG B 1 369 ? -16.25 -1.682 -6.195 1 92.44 369 ARG B N 1
ATOM 8998 C CA . ARG B 1 369 ? -16.391 -3.119 -6.395 1 92.44 369 ARG B CA 1
ATOM 8999 C C . ARG B 1 369 ? -16.766 -3.438 -7.84 1 92.44 369 ARG B C 1
ATOM 9001 O O . ARG B 1 369 ? -16.156 -4.305 -8.469 1 92.44 369 ARG B O 1
ATOM 9008 N N . TYR B 1 370 ? -17.781 -2.713 -8.391 1 93.56 370 TYR B N 1
ATOM 9009 C CA . TYR B 1 370 ? -18.234 -2.967 -9.75 1 93.56 370 TYR B CA 1
ATOM 9010 C C . TYR B 1 370 ? -17.141 -2.672 -10.766 1 93.56 370 TYR B C 1
ATOM 9012 O O . TYR B 1 370 ? -16.953 -3.424 -11.719 1 93.56 370 TYR B O 1
ATOM 9020 N N . PHE B 1 371 ? -16.438 -1.618 -10.516 1 95.88 371 PHE B N 1
ATOM 9021 C CA . PHE B 1 371 ? -15.375 -1.228 -11.438 1 95.88 371 PHE B CA 1
ATOM 9022 C C . PHE B 1 371 ? -14.195 -2.191 -11.344 1 95.88 371 PHE B C 1
ATOM 9024 O O . PHE B 1 371 ? -13.625 -2.58 -12.367 1 95.88 371 PHE B O 1
ATOM 9031 N N . GLU B 1 372 ? -13.828 -2.572 -10.148 1 92.75 372 GLU B N 1
ATOM 9032 C CA . GLU B 1 372 ? -12.75 -3.541 -9.961 1 92.75 372 GLU B CA 1
ATOM 9033 C C . GLU B 1 372 ? -13.055 -4.852 -10.688 1 92.75 372 GLU B C 1
ATOM 9035 O O . GLU B 1 372 ? -12.203 -5.402 -11.375 1 92.75 372 GLU B O 1
ATOM 9040 N N . GLU B 1 373 ? -14.234 -5.312 -10.5 1 91.19 373 GLU B N 1
ATOM 9041 C CA . GLU B 1 373 ? -14.648 -6.566 -11.117 1 91.19 373 GLU B CA 1
ATOM 9042 C C . GLU B 1 373 ? -14.617 -6.465 -12.641 1 91.19 373 GLU B C 1
ATOM 9044 O O . GLU B 1 373 ? -14.094 -7.352 -13.32 1 91.19 373 GLU B O 1
ATOM 9049 N N . THR B 1 374 ? -15.172 -5.371 -13.125 1 93.69 374 THR B N 1
ATOM 9050 C CA . THR B 1 374 ? -15.227 -5.16 -14.57 1 93.69 374 THR B CA 1
ATOM 9051 C C . THR B 1 374 ? -13.82 -5.074 -15.156 1 93.69 374 THR B C 1
ATOM 9053 O O . THR B 1 374 ? -13.539 -5.68 -16.188 1 93.69 374 THR B O 1
ATOM 9056 N N . PHE B 1 375 ? -12.914 -4.371 -14.531 1 92.5 375 PHE B N 1
ATOM 9057 C CA . PHE B 1 375 ? -11.562 -4.184 -15.047 1 92.5 375 PHE B CA 1
ATOM 9058 C C . PHE B 1 375 ? -10.766 -5.477 -14.953 1 92.5 375 PHE B C 1
ATOM 9060 O O . PHE B 1 375 ? -10.008 -5.812 -15.867 1 92.5 375 PHE B O 1
ATOM 9067 N N . ARG B 1 376 ? -10.945 -6.227 -13.922 1 86.56 376 ARG B N 1
ATOM 9068 C CA . ARG B 1 376 ? -10.273 -7.516 -13.789 1 86.56 376 ARG B CA 1
ATOM 9069 C C . ARG B 1 376 ? -10.719 -8.484 -14.883 1 86.56 376 ARG B C 1
ATOM 9071 O O . ARG B 1 376 ? -9.891 -9.148 -15.5 1 86.56 376 ARG B O 1
ATOM 9078 N N . LYS B 1 377 ? -12.039 -8.523 -15.047 1 85.56 377 LYS B N 1
ATOM 9079 C CA . LYS B 1 377 ? -12.609 -9.43 -16.031 1 85.56 377 LYS B CA 1
ATOM 9080 C C . LYS B 1 377 ? -12.133 -9.086 -17.438 1 85.56 377 LYS B C 1
ATOM 9082 O O . LYS B 1 377 ? -12.102 -9.945 -18.312 1 85.56 377 LYS B O 1
ATOM 9087 N N . ASN B 1 378 ? -11.789 -7.781 -17.609 1 87.38 378 ASN B N 1
ATOM 9088 C CA . ASN B 1 378 ? -11.359 -7.336 -18.938 1 87.38 378 ASN B CA 1
ATOM 9089 C C . ASN B 1 378 ? -9.852 -7.09 -18.984 1 87.38 378 ASN B C 1
ATOM 9091 O O . ASN B 1 378 ? -9.359 -6.441 -19.906 1 87.38 378 ASN B O 1
ATOM 9095 N N . ALA B 1 379 ? -9.188 -7.512 -17.953 1 82.81 379 ALA B N 1
ATOM 9096 C CA . ALA B 1 379 ? -7.73 -7.441 -17.859 1 82.81 379 ALA B CA 1
ATOM 9097 C C . ALA B 1 379 ? -7.242 -6.004 -18.016 1 82.81 379 ALA B C 1
ATOM 9099 O O . ALA B 1 379 ? -6.266 -5.75 -18.719 1 82.81 379 ALA B O 1
ATOM 9100 N N . ILE B 1 380 ? -7.984 -5.055 -17.516 1 87.62 380 ILE B N 1
ATOM 9101 C CA . ILE B 1 380 ? -7.582 -3.652 -17.5 1 87.62 380 ILE B CA 1
ATOM 9102 C C . ILE B 1 380 ? -6.918 -3.314 -16.172 1 87.62 380 ILE B C 1
ATOM 9104 O O . ILE B 1 380 ? -7.523 -3.48 -15.109 1 87.62 380 ILE B O 1
ATOM 9108 N N . PRO B 1 381 ? -5.77 -2.838 -16.234 1 84.38 381 PRO B N 1
ATOM 9109 C CA . PRO B 1 381 ? -5.109 -2.465 -14.984 1 84.38 381 PRO B CA 1
ATOM 9110 C C . PRO B 1 381 ? -5.777 -1.273 -14.297 1 84.38 381 PRO B C 1
ATOM 9112 O O . PRO B 1 381 ? -6.164 -0.311 -14.961 1 84.38 381 PRO B O 1
ATOM 9115 N N . TYR B 1 382 ? -5.949 -1.392 -13.047 1 88.75 382 TYR B N 1
ATOM 9116 C CA . TYR B 1 382 ? -6.531 -0.302 -12.273 1 88.75 382 TYR B CA 1
ATOM 9117 C C . TYR B 1 382 ? -5.848 -0.166 -10.914 1 88.75 382 TYR B C 1
ATOM 9119 O O . TYR B 1 382 ? -5.164 -1.088 -10.461 1 88.75 382 TYR B O 1
ATOM 9127 N N . LYS B 1 383 ? -6.035 0.973 -10.367 1 84.12 383 LYS B N 1
ATOM 9128 C CA . LYS B 1 383 ? -5.504 1.229 -9.031 1 84.12 383 LYS B CA 1
ATOM 9129 C C . LYS B 1 383 ? -6.492 2.031 -8.188 1 84.12 383 LYS B C 1
ATOM 9131 O O . LYS B 1 383 ? -7.086 2.998 -8.672 1 84.12 383 LYS B O 1
ATOM 9136 N N . ILE B 1 384 ? -6.73 1.564 -6.992 1 87.31 384 ILE B N 1
ATOM 9137 C CA . ILE B 1 384 ? -7.57 2.303 -6.051 1 87.31 384 ILE B CA 1
ATOM 9138 C C . ILE B 1 384 ? -6.719 3.314 -5.285 1 87.31 384 ILE B C 1
ATOM 9140 O O . ILE B 1 384 ? -5.746 2.941 -4.621 1 87.31 384 ILE B O 1
ATOM 9144 N N . PHE B 1 385 ? -7.059 4.516 -5.371 1 80.19 385 PHE B N 1
ATOM 9145 C CA . PHE B 1 385 ? -6.328 5.566 -4.668 1 80.19 385 PHE B CA 1
ATOM 9146 C C . PHE B 1 385 ? -6.973 5.867 -3.322 1 80.19 385 PHE B C 1
ATOM 9148 O O . PHE B 1 385 ? -8.18 6.094 -3.242 1 80.19 385 PHE B O 1
ATOM 9155 N N . GLY B 1 386 ? -6.207 5.898 -2.33 1 74.25 386 GLY B N 1
ATOM 9156 C CA . GLY B 1 386 ? -6.68 6.281 -1.008 1 74.25 386 GLY B CA 1
ATOM 9157 C C . GLY B 1 386 ? -7.445 5.176 -0.306 1 74.25 386 GLY B C 1
ATOM 9158 O O . GLY B 1 386 ? -8.258 5.441 0.581 1 74.25 386 GLY B O 1
ATOM 9159 N N . GLY B 1 387 ? -7.297 3.941 -0.723 1 76.81 387 GLY B N 1
ATOM 9160 C CA . GLY B 1 387 ? -8.023 2.854 -0.091 1 76.81 387 GLY B CA 1
ATOM 9161 C C . GLY B 1 387 ? -7.504 1.482 -0.479 1 76.81 387 GLY B C 1
ATOM 9162 O O . GLY B 1 387 ? -6.52 1.373 -1.213 1 76.81 387 GLY B O 1
ATOM 9163 N N . PHE B 1 388 ? -8.133 0.437 0.08 1 79.5 388 PHE B N 1
ATOM 9164 C CA . PHE B 1 388 ? -7.809 -0.956 -0.202 1 79.5 388 PHE B CA 1
ATOM 9165 C C . PHE B 1 388 ? -8.688 -1.505 -1.316 1 79.5 388 PHE B C 1
ATOM 9167 O O . PHE B 1 388 ? -9.773 -0.981 -1.568 1 79.5 388 PHE B O 1
ATOM 9174 N N . ARG B 1 389 ? -8.195 -2.559 -1.962 1 86.69 389 ARG B N 1
ATOM 9175 C CA . ARG B 1 389 ? -9.078 -3.305 -2.855 1 86.69 389 ARG B CA 1
ATOM 9176 C C . ARG B 1 389 ? -10.281 -3.859 -2.104 1 86.69 389 ARG B C 1
ATOM 9178 O O . ARG B 1 389 ? -10.219 -4.062 -0.888 1 86.69 389 ARG B O 1
ATOM 9185 N N . PHE B 1 390 ? -11.289 -4.117 -2.797 1 89.81 390 PHE B N 1
ATOM 9186 C CA . PHE B 1 390 ? -12.562 -4.473 -2.189 1 89.81 390 PHE B CA 1
ATOM 9187 C C . PHE B 1 390 ? -12.406 -5.688 -1.281 1 89.81 390 PHE B C 1
ATOM 9189 O O . PHE B 1 390 ? -12.805 -5.648 -0.114 1 89.81 390 PHE B O 1
ATOM 9196 N N . PHE B 1 391 ? -11.773 -6.719 -1.649 1 89.5 391 PHE B N 1
ATOM 9197 C CA . PHE B 1 391 ? -11.734 -7.977 -0.912 1 89.5 391 PHE B CA 1
ATOM 9198 C C . PHE B 1 391 ? -10.641 -7.949 0.151 1 89.5 391 PHE B C 1
ATOM 9200 O O . PHE B 1 391 ? -10.531 -8.875 0.96 1 89.5 391 PHE B O 1
ATOM 9207 N N . ASP B 1 392 ? -9.875 -6.863 0.215 1 87.06 392 ASP B N 1
ATOM 9208 C CA . ASP B 1 392 ? -8.805 -6.734 1.197 1 87.06 392 ASP B CA 1
ATOM 9209 C C . ASP B 1 392 ? -9.266 -5.934 2.412 1 87.06 392 ASP B C 1
ATOM 9211 O O . ASP B 1 392 ? -8.539 -5.828 3.404 1 87.06 392 ASP B O 1
ATOM 9215 N N . ARG B 1 393 ? -10.438 -5.422 2.33 1 89.31 393 ARG B N 1
ATOM 9216 C CA . ARG B 1 393 ? -10.953 -4.594 3.414 1 89.31 393 ARG B CA 1
ATOM 9217 C C . ARG B 1 393 ? -11.312 -5.441 4.629 1 89.31 393 ARG B C 1
ATOM 9219 O O . ARG B 1 393 ? -11.828 -6.555 4.484 1 89.31 393 ARG B O 1
ATOM 9226 N N . LYS B 1 394 ? -11.141 -4.977 5.824 1 88.81 394 LYS B N 1
ATOM 9227 C CA . LYS B 1 394 ? -11.25 -5.723 7.074 1 88.81 394 LYS B CA 1
ATOM 9228 C C . LYS B 1 394 ? -12.641 -6.348 7.219 1 88.81 394 LYS B C 1
ATOM 9230 O O . LYS B 1 394 ? -12.758 -7.535 7.535 1 88.81 394 LYS B O 1
ATOM 9235 N N . GLU B 1 395 ? -13.734 -5.488 7.031 1 92.94 395 GLU B N 1
ATOM 9236 C CA . GLU B 1 395 ? -15.094 -5.988 7.219 1 92.94 395 GLU B CA 1
ATOM 9237 C C . GLU B 1 395 ? -15.422 -7.07 6.195 1 92.94 395 GLU B C 1
ATOM 9239 O O . GLU B 1 395 ? -16.141 -8.023 6.5 1 92.94 395 GLU B O 1
ATOM 9244 N N . VAL B 1 396 ? -14.898 -6.969 4.996 1 94.12 396 VAL B N 1
ATOM 9245 C CA . VAL B 1 396 ? -15.125 -7.945 3.939 1 94.12 396 VAL B CA 1
ATOM 9246 C C . VAL B 1 396 ? -14.398 -9.25 4.273 1 94.12 396 VAL B C 1
ATOM 9248 O O . VAL B 1 396 ? -14.961 -10.336 4.133 1 94.12 396 VAL B O 1
ATOM 9251 N N . LYS B 1 397 ? -13.172 -9.156 4.766 1 92.44 397 LYS B N 1
ATOM 9252 C CA . LYS B 1 397 ? -12.414 -10.336 5.164 1 92.44 397 LYS B CA 1
ATOM 9253 C C . LYS B 1 397 ? -13.086 -11.055 6.332 1 92.44 397 LYS B C 1
ATOM 9255 O O . LYS B 1 397 ? -13.047 -12.281 6.414 1 92.44 397 LYS B O 1
ATOM 9260 N N . ASP B 1 398 ? -13.641 -10.281 7.27 1 94.94 398 ASP B N 1
ATOM 9261 C CA . ASP B 1 398 ? -14.391 -10.891 8.367 1 94.94 398 ASP B CA 1
ATOM 9262 C C . ASP B 1 398 ? -15.57 -11.703 7.848 1 94.94 398 ASP B C 1
ATOM 9264 O O . ASP B 1 398 ? -15.812 -12.82 8.297 1 94.94 398 ASP B O 1
ATOM 9268 N N . LEU B 1 399 ? -16.266 -11.07 6.938 1 95.94 399 LEU B N 1
ATOM 9269 C CA . LEU B 1 399 ? -17.422 -11.758 6.379 1 95.94 399 LEU B CA 1
ATOM 9270 C C . LEU B 1 399 ? -17 -13.039 5.656 1 95.94 399 LEU B C 1
ATOM 9272 O O . LEU B 1 399 ? -17.672 -14.07 5.77 1 95.94 399 LEU B O 1
ATOM 9276 N N . ILE B 1 400 ? -15.898 -12.969 4.922 1 95.19 400 ILE B N 1
ATOM 9277 C CA . ILE B 1 400 ? -15.359 -14.141 4.23 1 95.19 400 ILE B CA 1
ATOM 9278 C C . ILE B 1 400 ? -15.016 -15.227 5.246 1 95.19 400 ILE B C 1
ATOM 9280 O O . ILE B 1 400 ? -15.297 -16.406 5.023 1 95.19 400 ILE B O 1
ATOM 9284 N N . ALA B 1 401 ? -14.453 -14.836 6.371 1 95.19 401 ALA B N 1
ATOM 9285 C CA . ALA B 1 401 ? -14.102 -15.789 7.422 1 95.19 401 ALA B CA 1
ATOM 9286 C C . ALA B 1 401 ? -15.344 -16.469 7.988 1 95.19 401 ALA B C 1
ATOM 9288 O O . ALA B 1 401 ? -15.359 -17.672 8.203 1 95.19 401 ALA B O 1
ATOM 9289 N N . TYR B 1 402 ? -16.422 -15.648 8.25 1 97.19 402 TYR B N 1
ATOM 9290 C CA . TYR B 1 402 ? -17.688 -16.203 8.727 1 97.19 402 TYR B CA 1
ATOM 9291 C C . TYR B 1 402 ? -18.219 -17.25 7.754 1 97.19 402 TYR B C 1
ATOM 9293 O O . TYR B 1 402 ? -18.609 -18.344 8.164 1 97.19 402 TYR B O 1
ATOM 9301 N N . LEU B 1 403 ? -18.219 -16.938 6.504 1 97.06 403 LEU B N 1
ATOM 9302 C CA . LEU B 1 403 ? -18.766 -17.812 5.477 1 97.06 403 LEU B CA 1
ATOM 9303 C C . LEU B 1 403 ? -17.891 -19.062 5.312 1 97.06 403 LEU B C 1
ATOM 9305 O O . LEU B 1 403 ? -18.391 -20.141 5.027 1 97.06 403 LEU B O 1
ATOM 9309 N N . SER B 1 404 ? -16.609 -18.906 5.492 1 95.56 404 SER B N 1
ATOM 9310 C CA . SER B 1 404 ? -15.695 -20.047 5.41 1 95.56 404 SER B CA 1
ATOM 9311 C C . SER B 1 404 ? -16.016 -21.094 6.465 1 95.56 404 SER B C 1
ATOM 9313 O O . SER B 1 404 ? -15.953 -22.297 6.199 1 95.56 404 SER B O 1
ATOM 9315 N N . ILE B 1 405 ? -16.375 -20.641 7.676 1 95.69 405 ILE B N 1
ATOM 9316 C CA . ILE B 1 405 ? -16.719 -21.562 8.766 1 95.69 405 ILE B CA 1
ATOM 9317 C C . ILE B 1 405 ? -18 -22.312 8.438 1 95.69 405 ILE B C 1
ATOM 9319 O O . ILE B 1 405 ? -18.141 -23.484 8.773 1 95.69 405 ILE B O 1
ATOM 9323 N N . ILE B 1 406 ? -18.922 -21.672 7.805 1 96.12 406 ILE B N 1
ATOM 9324 C CA . ILE B 1 406 ? -20.203 -22.281 7.43 1 96.12 406 ILE B CA 1
ATOM 9325 C C . ILE B 1 406 ? -19.938 -23.438 6.469 1 96.12 406 ILE B C 1
ATOM 9327 O O . ILE B 1 406 ? -20.594 -24.484 6.566 1 96.12 406 ILE B O 1
ATOM 9331 N N . ILE B 1 407 ? -18.969 -23.297 5.59 1 94.44 407 ILE B N 1
ATOM 9332 C CA . ILE B 1 407 ? -18.641 -24.312 4.598 1 94.44 407 ILE B CA 1
ATOM 9333 C C . ILE B 1 407 ? -17.719 -25.359 5.219 1 94.44 407 ILE B C 1
ATOM 9335 O O . ILE B 1 407 ? -17.781 -26.547 4.879 1 94.44 407 ILE B O 1
ATOM 9339 N N . ASN B 1 408 ? -16.797 -24.891 6.078 1 95 408 ASN B N 1
ATOM 9340 C CA . ASN B 1 408 ? -15.781 -25.719 6.707 1 95 408 ASN B CA 1
ATOM 9341 C C . ASN B 1 408 ? -15.648 -25.422 8.195 1 95 408 ASN B C 1
ATOM 9343 O O . ASN B 1 408 ? -14.742 -24.688 8.609 1 95 408 ASN B O 1
ATOM 9347 N N . PRO B 1 409 ? -16.438 -26.031 9 1 94.31 409 PRO B N 1
ATOM 9348 C CA . PRO B 1 409 ? -16.422 -25.766 10.445 1 94.31 409 PRO B CA 1
ATOM 9349 C C . PRO B 1 409 ? -15.094 -26.109 11.102 1 94.31 409 PRO B C 1
ATOM 9351 O O . PRO B 1 409 ? -14.828 -25.672 12.234 1 94.31 409 PRO B O 1
ATOM 9354 N N . LEU B 1 410 ? -14.289 -26.828 10.398 1 92.75 410 LEU B N 1
ATOM 9355 C CA . LEU B 1 410 ? -13.008 -27.219 10.961 1 92.75 410 LEU B CA 1
ATOM 9356 C C . LEU B 1 410 ? -11.984 -26.094 10.828 1 92.75 410 LEU B C 1
ATOM 9358 O O . LEU B 1 410 ? -10.891 -26.172 11.391 1 92.75 410 LEU B O 1
ATOM 9362 N N . ASP B 1 411 ? -12.336 -25 10.141 1 92.44 411 ASP B N 1
ATOM 9363 C CA . ASP B 1 411 ? -11.43 -23.891 9.906 1 92.44 411 ASP B CA 1
ATOM 9364 C C . ASP B 1 411 ? -11.266 -23.047 11.172 1 92.44 411 ASP B C 1
ATOM 9366 O O . ASP B 1 411 ? -11.82 -21.953 11.266 1 92.44 411 ASP B O 1
ATOM 9370 N N . SER B 1 412 ? -10.359 -23.438 12.031 1 92.44 412 SER B N 1
ATOM 9371 C CA . SER B 1 412 ? -10.148 -22.766 13.312 1 92.44 412 SER B CA 1
ATOM 9372 C C . SER B 1 412 ? -9.516 -21.391 13.109 1 92.44 412 SER B C 1
ATOM 9374 O O . SER B 1 412 ? -9.719 -20.484 13.922 1 92.44 412 SER B O 1
ATOM 9376 N N . THR B 1 413 ? -8.75 -21.219 12.031 1 89.69 413 THR B N 1
ATOM 9377 C CA . THR B 1 413 ? -8.102 -19.938 11.773 1 89.69 413 THR B CA 1
ATOM 9378 C C . THR B 1 413 ? -9.133 -18.859 11.516 1 89.69 413 THR B C 1
ATOM 9380 O O . THR B 1 413 ? -9.039 -17.75 12.07 1 89.69 413 THR B O 1
ATOM 9383 N N . SER B 1 414 ? -10.086 -19.141 10.656 1 92.38 414 SER B N 1
ATOM 9384 C CA . SER B 1 414 ? -11.164 -18.203 10.391 1 92.38 414 SER B CA 1
ATOM 9385 C C . SER B 1 414 ? -12 -17.938 11.641 1 92.38 414 SER B C 1
ATOM 9387 O O . SER B 1 414 ? -12.43 -16.812 11.891 1 92.38 414 SER B O 1
ATOM 9389 N N . LEU B 1 415 ? -12.18 -19 12.414 1 95.06 415 LEU B N 1
ATOM 9390 C CA . LEU B 1 415 ? -12.969 -18.859 13.633 1 95.06 415 LEU B CA 1
ATOM 9391 C C . LEU B 1 415 ? -12.281 -17.922 14.625 1 95.06 415 LEU B C 1
ATOM 9393 O O . LEU B 1 415 ? -12.938 -17.078 15.242 1 95.06 415 LEU B O 1
ATOM 9397 N N . LEU B 1 416 ? -11.016 -18.094 14.789 1 92.38 416 LEU B N 1
ATOM 9398 C CA . LEU B 1 416 ? -10.258 -17.266 15.719 1 92.38 416 LEU B CA 1
ATOM 9399 C C . LEU B 1 416 ? -10.273 -15.805 15.273 1 92.38 416 LEU B C 1
ATOM 9401 O O . LEU B 1 416 ? -10.227 -14.898 16.109 1 92.38 416 LEU B O 1
ATOM 9405 N N . ARG B 1 417 ? -10.367 -15.57 13.977 1 89.69 417 ARG B N 1
ATOM 9406 C CA . ARG B 1 417 ? -10.453 -14.211 13.453 1 89.69 417 ARG B CA 1
ATOM 9407 C C . ARG B 1 417 ? -11.758 -13.539 13.859 1 89.69 417 ARG B C 1
ATOM 9409 O O . ARG B 1 417 ? -11.781 -12.352 14.188 1 89.69 417 ARG B O 1
ATOM 9416 N N . ILE B 1 418 ? -12.906 -14.305 13.891 1 94.81 418 ILE B N 1
ATOM 9417 C CA . ILE B 1 418 ? -14.203 -13.648 13.961 1 94.81 418 ILE B CA 1
ATOM 9418 C C . ILE B 1 418 ? -14.852 -13.93 15.312 1 94.81 418 ILE B C 1
ATOM 9420 O O . ILE B 1 418 ? -15.914 -13.383 15.633 1 94.81 418 ILE B O 1
ATOM 9424 N N . ILE B 1 419 ? -14.242 -14.758 16.156 1 94.88 419 ILE B N 1
ATOM 9425 C CA . ILE B 1 419 ? -14.867 -15.188 17.406 1 94.88 419 ILE B CA 1
ATOM 9426 C C . ILE B 1 419 ? -15.25 -13.961 18.234 1 94.88 419 ILE B C 1
ATOM 9428 O O . ILE B 1 419 ? -16.25 -13.984 18.969 1 94.88 419 ILE B O 1
ATOM 9432 N N . ASN B 1 420 ? -14.492 -12.898 18.125 1 93.25 420 ASN B N 1
ATOM 9433 C CA . ASN B 1 420 ? -14.773 -11.664 18.844 1 93.25 420 ASN B CA 1
ATOM 9434 C C . ASN B 1 420 ? -14.891 -10.477 17.891 1 93.25 420 ASN B C 1
ATOM 9436 O O . ASN B 1 420 ? -14.531 -9.352 18.234 1 93.25 420 ASN B O 1
ATOM 9440 N N . SER B 1 421 ? -15.312 -10.719 16.672 1 91.44 421 SER B N 1
ATOM 9441 C CA . SER B 1 421 ? -15.617 -9.688 15.68 1 91.44 421 SER B CA 1
ATOM 9442 C C . SER B 1 421 ? -17.016 -9.867 15.109 1 91.44 421 SER B C 1
ATOM 9444 O O . SER B 1 421 ? -17.25 -10.75 14.281 1 91.44 421 SER B O 1
ATOM 9446 N N . PRO B 1 422 ? -17.969 -9 15.336 1 92.25 422 PRO B N 1
ATOM 9447 C CA . PRO B 1 422 ? -17.859 -7.809 16.188 1 92.25 422 PRO B CA 1
ATOM 9448 C C . PRO B 1 422 ? -17.547 -8.148 17.641 1 92.25 422 PRO B C 1
ATOM 9450 O O . PRO B 1 422 ? -17.562 -9.32 18.016 1 92.25 422 PRO B O 1
ATOM 9453 N N . PRO B 1 423 ? -17.234 -7.148 18.438 1 88.62 423 PRO B N 1
ATOM 9454 C CA . PRO B 1 423 ? -16.891 -7.43 19.828 1 88.62 423 PRO B CA 1
ATOM 9455 C C . PRO B 1 423 ? -18.031 -8.062 20.609 1 88.62 423 PRO B C 1
ATOM 9457 O O . PRO B 1 423 ? -19.156 -7.562 20.578 1 88.62 423 PRO B O 1
ATOM 9460 N N . ARG B 1 424 ? -17.703 -9.266 21.281 1 91.25 424 ARG B N 1
ATOM 9461 C CA . ARG B 1 424 ? -18.688 -10 22.062 1 91.25 424 ARG B CA 1
ATOM 9462 C C . ARG B 1 424 ? -18.25 -10.133 23.516 1 91.25 424 ARG B C 1
ATOM 9464 O O . ARG B 1 424 ? -18.891 -10.812 24.312 1 91.25 424 ARG B O 1
ATOM 9471 N N . GLY B 1 425 ? -17.125 -9.555 23.844 1 86.38 425 GLY B N 1
ATOM 9472 C CA . GLY B 1 425 ? -16.594 -9.688 25.188 1 86.38 425 GLY B CA 1
ATOM 9473 C C . GLY B 1 425 ? -15.82 -10.984 25.406 1 86.38 425 GLY B C 1
ATOM 9474 O O . GLY B 1 425 ? -15.734 -11.477 26.531 1 86.38 425 GLY B O 1
ATOM 9475 N N . ILE B 1 426 ? -15.398 -11.602 24.344 1 91.06 426 ILE B N 1
ATOM 9476 C CA . ILE B 1 426 ? -14.586 -12.812 24.406 1 91.06 426 ILE B CA 1
ATOM 9477 C C . ILE B 1 426 ? -13.109 -12.453 24.344 1 91.06 426 ILE B C 1
ATOM 9479 O O . ILE B 1 426 ? -12.555 -12.242 23.266 1 91.06 426 ILE B O 1
ATOM 9483 N N . GLY B 1 427 ? -12.492 -12.445 25.453 1 83.81 427 GLY B N 1
ATOM 9484 C CA . GLY B 1 427 ? -11.109 -12.008 25.562 1 83.81 427 GLY B CA 1
ATOM 9485 C C . GLY B 1 427 ? -10.109 -13.094 25.188 1 83.81 427 GLY B C 1
ATOM 9486 O O . GLY B 1 427 ? -10.5 -14.227 24.922 1 83.81 427 GLY B O 1
ATOM 9487 N N . GLU B 1 428 ? -8.898 -12.781 25.234 1 82.81 428 GLU B N 1
ATOM 9488 C CA . GLU B 1 428 ? -7.809 -13.68 24.859 1 82.81 428 GLU B CA 1
ATOM 9489 C C . GLU B 1 428 ? -7.723 -14.875 25.797 1 82.81 428 GLU B C 1
ATOM 9491 O O . GLU B 1 428 ? -7.41 -15.984 25.375 1 82.81 428 GLU B O 1
ATOM 9496 N N . THR B 1 429 ? -8.008 -14.656 27.047 1 85.25 429 THR B N 1
ATOM 9497 C CA . THR B 1 429 ? -7.953 -15.727 28.031 1 85.25 429 THR B CA 1
ATOM 9498 C C . THR B 1 429 ? -8.992 -16.797 27.719 1 85.25 429 THR B C 1
ATOM 9500 O O . THR B 1 429 ? -8.703 -18 27.812 1 85.25 429 THR B O 1
ATOM 9503 N N . THR B 1 430 ? -10.164 -16.328 27.391 1 90.81 430 THR B N 1
ATOM 9504 C CA . THR B 1 430 ? -11.227 -17.266 27.031 1 90.81 430 THR B CA 1
ATOM 9505 C C . THR B 1 430 ? -10.828 -18.062 25.797 1 90.81 430 THR B C 1
ATOM 9507 O O . THR B 1 430 ? -11.047 -19.281 25.75 1 90.81 430 THR B O 1
ATOM 9510 N N . VAL B 1 431 ? -10.227 -17.422 24.797 1 91.5 431 VAL B N 1
ATOM 9511 C CA . VAL B 1 431 ? -9.805 -18.062 23.547 1 91.5 431 VAL B CA 1
ATOM 9512 C C . VAL B 1 431 ? -8.727 -19.109 23.859 1 91.5 431 VAL B C 1
ATOM 9514 O O . VAL B 1 431 ? -8.75 -20.219 23.312 1 91.5 431 VAL B O 1
ATOM 9517 N N . GLU B 1 432 ? -7.855 -18.797 24.781 1 89.19 432 GLU B N 1
ATOM 9518 C CA . GLU B 1 432 ? -6.797 -19.734 25.172 1 89.19 432 GLU B CA 1
ATOM 9519 C C . GLU B 1 432 ? -7.371 -20.969 25.859 1 89.19 432 GLU B C 1
ATOM 9521 O O . GLU B 1 432 ? -6.902 -22.078 25.641 1 89.19 432 GLU B O 1
ATOM 9526 N N . ARG B 1 433 ? -8.328 -20.75 26.703 1 92.5 433 ARG B N 1
ATOM 9527 C CA . ARG B 1 433 ? -8.992 -21.859 27.375 1 92.5 433 ARG B CA 1
ATOM 9528 C C . ARG B 1 433 ? -9.711 -22.766 26.375 1 92.5 433 ARG B C 1
ATOM 9530 O O . ARG B 1 433 ? -9.711 -23.984 26.531 1 92.5 433 ARG B O 1
ATOM 9537 N N . LEU B 1 434 ? -10.336 -22.141 25.359 1 94.38 434 LEU B N 1
ATOM 9538 C CA . LEU B 1 434 ? -11.008 -22.891 24.297 1 94.38 434 LEU B CA 1
ATOM 9539 C C . LEU B 1 434 ? -10.016 -23.766 23.547 1 94.38 434 LEU B C 1
ATOM 9541 O O . LEU B 1 434 ? -10.297 -24.938 23.281 1 94.38 434 LEU B O 1
ATOM 9545 N N . ILE B 1 435 ? -8.922 -23.172 23.172 1 91.25 435 ILE B N 1
ATOM 9546 C CA . ILE B 1 435 ? -7.902 -23.891 22.406 1 91.25 435 ILE B CA 1
ATOM 9547 C C . ILE B 1 435 ? -7.367 -25.047 23.234 1 91.25 435 ILE B C 1
ATOM 9549 O O . ILE B 1 435 ? -7.227 -26.172 22.734 1 91.25 435 ILE B O 1
ATOM 9553 N N . SER B 1 436 ? -7.109 -24.797 24.547 1 91.06 436 SER B N 1
ATOM 9554 C CA . SER B 1 436 ? -6.617 -25.828 25.453 1 91.06 436 SER B CA 1
ATOM 9555 C C . SER B 1 436 ? -7.621 -26.969 25.578 1 91.06 436 SER B C 1
ATOM 9557 O O . SER B 1 436 ? -7.242 -28.141 25.578 1 91.06 436 SER B O 1
ATOM 9559 N N . TYR B 1 437 ? -8.836 -26.609 25.734 1 93.44 437 TYR B N 1
ATOM 9560 C CA . TYR B 1 437 ? -9.891 -27.609 25.859 1 93.44 437 TYR B CA 1
ATOM 9561 C C . TYR B 1 437 ? -9.992 -28.453 24.578 1 93.44 437 TYR B C 1
ATOM 9563 O O . TYR B 1 437 ? -10.172 -29.672 24.641 1 93.44 437 TYR B O 1
ATOM 9571 N N . SER B 1 438 ? -9.945 -27.828 23.391 1 93.5 438 SER B N 1
ATOM 9572 C CA . SER B 1 438 ? -9.984 -28.516 22.109 1 93.5 438 SER B CA 1
ATOM 9573 C C . SER B 1 438 ? -8.883 -29.562 21.984 1 93.5 438 SER B C 1
ATOM 9575 O O . SER B 1 438 ? -9.125 -30.672 21.531 1 93.5 438 SER B O 1
ATOM 9577 N N . VAL B 1 439 ? -7.73 -29.219 22.422 1 89.19 439 VAL B N 1
ATOM 9578 C CA . VAL B 1 439 ? -6.574 -30.109 22.344 1 89.19 439 VAL B CA 1
ATOM 9579 C C . VAL B 1 439 ? -6.742 -31.266 23.344 1 89.19 439 VAL B C 1
ATOM 9581 O O . VAL B 1 439 ? -6.492 -32.406 23.016 1 89.19 439 VAL B O 1
ATOM 9584 N N . GLN B 1 440 ? -7.172 -30.969 24.531 1 90.94 440 GLN B N 1
ATOM 9585 C CA . GLN B 1 440 ? -7.32 -31.969 25.594 1 90.94 440 GLN B CA 1
ATOM 9586 C C . GLN B 1 440 ? -8.383 -33 25.25 1 90.94 440 GLN B C 1
ATOM 9588 O O . GLN B 1 440 ? -8.18 -34.188 25.453 1 90.94 440 GLN B O 1
ATOM 9593 N N . GLU B 1 441 ? -9.484 -32.562 24.688 1 92.75 441 GLU B N 1
ATOM 9594 C CA . GLU B 1 441 ? -10.609 -33.469 24.391 1 92.75 441 GLU B CA 1
ATOM 9595 C C . GLU B 1 441 ? -10.508 -34.031 22.984 1 92.75 441 GLU B C 1
ATOM 9597 O O . GLU B 1 441 ? -11.258 -34.938 22.609 1 92.75 441 GLU B O 1
ATOM 9602 N N . GLY B 1 442 ? -9.625 -33.406 22.156 1 90.31 442 GLY B N 1
ATOM 9603 C CA . GLY B 1 442 ? -9.453 -33.875 20.797 1 90.31 442 GLY B CA 1
ATOM 9604 C C . GLY B 1 442 ? -10.617 -33.531 19.891 1 90.31 442 GLY B C 1
ATOM 9605 O O . GLY B 1 442 ? -11.039 -34.344 19.078 1 90.31 442 GLY B O 1
ATOM 9606 N N . ILE B 1 443 ? -11.281 -32.406 20.094 1 92.25 443 ILE B N 1
ATOM 9607 C CA . ILE B 1 443 ? -12.398 -31.969 19.266 1 92.25 443 ILE B CA 1
ATOM 9608 C C . ILE B 1 443 ? -12.047 -30.625 18.625 1 92.25 443 ILE B C 1
ATOM 9610 O O . ILE B 1 443 ? -11.086 -29.969 19.031 1 92.25 443 ILE B O 1
ATOM 9614 N N . SER B 1 444 ? -12.773 -30.266 17.562 1 92.88 444 SER B N 1
ATOM 9615 C CA . SER B 1 444 ? -12.5 -29.016 16.859 1 92.88 444 SER B CA 1
ATOM 9616 C C . SER B 1 444 ? -12.883 -27.812 17.703 1 92.88 444 SER B C 1
ATOM 9618 O O . SER B 1 444 ? -13.688 -27.922 18.625 1 92.88 444 SER B O 1
ATOM 9620 N N . LEU B 1 445 ? -12.25 -26.719 17.453 1 94.12 445 LEU B N 1
ATOM 9621 C CA . LEU B 1 445 ? -12.57 -25.484 18.156 1 94.12 445 LEU B CA 1
ATOM 9622 C C . LEU B 1 445 ? -14.055 -25.141 18.016 1 94.12 445 LEU B C 1
ATOM 9624 O O . LEU B 1 445 ? -14.672 -24.609 18.938 1 94.12 445 LEU B O 1
ATOM 9628 N N . TYR B 1 446 ? -14.594 -25.484 16.812 1 94.88 446 TYR B N 1
ATOM 9629 C CA . TYR B 1 446 ? -16.016 -25.234 16.562 1 94.88 446 TYR B CA 1
ATOM 9630 C C . TYR B 1 446 ? -16.875 -26.016 17.531 1 94.88 446 TYR B C 1
ATOM 9632 O O . TYR B 1 446 ? -17.844 -25.484 18.094 1 94.88 446 TYR B O 1
ATOM 9640 N N . GLU B 1 447 ? -16.531 -27.188 17.734 1 94.62 447 GLU B N 1
ATOM 9641 C CA . GLU B 1 447 ? -17.297 -28.047 18.641 1 94.62 447 GLU B CA 1
ATOM 9642 C C . GLU B 1 447 ? -17.219 -27.547 20.078 1 94.62 447 GLU B C 1
ATOM 9644 O O . GLU B 1 447 ? -18.156 -27.734 20.859 1 94.62 447 GLU B O 1
ATOM 9649 N N . CYS B 1 448 ? -16.125 -26.875 20.406 1 95.12 448 CYS B N 1
ATOM 9650 C CA . CYS B 1 448 ? -15.922 -26.375 21.766 1 95.12 448 CYS B CA 1
ATOM 9651 C C . CYS B 1 448 ? -16.906 -25.266 22.094 1 95.12 448 CYS B C 1
ATOM 9653 O O . CYS B 1 448 ? -17.172 -24.984 23.266 1 95.12 448 CYS B O 1
ATOM 9655 N N . LEU B 1 449 ? -17.422 -24.578 21.047 1 96.06 449 LEU B N 1
ATOM 9656 C CA . LEU B 1 449 ? -18.281 -23.422 21.25 1 96.06 449 LEU B CA 1
ATOM 9657 C C . LEU B 1 449 ? -19.531 -23.797 22.031 1 96.06 449 LEU B C 1
ATOM 9659 O O . LEU B 1 449 ? -20.094 -22.969 22.766 1 96.06 449 LEU B O 1
ATOM 9663 N N . SER B 1 450 ? -20.016 -25.031 21.875 1 93.5 450 SER B N 1
ATOM 9664 C CA . SER B 1 450 ? -21.281 -25.438 22.484 1 93.5 450 SER B CA 1
ATOM 9665 C C . SER B 1 450 ? -21.047 -26.281 23.734 1 93.5 450 SER B C 1
ATOM 9667 O O . SER B 1 450 ? -22 -26.703 24.375 1 93.5 450 SER B O 1
ATOM 9669 N N . LYS B 1 451 ? -19.797 -26.469 24.062 1 92.75 451 LYS B N 1
ATOM 9670 C CA . LYS B 1 451 ? -19.484 -27.312 25.219 1 92.75 451 LYS B CA 1
ATOM 9671 C C . LYS B 1 451 ? -19.359 -26.469 26.484 1 92.75 451 LYS B C 1
ATOM 9673 O O . LYS B 1 451 ? -19.016 -25.281 26.422 1 92.75 451 LYS B O 1
ATOM 9678 N N . LYS B 1 452 ? -19.672 -27.109 27.609 1 90.62 452 LYS B N 1
ATOM 9679 C CA . LYS B 1 452 ? -19.453 -26.453 28.891 1 90.62 452 LYS B CA 1
ATOM 9680 C C . LYS B 1 452 ? -18.016 -26.625 29.375 1 90.62 452 LYS B C 1
ATOM 9682 O O . LYS B 1 452 ? -17.641 -27.688 29.859 1 90.62 452 LYS B O 1
ATOM 9687 N N . ILE B 1 453 ? -17.297 -25.594 29.297 1 90.94 453 ILE B N 1
ATOM 9688 C CA . ILE B 1 453 ? -15.891 -25.625 29.703 1 90.94 453 ILE B CA 1
ATOM 9689 C C . ILE B 1 453 ? -15.758 -25.047 31.109 1 90.94 453 ILE B C 1
ATOM 9691 O O . ILE B 1 453 ? -16.203 -23.922 31.375 1 90.94 453 ILE B O 1
ATOM 9695 N N . PRO B 1 454 ? -15.305 -25.703 32.062 1 87.38 454 PRO B N 1
ATOM 9696 C CA . PRO B 1 454 ? -15.289 -25.344 33.469 1 87.38 454 PRO B CA 1
ATOM 9697 C C . PRO B 1 454 ? -14.617 -23.984 33.719 1 87.38 454 PRO B C 1
ATOM 9699 O O . PRO B 1 454 ? -15.078 -23.219 34.562 1 87.38 454 PRO B O 1
ATOM 9702 N N . GLU B 1 455 ? -13.594 -23.547 33.062 1 87.44 455 GLU B N 1
ATOM 9703 C CA . GLU B 1 455 ? -12.812 -22.344 33.375 1 87.44 455 GLU B CA 1
ATOM 9704 C C . GLU B 1 455 ? -13.422 -21.109 32.719 1 87.44 455 GLU B C 1
ATOM 9706 O O . GLU B 1 455 ? -12.945 -20 32.938 1 87.44 455 GLU B O 1
ATOM 9711 N N . ILE B 1 456 ? -14.531 -21.312 32.062 1 92.31 456 ILE B N 1
ATOM 9712 C CA . ILE B 1 456 ? -15.141 -20.172 31.359 1 92.31 456 ILE B CA 1
ATOM 9713 C C . ILE B 1 456 ? -16.422 -19.766 32.094 1 92.31 456 ILE B C 1
ATOM 9715 O O . ILE B 1 456 ? -17.266 -20.594 32.406 1 92.31 456 ILE B O 1
ATOM 9719 N N . LYS B 1 457 ? -16.547 -18.5 32.406 1 89.94 457 LYS B N 1
ATOM 9720 C CA . LYS B 1 457 ? -17.688 -17.938 33.125 1 89.94 457 LYS B CA 1
ATOM 9721 C C . LYS B 1 457 ? -18.984 -18.172 32.375 1 89.94 457 LYS B C 1
ATOM 9723 O O . LYS B 1 457 ? -18.969 -18.297 31.141 1 89.94 457 LYS B O 1
ATOM 9728 N N . LYS B 1 458 ? -20.094 -18.203 33.125 1 89.88 458 LYS B N 1
ATOM 9729 C CA . LYS B 1 458 ? -21.406 -18.516 32.562 1 89.88 458 LYS B CA 1
ATOM 9730 C C . LYS B 1 458 ? -21.797 -17.516 31.484 1 89.88 458 LYS B C 1
ATOM 9732 O O . LYS B 1 458 ? -22.344 -17.906 30.453 1 89.88 458 LYS B O 1
ATOM 9737 N N . GLY B 1 459 ? -21.562 -16.297 31.688 1 90.88 459 GLY B N 1
ATOM 9738 C CA . GLY B 1 459 ? -21.891 -15.266 30.719 1 90.88 459 GLY B CA 1
ATOM 9739 C C . GLY B 1 459 ? -21.172 -15.43 29.391 1 90.88 459 GLY B C 1
ATOM 9740 O O . GLY B 1 459 ? -21.781 -15.32 28.328 1 90.88 459 GLY B O 1
ATOM 9741 N N . THR B 1 460 ? -19.906 -15.688 29.484 1 92.44 460 THR B N 1
ATOM 9742 C CA . THR B 1 460 ? -19.094 -15.891 28.281 1 92.44 460 THR B CA 1
ATOM 9743 C C . THR B 1 460 ? -19.484 -17.188 27.578 1 92.44 460 THR B C 1
ATOM 9745 O O . THR B 1 460 ? -19.5 -17.25 26.344 1 92.44 460 THR B O 1
ATOM 9748 N N . ALA B 1 461 ? -19.812 -18.172 28.344 1 93.38 461 ALA B N 1
ATOM 9749 C CA . ALA B 1 461 ? -20.234 -19.438 27.781 1 93.38 461 ALA B CA 1
ATOM 9750 C C . ALA B 1 461 ? -21.516 -19.297 26.969 1 93.38 461 ALA B C 1
ATOM 9752 O O . ALA B 1 461 ? -21.672 -19.953 25.938 1 93.38 461 ALA B O 1
ATOM 9753 N N . GLN B 1 462 ? -22.375 -18.484 27.438 1 93.38 462 GLN B N 1
ATOM 9754 C CA . GLN B 1 462 ? -23.609 -18.25 26.703 1 93.38 462 GLN B CA 1
ATOM 9755 C C . GLN B 1 462 ? -23.344 -17.562 25.375 1 93.38 462 GLN B C 1
ATOM 9757 O O . GLN B 1 462 ? -23.984 -17.891 24.359 1 93.38 462 GLN B O 1
ATOM 9762 N N . LYS B 1 463 ? -22.484 -16.625 25.375 1 94.12 463 LYS B N 1
ATOM 9763 C CA . LYS B 1 463 ? -22.125 -15.93 24.141 1 94.12 463 LYS B CA 1
ATOM 9764 C C . LYS B 1 463 ? -21.531 -16.906 23.109 1 94.12 463 LYS B C 1
ATOM 9766 O O . LYS B 1 463 ? -21.797 -16.797 21.922 1 94.12 463 LYS B O 1
ATOM 9771 N N . LEU B 1 464 ? -20.719 -17.812 23.625 1 96 464 LEU B N 1
ATOM 9772 C CA . LEU B 1 464 ? -20.125 -18.828 22.766 1 96 464 LEU B CA 1
ATOM 9773 C C . LEU B 1 464 ? -21.203 -19.75 22.203 1 96 464 LEU B C 1
ATOM 9775 O O . LEU B 1 464 ? -21.172 -20.109 21.031 1 96 464 LEU B O 1
ATOM 9779 N N . LYS B 1 465 ? -22.078 -20.078 23.062 1 95.06 465 LYS B N 1
ATOM 9780 C CA . LYS B 1 465 ? -23.172 -20.938 22.625 1 95.06 465 LYS B CA 1
ATOM 9781 C C . LYS B 1 465 ? -24.047 -20.25 21.578 1 95.06 465 LYS B C 1
ATOM 9783 O O . LYS B 1 465 ? -24.516 -20.875 20.641 1 95.06 465 LYS B O 1
ATOM 9788 N N . ASP B 1 466 ? -24.281 -18.984 21.797 1 95.31 466 ASP B N 1
ATOM 9789 C CA . ASP B 1 466 ? -25.047 -18.203 20.844 1 95.31 466 ASP B CA 1
ATOM 9790 C C . ASP B 1 466 ? -24.375 -18.203 19.469 1 95.31 466 ASP B C 1
ATOM 9792 O O . ASP B 1 466 ? -25.047 -18.281 18.438 1 95.31 466 ASP B O 1
ATOM 9796 N N . LEU B 1 467 ? -23.078 -18.078 19.469 1 96.25 467 LEU B N 1
ATOM 9797 C CA . LEU B 1 467 ? -22.312 -18.109 18.219 1 96.25 467 LEU B CA 1
ATOM 9798 C C . LEU B 1 467 ? -22.422 -19.469 17.547 1 96.25 467 LEU B C 1
ATOM 9800 O O . LEU B 1 467 ? -22.562 -19.562 16.328 1 96.25 467 LEU B O 1
ATOM 9804 N N . SER B 1 468 ? -22.344 -20.516 18.344 1 96.44 468 SER B N 1
ATOM 9805 C CA . SER B 1 468 ? -22.5 -21.875 17.828 1 96.44 468 SER B CA 1
ATOM 9806 C C . SER B 1 468 ? -23.875 -22.062 17.188 1 96.44 468 SER B C 1
ATOM 9808 O O . SER B 1 468 ? -23.984 -22.641 16.109 1 96.44 468 SER B O 1
ATOM 9810 N N . THR B 1 469 ? -24.859 -21.562 17.891 1 96.12 469 THR B N 1
ATOM 9811 C CA . THR B 1 469 ? -26.234 -21.672 17.391 1 96.12 469 THR B CA 1
ATOM 9812 C C . THR B 1 469 ? -26.391 -20.922 16.062 1 96.12 469 THR B C 1
ATOM 9814 O O . THR B 1 469 ? -27.062 -21.406 15.148 1 96.12 469 THR B O 1
ATOM 9817 N N . LEU B 1 470 ? -25.812 -19.812 15.969 1 96.19 470 LEU B N 1
ATOM 9818 C CA . LEU B 1 470 ? -25.812 -19.047 14.734 1 96.19 470 LEU B CA 1
ATOM 9819 C C . LEU B 1 470 ? -25.25 -19.859 13.578 1 96.19 470 LEU B C 1
ATOM 9821 O O . LEU B 1 470 ? -25.875 -19.953 12.516 1 96.19 470 LEU B O 1
ATOM 9825 N N . PHE B 1 471 ? -24.094 -20.516 13.781 1 97.31 471 PHE B N 1
ATOM 9826 C CA . PHE B 1 471 ? -23.453 -21.297 12.734 1 97.31 471 PHE B CA 1
ATOM 9827 C C . PHE B 1 471 ? -24.266 -22.531 12.383 1 97.31 471 PHE B C 1
ATOM 9829 O O . PHE B 1 471 ? -24.406 -22.875 11.211 1 97.31 471 PHE B O 1
ATOM 9836 N N . GLU B 1 472 ? -24.781 -23.141 13.406 1 96.44 472 GLU B N 1
ATOM 9837 C CA . GLU B 1 472 ? -25.594 -24.328 13.164 1 96.44 472 GLU B CA 1
ATOM 9838 C C . GLU B 1 472 ? -26.797 -24.016 12.273 1 96.44 472 GLU B C 1
ATOM 9840 O O . GLU B 1 472 ? -27.094 -24.75 11.344 1 96.44 472 GLU B O 1
ATOM 9845 N N . ASP B 1 473 ? -27.422 -22.938 12.594 1 96 473 ASP B N 1
ATOM 9846 C CA . ASP B 1 473 ? -28.578 -22.516 11.805 1 96 473 ASP B CA 1
ATOM 9847 C C . ASP B 1 473 ? -28.188 -22.219 10.367 1 96 473 ASP B C 1
ATOM 9849 O O . ASP B 1 473 ? -28.859 -22.656 9.43 1 96 473 ASP B O 1
ATOM 9853 N N . LEU B 1 474 ? -27.156 -21.484 10.172 1 96.75 474 LEU B N 1
ATOM 9854 C CA . LEU B 1 474 ? -26.75 -21.062 8.844 1 96.75 474 LEU B CA 1
ATOM 9855 C C . LEU B 1 474 ? -26.188 -22.234 8.047 1 96.75 474 LEU B C 1
ATOM 9857 O O . LEU B 1 474 ? -26.344 -22.297 6.828 1 96.75 474 LEU B O 1
ATOM 9861 N N . MET B 1 475 ? -25.531 -23.219 8.719 1 96.56 475 MET B N 1
ATOM 9862 C CA . MET B 1 475 ? -25.078 -24.438 8.07 1 96.56 475 MET B CA 1
ATOM 9863 C C . MET B 1 475 ? -26.266 -25.266 7.574 1 96.56 475 MET B C 1
ATOM 9865 O O . MET B 1 475 ? -26.203 -25.844 6.492 1 96.56 475 MET B O 1
ATOM 9869 N N . SER B 1 476 ? -27.234 -25.25 8.422 1 95.75 476 SER B N 1
ATOM 9870 C CA . SER B 1 476 ? -28.453 -25.938 8.023 1 95.75 476 SER B CA 1
ATOM 9871 C C . SER B 1 476 ? -29.062 -25.281 6.781 1 95.75 476 SER B C 1
ATOM 9873 O O . SER B 1 476 ? -29.516 -25.984 5.871 1 95.75 476 SER B O 1
ATOM 9875 N N . ASP B 1 477 ? -29.078 -23.984 6.746 1 94.88 477 ASP B N 1
ATOM 9876 C CA . ASP B 1 477 ? -29.578 -23.266 5.582 1 94.88 477 ASP B CA 1
ATOM 9877 C C . ASP B 1 477 ? -28.75 -23.578 4.34 1 94.88 477 ASP B C 1
ATOM 9879 O O . ASP B 1 477 ? -29.297 -23.719 3.244 1 94.88 477 ASP B O 1
ATOM 9883 N N . HIS B 1 478 ? -27.469 -23.672 4.516 1 94.31 478 HIS B N 1
ATOM 9884 C CA . HIS B 1 478 ? -26.578 -23.984 3.416 1 94.31 478 HIS B CA 1
ATOM 9885 C C . HIS B 1 478 ? -26.828 -25.391 2.885 1 94.31 478 HIS B C 1
ATOM 9887 O O . HIS B 1 478 ? -26.828 -25.625 1.673 1 94.31 478 HIS B O 1
ATOM 9893 N N . GLU B 1 479 ? -27.016 -26.312 3.785 1 92.94 479 GLU B N 1
ATOM 9894 C CA . GLU B 1 479 ? -27.297 -27.703 3.408 1 92.94 479 GLU B CA 1
ATOM 9895 C C . GLU B 1 479 ? -28.594 -27.797 2.623 1 92.94 479 GLU B C 1
ATOM 9897 O O . GLU B 1 479 ? -28.719 -28.641 1.729 1 92.94 479 GLU B O 1
ATOM 9902 N N . LYS B 1 480 ? -29.531 -26.875 2.982 1 93.56 480 LYS B N 1
ATOM 9903 C CA . LYS B 1 480 ? -30.812 -26.844 2.283 1 93.56 480 LYS B CA 1
ATOM 9904 C C . LYS B 1 480 ? -30.703 -26.094 0.958 1 93.56 480 LYS B C 1
ATOM 9906 O O . LYS B 1 480 ? -31.703 -25.828 0.304 1 93.56 480 LYS B O 1
ATOM 9911 N N . GLN B 1 481 ? -29.531 -25.688 0.63 1 90.62 481 GLN B N 1
ATOM 9912 C CA . GLN B 1 481 ? -29.203 -25.031 -0.633 1 90.62 481 GLN B CA 1
ATOM 9913 C C . GLN B 1 481 ? -29.859 -23.672 -0.735 1 90.62 481 GLN B C 1
ATOM 9915 O O . GLN B 1 481 ? -30.312 -23.266 -1.808 1 90.62 481 GLN B O 1
ATOM 9920 N N . GLU B 1 482 ? -29.969 -23.047 0.499 1 92.25 482 GLU B N 1
ATOM 9921 C CA . GLU B 1 482 ? -30.359 -21.641 0.453 1 92.25 482 GLU B CA 1
ATOM 9922 C C . GLU B 1 482 ? -29.297 -20.797 -0.27 1 92.25 482 GLU B C 1
ATOM 9924 O O . GLU B 1 482 ? -28.109 -21.078 -0.17 1 92.25 482 GLU B O 1
ATOM 9929 N N . PRO B 1 483 ? -29.766 -19.781 -1.045 1 92.56 483 PRO B N 1
ATOM 9930 C CA . PRO B 1 483 ? -28.797 -18.953 -1.758 1 92.56 483 PRO B CA 1
ATOM 9931 C C . PRO B 1 483 ? -27.734 -18.344 -0.83 1 92.56 483 PRO B C 1
ATOM 9933 O O . PRO B 1 483 ? -28.062 -17.922 0.281 1 92.56 483 PRO B O 1
ATOM 9936 N N . ALA B 1 484 ? -26.547 -18.375 -1.26 1 94.25 484 ALA B N 1
ATOM 9937 C CA . ALA B 1 484 ? -25.422 -17.875 -0.477 1 94.25 484 ALA B CA 1
ATOM 9938 C C . ALA B 1 484 ? -25.625 -16.422 -0.089 1 94.25 484 ALA B C 1
ATOM 9940 O O . ALA B 1 484 ? -25.219 -15.984 0.991 1 94.25 484 ALA B O 1
ATOM 9941 N N . SER B 1 485 ? -26.25 -15.555 -0.972 1 94.06 485 SER B N 1
ATOM 9942 C CA . SER B 1 485 ? -26.516 -14.141 -0.696 1 94.06 485 SER B CA 1
ATOM 9943 C C . SER B 1 485 ? -27.438 -13.977 0.5 1 94.06 485 SER B C 1
ATOM 9945 O O . SER B 1 485 ? -27.234 -13.102 1.343 1 94.06 485 SER B O 1
ATOM 9947 N N . ASP B 1 486 ? -28.406 -14.867 0.568 1 92.81 486 ASP B N 1
ATOM 9948 C CA . ASP B 1 486 ? -29.344 -14.82 1.688 1 92.81 486 ASP B CA 1
ATOM 9949 C C . ASP B 1 486 ? -28.656 -15.227 2.992 1 92.81 486 ASP B C 1
ATOM 9951 O O . ASP B 1 486 ? -28.922 -14.633 4.043 1 92.81 486 ASP B O 1
ATOM 9955 N N . ILE B 1 487 ? -27.812 -16.203 2.867 1 95.31 487 ILE B N 1
ATOM 9956 C CA . ILE B 1 487 ? -27.062 -16.656 4.031 1 95.31 487 ILE B CA 1
ATOM 9957 C C . ILE B 1 487 ? -26.172 -15.539 4.535 1 95.31 487 ILE B C 1
ATOM 9959 O O . ILE B 1 487 ? -26.094 -15.281 5.742 1 95.31 487 ILE B O 1
ATOM 9963 N N . ALA B 1 488 ? -25.469 -14.883 3.605 1 95.62 488 ALA B N 1
ATOM 9964 C CA . ALA B 1 488 ? -24.578 -13.773 3.963 1 95.62 488 ALA B CA 1
ATOM 9965 C C . ALA B 1 488 ? -25.359 -12.633 4.613 1 95.62 488 ALA B C 1
ATOM 9967 O O . ALA B 1 488 ? -24.891 -12.031 5.582 1 95.62 488 ALA B O 1
ATOM 9968 N N . TYR B 1 489 ? -26.531 -12.328 4.074 1 92.81 489 TYR B N 1
ATOM 9969 C CA . TYR B 1 489 ? -27.375 -11.273 4.629 1 92.81 489 TYR B CA 1
ATOM 9970 C C . TYR B 1 489 ? -27.797 -11.602 6.051 1 92.81 489 TYR B C 1
ATOM 9972 O O . TYR B 1 489 ? -27.703 -10.766 6.949 1 92.81 489 TYR B O 1
ATOM 9980 N N . GLU B 1 490 ? -28.25 -12.797 6.191 1 92.88 490 GLU B N 1
ATOM 9981 C CA . GLU B 1 490 ? -28.672 -13.25 7.512 1 92.88 490 GLU B CA 1
ATOM 9982 C C . GLU B 1 490 ? -27.516 -13.211 8.508 1 92.88 490 GLU B C 1
ATOM 9984 O O . GLU B 1 490 ? -27.703 -12.852 9.672 1 92.88 490 GLU B O 1
ATOM 9989 N N . LEU B 1 491 ? -26.406 -13.625 8.047 1 95.94 491 LEU B N 1
ATOM 9990 C CA . LEU B 1 491 ? -25.203 -13.609 8.867 1 95.94 491 LEU B CA 1
ATOM 9991 C C . LEU B 1 491 ? -24.891 -12.203 9.359 1 95.94 491 LEU B C 1
ATOM 9993 O O . LEU B 1 491 ? -24.609 -12.008 10.547 1 95.94 491 LEU B O 1
ATOM 9997 N N . ILE B 1 492 ? -24.938 -11.172 8.492 1 94.12 492 ILE B N 1
ATOM 9998 C CA . ILE B 1 492 ? -24.641 -9.789 8.844 1 94.12 492 ILE B CA 1
ATOM 9999 C C . ILE B 1 492 ? -25.625 -9.289 9.898 1 94.12 492 ILE B C 1
ATOM 10001 O O . ILE B 1 492 ? -25.234 -8.609 10.844 1 94.12 492 ILE B O 1
ATOM 10005 N N . GLU B 1 493 ? -26.844 -9.75 9.797 1 89.88 493 GLU B N 1
ATOM 10006 C CA . GLU B 1 493 ? -27.906 -9.328 10.711 1 89.88 493 GLU B CA 1
ATOM 10007 C C . GLU B 1 493 ? -27.766 -10.016 12.07 1 89.88 493 GLU B C 1
ATOM 10009 O O . GLU B 1 493 ? -27.766 -9.352 13.109 1 89.88 493 GLU B O 1
ATOM 10014 N N . ARG B 1 494 ? -27.562 -11.266 12.039 1 92.12 494 ARG B N 1
ATOM 10015 C CA . ARG B 1 494 ? -27.656 -12.07 13.258 1 92.12 494 ARG B CA 1
ATOM 10016 C C . ARG B 1 494 ? -26.328 -12.07 14.016 1 92.12 494 ARG B C 1
ATOM 10018 O O . ARG B 1 494 ? -26.297 -12.312 15.227 1 92.12 494 ARG B O 1
ATOM 10025 N N . SER B 1 495 ? -25.234 -11.883 13.336 1 93.94 495 SER B N 1
ATOM 10026 C CA . SER B 1 495 ? -23.922 -11.867 13.992 1 93.94 495 SER B CA 1
ATOM 10027 C C . SER B 1 495 ? -23.75 -10.633 14.859 1 93.94 495 SER B C 1
ATOM 10029 O O . SER B 1 495 ? -22.844 -10.578 15.703 1 93.94 495 SER B O 1
ATOM 10031 N N . GLY B 1 496 ? -24.625 -9.594 14.633 1 90.81 496 GLY B N 1
ATOM 10032 C CA . GLY B 1 496 ? -24.5 -8.336 15.344 1 90.81 496 GLY B CA 1
ATOM 10033 C C . GLY B 1 496 ? -23.578 -7.348 14.648 1 90.81 496 GLY B C 1
ATOM 10034 O O . GLY B 1 496 ? -23.359 -6.238 15.141 1 90.81 496 GLY B O 1
ATOM 10035 N N . TYR B 1 497 ? -23.031 -7.785 13.516 1 91.06 497 TYR B N 1
ATOM 10036 C CA . TYR B 1 497 ? -22.078 -6.945 12.797 1 91.06 497 TYR B CA 1
ATOM 10037 C C . TYR B 1 497 ? -22.734 -5.641 12.352 1 91.06 497 TYR B C 1
ATOM 10039 O O . TYR B 1 497 ? -22.141 -4.566 12.484 1 91.06 497 TYR B O 1
ATOM 10047 N N . ARG B 1 498 ? -23.891 -5.688 11.781 1 89.31 498 ARG B N 1
ATOM 10048 C CA . ARG B 1 498 ? -24.609 -4.504 11.336 1 89.31 498 ARG B CA 1
ATOM 10049 C C . ARG B 1 498 ? -24.875 -3.549 12.492 1 89.31 498 ARG B C 1
ATOM 10051 O O . ARG B 1 498 ? -24.594 -2.354 12.398 1 89.31 498 ARG B O 1
ATOM 10058 N N . GLU B 1 499 ? -25.391 -4.062 13.555 1 85.38 499 GLU B N 1
ATOM 10059 C CA . GLU B 1 499 ? -25.719 -3.256 14.734 1 85.38 499 GLU B CA 1
ATOM 10060 C C . GLU B 1 499 ? -24.469 -2.576 15.289 1 85.38 499 GLU B C 1
ATOM 10062 O O . GLU B 1 499 ? -24.516 -1.417 15.703 1 85.38 499 GLU B O 1
ATOM 10067 N N . TYR B 1 500 ? -23.484 -3.354 15.289 1 86.94 500 TYR B N 1
ATOM 10068 C CA . TYR B 1 500 ? -22.203 -2.848 15.773 1 86.94 500 TYR B CA 1
ATOM 10069 C C . TYR B 1 500 ? -21.766 -1.627 14.977 1 86.94 500 TYR B C 1
ATOM 10071 O O . TYR B 1 500 ? -21.406 -0.592 15.547 1 86.94 500 TYR B O 1
ATOM 10079 N N . LEU B 1 501 ? -21.812 -1.662 13.68 1 86.94 501 LEU B N 1
ATOM 10080 C CA . LEU B 1 501 ? -21.359 -0.583 12.797 1 86.94 501 LEU B CA 1
ATOM 10081 C C . LEU B 1 501 ? -22.344 0.591 12.852 1 86.94 501 LEU B C 1
ATOM 10083 O O . LEU B 1 501 ? -21.922 1.75 12.844 1 86.94 501 LEU B O 1
ATOM 10087 N N . GLU B 1 502 ? -23.609 0.33 12.938 1 80.94 502 GLU B N 1
ATOM 10088 C CA . GLU B 1 502 ? -24.609 1.38 13.023 1 80.94 502 GLU B CA 1
ATOM 10089 C C . GLU B 1 502 ? -24.484 2.176 14.32 1 80.94 502 GLU B C 1
ATOM 10091 O O . GLU B 1 502 ? -24.688 3.389 14.328 1 80.94 502 GLU B O 1
ATOM 10096 N N . ASN B 1 503 ? -24.062 1.464 15.336 1 75.81 503 ASN B N 1
ATOM 10097 C CA . ASN B 1 503 ? -23.938 2.107 16.641 1 75.81 503 ASN B CA 1
ATOM 10098 C C . ASN B 1 503 ? -22.719 3.029 16.688 1 75.81 503 ASN B C 1
ATOM 10100 O O . ASN B 1 503 ? -22.703 3.996 17.453 1 75.81 503 ASN B O 1
ATOM 10104 N N . GLU B 1 504 ? -21.766 2.641 15.953 1 74.94 504 GLU B N 1
ATOM 10105 C CA . GLU B 1 504 ? -20.594 3.514 15.883 1 74.94 504 GLU B CA 1
ATOM 10106 C C . GLU B 1 504 ? -20.953 4.863 15.266 1 74.94 504 GLU B C 1
ATOM 10108 O O . GLU B 1 504 ? -20.328 5.879 15.578 1 74.94 504 GLU B O 1
ATOM 10113 N N . ASP B 1 505 ? -21.891 4.949 14.43 1 72.62 505 ASP B N 1
ATOM 10114 C CA . ASP B 1 505 ? -22.5 6.145 13.867 1 72.62 505 ASP B CA 1
ATOM 10115 C C . ASP B 1 505 ? -21.453 7.094 13.297 1 72.62 505 ASP B C 1
ATOM 10117 O O . ASP B 1 505 ? -21.438 8.281 13.633 1 72.62 505 ASP B O 1
ATOM 10121 N N . THR B 1 506 ? -20.531 6.574 12.617 1 75.06 506 THR B N 1
ATOM 10122 C CA . THR B 1 506 ? -19.531 7.359 11.914 1 75.06 506 THR B CA 1
ATOM 10123 C C . THR B 1 506 ? -19.594 7.109 10.406 1 75.06 506 THR B C 1
ATOM 10125 O O . THR B 1 506 ? -20.141 6.098 9.969 1 75.06 506 THR B O 1
ATOM 10128 N N . GLU B 1 507 ? -19.078 8.055 9.664 1 75.56 507 GLU B N 1
ATOM 10129 C CA . GLU B 1 507 ? -19.047 7.898 8.219 1 75.56 507 GLU B CA 1
ATOM 10130 C C . GLU B 1 507 ? -18.25 6.656 7.816 1 75.56 507 GLU B C 1
ATOM 10132 O O . GLU B 1 507 ? -18.594 5.98 6.848 1 75.56 507 GLU B O 1
ATOM 10137 N N . GLU B 1 508 ? -17.266 6.426 8.508 1 79.62 508 GLU B N 1
ATOM 10138 C CA . GLU B 1 508 ? -16.453 5.246 8.227 1 79.62 508 GLU B CA 1
ATOM 10139 C C . GLU B 1 508 ? -17.234 3.963 8.477 1 79.62 508 GLU B C 1
ATOM 10141 O O . GLU B 1 508 ? -17.125 3.002 7.715 1 79.62 508 GLU B O 1
ATOM 10146 N N . ALA B 1 509 ? -17.969 3.99 9.594 1 84.12 509 ALA B N 1
ATOM 10147 C CA . ALA B 1 509 ? -18.781 2.816 9.922 1 84.12 509 ALA B CA 1
ATOM 10148 C C . ALA B 1 509 ? -19.812 2.537 8.844 1 84.12 509 ALA B C 1
ATOM 10150 O O . ALA B 1 509 ? -20.047 1.384 8.477 1 84.12 509 ALA B O 1
ATOM 10151 N N . PHE B 1 510 ? -20.375 3.555 8.398 1 82.62 510 PHE B N 1
ATOM 10152 C CA . PHE B 1 510 ? -21.391 3.389 7.359 1 82.62 510 PHE B CA 1
ATOM 10153 C C . PHE B 1 510 ? -20.75 2.936 6.051 1 82.62 510 PHE B C 1
ATOM 10155 O O . PHE B 1 510 ? -21.344 2.162 5.297 1 82.62 510 PHE B O 1
ATOM 10162 N N . SER B 1 511 ? -19.641 3.453 5.77 1 86.56 511 SER B N 1
ATOM 10163 C CA . SER B 1 511 ? -18.906 2.986 4.602 1 86.56 511 SER B CA 1
ATOM 10164 C C . SER B 1 511 ? -18.609 1.491 4.691 1 86.56 511 SER B C 1
ATOM 10166 O O . SER B 1 511 ? -18.703 0.774 3.695 1 86.56 511 SER B O 1
ATOM 10168 N N . ARG B 1 512 ? -18.25 1.029 5.828 1 90.12 512 ARG B N 1
ATOM 10169 C CA . ARG B 1 512 ? -18 -0.393 6.043 1 90.12 512 ARG B CA 1
ATOM 10170 C C . ARG B 1 512 ? -19.266 -1.206 5.836 1 90.12 512 ARG B C 1
ATOM 10172 O O . ARG B 1 512 ? -19.234 -2.301 5.273 1 90.12 512 ARG B O 1
ATOM 10179 N N . LEU B 1 513 ? -20.344 -0.627 6.332 1 89.75 513 LEU B N 1
ATOM 10180 C CA . LEU B 1 513 ? -21.641 -1.287 6.133 1 89.75 513 LEU B CA 1
ATOM 10181 C C . LEU B 1 513 ? -21.969 -1.394 4.648 1 89.75 513 LEU B C 1
ATOM 10183 O O . LEU B 1 513 ? -22.5 -2.412 4.199 1 89.75 513 LEU B O 1
ATOM 10187 N N . GLU B 1 514 ? -21.688 -0.354 3.928 1 89.69 514 GLU B N 1
ATOM 10188 C CA . GLU B 1 514 ? -21.906 -0.36 2.482 1 89.69 514 GLU B CA 1
ATOM 10189 C C . GLU B 1 514 ? -21.047 -1.427 1.804 1 89.69 514 GLU B C 1
ATOM 10191 O O . GLU B 1 514 ? -21.484 -2.055 0.836 1 89.69 514 GLU B O 1
ATOM 10196 N N . ASN B 1 515 ? -19.891 -1.6 2.295 1 91.69 515 ASN B N 1
ATOM 10197 C CA . ASN B 1 515 ? -19.031 -2.65 1.764 1 91.69 515 ASN B CA 1
ATOM 10198 C C . ASN B 1 515 ? -19.641 -4.035 1.976 1 91.69 515 ASN B C 1
ATOM 10200 O O . ASN B 1 515 ? -19.578 -4.887 1.088 1 91.69 515 ASN B O 1
ATOM 10204 N N . LEU B 1 516 ? -20.172 -4.219 3.172 1 93.56 516 LEU B N 1
ATOM 10205 C CA . LEU B 1 516 ? -20.812 -5.496 3.471 1 93.56 516 LEU B CA 1
ATOM 10206 C C . LEU B 1 516 ? -22.016 -5.723 2.566 1 93.56 516 LEU B C 1
ATOM 10208 O O . LEU B 1 516 ? -22.234 -6.832 2.068 1 93.56 516 LEU B O 1
ATOM 10212 N N . ASN B 1 517 ? -22.75 -4.676 2.395 1 90.69 517 ASN B N 1
ATOM 10213 C CA . ASN B 1 517 ? -23.875 -4.738 1.463 1 90.69 517 ASN B CA 1
ATOM 10214 C C . ASN B 1 517 ? -23.422 -5.105 0.056 1 90.69 517 ASN B C 1
ATOM 10216 O O . ASN B 1 517 ? -24.047 -5.926 -0.616 1 90.69 517 ASN B O 1
ATOM 10220 N N . GLU B 1 518 ? -22.344 -4.484 -0.31 1 91.31 518 GLU B N 1
ATOM 10221 C CA . GLU B 1 518 ? -21.828 -4.742 -1.646 1 91.31 518 GLU B CA 1
ATOM 10222 C C . GLU B 1 518 ? -21.359 -6.188 -1.786 1 91.31 518 GLU B C 1
ATOM 10224 O O . GLU B 1 518 ? -21.453 -6.777 -2.865 1 91.31 518 GLU B O 1
ATOM 10229 N N . PHE B 1 519 ? -20.828 -6.805 -0.738 1 93.94 519 PHE B N 1
ATOM 10230 C CA . PHE B 1 519 ? -20.438 -8.211 -0.784 1 93.94 519 PHE B CA 1
ATOM 10231 C C . PHE B 1 519 ? -21.641 -9.102 -1.042 1 93.94 519 PHE B C 1
ATOM 10233 O O . PHE B 1 519 ? -21.578 -10.031 -1.847 1 93.94 519 PHE B O 1
ATOM 10240 N N . VAL B 1 520 ? -22.734 -8.781 -0.354 1 93.31 520 VAL B N 1
ATOM 10241 C CA . VAL B 1 520 ? -23.984 -9.531 -0.548 1 93.31 520 VAL B CA 1
ATOM 10242 C C . VAL B 1 520 ? -24.453 -9.383 -1.994 1 93.31 520 VAL B C 1
ATOM 10244 O O . VAL B 1 520 ? -24.875 -10.367 -2.615 1 93.31 520 VAL B O 1
ATOM 10247 N N . ASN B 1 521 ? -24.359 -8.172 -2.494 1 92.12 521 ASN B N 1
ATOM 10248 C CA . ASN B 1 521 ? -24.734 -7.93 -3.885 1 92.12 521 ASN B CA 1
ATOM 10249 C C . ASN B 1 521 ? -23.859 -8.734 -4.844 1 92.12 521 ASN B C 1
ATOM 10251 O O . ASN B 1 521 ? -24.359 -9.266 -5.84 1 92.12 521 ASN B O 1
ATOM 10255 N N . ALA B 1 522 ? -22.609 -8.781 -4.547 1 91.81 522 ALA B N 1
ATOM 10256 C CA . ALA B 1 522 ? -21.688 -9.547 -5.383 1 91.81 522 ALA B CA 1
ATOM 10257 C C . ALA B 1 522 ? -22.062 -11.023 -5.418 1 91.81 522 ALA B C 1
ATOM 10259 O O . ALA B 1 522 ? -22.016 -11.656 -6.473 1 91.81 522 ALA B O 1
ATOM 10260 N N . LEU B 1 523 ? -22.406 -11.57 -4.238 1 93.25 523 LEU B N 1
ATOM 10261 C CA . LEU B 1 523 ? -22.828 -12.961 -4.148 1 93.25 523 LEU B CA 1
ATOM 10262 C C . LEU B 1 523 ? -24.094 -13.188 -4.977 1 93.25 523 LEU B C 1
ATOM 10264 O O . LEU B 1 523 ? -24.219 -14.203 -5.664 1 93.25 523 LEU B O 1
ATOM 10268 N N . LYS B 1 524 ? -25 -12.242 -4.828 1 92.25 524 LYS B N 1
ATOM 10269 C CA . LYS B 1 524 ? -26.25 -12.359 -5.562 1 92.25 524 LYS B CA 1
ATOM 10270 C C . LYS B 1 524 ? -26 -12.367 -7.07 1 92.25 524 LYS B C 1
ATOM 10272 O O . LYS B 1 524 ? -26.594 -13.18 -7.797 1 92.25 524 LYS B O 1
ATOM 10277 N N . GLU B 1 525 ? -25.188 -11.492 -7.523 1 89.12 525 GLU B N 1
ATOM 10278 C CA . GLU B 1 525 ? -24.844 -11.43 -8.938 1 89.12 525 GLU B CA 1
ATOM 10279 C C . GLU B 1 525 ? -24.172 -12.719 -9.398 1 89.12 525 GLU B C 1
ATOM 10281 O O . GLU B 1 525 ? -24.438 -13.211 -10.5 1 89.12 525 GLU B O 1
ATOM 10286 N N . TYR B 1 526 ? -23.312 -13.289 -8.648 1 90.19 526 TYR B N 1
ATOM 10287 C CA . TYR B 1 526 ? -22.656 -14.555 -8.938 1 90.19 526 TYR B CA 1
ATOM 10288 C C . TYR B 1 526 ? -23.672 -15.68 -9.109 1 90.19 526 TYR B C 1
ATOM 10290 O O . TYR B 1 526 ? -23.594 -16.469 -10.055 1 90.19 526 TYR B O 1
ATOM 10298 N N . GLU B 1 527 ? -24.641 -15.68 -8.18 1 91.5 527 GLU B N 1
ATOM 10299 C CA . GLU B 1 527 ? -25.688 -16.703 -8.211 1 91.5 527 GLU B CA 1
ATOM 10300 C C . GLU B 1 527 ? -26.516 -16.594 -9.492 1 91.5 527 GLU B C 1
ATOM 10302 O O . GLU B 1 527 ? -26.906 -17.609 -10.062 1 91.5 527 GLU B O 1
ATOM 10307 N N . GLU B 1 528 ? -26.672 -15.367 -9.891 1 87.88 528 GLU B N 1
ATOM 10308 C CA . GLU B 1 528 ? -27.516 -15.133 -11.055 1 87.88 528 GLU B CA 1
ATOM 10309 C C . GLU B 1 528 ? -26.766 -15.422 -12.352 1 87.88 528 GLU B C 1
ATOM 10311 O O . GLU B 1 528 ? -27.375 -15.812 -13.352 1 87.88 528 GLU B O 1
ATOM 10316 N N . ASN B 1 529 ? -25.469 -15.328 -12.344 1 83.56 529 ASN B N 1
ATOM 10317 C CA . ASN B 1 529 ? -24.703 -15.406 -13.586 1 83.56 529 ASN B CA 1
ATOM 10318 C C . ASN B 1 529 ? -24 -16.75 -13.734 1 83.56 529 ASN B C 1
ATOM 10320 O O . ASN B 1 529 ? -23.469 -17.062 -14.797 1 83.56 529 ASN B O 1
ATOM 10324 N N . SER B 1 530 ? -24.016 -17.516 -12.703 1 84.5 530 SER B N 1
ATOM 10325 C CA . SER B 1 530 ? -23.344 -18.812 -12.75 1 84.5 530 SER B CA 1
ATOM 10326 C C . SER B 1 530 ? -24.344 -19.953 -12.906 1 84.5 530 SER B C 1
ATOM 10328 O O . SER B 1 530 ? -25.438 -19.922 -12.336 1 84.5 530 SER B O 1
ATOM 10330 N N . GLU B 1 531 ? -23.969 -20.938 -13.703 1 79.31 531 GLU B N 1
ATOM 10331 C CA . GLU B 1 531 ? -24.844 -22.094 -13.93 1 79.31 531 GLU B CA 1
ATOM 10332 C C . GLU B 1 531 ? -24.984 -22.922 -12.664 1 79.31 531 GLU B C 1
ATOM 10334 O O . GLU B 1 531 ? -26.094 -23.312 -12.289 1 79.31 531 GLU B O 1
ATOM 10339 N N . ASN B 1 532 ? -23.906 -23.203 -11.992 1 84.06 532 ASN B N 1
ATOM 10340 C CA . ASN B 1 532 ? -23.906 -23.953 -10.742 1 84.06 532 ASN B CA 1
ATOM 10341 C C . ASN B 1 532 ? -23.141 -23.219 -9.648 1 84.06 532 ASN B C 1
ATOM 10343 O O . ASN B 1 532 ? -22.047 -23.656 -9.25 1 84.06 532 ASN B O 1
ATOM 10347 N N . PRO B 1 533 ? -23.891 -22.203 -9.125 1 88.69 533 PRO B N 1
ATOM 10348 C CA . PRO B 1 533 ? -23.172 -21.406 -8.125 1 88.69 533 PRO B CA 1
ATOM 10349 C C . PRO B 1 533 ? -22.938 -22.156 -6.82 1 88.69 533 PRO B C 1
ATOM 10351 O O . PRO B 1 533 ? -23.812 -22.891 -6.355 1 88.69 533 PRO B O 1
ATOM 10354 N N . SER B 1 534 ? -21.781 -22.125 -6.324 1 89.75 534 SER B N 1
ATOM 10355 C CA . SER B 1 534 ? -21.422 -22.688 -5.023 1 89.75 534 SER B CA 1
ATOM 10356 C C . SER B 1 534 ? -20.625 -21.688 -4.191 1 89.75 534 SER B C 1
ATOM 10358 O O . SER B 1 534 ? -19.75 -21 -4.715 1 89.75 534 SER B O 1
ATOM 10360 N N . LEU B 1 535 ? -21.031 -21.594 -2.926 1 92.62 535 LEU B N 1
ATOM 10361 C CA . LEU B 1 535 ? -20.344 -20.703 -2.008 1 92.62 535 LEU B CA 1
ATOM 10362 C C . LEU B 1 535 ? -18.859 -21.078 -1.9 1 92.62 535 LEU B C 1
ATOM 10364 O O . LEU B 1 535 ? -18 -20.203 -1.783 1 92.62 535 LEU B O 1
ATOM 10368 N N . GLU B 1 536 ? -18.594 -22.453 -1.988 1 90.31 536 GLU B N 1
ATOM 10369 C CA . GLU B 1 536 ? -17.234 -22.953 -1.931 1 90.31 536 GLU B CA 1
ATOM 10370 C C . GLU B 1 536 ? -16.391 -22.422 -3.082 1 90.31 536 GLU B C 1
ATOM 10372 O O . GLU B 1 536 ? -15.281 -21.922 -2.867 1 90.31 536 GLU B O 1
ATOM 10377 N N . GLU B 1 537 ? -16.938 -22.438 -4.227 1 87.62 537 GLU B N 1
ATOM 10378 C CA . GLU B 1 537 ? -16.234 -21.969 -5.414 1 87.62 537 GLU B CA 1
ATOM 10379 C C . GLU B 1 537 ? -16.031 -20.453 -5.371 1 87.62 537 GLU B C 1
ATOM 10381 O O . GLU B 1 537 ? -14.977 -19.953 -5.766 1 87.62 537 GLU B O 1
ATOM 10386 N N . TYR B 1 538 ? -17.031 -19.766 -4.922 1 92 538 TYR B N 1
ATOM 10387 C CA . TYR B 1 538 ? -16.938 -18.312 -4.84 1 92 538 TYR B CA 1
ATOM 10388 C C . TYR B 1 538 ? -15.82 -17.891 -3.9 1 92 538 TYR B C 1
ATOM 10390 O O . TYR B 1 538 ? -15 -17.031 -4.246 1 92 538 TYR B O 1
ATOM 10398 N N . LEU B 1 539 ? -15.781 -18.5 -2.713 1 91.94 539 LEU B N 1
ATOM 10399 C CA . LEU B 1 539 ? -14.766 -18.156 -1.72 1 91.94 539 LEU B CA 1
ATOM 10400 C C . LEU B 1 539 ? -13.375 -18.562 -2.203 1 91.94 539 LEU B C 1
ATOM 10402 O O . LEU B 1 539 ? -12.391 -17.875 -1.914 1 91.94 539 LEU B O 1
ATOM 10406 N N . GLY B 1 540 ? -13.328 -19.703 -2.877 1 86.5 540 GLY B N 1
ATOM 10407 C CA . GLY B 1 540 ? -12.062 -20.109 -3.484 1 86.5 540 GLY B CA 1
ATOM 10408 C C . GLY B 1 540 ? -11.531 -19.094 -4.477 1 86.5 540 GLY B C 1
ATOM 10409 O O . GLY B 1 540 ? -10.344 -18.781 -4.48 1 86.5 540 GLY B O 1
ATOM 10410 N N . ASN B 1 541 ? -12.406 -18.562 -5.301 1 86.44 541 ASN B N 1
ATOM 10411 C CA . ASN B 1 541 ? -12.031 -17.562 -6.289 1 86.44 541 ASN B CA 1
ATOM 10412 C C . ASN B 1 541 ? -11.547 -16.281 -5.621 1 86.44 541 ASN B C 1
ATOM 10414 O O . ASN B 1 541 ? -10.633 -15.617 -6.129 1 86.44 541 ASN B O 1
ATOM 10418 N N . ILE B 1 542 ? -12.172 -15.883 -4.543 1 87.88 542 ILE B N 1
ATOM 10419 C CA . ILE B 1 542 ? -11.758 -14.695 -3.807 1 87.88 542 ILE B CA 1
ATOM 10420 C C . ILE B 1 542 ? -10.32 -14.867 -3.316 1 87.88 542 ILE B C 1
ATOM 10422 O O . ILE B 1 542 ? -9.523 -13.93 -3.369 1 87.88 542 ILE B O 1
ATOM 10426 N N . SER B 1 543 ? -10.031 -16.078 -2.83 1 84.81 543 SER B N 1
ATOM 10427 C CA . SER B 1 543 ? -8.688 -16.344 -2.324 1 84.81 543 SER B CA 1
ATOM 10428 C C . SER B 1 543 ? -7.645 -16.203 -3.426 1 84.81 543 SER B C 1
ATOM 10430 O O . SER B 1 543 ? -6.535 -15.719 -3.18 1 84.81 543 SER B O 1
ATOM 10432 N N . LEU B 1 544 ? -8 -16.609 -4.625 1 81.81 544 LEU B N 1
ATOM 10433 C CA . LEU B 1 544 ? -7.109 -16.484 -5.77 1 81.81 544 LEU B CA 1
ATOM 10434 C C . LEU B 1 544 ? -6.891 -15.016 -6.125 1 81.81 544 LEU B C 1
ATOM 10436 O O . LEU B 1 544 ? -5.773 -14.617 -6.453 1 81.81 544 LEU B O 1
ATOM 10440 N N . ILE B 1 545 ? -7.918 -14.234 -6.012 1 81.12 545 ILE B N 1
ATOM 10441 C CA . ILE B 1 545 ? -7.867 -12.812 -6.336 1 81.12 545 ILE B CA 1
ATOM 10442 C C . ILE B 1 545 ? -6.98 -12.086 -5.328 1 81.12 545 ILE B C 1
ATOM 10444 O O . ILE B 1 545 ? -6.168 -11.234 -5.703 1 81.12 545 ILE B O 1
ATOM 10448 N N . THR B 1 546 ? -7.098 -12.383 -4.066 1 78.12 546 THR B N 1
ATOM 10449 C CA . THR B 1 546 ? -6.406 -11.656 -3.006 1 78.12 546 THR B CA 1
ATOM 10450 C C . THR B 1 546 ? -4.934 -12.047 -2.955 1 78.12 546 THR B C 1
ATOM 10452 O O . THR B 1 546 ? -4.113 -11.336 -2.377 1 78.12 546 THR B O 1
ATOM 10455 N N . SER B 1 547 ? -4.621 -13.172 -3.508 1 73.75 547 SER B N 1
ATOM 10456 C CA . SER B 1 547 ? -3.234 -13.633 -3.494 1 73.75 547 SER B CA 1
ATOM 10457 C C . SER B 1 547 ? -2.412 -12.945 -4.578 1 73.75 547 SER B C 1
ATOM 10459 O O . SER B 1 547 ? -1.182 -12.953 -4.531 1 73.75 547 SER B O 1
ATOM 10461 N N . GLU B 1 548 ? -3.148 -12.5 -5.523 1 65.12 548 GLU B N 1
ATOM 10462 C CA . GLU B 1 548 ? -2.451 -11.82 -6.613 1 65.12 548 GLU B CA 1
ATOM 10463 C C . GLU B 1 548 ? -1.909 -10.469 -6.164 1 65.12 548 GLU B C 1
ATOM 10465 O O . GLU B 1 548 ? -2.545 -9.773 -5.371 1 65.12 548 GLU B O 1
ATOM 10470 N N . ASP B 1 549 ? -0.575 -10.414 -6.195 1 56 549 ASP B N 1
ATOM 10471 C CA . ASP B 1 549 ? 0.073 -9.164 -5.824 1 56 549 ASP B CA 1
ATOM 10472 C C . ASP B 1 549 ? -0.632 -7.969 -6.461 1 56 549 ASP B C 1
ATOM 10474 O O . ASP B 1 549 ? -1.185 -8.086 -7.559 1 56 549 ASP B O 1
ATOM 10478 N N . ASN B 1 550 ? -1.008 -7.043 -5.688 1 51.69 550 ASN B N 1
ATOM 10479 C CA . ASN B 1 550 ? -1.626 -5.77 -6.047 1 51.69 550 ASN B CA 1
ATOM 10480 C C . ASN B 1 550 ? -1.115 -5.262 -7.395 1 51.69 550 ASN B C 1
ATOM 10482 O O . ASN B 1 550 ? 0.06 -5.43 -7.719 1 51.69 550 ASN B O 1
ATOM 10486 N N . THR B 1 551 ? -2.041 -5.191 -8.469 1 49.69 551 THR B N 1
ATOM 10487 C CA . THR B 1 551 ? -1.805 -4.344 -9.633 1 49.69 551 THR B CA 1
ATOM 10488 C C . THR B 1 551 ? -0.86 -3.197 -9.281 1 49.69 551 THR B C 1
ATOM 10490 O O . THR B 1 551 ? -0.738 -2.234 -10.039 1 49.69 551 THR B O 1
ATOM 10493 N N . LYS B 1 552 ? -0.47 -3.246 -7.996 1 48.25 552 LYS B N 1
ATOM 10494 C CA . LYS B 1 552 ? 0.354 -2.139 -7.52 1 48.25 552 LYS B CA 1
ATOM 10495 C C . LYS B 1 552 ? 1.52 -1.875 -8.469 1 48.25 552 LYS B C 1
ATOM 10497 O O . LYS B 1 552 ? 2.004 -0.746 -8.562 1 48.25 552 LYS B O 1
ATOM 10502 N N . ASP B 1 553 ? 1.854 -2.984 -9.281 1 51.31 553 ASP B N 1
ATOM 10503 C CA . ASP B 1 553 ? 3.135 -2.898 -9.977 1 51.31 553 ASP B CA 1
ATOM 10504 C C . ASP B 1 553 ? 2.936 -2.533 -11.445 1 51.31 553 ASP B C 1
ATOM 10506 O O . ASP B 1 553 ? 3.824 -2.752 -12.273 1 51.31 553 ASP B O 1
ATOM 10510 N N . LEU B 1 554 ? 1.661 -1.912 -11.617 1 58.25 554 LEU B N 1
ATOM 10511 C CA . LEU B 1 554 ? 1.453 -1.7 -13.047 1 58.25 554 LEU B CA 1
ATOM 10512 C C . LEU B 1 554 ? 1.885 -0.296 -13.453 1 58.25 554 LEU B C 1
ATOM 10514 O O . LEU B 1 554 ? 1.722 0.656 -12.688 1 58.25 554 LEU B O 1
ATOM 10518 N N . ALA B 1 555 ? 2.578 -0.15 -14.586 1 60.47 555 ALA B N 1
ATOM 10519 C CA . ALA B 1 555 ? 3.096 1.105 -15.125 1 60.47 555 ALA B CA 1
ATOM 10520 C C . ALA B 1 555 ? 1.959 2.02 -15.57 1 60.47 555 ALA B C 1
ATOM 10522 O O . ALA B 1 555 ? 2.062 3.244 -15.469 1 60.47 555 ALA B O 1
ATOM 10523 N N . ASP B 1 556 ? 0.852 1.517 -16.062 1 75 556 ASP B N 1
ATOM 10524 C CA . ASP B 1 556 ? -0.294 2.273 -16.562 1 75 556 ASP B CA 1
ATOM 10525 C C . ASP B 1 556 ? -1.607 1.651 -16.094 1 75 556 ASP B C 1
ATOM 10527 O O . ASP B 1 556 ? -1.848 0.461 -16.297 1 75 556 ASP B O 1
ATOM 10531 N N . TYR B 1 557 ? -2.328 2.449 -15.406 1 84 557 TYR B N 1
ATOM 10532 C CA . TYR B 1 557 ? -3.572 1.953 -14.828 1 84 557 TYR B CA 1
ATOM 10533 C C . TYR B 1 557 ? -4.641 3.041 -14.82 1 84 557 TYR B C 1
ATOM 10535 O O . TYR B 1 557 ? -4.32 4.23 -14.852 1 84 557 TYR B O 1
ATOM 10543 N N . VAL B 1 558 ? -5.871 2.602 -14.867 1 90.25 558 VAL B N 1
ATOM 10544 C CA . VAL B 1 558 ? -6.996 3.504 -14.641 1 90.25 558 VAL B CA 1
ATOM 10545 C C . VAL B 1 558 ? -7.09 3.84 -13.156 1 90.25 558 VAL B C 1
ATOM 10547 O O . VAL B 1 558 ? -6.938 2.963 -12.297 1 90.25 558 VAL B O 1
ATOM 10550 N N . ILE B 1 559 ? -7.402 5.078 -12.875 1 89.69 559 ILE B N 1
ATOM 10551 C CA . ILE B 1 559 ? -7.43 5.523 -11.492 1 89.69 559 ILE B CA 1
ATOM 10552 C C . ILE B 1 559 ? -8.859 5.441 -10.953 1 89.69 559 ILE B C 1
ATOM 10554 O O . ILE B 1 559 ? -9.789 5.977 -11.555 1 89.69 559 ILE B O 1
ATOM 10558 N N . LEU B 1 560 ? -9.023 4.695 -9.898 1 93.44 560 LEU B N 1
ATOM 10559 C CA . LEU B 1 560 ? -10.273 4.648 -9.141 1 93.44 560 LEU B CA 1
ATOM 10560 C C . LEU B 1 560 ? -10.125 5.355 -7.801 1 93.44 560 LEU B C 1
ATOM 10562 O O . LEU B 1 560 ? -9.234 5.031 -7.02 1 93.44 560 LEU B O 1
ATOM 10566 N N . MET B 1 561 ? -11.023 6.371 -7.562 1 92.62 561 MET B N 1
ATOM 10567 C CA . MET B 1 561 ? -10.891 7.051 -6.277 1 92.62 561 MET B CA 1
ATOM 10568 C C . MET B 1 561 ? -12.195 7.727 -5.879 1 92.62 561 MET B C 1
ATOM 10570 O O . MET B 1 561 ? -13.062 7.957 -6.723 1 92.62 561 MET B O 1
ATOM 10574 N N . THR B 1 562 ? -12.359 8.023 -4.641 1 93.38 562 THR B N 1
ATOM 10575 C CA . THR B 1 562 ? -13.469 8.844 -4.176 1 93.38 562 THR B CA 1
ATOM 10576 C C . THR B 1 562 ? -13.234 10.312 -4.527 1 93.38 562 THR B C 1
ATOM 10578 O O . THR B 1 562 ? -12.094 10.734 -4.723 1 93.38 562 THR B O 1
ATOM 10581 N N . VAL B 1 563 ? -14.219 11.062 -4.566 1 94.56 563 VAL B N 1
ATOM 10582 C CA . VAL B 1 563 ? -14.125 12.484 -4.891 1 94.56 563 VAL B CA 1
ATOM 10583 C C . VAL B 1 563 ? -13.289 13.203 -3.836 1 94.56 563 VAL B C 1
ATOM 10585 O O . VAL B 1 563 ? -12.531 14.117 -4.156 1 94.56 563 VAL B O 1
ATOM 10588 N N . HIS B 1 564 ? -13.375 12.789 -2.617 1 90.31 564 HIS B N 1
ATOM 10589 C CA . HIS B 1 564 ? -12.586 13.398 -1.557 1 90.31 564 HIS B CA 1
ATOM 10590 C C . HIS B 1 564 ? -11.094 13.266 -1.834 1 90.31 564 HIS B C 1
ATOM 10592 O O . HIS B 1 564 ? -10.328 14.211 -1.62 1 90.31 564 HIS B O 1
ATOM 10598 N N . ASN B 1 565 ? -10.734 12.133 -2.355 1 87.44 565 ASN B N 1
ATOM 10599 C CA . ASN B 1 565 ? -9.328 11.852 -2.625 1 87.44 565 ASN B CA 1
ATOM 10600 C C . ASN B 1 565 ? -8.844 12.562 -3.885 1 87.44 565 ASN B C 1
ATOM 10602 O O . ASN B 1 565 ? -7.645 12.672 -4.121 1 87.44 565 ASN B O 1
ATOM 10606 N N . ALA B 1 566 ? -9.742 13.102 -4.66 1 89.31 566 ALA B N 1
ATOM 10607 C CA . ALA B 1 566 ? -9.398 13.703 -5.949 1 89.31 566 ALA B CA 1
ATOM 10608 C C . ALA B 1 566 ? -8.945 15.148 -5.781 1 89.31 566 ALA B C 1
ATOM 10610 O O . ALA B 1 566 ? -8.367 15.734 -6.699 1 89.31 566 ALA B O 1
ATOM 10611 N N . LYS B 1 567 ? -9.242 15.688 -4.598 1 85.88 567 LYS B N 1
ATOM 10612 C CA . LYS B 1 567 ? -8.891 17.094 -4.371 1 85.88 567 LYS B CA 1
ATOM 10613 C C . LYS B 1 567 ? -7.402 17.328 -4.613 1 85.88 567 LYS B C 1
ATOM 10615 O O . LYS B 1 567 ? -6.559 16.562 -4.145 1 85.88 567 LYS B O 1
ATOM 10620 N N . GLY B 1 568 ? -7.105 18.375 -5.418 1 76.19 568 GLY B N 1
ATOM 10621 C CA . GLY B 1 568 ? -5.723 18.734 -5.695 1 76.19 568 GLY B CA 1
ATOM 10622 C C . GLY B 1 568 ? -5.168 18.047 -6.93 1 76.19 568 GLY B C 1
ATOM 10623 O O . GLY B 1 568 ? -4.066 18.375 -7.383 1 76.19 568 GLY B O 1
ATOM 10624 N N . LEU B 1 569 ? -6.008 17.125 -7.48 1 80.88 569 LEU B N 1
ATOM 10625 C CA . LEU B 1 569 ? -5.586 16.406 -8.672 1 80.88 569 LEU B CA 1
ATOM 10626 C C . LEU B 1 569 ? -6.336 16.906 -9.906 1 80.88 569 LEU B C 1
ATOM 10628 O O . LEU B 1 569 ? -7.207 17.781 -9.797 1 80.88 569 LEU B O 1
ATOM 10632 N N . GLU B 1 570 ? -5.906 16.562 -11.062 1 86.62 570 GLU B N 1
ATOM 10633 C CA . GLU B 1 570 ? -6.57 16.859 -12.328 1 86.62 570 GLU B CA 1
ATOM 10634 C C . GLU B 1 570 ? -6.316 15.758 -13.352 1 86.62 570 GLU B C 1
ATOM 10636 O O . GLU B 1 570 ? -5.254 15.141 -13.359 1 86.62 570 GLU B O 1
ATOM 10641 N N . PHE B 1 571 ? -7.324 15.5 -14.18 1 89.31 571 PHE B N 1
ATOM 10642 C CA . PHE B 1 571 ? -7.25 14.445 -15.18 1 89.31 571 PHE B CA 1
ATOM 10643 C C . PHE B 1 571 ? -7.812 14.922 -16.516 1 89.31 571 PHE B C 1
ATOM 10645 O O . PHE B 1 571 ? -8.711 15.773 -16.547 1 89.31 571 PHE B O 1
ATOM 10652 N N . LYS B 1 572 ? -7.316 14.336 -17.562 1 91.12 572 LYS B N 1
ATOM 10653 C CA . LYS B 1 572 ? -7.82 14.688 -18.891 1 91.12 572 LYS B CA 1
ATOM 10654 C C . LYS B 1 572 ? -9.242 14.18 -19.078 1 91.12 572 LYS B C 1
ATOM 10656 O O . LYS B 1 572 ? -10.086 14.875 -19.656 1 91.12 572 LYS B O 1
ATOM 10661 N N . HIS B 1 573 ? -9.43 12.945 -18.625 1 93.81 573 HIS B N 1
ATOM 10662 C CA . HIS B 1 573 ? -10.742 12.312 -18.703 1 93.81 573 HIS B CA 1
ATOM 10663 C C . HIS B 1 573 ? -11.25 11.906 -17.328 1 93.81 573 HIS B C 1
ATOM 10665 O O . HIS B 1 573 ? -10.617 11.094 -16.641 1 93.81 573 HIS B O 1
ATOM 10671 N N . VAL B 1 574 ? -12.383 12.469 -16.953 1 96.56 574 VAL B N 1
ATOM 10672 C CA . VAL B 1 574 ? -12.969 12.133 -15.656 1 96.56 574 VAL B CA 1
ATOM 10673 C C . VAL B 1 574 ? -14.336 11.492 -15.867 1 96.56 574 VAL B C 1
ATOM 10675 O O . VAL B 1 574 ? -15.141 11.969 -16.672 1 96.56 574 VAL B O 1
ATOM 10678 N N . TYR B 1 575 ? -14.523 10.383 -15.234 1 98.06 575 TYR B N 1
ATOM 10679 C CA . TYR B 1 575 ? -15.82 9.719 -15.195 1 98.06 575 TYR B CA 1
ATOM 10680 C C . TYR B 1 575 ? -16.422 9.789 -13.797 1 98.06 575 TYR B C 1
ATOM 10682 O O . TYR B 1 575 ? -15.898 9.164 -12.859 1 98.06 575 TYR B O 1
ATOM 10690 N N . LEU B 1 576 ? -17.422 10.555 -13.656 1 98.25 576 LEU B N 1
ATOM 10691 C CA . LEU B 1 576 ? -18.125 10.672 -12.383 1 98.25 576 LEU B CA 1
ATOM 10692 C C . LEU B 1 576 ? -19.312 9.711 -12.328 1 98.25 576 LEU B C 1
ATOM 10694 O O . LEU B 1 576 ? -20.328 9.938 -12.984 1 98.25 576 LEU B O 1
ATOM 10698 N N . ALA B 1 577 ? -19.203 8.727 -11.461 1 97.88 577 ALA B N 1
ATOM 10699 C CA . ALA B 1 577 ? -20.172 7.633 -11.461 1 97.88 577 ALA B CA 1
ATOM 10700 C C . ALA B 1 577 ? -21.109 7.719 -10.258 1 97.88 577 ALA B C 1
ATOM 10702 O O . ALA B 1 577 ? -20.734 8.281 -9.219 1 97.88 577 ALA B O 1
ATOM 10703 N N . GLY B 1 578 ? -22.312 7.125 -10.375 1 96.75 578 GLY B N 1
ATOM 10704 C CA . GLY B 1 578 ? -23.25 6.965 -9.281 1 96.75 578 GLY B CA 1
ATOM 10705 C C . GLY B 1 578 ? -23.953 8.25 -8.906 1 96.75 578 GLY B C 1
ATOM 10706 O O . GLY B 1 578 ? -24.156 8.539 -7.723 1 96.75 578 GLY B O 1
ATOM 10707 N N . MET B 1 579 ? -24.297 9.055 -9.922 1 97 579 MET B N 1
ATOM 10708 C CA . MET B 1 579 ? -24.938 10.336 -9.656 1 97 579 MET B CA 1
ATOM 10709 C C . MET B 1 579 ? -26.438 10.148 -9.445 1 97 579 MET B C 1
ATOM 10711 O O . MET B 1 579 ? -27.25 10.641 -10.242 1 97 579 MET B O 1
ATOM 10715 N N . GLU B 1 580 ? -26.766 9.516 -8.375 1 95.38 580 GLU B N 1
ATOM 10716 C CA . GLU B 1 580 ? -28.141 9.266 -7.953 1 95.38 580 GLU B CA 1
ATOM 10717 C C . GLU B 1 580 ? -28.406 9.867 -6.578 1 95.38 580 GLU B C 1
ATOM 10719 O O . GLU B 1 580 ? -27.5 9.977 -5.75 1 95.38 580 GLU B O 1
ATOM 10724 N N . GLU B 1 581 ? -29.672 10.172 -6.402 1 93.19 581 GLU B N 1
ATOM 10725 C CA . GLU B 1 581 ? -30.062 10.617 -5.066 1 93.19 581 GLU B CA 1
ATOM 10726 C C . GLU B 1 581 ? -29.812 9.523 -4.031 1 93.19 581 GLU B C 1
ATOM 10728 O O . GLU B 1 581 ? -30.109 8.352 -4.277 1 93.19 581 GLU B O 1
ATOM 10733 N N . GLY B 1 582 ? -29.203 9.906 -2.951 1 90.56 582 GLY B N 1
ATOM 10734 C CA . GLY B 1 582 ? -28.875 8.93 -1.927 1 90.56 582 GLY B CA 1
ATOM 10735 C C . GLY B 1 582 ? -27.438 8.422 -2.02 1 90.56 582 GLY B C 1
ATOM 10736 O O . GLY B 1 582 ? -26.875 7.973 -1.022 1 90.56 582 GLY B O 1
ATOM 10737 N N . THR B 1 583 ? -26.922 8.414 -3.215 1 93.44 583 THR B N 1
ATOM 10738 C CA . THR B 1 583 ? -25.531 8.062 -3.43 1 93.44 583 THR B CA 1
ATOM 10739 C C . THR B 1 583 ? -24.641 9.305 -3.467 1 93.44 583 THR B C 1
ATOM 10741 O O . THR B 1 583 ? -23.688 9.414 -2.707 1 93.44 583 THR B O 1
ATOM 10744 N N . PHE B 1 584 ? -25.078 10.258 -4.27 1 95.81 584 PHE B N 1
ATOM 10745 C CA . PHE B 1 584 ? -24.406 11.547 -4.41 1 95.81 584 PHE B CA 1
ATOM 10746 C C . PHE B 1 584 ? -25.406 12.641 -4.773 1 95.81 584 PHE B C 1
ATOM 10748 O O . PHE B 1 584 ? -25.641 12.898 -5.953 1 95.81 584 PHE B O 1
ATOM 10755 N N . PRO B 1 585 ? -25.922 13.273 -3.824 1 95.44 585 PRO B N 1
ATOM 10756 C CA . PRO B 1 585 ? -25.438 13.375 -2.445 1 95.44 585 PRO B CA 1
ATOM 10757 C C . PRO B 1 585 ? -25.734 12.125 -1.621 1 95.44 585 PRO B C 1
ATOM 10759 O O . PRO B 1 585 ? -26.734 11.445 -1.862 1 95.44 585 PRO B O 1
ATOM 10762 N N . HIS B 1 586 ? -24.828 11.922 -0.736 1 91.19 586 HIS B N 1
ATOM 10763 C CA . HIS B 1 586 ? -24.969 10.766 0.139 1 91.19 586 HIS B CA 1
ATOM 10764 C C . HIS B 1 586 ? -26.172 10.93 1.067 1 91.19 586 HIS B C 1
ATOM 10766 O O . HIS B 1 586 ? -26.453 12.031 1.537 1 91.19 586 HIS B O 1
ATOM 10772 N N . PHE B 1 587 ? -26.812 9.922 1.386 1 85.75 587 PHE B N 1
ATOM 10773 C CA . PHE B 1 587 ? -28.062 9.977 2.131 1 85.75 587 PHE B CA 1
ATOM 10774 C C . PHE B 1 587 ? -27.828 10.508 3.541 1 85.75 587 PHE B C 1
ATOM 10776 O O . PHE B 1 587 ? -28.719 11.148 4.117 1 85.75 587 PHE B O 1
ATOM 10783 N N . LEU B 1 588 ? -26.672 10.289 4.117 1 82.25 588 LEU B N 1
ATOM 10784 C CA . LEU B 1 588 ? -26.359 10.766 5.461 1 82.25 588 LEU B CA 1
ATOM 10785 C C . LEU B 1 588 ? -26.266 12.289 5.492 1 82.25 588 LEU B C 1
ATOM 10787 O O . LEU B 1 588 ? -26.5 12.906 6.539 1 82.25 588 LEU B O 1
ATOM 10791 N N . ALA B 1 589 ? -25.922 12.875 4.395 1 84.88 589 ALA B N 1
ATOM 10792 C CA . ALA B 1 589 ? -25.688 14.312 4.34 1 84.88 589 ALA B CA 1
ATOM 10793 C C . ALA B 1 589 ? -26.922 15.055 3.828 1 84.88 589 ALA B C 1
ATOM 10795 O O . ALA B 1 589 ? -27.047 16.266 4.008 1 84.88 589 ALA B O 1
ATOM 10796 N N . SER B 1 590 ? -27.828 14.359 3.303 1 81.62 590 SER B N 1
ATOM 10797 C CA . SER B 1 590 ? -28.922 14.977 2.549 1 81.62 590 SER B CA 1
ATOM 10798 C C . SER B 1 590 ? -30 15.523 3.479 1 81.62 590 SER B C 1
ATOM 10800 O O . SER B 1 590 ? -30.875 16.266 3.049 1 81.62 590 SER B O 1
ATOM 10802 N N . ASP B 1 591 ? -29.766 15.266 4.719 1 78.5 591 ASP B N 1
ATOM 10803 C CA . ASP B 1 591 ? -30.844 15.656 5.625 1 78.5 591 ASP B CA 1
ATOM 10804 C C . ASP B 1 591 ? -30.625 17.078 6.156 1 78.5 591 ASP B C 1
ATOM 10806 O O . ASP B 1 591 ? -31.547 17.672 6.711 1 78.5 591 ASP B O 1
ATOM 10810 N N . THR B 1 592 ? -29.484 17.516 6.059 1 86.81 592 THR B N 1
ATOM 10811 C CA . THR B 1 592 ? -29.203 18.859 6.539 1 86.81 592 THR B CA 1
ATOM 10812 C C . THR B 1 592 ? -28.781 19.766 5.383 1 86.81 592 THR B C 1
ATOM 10814 O O . THR B 1 592 ? -28.203 19.312 4.402 1 86.81 592 THR B O 1
ATOM 10817 N N . LYS B 1 593 ? -29.156 20.984 5.605 1 89.5 593 LYS B N 1
ATOM 10818 C CA . LYS B 1 593 ? -28.766 21.969 4.594 1 89.5 593 LYS B CA 1
ATOM 10819 C C . LYS B 1 593 ? -27.25 22.062 4.473 1 89.5 593 LYS B C 1
ATOM 10821 O O . LYS B 1 593 ? -26.703 22.141 3.365 1 89.5 593 LYS B O 1
ATOM 10826 N N . GLU B 1 594 ? -26.578 22.062 5.574 1 90.25 594 GLU B N 1
ATOM 10827 C CA . GLU B 1 594 ? -25.109 22.125 5.59 1 90.25 594 GLU B CA 1
ATOM 10828 C C . GLU B 1 594 ? -24.5 20.906 4.91 1 90.25 594 GLU B C 1
ATOM 10830 O O . GLU B 1 594 ? -23.5 21.016 4.203 1 90.25 594 GLU B O 1
ATOM 10835 N N . GLY B 1 595 ? -25.172 19.828 5.172 1 92.06 595 GLY B N 1
ATOM 10836 C CA . GLY B 1 595 ? -24.688 18.594 4.555 1 92.06 595 GLY B CA 1
ATOM 10837 C C . GLY B 1 595 ? -24.812 18.609 3.043 1 92.06 595 GLY B C 1
ATOM 10838 O O . GLY B 1 595 ? -23.891 18.188 2.338 1 92.06 595 GLY B O 1
ATOM 10839 N N . VAL B 1 596 ? -25.922 19.094 2.559 1 93.94 596 VAL B N 1
ATOM 10840 C CA . VAL B 1 596 ? -26.156 19.156 1.121 1 93.94 596 VAL B CA 1
ATOM 10841 C C . VAL B 1 596 ? -25.188 20.141 0.474 1 93.94 596 VAL B C 1
ATOM 10843 O O . VAL B 1 596 ? -24.656 19.875 -0.616 1 93.94 596 VAL B O 1
ATOM 10846 N N . GLU B 1 597 ? -24.938 21.188 1.161 1 95.31 597 GLU B N 1
ATOM 10847 C CA . GLU B 1 597 ? -24.016 22.188 0.622 1 95.31 597 GLU B CA 1
ATOM 10848 C C . GLU B 1 597 ? -22.594 21.641 0.542 1 95.31 597 GLU B C 1
ATOM 10850 O O . GLU B 1 597 ? -21.859 21.938 -0.399 1 95.31 597 GLU B O 1
ATOM 10855 N N . GLU B 1 598 ? -22.234 20.844 1.502 1 94.19 598 GLU B N 1
ATOM 10856 C CA . GLU B 1 598 ? -20.922 20.25 1.441 1 94.19 598 GLU B CA 1
ATOM 10857 C C . GLU B 1 598 ? -20.828 19.203 0.323 1 94.19 598 GLU B C 1
ATOM 10859 O O . GLU B 1 598 ? -19.797 19.094 -0.344 1 94.19 598 GLU B O 1
ATOM 10864 N N . GLU B 1 599 ? -21.906 18.453 0.185 1 96.19 599 GLU B N 1
ATOM 10865 C CA . GLU B 1 599 ? -21.969 17.5 -0.928 1 96.19 599 GLU B CA 1
ATOM 10866 C C . GLU B 1 599 ? -21.875 18.234 -2.27 1 96.19 599 GLU B C 1
ATOM 10868 O O . GLU B 1 599 ? -21.312 17.703 -3.229 1 96.19 599 GLU B O 1
ATOM 10873 N N . ARG B 1 600 ? -22.516 19.375 -2.312 1 96.75 600 ARG B N 1
ATOM 10874 C CA . ARG B 1 600 ? -22.453 20.188 -3.521 1 96.75 600 ARG B CA 1
ATOM 10875 C C . ARG B 1 600 ? -21.031 20.672 -3.785 1 96.75 600 ARG B C 1
ATOM 10877 O O . ARG B 1 600 ? -20.578 20.688 -4.934 1 96.75 600 ARG B O 1
ATOM 10884 N N . ARG B 1 601 ? -20.344 21.094 -2.734 1 96.31 601 ARG B N 1
ATOM 10885 C CA . ARG B 1 601 ? -18.938 21.453 -2.875 1 96.31 601 ARG B CA 1
ATOM 10886 C C . ARG B 1 601 ? -18.125 20.25 -3.375 1 96.31 601 ARG B C 1
ATOM 10888 O O . ARG B 1 601 ? -17.203 20.422 -4.172 1 96.31 601 ARG B O 1
ATOM 10895 N N . LEU B 1 602 ? -18.453 19.078 -2.861 1 96.5 602 LEU B N 1
ATOM 10896 C CA . LEU B 1 602 ? -17.781 17.859 -3.307 1 96.5 602 LEU B CA 1
ATOM 10897 C C . LEU B 1 602 ? -18 17.625 -4.801 1 96.5 602 LEU B C 1
ATOM 10899 O O . LEU B 1 602 ? -17.078 17.219 -5.512 1 96.5 602 LEU B O 1
ATOM 10903 N N . CYS B 1 603 ? -19.219 17.875 -5.203 1 97.56 603 CYS B N 1
ATOM 10904 C CA . CYS B 1 603 ? -19.531 17.75 -6.621 1 97.56 603 CYS B CA 1
ATOM 10905 C C . CYS B 1 603 ? -18.75 18.766 -7.445 1 97.56 603 CYS B C 1
ATOM 10907 O O . CYS B 1 603 ? -18.234 18.438 -8.508 1 97.56 603 CYS B O 1
ATOM 10909 N N . TYR B 1 604 ? -18.734 20.016 -6.965 1 96.56 604 TYR B N 1
ATOM 10910 C CA . TYR B 1 604 ? -17.938 21.078 -7.582 1 96.56 604 TYR B CA 1
ATOM 10911 C C . TYR B 1 604 ? -16.484 20.641 -7.762 1 96.56 604 TYR B C 1
ATOM 10913 O O . TYR B 1 604 ? -15.906 20.828 -8.828 1 96.56 604 TYR B O 1
ATOM 10921 N N . VAL B 1 605 ? -15.922 20 -6.75 1 95.75 605 VAL B N 1
ATOM 10922 C CA . VAL B 1 605 ? -14.547 19.516 -6.785 1 95.75 605 VAL B CA 1
ATOM 10923 C C . VAL B 1 605 ? -14.406 18.422 -7.848 1 95.75 605 VAL B C 1
ATOM 10925 O O . VAL B 1 605 ? -13.461 18.438 -8.633 1 95.75 605 VAL B O 1
ATOM 10928 N N . ALA B 1 606 ? -15.32 17.531 -7.887 1 97.31 606 ALA B N 1
ATOM 10929 C CA . ALA B 1 606 ? -15.273 16.438 -8.852 1 97.31 606 ALA B CA 1
ATOM 10930 C C . ALA B 1 606 ? -15.25 16.953 -10.281 1 97.31 606 ALA B C 1
ATOM 10932 O O . ALA B 1 606 ? -14.414 16.531 -11.086 1 97.31 606 ALA B O 1
ATOM 10933 N N . ILE B 1 607 ? -16.141 17.938 -10.586 1 97.19 607 ILE B N 1
ATOM 10934 C CA . ILE B 1 607 ? -16.281 18.469 -11.93 1 97.19 607 ILE B CA 1
ATOM 10935 C C . ILE B 1 607 ? -15.016 19.219 -12.328 1 97.19 607 ILE B C 1
ATOM 10937 O O . ILE B 1 607 ? -14.508 19.047 -13.438 1 97.19 607 ILE B O 1
ATOM 10941 N N . THR B 1 608 ? -14.469 19.953 -11.453 1 94.62 608 THR B N 1
ATOM 10942 C CA . THR B 1 608 ? -13.352 20.844 -11.758 1 94.62 608 THR B CA 1
ATOM 10943 C C . THR B 1 608 ? -12.055 20.047 -11.859 1 94.62 608 THR B C 1
ATOM 10945 O O . THR B 1 608 ? -11.008 20.609 -12.195 1 94.62 608 THR B O 1
ATOM 10948 N N . ARG B 1 609 ? -12.117 18.719 -11.523 1 93 609 ARG B N 1
ATOM 10949 C CA . ARG B 1 609 ? -10.93 17.891 -11.703 1 93 609 ARG B CA 1
ATOM 10950 C C . ARG B 1 609 ? -10.734 17.531 -13.164 1 93 609 ARG B C 1
ATOM 10952 O O . ARG B 1 609 ? -9.641 17.125 -13.57 1 93 609 ARG B O 1
ATOM 10959 N N . ALA B 1 610 ? -11.758 17.656 -13.945 1 95.69 610 ALA B N 1
ATOM 10960 C CA . ALA B 1 610 ? -11.672 17.328 -15.367 1 95.69 610 ALA B CA 1
ATOM 10961 C C . ALA B 1 610 ? -11.039 18.484 -16.156 1 95.69 610 ALA B C 1
ATOM 10963 O O . ALA B 1 610 ? -11.484 19.625 -16.047 1 95.69 610 ALA B O 1
ATOM 10964 N N . ARG B 1 611 ? -10.125 18.203 -17 1 93.62 611 ARG B N 1
ATOM 10965 C CA . ARG B 1 611 ? -9.461 19.219 -17.812 1 93.62 611 ARG B CA 1
ATOM 10966 C C . ARG B 1 611 ? -10.172 19.391 -19.141 1 93.62 611 ARG B C 1
ATOM 10968 O O . ARG B 1 611 ? -10.445 20.531 -19.562 1 93.62 611 ARG B O 1
ATOM 10975 N N . GLU B 1 612 ? -10.469 18.234 -19.734 1 94 612 GLU B N 1
ATOM 10976 C CA . GLU B 1 612 ? -10.969 18.312 -21.094 1 94 612 GLU B CA 1
ATOM 10977 C C . GLU B 1 612 ? -12.312 17.609 -21.25 1 94 612 GLU B C 1
ATOM 10979 O O . GLU B 1 612 ? -13.234 18.141 -21.859 1 94 612 GLU B O 1
ATOM 10984 N N . HIS B 1 613 ? -12.305 16.375 -20.672 1 94.69 613 HIS B N 1
ATOM 10985 C CA . HIS B 1 613 ? -13.5 15.57 -20.875 1 94.69 613 HIS B CA 1
ATOM 10986 C C . HIS B 1 613 ? -14.102 15.141 -19.531 1 94.69 613 HIS B C 1
ATOM 10988 O O . HIS B 1 613 ? -13.391 14.672 -18.656 1 94.69 613 HIS B O 1
ATOM 10994 N N . LEU B 1 614 ? -15.391 15.375 -19.391 1 97.31 614 LEU B N 1
ATOM 10995 C CA . LEU B 1 614 ? -16.141 14.922 -18.219 1 97.31 614 LEU B CA 1
ATOM 10996 C C . LEU B 1 614 ? -17.375 14.133 -18.641 1 97.31 614 LEU B C 1
ATOM 10998 O O . LEU B 1 614 ? -18.156 14.586 -19.5 1 97.31 614 LEU B O 1
ATOM 11002 N N . GLU B 1 615 ? -17.484 12.984 -18.125 1 97.19 615 GLU B N 1
ATOM 11003 C CA . GLU B 1 615 ? -18.688 12.18 -18.3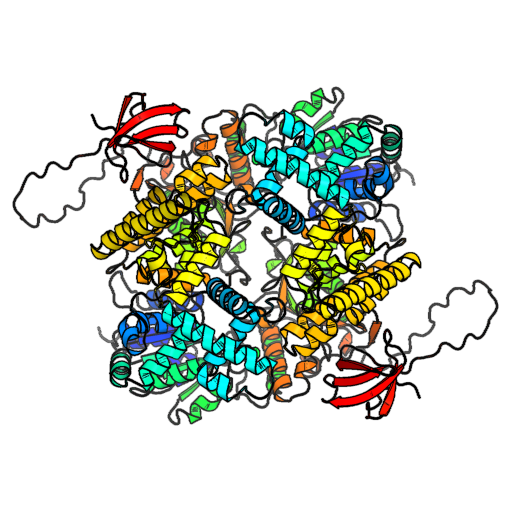12 1 97.19 615 GLU B CA 1
ATOM 11004 C C . GLU B 1 615 ? -19.328 11.836 -16.969 1 97.19 615 GLU B C 1
ATOM 11006 O O . GLU B 1 615 ? -18.625 11.523 -15.992 1 97.19 615 GLU B O 1
ATOM 11011 N N . ILE B 1 616 ? -20.625 11.961 -16.922 1 97.88 616 ILE B N 1
ATOM 11012 C CA . ILE B 1 616 ? -21.391 11.656 -15.719 1 97.88 616 ILE B CA 1
ATOM 11013 C C . ILE B 1 616 ? -22.344 10.492 -16 1 97.88 616 ILE B C 1
ATOM 11015 O O . ILE B 1 616 ? -22.938 10.414 -17.078 1 97.88 616 ILE B O 1
ATOM 11019 N N . SER B 1 617 ? -22.391 9.562 -15.055 1 97.31 617 SER B N 1
ATOM 11020 C CA . SER B 1 617 ? -23.266 8.414 -15.273 1 97.31 617 SER B CA 1
ATOM 11021 C C . SER B 1 617 ? -24.094 8.102 -14.031 1 97.31 617 SER B C 1
ATOM 11023 O O . SER B 1 617 ? -23.75 8.539 -12.93 1 97.31 617 SER B O 1
ATOM 11025 N N . LEU B 1 618 ? -25.219 7.492 -14.195 1 96.25 618 LEU B N 1
ATOM 11026 C CA . LEU B 1 618 ? -26.109 7.012 -13.156 1 96.25 618 LEU B CA 1
ATOM 11027 C C . LEU B 1 618 ? -26.812 5.727 -13.586 1 96.25 618 LEU B C 1
ATOM 11029 O O . LEU B 1 618 ? -26.781 5.359 -14.766 1 96.25 618 LEU B O 1
ATOM 11033 N N . SER B 1 619 ? -27.375 5.031 -12.633 1 95 619 SER B N 1
ATOM 11034 C CA . SER B 1 619 ? -28.094 3.785 -12.883 1 95 619 SER B CA 1
ATOM 11035 C C . SER B 1 619 ? -29.578 3.936 -12.562 1 95 619 SER B C 1
ATOM 11037 O O . SER B 1 619 ? -29.953 4.602 -11.594 1 95 619 SER B O 1
ATOM 11039 N N . ARG B 1 620 ? -30.406 3.273 -13.336 1 92.31 620 ARG B N 1
ATOM 11040 C CA . ARG B 1 620 ? -31.844 3.271 -13.086 1 92.31 620 ARG B CA 1
ATOM 11041 C C . ARG B 1 620 ? -32.188 2.439 -11.852 1 92.31 620 ARG B C 1
ATOM 11043 O O . ARG B 1 620 ? -33.125 2.758 -11.117 1 92.31 620 ARG B O 1
ATOM 11050 N N . TYR B 1 621 ? -31.453 1.371 -11.805 1 91.81 621 TYR B N 1
ATOM 11051 C CA . TYR B 1 621 ? -31.656 0.455 -10.688 1 91.81 621 TYR B CA 1
ATOM 11052 C C . TYR B 1 621 ? -30.328 0.123 -10.016 1 91.81 621 TYR B C 1
ATOM 11054 O O . TYR B 1 621 ? -29.312 -0.041 -10.688 1 91.81 621 TYR B O 1
ATOM 11062 N N . THR B 1 622 ? -30.359 0.165 -8.719 1 91.38 622 THR B N 1
ATOM 11063 C CA . THR B 1 622 ? -29.203 -0.315 -7.969 1 91.38 622 THR B CA 1
ATOM 11064 C C . THR B 1 622 ? -29.609 -1.395 -6.973 1 91.38 622 THR B C 1
ATOM 11066 O O . THR B 1 622 ? -30.812 -1.63 -6.766 1 91.38 622 THR B O 1
ATOM 11069 N N . ARG B 1 623 ? -28.594 -2.119 -6.504 1 85.31 623 ARG B N 1
ATOM 11070 C CA . ARG B 1 623 ? -28.891 -3.176 -5.543 1 85.31 623 ARG B CA 1
ATOM 11071 C C . ARG B 1 623 ? -28.5 -2.756 -4.129 1 85.31 623 ARG B C 1
ATOM 11073 O O . ARG B 1 623 ? -27.469 -2.115 -3.93 1 85.31 623 ARG B O 1
ATOM 11080 N N . LYS B 1 624 ? -29.391 -3.014 -3.26 1 79.31 624 LYS B N 1
ATOM 11081 C CA . LYS B 1 624 ? -29.141 -2.842 -1.831 1 79.31 624 LYS B CA 1
ATOM 11082 C C . LYS B 1 624 ? -29.406 -4.137 -1.066 1 79.31 624 LYS B C 1
ATOM 11084 O O . LYS B 1 624 ? -30.562 -4.527 -0.876 1 79.31 624 LYS B O 1
ATOM 11089 N N . PHE B 1 625 ? -28.375 -4.727 -0.603 1 72.12 625 PHE B N 1
ATOM 11090 C CA . PHE B 1 625 ? -28.406 -6.012 0.081 1 72.12 625 PHE B CA 1
ATOM 11091 C C . PHE B 1 625 ? -29.156 -7.047 -0.754 1 72.12 625 PHE B C 1
ATOM 11093 O O . PHE B 1 625 ? -30.062 -7.723 -0.253 1 72.12 625 PHE B O 1
ATOM 11100 N N . GLY B 1 626 ? -28.875 -7.086 -2.027 1 73.81 626 GLY B N 1
ATOM 11101 C CA . GLY B 1 626 ? -29.391 -8.094 -2.938 1 73.81 626 GLY B CA 1
ATOM 11102 C C . GLY B 1 626 ? -30.703 -7.695 -3.604 1 73.81 626 GLY B C 1
ATOM 11103 O O . GLY B 1 626 ? -31.094 -8.289 -4.605 1 73.81 626 GLY B O 1
ATOM 11104 N N . GLU B 1 627 ? -31.328 -6.664 -3.047 1 75.62 627 GLU B N 1
ATOM 11105 C CA . GLU B 1 627 ? -32.625 -6.25 -3.574 1 75.62 627 GLU B CA 1
ATOM 11106 C C . GLU B 1 627 ? -32.469 -5.062 -4.52 1 75.62 627 GLU B C 1
ATOM 11108 O O . GLU B 1 627 ? -31.688 -4.156 -4.27 1 75.62 627 GLU B O 1
ATOM 11113 N N . VAL B 1 628 ? -33.25 -5.094 -5.574 1 85 628 VAL B N 1
ATOM 11114 C CA . VAL B 1 628 ? -33.156 -4.066 -6.609 1 85 628 VAL B CA 1
ATOM 11115 C C . VAL B 1 628 ? -34.031 -2.869 -6.223 1 85 628 VAL B C 1
ATOM 11117 O O . VAL B 1 628 ? -35.156 -3.035 -5.75 1 85 628 VAL B O 1
ATOM 11120 N N . GLU B 1 629 ? -33.531 -1.733 -6.324 1 85.62 629 GLU B N 1
ATOM 11121 C CA . GLU B 1 629 ? -34.219 -0.491 -6.031 1 85.62 629 GLU B CA 1
ATOM 11122 C C . GLU B 1 629 ? -34.125 0.496 -7.188 1 85.62 629 GLU B C 1
ATOM 11124 O O . GLU B 1 629 ? -33.062 0.628 -7.797 1 85.62 629 GLU B O 1
ATOM 11129 N N . ALA B 1 630 ? -35.25 1.075 -7.477 1 88.81 630 ALA B N 1
ATOM 11130 C CA . ALA B 1 630 ? -35.219 2.129 -8.492 1 88.81 630 ALA B CA 1
ATOM 11131 C C . ALA B 1 630 ? -34.562 3.395 -7.957 1 88.81 630 ALA B C 1
ATOM 11133 O O . ALA B 1 630 ? -34.75 3.756 -6.789 1 88.81 630 ALA B O 1
ATOM 11134 N N . ARG B 1 631 ? -33.875 4.117 -8.773 1 91.75 631 ARG B N 1
ATOM 11135 C CA . ARG B 1 631 ? -33.125 5.289 -8.328 1 91.75 631 ARG B CA 1
ATOM 11136 C C . ARG B 1 631 ? -33.594 6.543 -9.055 1 91.75 631 ARG B C 1
ATOM 11138 O O . ARG B 1 631 ? -34.125 6.465 -10.156 1 91.75 631 ARG B O 1
ATOM 11145 N N . ILE B 1 632 ? -33.375 7.676 -8.352 1 91.31 632 ILE B N 1
ATOM 11146 C CA . ILE B 1 632 ? -33.656 9 -8.898 1 91.31 632 ILE B CA 1
ATOM 11147 C C . ILE B 1 632 ? -32.344 9.727 -9.195 1 91.31 632 ILE B C 1
ATOM 11149 O O . ILE B 1 632 ? -31.406 9.648 -8.406 1 91.31 632 ILE B O 1
ATOM 11153 N N . PRO B 1 633 ? -32.281 10.375 -10.305 1 93.75 633 PRO B N 1
ATOM 11154 C CA . PRO B 1 633 ? -31.078 11.117 -10.617 1 93.75 633 PRO B CA 1
ATOM 11155 C C . PRO B 1 633 ? -30.703 12.125 -9.531 1 93.75 633 PRO B C 1
ATOM 11157 O O . PRO B 1 633 ? -31.594 12.719 -8.906 1 93.75 633 PRO B O 1
ATOM 11160 N N . SER B 1 634 ? -29.484 12.367 -9.328 1 96 634 SER B N 1
ATOM 11161 C CA . SER B 1 634 ? -28.969 13.312 -8.344 1 96 634 SER B CA 1
ATOM 11162 C C . SER B 1 634 ? -29.516 14.719 -8.586 1 96 634 SER B C 1
ATOM 11164 O O . SER B 1 634 ? -29.609 15.164 -9.734 1 96 634 SER B O 1
ATOM 11166 N N . ARG B 1 635 ? -29.812 15.438 -7.598 1 94.69 635 ARG B N 1
ATOM 11167 C CA . ARG B 1 635 ? -30.281 16.828 -7.695 1 94.69 635 ARG B CA 1
ATOM 11168 C C . ARG B 1 635 ? -29.219 17.703 -8.328 1 94.69 635 ARG B C 1
ATOM 11170 O O . ARG B 1 635 ? -29.531 18.734 -8.93 1 94.69 635 ARG B O 1
ATOM 11177 N N . PHE B 1 636 ? -27.969 17.328 -8.297 1 96.69 636 PHE B N 1
ATOM 11178 C CA . PHE B 1 636 ? -26.875 18.125 -8.828 1 96.69 636 PHE B CA 1
ATOM 11179 C C . PHE B 1 636 ? -26.906 18.141 -10.359 1 96.69 636 PHE B C 1
ATOM 11181 O O . PHE B 1 636 ? -26.406 19.062 -10.992 1 96.69 636 PHE B O 1
ATOM 11188 N N . LEU B 1 637 ? -27.438 17.062 -10.945 1 95.31 637 LEU B N 1
ATOM 11189 C CA . LEU B 1 637 ? -27.547 16.984 -12.398 1 95.31 637 LEU B CA 1
ATOM 11190 C C . LEU B 1 637 ? -28.516 18.047 -12.922 1 95.31 637 LEU B C 1
ATOM 11192 O O . LEU B 1 637 ? -28.297 18.609 -14 1 95.31 637 LEU B O 1
ATOM 11196 N N . GLU B 1 638 ? -29.5 18.281 -12.188 1 92.56 638 GLU B N 1
ATOM 11197 C CA . GLU B 1 638 ? -30.484 19.281 -12.578 1 92.56 638 GLU B CA 1
ATOM 11198 C C . GLU B 1 638 ? -29.938 20.688 -12.445 1 92.56 638 GLU B C 1
ATOM 11200 O O . GLU B 1 638 ? -30.453 21.625 -13.062 1 92.56 638 GLU B O 1
ATOM 11205 N N . GLU B 1 639 ? -28.953 20.781 -11.672 1 95.88 639 GLU B N 1
ATOM 11206 C CA . GLU B 1 639 ? -28.375 22.094 -11.414 1 95.88 639 GLU B CA 1
ATOM 11207 C C . GLU B 1 639 ? -27.406 22.516 -12.523 1 95.88 639 GLU B C 1
ATOM 11209 O O . GLU B 1 639 ? -27.031 23.688 -12.609 1 95.88 639 GLU B O 1
ATOM 11214 N N . ILE B 1 640 ? -27.109 21.641 -13.375 1 96.12 640 ILE B N 1
ATOM 11215 C CA . ILE B 1 640 ? -26.266 21.938 -14.523 1 96.12 640 ILE B CA 1
ATOM 11216 C C . ILE B 1 640 ? -27.141 22.359 -15.711 1 96.12 640 ILE B C 1
ATOM 11218 O O . ILE B 1 640 ? -28.062 21.641 -16.094 1 96.12 640 ILE B O 1
ATOM 11222 N N . PRO B 1 641 ? -26.844 23.5 -16.312 1 94.81 641 PRO B N 1
ATOM 11223 C CA . PRO B 1 641 ? -27.625 23.922 -17.469 1 94.81 641 PRO B CA 1
ATOM 11224 C C . PRO B 1 641 ? -27.578 22.922 -18.625 1 94.81 641 PRO B C 1
ATOM 11226 O O . PRO B 1 641 ? -26.5 22.391 -18.938 1 94.81 641 PRO B O 1
ATOM 11229 N N . LYS B 1 642 ? -28.625 22.703 -19.297 1 92.19 642 LYS B N 1
ATOM 11230 C CA . LYS B 1 642 ? -28.797 21.688 -20.328 1 92.19 642 LYS B CA 1
ATOM 11231 C C . LYS B 1 642 ? -27.891 21.969 -21.531 1 92.19 642 LYS B C 1
ATOM 11233 O O . LYS B 1 642 ? -27.5 21.047 -22.25 1 92.19 642 LYS B O 1
ATOM 11238 N N . GLU B 1 643 ? -27.562 23.234 -21.688 1 92.94 643 GLU B N 1
ATOM 11239 C CA . GLU B 1 643 ? -26.734 23.625 -22.812 1 92.94 643 GLU B CA 1
ATOM 11240 C C . GLU B 1 643 ? -25.328 23.047 -22.703 1 92.94 643 GLU B C 1
ATOM 11242 O O . GLU B 1 643 ? -24.625 22.906 -23.703 1 92.94 643 GLU B O 1
ATOM 11247 N N . HIS B 1 644 ? -24.969 22.688 -21.469 1 94.75 644 HIS B N 1
ATOM 11248 C CA . HIS B 1 644 ? -23.641 22.156 -21.266 1 94.75 644 HIS B CA 1
ATOM 11249 C C . HIS B 1 644 ? -23.656 20.625 -21.234 1 94.75 644 HIS B C 1
ATOM 11251 O O . HIS B 1 644 ? -22.609 20 -21.078 1 94.75 644 HIS B O 1
ATOM 11257 N N . LEU B 1 645 ? -24.828 20.047 -21.344 1 94.31 645 LEU B N 1
ATOM 11258 C CA . LEU B 1 645 ? -24.969 18.609 -21.219 1 94.31 645 LEU B CA 1
ATOM 11259 C C . LEU B 1 645 ? -25.328 17.969 -22.562 1 94.31 645 LEU B C 1
ATOM 11261 O O . LEU B 1 645 ? -25.922 18.625 -23.422 1 94.31 645 LEU B O 1
ATOM 11265 N N . SER B 1 646 ? -24.828 16.797 -22.797 1 91.31 646 SER B N 1
ATOM 11266 C CA . SER B 1 646 ? -25.266 15.938 -23.891 1 91.31 646 SER B CA 1
ATOM 11267 C C . SER B 1 646 ? -25.562 14.523 -23.406 1 91.31 646 SER B C 1
ATOM 11269 O O . SER B 1 646 ? -25.203 14.156 -22.297 1 91.31 646 SER B O 1
ATOM 11271 N N . GLY B 1 647 ? -26.391 13.688 -24.219 1 78.69 647 GLY B N 1
ATOM 11272 C CA . GLY B 1 647 ? -26.609 12.289 -23.906 1 78.69 647 GLY B CA 1
ATOM 11273 C C . GLY B 1 647 ? -28.078 11.945 -23.734 1 78.69 647 GLY B C 1
ATOM 11274 O O . GLY B 1 647 ? -28.953 12.82 -23.828 1 78.69 647 GLY B O 1
ATOM 11275 N N . ASP B 1 648 ? -28.547 10.656 -23.594 1 61.72 648 ASP B N 1
ATOM 11276 C CA . ASP B 1 648 ? -29.859 10.023 -23.672 1 61.72 648 ASP B CA 1
ATOM 11277 C C . ASP B 1 648 ? -30.766 10.508 -22.531 1 61.72 648 ASP B C 1
ATOM 11279 O O . ASP B 1 648 ? -31.984 10.453 -22.656 1 61.72 648 ASP B O 1
ATOM 11283 N N . TRP B 1 649 ? -30.281 10.695 -21.453 1 55.22 649 TRP B N 1
ATOM 11284 C CA . TRP B 1 649 ? -31.125 11.016 -20.312 1 55.22 649 TRP B CA 1
ATOM 11285 C C . TRP B 1 649 ? -32.031 12.211 -20.609 1 55.22 649 TRP B C 1
ATOM 11287 O O . TRP B 1 649 ? -33.188 12.219 -20.234 1 55.22 649 TRP B O 1
ATOM 11297 N N . PHE B 1 650 ? -31.5 13.32 -21.234 1 49.34 650 PHE B N 1
ATOM 11298 C CA . PHE B 1 650 ? -32.25 14.57 -21.375 1 49.34 650 PHE B CA 1
ATOM 11299 C C . PHE B 1 650 ? -33.219 14.477 -22.547 1 49.34 650 PHE B C 1
ATOM 11301 O O . PHE B 1 650 ? -34.25 15.164 -22.562 1 49.34 650 PHE B O 1
ATOM 11308 N N . GLU B 1 651 ? -32.938 13.82 -23.625 1 44.09 651 GLU B N 1
ATOM 11309 C CA . GLU B 1 651 ? -33.875 13.812 -24.734 1 44.09 651 GLU B CA 1
ATOM 11310 C C . GLU B 1 651 ? -35.156 13.07 -24.359 1 44.09 651 GLU B C 1
ATOM 11312 O O . GLU B 1 651 ? -36.188 13.266 -25 1 44.09 651 GLU B O 1
ATOM 11317 N N . SER B 1 652 ? -35.188 11.945 -23.766 1 38.28 652 SER B N 1
ATOM 11318 C CA . SER B 1 652 ? -36.406 11.234 -23.453 1 38.28 652 SER B CA 1
ATOM 11319 C C . SER B 1 652 ? -37.156 11.93 -22.312 1 38.28 652 SER B C 1
ATOM 11321 O O . SER B 1 652 ? -36.844 11.742 -21.141 1 38.28 652 SER B O 1
ATOM 11323 N N . SER B 1 653 ? -37.406 13.18 -22.391 1 34.31 653 SER B N 1
ATOM 11324 C CA . SER B 1 653 ? -38.375 13.766 -21.453 1 34.31 653 SER B CA 1
ATOM 11325 C C . SER B 1 653 ? -39.531 12.828 -21.188 1 34.31 653 SER B C 1
ATOM 11327 O O . SER B 1 653 ? -39.938 12.625 -20.047 1 34.31 653 SER B O 1
ATOM 11329 N N . TYR B 1 654 ? -40.812 12.977 -22.109 1 29.61 654 TYR B N 1
ATOM 11330 C CA . TYR B 1 654 ? -42.188 12.68 -21.797 1 29.61 654 TYR B CA 1
ATOM 11331 C C . TYR B 1 654 ? -42.406 11.188 -21.578 1 29.61 654 TYR B C 1
ATOM 11333 O O . TYR B 1 654 ? -43 10.773 -20.578 1 29.61 654 TYR B O 1
ATOM 11341 N N . GLY B 1 655 ? -42.75 10.375 -22.828 1 27.12 655 GLY B N 1
ATOM 11342 C CA . GLY B 1 655 ? -43.625 9.203 -22.859 1 27.12 655 GLY B CA 1
ATOM 11343 C C . GLY B 1 655 ? -42.969 7.969 -22.25 1 27.12 655 GLY B C 1
ATOM 11344 O O . GLY B 1 655 ? -42 7.422 -22.828 1 27.12 655 GLY B O 1
ATOM 11345 N N . VAL B 1 656 ? -42.719 7.891 -21.109 1 28.19 656 VAL B N 1
ATOM 11346 C CA . VAL B 1 656 ? -42.406 6.594 -20.531 1 28.19 656 VAL B CA 1
ATOM 11347 C C . VAL B 1 656 ? -43.25 5.504 -21.188 1 28.19 656 VAL B C 1
ATOM 11349 O O . VAL B 1 656 ? -44.469 5.426 -20.969 1 28.19 656 VAL B O 1
ATOM 11352 N N . ARG B 1 657 ? -43.219 5.328 -22.547 1 25.81 657 ARG B N 1
ATOM 11353 C CA . ARG B 1 657 ? -43.938 4.109 -22.891 1 25.81 657 ARG B CA 1
ATOM 11354 C C . ARG B 1 657 ? -43.531 2.959 -21.969 1 25.81 657 ARG B C 1
ATOM 11356 O O . ARG B 1 657 ? -42.344 2.691 -21.766 1 25.81 657 ARG B O 1
ATOM 11363 N N . LYS B 1 658 ? -44.406 2.525 -21.219 1 25.48 658 LYS B N 1
ATOM 11364 C CA . LYS B 1 658 ? -44.312 1.266 -20.484 1 25.48 658 LYS B CA 1
ATOM 11365 C C . LYS B 1 658 ? -43.688 0.168 -21.344 1 25.48 658 LYS B C 1
ATOM 11367 O O . LYS B 1 658 ? -44.062 0.013 -22.516 1 25.48 658 LYS B O 1
ATOM 11372 N N . PRO B 1 659 ? -42.438 -0.305 -21.141 1 25.36 659 PRO B N 1
ATOM 11373 C CA . PRO B 1 659 ? -42 -1.419 -21.984 1 25.36 659 PRO B CA 1
ATOM 11374 C C . PRO B 1 659 ? -43.156 -2.303 -22.438 1 25.36 659 PRO B C 1
ATOM 11376 O O . PRO B 1 659 ? -44.094 -2.566 -21.656 1 25.36 659 PRO B O 1
ATOM 11379 N N . SER B 1 660 ? -43.562 -2.197 -23.688 1 24.53 660 SER B N 1
ATOM 11380 C CA . SER B 1 660 ? -44.594 -3.131 -24.141 1 24.53 660 SER B CA 1
ATOM 11381 C C . SER B 1 660 ? -44.344 -4.527 -23.562 1 24.53 660 SER B C 1
ATOM 11383 O O . SER B 1 660 ? -45.219 -5.094 -22.922 1 24.53 660 SER B O 1
ATOM 11385 N N . HIS B 1 661 ? -44.25 -5.582 -24.484 1 22.64 661 HIS B N 1
ATOM 11386 C CA . HIS B 1 661 ? -44.344 -7.012 -24.219 1 22.64 661 HIS B CA 1
ATOM 11387 C C . HIS B 1 661 ? -43.125 -7.539 -23.5 1 22.64 661 HIS B C 1
ATOM 11389 O O . HIS B 1 661 ? -41.969 -7.207 -23.875 1 22.64 661 HIS B O 1
ATOM 11395 N N . SER B 1 662 ? -43.125 -7.613 -22.203 1 24.47 662 SER B N 1
ATOM 11396 C CA . SER B 1 662 ? -42.281 -8.547 -21.469 1 24.47 662 SER B CA 1
ATOM 11397 C C . SER B 1 662 ? -42.031 -9.812 -22.281 1 24.47 662 SER B C 1
ATOM 11399 O O . SER B 1 662 ? -42.938 -10.391 -22.859 1 24.47 662 SER B O 1
ATOM 11401 N N . PRO B 1 663 ? -40.938 -9.93 -23.062 1 24.14 663 PRO B N 1
ATOM 11402 C CA . PRO B 1 663 ? -41.031 -11.219 -23.734 1 24.14 663 PRO B CA 1
ATOM 11403 C C . PRO B 1 663 ? -41.781 -12.266 -22.891 1 24.14 663 PRO B C 1
ATOM 11405 O O . PRO B 1 663 ? -41.5 -12.398 -21.703 1 24.14 663 PRO B O 1
ATOM 11408 N N . GLU B 1 664 ? -43.031 -12.461 -23.141 1 22.48 664 GLU B N 1
ATOM 11409 C CA . GLU B 1 664 ? -43.844 -13.539 -22.578 1 22.48 664 GLU B CA 1
ATOM 11410 C C . GLU B 1 664 ? -43.031 -14.828 -22.484 1 22.48 664 GLU B C 1
ATOM 11412 O O . GLU B 1 664 ? -42.312 -15.203 -23.422 1 22.48 664 GLU B O 1
ATOM 11417 N N . ALA B 1 665 ? -42.531 -15.258 -21.234 1 22.45 665 ALA B N 1
ATOM 11418 C CA . ALA B 1 665 ? -42.375 -16.703 -21.156 1 22.45 665 ALA B CA 1
ATOM 11419 C C . ALA B 1 665 ? -43.375 -17.422 -22.094 1 22.45 665 ALA B C 1
ATOM 11421 O O . ALA B 1 665 ? -44.5 -17 -22.234 1 22.45 665 ALA B O 1
ATOM 11422 N N . SER B 1 666 ? -43 -17.734 -23.219 1 23.06 666 SER B N 1
ATOM 11423 C CA . SER B 1 666 ? -43.906 -18.719 -23.797 1 23.06 666 SER B CA 1
ATOM 11424 C C . SER B 1 666 ? -44.688 -19.469 -22.719 1 23.06 666 SER B C 1
ATOM 11426 O O . SER B 1 666 ? -44.125 -19.797 -21.672 1 23.06 666 SER B O 1
ATOM 11428 N N . ARG B 1 667 ? -46 -19.281 -22.672 1 23.41 667 ARG B N 1
ATOM 11429 C CA . ARG B 1 667 ? -46.969 -20.094 -21.984 1 23.41 667 ARG B CA 1
ATOM 11430 C C . ARG B 1 667 ? -46.562 -21.562 -22 1 23.41 667 ARG B C 1
ATOM 11432 O O . ARG B 1 667 ? -46.75 -22.25 -23.016 1 23.41 667 ARG B O 1
ATOM 11439 N N . ILE B 1 668 ? -45.375 -21.984 -21.609 1 21.64 668 ILE B N 1
ATOM 11440 C CA . ILE B 1 668 ? -45.656 -23.391 -21.375 1 21.64 668 ILE B CA 1
ATOM 11441 C C . ILE B 1 668 ? -46.938 -23.531 -20.562 1 21.64 668 ILE B C 1
ATOM 11443 O O . ILE B 1 668 ? -47.156 -22.781 -19.609 1 21.64 668 ILE B O 1
ATOM 11447 N N . SER B 1 669 ? -48.031 -24.047 -21.016 1 22.19 669 SER B N 1
ATOM 11448 C CA . SER B 1 669 ? -49.375 -24.438 -20.625 1 22.19 669 SER B CA 1
ATOM 11449 C C . SER B 1 669 ? -49.406 -24.922 -19.172 1 22.19 669 SER B C 1
ATOM 11451 O O . SER B 1 669 ? -50.406 -25.484 -18.719 1 22.19 669 SER B O 1
ATOM 11453 N N . SER B 1 670 ? -48.344 -24.953 -18.281 1 22.7 670 SER B N 1
ATOM 11454 C CA . SER B 1 670 ? -49.031 -25.625 -17.172 1 22.7 670 SER B CA 1
ATOM 11455 C C . SER B 1 670 ? -50.25 -24.828 -16.734 1 22.7 670 SER B C 1
ATOM 11457 O O . SER B 1 670 ? -50.375 -23.625 -17.016 1 22.7 670 SER B O 1
ATOM 11459 N N . LYS B 1 671 ? -51.281 -25.438 -16.109 1 23.62 671 LYS B N 1
ATOM 11460 C CA . LYS B 1 671 ? -52.5 -25.172 -15.328 1 23.62 671 LYS B CA 1
ATOM 11461 C C . LYS B 1 671 ? -52.312 -23.969 -14.406 1 23.62 671 LYS B C 1
ATOM 11463 O O . LYS B 1 671 ? -51.219 -23.781 -13.852 1 23.62 671 LYS B O 1
ATOM 11468 N N . GLU B 1 672 ? -53.094 -22.875 -14.461 1 24.28 672 GLU B N 1
ATOM 11469 C CA . GLU B 1 672 ? -53.531 -21.609 -13.898 1 24.28 672 GLU B CA 1
ATOM 11470 C C . GLU B 1 672 ? -53.438 -21.625 -12.375 1 24.28 672 GLU B C 1
ATOM 11472 O O . GLU B 1 672 ? -54.031 -20.75 -11.711 1 24.28 672 GLU B O 1
ATOM 11477 N N . GLU B 1 673 ? -52.875 -22.594 -11.578 1 23.53 673 GLU B N 1
ATOM 11478 C CA . GLU B 1 673 ? -53.344 -22.312 -10.227 1 23.53 673 GLU B CA 1
ATOM 11479 C C . GLU B 1 673 ? -52.875 -20.953 -9.734 1 23.53 673 GLU B C 1
ATOM 11481 O O . GLU B 1 673 ? -51.75 -20.547 -10.031 1 23.53 673 GLU B O 1
ATOM 11486 N N . LYS B 1 674 ? -53.719 -19.984 -9.25 1 24.09 674 LYS B N 1
ATOM 11487 C CA . LYS B 1 674 ? -54 -18.672 -8.672 1 24.09 674 LYS B CA 1
ATOM 11488 C C . LYS B 1 674 ? -53 -18.344 -7.566 1 24.09 674 LYS B C 1
ATOM 11490 O O . LYS B 1 674 ? -53.312 -18.422 -6.379 1 24.09 674 LYS B O 1
ATOM 11495 N N . ASN B 1 675 ? -51.719 -18.859 -7.508 1 22.89 675 ASN B N 1
ATOM 11496 C CA . ASN B 1 675 ? -51.156 -18.484 -6.215 1 22.89 675 ASN B CA 1
ATOM 11497 C C . ASN B 1 675 ? -50.938 -16.984 -6.109 1 22.89 675 ASN B C 1
ATOM 11499 O O . ASN B 1 675 ? -50.375 -16.359 -7.027 1 22.89 675 ASN B O 1
ATOM 11503 N N . GLU B 1 676 ? -51.688 -16.125 -5.367 1 24.28 676 GLU B N 1
ATOM 11504 C CA . GLU B 1 676 ? -51.781 -14.766 -4.844 1 24.28 676 GLU B CA 1
ATOM 11505 C C . GLU B 1 676 ? -50.375 -14.25 -4.438 1 24.28 676 GLU B C 1
ATOM 11507 O O . GLU B 1 676 ? -49.781 -14.789 -3.514 1 24.28 676 GLU B O 1
ATOM 11512 N N . SER B 1 677 ? -49.531 -13.867 -5.363 1 27.41 677 SER B N 1
ATOM 11513 C CA . SER B 1 677 ? -48.25 -13.258 -5.125 1 27.41 677 SER B CA 1
ATOM 11514 C C . SER B 1 677 ? -48.344 -12.086 -4.148 1 27.41 677 SER B C 1
ATOM 11516 O O . SER B 1 677 ? -49.125 -11.164 -4.359 1 27.41 677 SER B O 1
ATOM 11518 N N . ILE B 1 678 ? -48.219 -12.234 -2.852 1 26.31 678 ILE B N 1
ATOM 11519 C CA . ILE B 1 678 ? -48.156 -11.242 -1.78 1 26.31 678 ILE B CA 1
ATOM 11520 C C . ILE B 1 678 ? -47.188 -10.141 -2.154 1 26.31 678 ILE B C 1
ATOM 11522 O O . ILE B 1 678 ? -46 -10.398 -2.312 1 26.31 678 ILE B O 1
ATOM 11526 N N . HIS B 1 679 ? -47.469 -9.164 -3.033 1 27.47 679 HIS B N 1
ATOM 11527 C CA . HIS B 1 679 ? -46.844 -7.859 -3.26 1 27.47 679 HIS B CA 1
ATOM 11528 C C . HIS B 1 679 ? -46.5 -7.184 -1.94 1 27.47 679 HIS B C 1
ATOM 11530 O O . HIS B 1 679 ? -47.375 -6.789 -1.177 1 27.47 679 HIS B O 1
ATOM 11536 N N . SER B 1 680 ? -45.438 -7.496 -1.3 1 29.86 680 SER B N 1
ATOM 11537 C CA . SER B 1 680 ? -45.062 -6.637 -0.192 1 29.86 680 SER B CA 1
ATOM 11538 C C . SER B 1 680 ? -45 -5.172 -0.619 1 29.86 680 SER B C 1
ATOM 11540 O O . SER B 1 680 ? -44.344 -4.824 -1.59 1 29.86 680 SER B O 1
ATOM 11542 N N . GLN B 1 681 ? -45.969 -4.375 -0.668 1 29.56 681 GLN B N 1
ATOM 11543 C CA . GLN B 1 681 ? -46.062 -2.92 -0.738 1 29.56 681 GLN B CA 1
ATOM 11544 C C . GLN B 1 681 ? -44.906 -2.27 0.031 1 29.56 681 GLN B C 1
ATOM 11546 O O . GLN B 1 681 ? -44.75 -2.502 1.231 1 29.56 681 GLN B O 1
ATOM 11551 N N . LYS B 1 682 ? -43.906 -1.95 -0.563 1 36.06 682 LYS B N 1
ATOM 11552 C CA . LYS B 1 682 ? -43.031 -0.913 -0.022 1 36.06 682 LYS B CA 1
ATOM 11553 C C . LYS B 1 682 ? -43.844 0.265 0.512 1 36.06 682 LYS B C 1
ATOM 11555 O O . LYS B 1 682 ? -44.312 1.091 -0.262 1 36.06 682 LYS B O 1
ATOM 11560 N N . ASN B 1 683 ? -44.719 0.154 1.463 1 35.47 683 ASN B N 1
ATOM 11561 C CA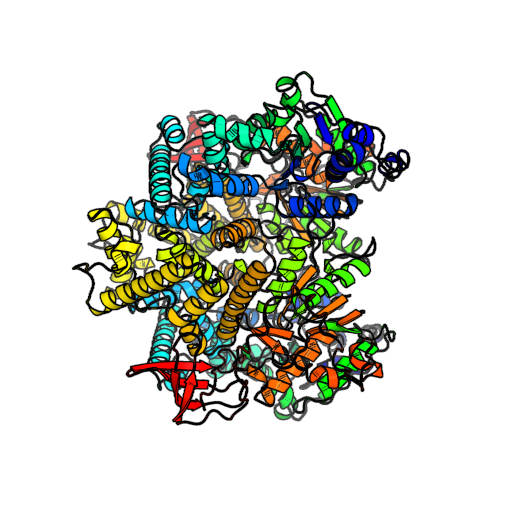 . ASN B 1 683 ? -45.406 1.292 2.084 1 35.47 683 ASN B CA 1
ATOM 11562 C C . ASN B 1 683 ? -44.406 2.391 2.455 1 35.47 683 ASN B C 1
ATOM 11564 O O . ASN B 1 683 ? -43.531 2.178 3.281 1 35.47 683 ASN B O 1
ATOM 11568 N N . THR B 1 684 ? -43.906 3.17 1.619 1 41.88 684 THR B N 1
ATOM 11569 C CA . THR B 1 684 ? -43.406 4.504 1.891 1 41.88 684 THR B CA 1
ATOM 11570 C C . THR B 1 684 ? -44.094 5.117 3.111 1 41.88 684 THR B C 1
ATOM 11572 O O . THR B 1 684 ? -44.125 6.34 3.26 1 41.88 684 THR B O 1
ATOM 11575 N N . GLY B 1 685 ? -44.812 4.41 3.854 1 50.19 685 GLY B N 1
ATOM 11576 C CA . GLY B 1 685 ? -45.562 4.988 4.969 1 50.19 685 GLY B CA 1
ATOM 11577 C C . GLY B 1 685 ? -44.656 5.43 6.109 1 50.19 685 GLY B C 1
ATOM 11578 O O . GLY B 1 685 ? -43.5 5.008 6.188 1 50.19 685 GLY B O 1
ATOM 11579 N N . THR B 1 686 ? -44.875 6.582 6.711 1 64.12 686 THR B N 1
ATOM 11580 C CA . THR B 1 686 ? -44.344 7.148 7.941 1 64.12 686 THR B CA 1
ATOM 11581 C C . THR B 1 686 ? -44.312 6.105 9.055 1 64.12 686 THR B C 1
ATOM 11583 O O . THR B 1 686 ? -45.375 5.547 9.414 1 64.12 686 THR B O 1
ATOM 11586 N N . TYR B 1 687 ? -43.156 5.516 9.297 1 77.69 687 TYR B N 1
ATOM 11587 C CA . TYR B 1 687 ? -43 4.625 10.445 1 77.69 687 TYR B CA 1
ATOM 11588 C C . TYR B 1 687 ? -43.406 5.332 11.734 1 77.69 687 TYR B C 1
ATOM 11590 O O . TYR B 1 687 ? -42.938 6.441 12.008 1 77.69 687 TYR B O 1
ATOM 11598 N N . LYS B 1 688 ? -44.438 4.953 12.281 1 79.94 688 LYS B N 1
ATOM 11599 C CA . LYS B 1 688 ? -44.875 5.523 13.547 1 79.94 688 LYS B CA 1
ATOM 11600 C C . LYS B 1 688 ? -44.719 4.527 14.688 1 79.94 688 LYS B C 1
ATOM 11602 O O . LYS B 1 688 ? -44.719 3.314 14.469 1 79.94 688 LYS B O 1
ATOM 11607 N N . VAL B 1 689 ? -44.594 5.051 15.789 1 87.31 689 VAL B N 1
ATOM 11608 C CA . VAL B 1 689 ? -44.469 4.23 17 1 87.31 689 VAL B CA 1
ATOM 11609 C C . VAL B 1 689 ? -45.719 3.338 17.109 1 87.31 689 VAL B C 1
ATOM 11611 O O . VAL B 1 689 ? -46.844 3.795 16.906 1 87.31 689 VAL B O 1
ATOM 11614 N N . GLY B 1 690 ? -45.531 2.064 17.266 1 84 690 GLY B N 1
ATOM 11615 C CA . GLY B 1 690 ? -46.625 1.123 17.453 1 84 690 GLY B CA 1
ATOM 11616 C C . GLY B 1 690 ? -46.938 0.303 16.203 1 84 690 GLY B C 1
ATOM 11617 O O . GLY B 1 690 ? -47.656 -0.693 16.281 1 84 690 GLY B O 1
ATOM 11618 N N . MET B 1 691 ? -46.344 0.663 15.086 1 85.56 691 MET B N 1
ATOM 11619 C CA . MET B 1 691 ? -46.594 -0.019 13.82 1 85.56 691 MET B CA 1
ATOM 11620 C C . MET B 1 691 ? -45.938 -1.388 13.797 1 85.56 691 MET B C 1
ATOM 11622 O O . MET B 1 691 ? -44.812 -1.551 14.312 1 85.56 691 MET B O 1
ATOM 11626 N N . LYS B 1 692 ? -46.719 -2.395 13.266 1 88.12 692 LYS B N 1
ATOM 11627 C CA . LYS B 1 692 ? -46.156 -3.729 13.078 1 88.12 692 LYS B CA 1
ATOM 11628 C C . LYS B 1 692 ? -45.344 -3.812 11.781 1 88.12 692 LYS B C 1
ATOM 11630 O O . LYS B 1 692 ? -45.812 -3.377 10.734 1 88.12 692 LYS B O 1
ATOM 11635 N N . VAL B 1 693 ? -44.094 -4.258 11.906 1 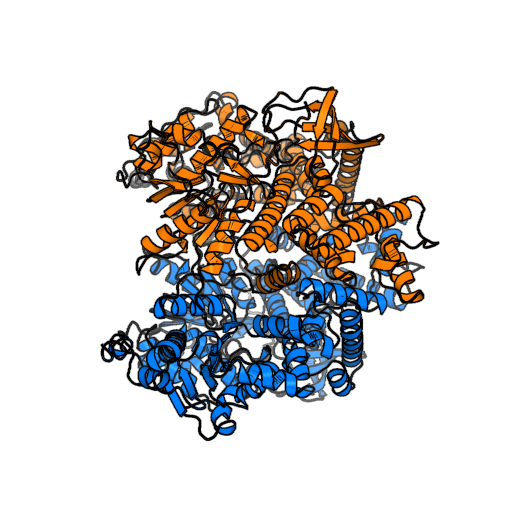85.94 693 VAL B N 1
ATOM 11636 C CA . VAL B 1 693 ? -43.219 -4.359 10.742 1 85.94 693 VAL B CA 1
ATOM 11637 C C . VAL B 1 693 ? -42.625 -5.766 10.664 1 85.94 693 VAL B C 1
ATOM 11639 O O . VAL B 1 693 ? -42.656 -6.508 11.648 1 85.94 693 VAL B O 1
ATOM 11642 N N . ARG B 1 694 ? -42.281 -6.207 9.492 1 83.12 694 ARG B N 1
ATOM 11643 C CA . ARG B 1 694 ? -41.625 -7.492 9.281 1 83.12 694 ARG B CA 1
ATOM 11644 C C . ARG B 1 694 ? -40.188 -7.301 8.781 1 83.12 694 ARG B C 1
ATOM 11646 O O . ARG B 1 694 ? -39.938 -6.531 7.844 1 83.12 694 ARG B O 1
ATOM 11653 N N . HIS B 1 695 ? -39.281 -7.793 9.477 1 78.31 695 HIS B N 1
ATOM 11654 C CA . HIS B 1 695 ? -37.906 -7.875 9.055 1 78.31 695 HIS B CA 1
ATOM 11655 C C . HIS B 1 695 ? -37.594 -9.25 8.469 1 78.31 695 HIS B C 1
ATOM 11657 O O . HIS B 1 695 ? -38.062 -10.266 8.961 1 78.31 695 HIS B O 1
ATOM 11663 N N . LYS B 1 696 ? -36.844 -9.289 7.449 1 71.94 696 LYS B N 1
ATOM 11664 C CA . LYS B 1 696 ? -36.531 -10.516 6.711 1 71.94 696 LYS B CA 1
ATOM 11665 C C . LYS B 1 696 ? -35.969 -11.594 7.633 1 71.94 696 LYS B C 1
ATOM 11667 O O . LYS B 1 696 ? -36.281 -12.773 7.477 1 71.94 696 LYS B O 1
ATOM 11672 N N . VAL B 1 697 ? -35.281 -11.172 8.586 1 72.12 697 VAL B N 1
ATOM 11673 C CA . VAL B 1 697 ? -34.562 -12.133 9.43 1 72.12 697 VAL B CA 1
ATOM 11674 C C . VAL B 1 697 ? -35.312 -12.305 10.75 1 72.12 697 VAL B C 1
ATOM 11676 O O . VAL B 1 697 ? -35.5 -13.422 11.227 1 72.12 697 VAL B O 1
ATOM 11679 N N . TYR B 1 698 ? -35.812 -11.188 11.367 1 74.31 698 TYR B N 1
ATOM 11680 C CA . TYR B 1 698 ? -36.312 -11.227 12.734 1 74.31 698 TYR B CA 1
ATOM 11681 C C . TYR B 1 698 ? -37.812 -11.414 12.742 1 74.31 698 TYR B C 1
ATOM 11683 O O . TYR B 1 698 ? -38.438 -11.625 13.805 1 74.31 698 TYR B O 1
ATOM 11691 N N . GLY B 1 699 ? -38.312 -11.406 11.492 1 77.12 699 GLY B N 1
ATOM 11692 C CA . GLY B 1 699 ? -39.75 -11.633 11.398 1 77.12 699 GLY B CA 1
ATOM 11693 C C . GLY B 1 699 ? -40.562 -10.414 11.742 1 77.12 699 GLY B C 1
ATOM 11694 O O . GLY B 1 699 ? -40.219 -9.289 11.383 1 77.12 699 GLY B O 1
ATOM 11695 N N . GLU B 1 700 ? -41.75 -10.641 12.414 1 85.31 700 GLU B N 1
ATOM 11696 C CA . GLU B 1 700 ? -42.688 -9.547 12.695 1 85.31 700 GLU B CA 1
ATOM 11697 C C . GLU B 1 700 ? -42.312 -8.852 14.008 1 85.31 700 GLU B C 1
ATOM 11699 O O . GLU B 1 700 ? -41.938 -9.508 14.984 1 85.31 700 GLU B O 1
ATOM 11704 N N . GLY B 1 701 ? -42.281 -7.562 14.023 1 85.88 701 GLY B N 1
ATOM 11705 C CA . GLY B 1 701 ? -42.031 -6.754 15.203 1 85.88 701 GLY B CA 1
ATOM 11706 C C . GLY B 1 701 ? -42.844 -5.473 15.25 1 85.88 701 GLY B C 1
ATOM 11707 O O . GLY B 1 701 ? -43.688 -5.234 14.367 1 85.88 701 GLY B O 1
ATOM 11708 N N . LYS B 1 702 ? -42.719 -4.77 16.469 1 88.06 702 LYS B N 1
ATOM 11709 C CA . LYS B 1 702 ? -43.406 -3.5 16.641 1 88.06 702 LYS B CA 1
ATOM 11710 C C . LYS B 1 702 ? -42.406 -2.355 16.844 1 88.06 702 LYS B C 1
ATOM 11712 O O . LYS B 1 702 ? -41.438 -2.494 17.578 1 88.06 702 LYS B O 1
ATOM 11717 N N . ILE B 1 703 ? -42.688 -1.202 16.219 1 88.88 703 ILE B N 1
ATOM 11718 C CA . ILE B 1 703 ? -41.812 -0.045 16.312 1 88.88 703 ILE B CA 1
ATOM 11719 C C . ILE B 1 703 ? -41.938 0.599 17.688 1 88.88 703 ILE B C 1
ATOM 11721 O O . ILE B 1 703 ? -43.062 0.989 18.094 1 88.88 703 ILE B O 1
ATOM 11725 N N . LYS B 1 704 ? -40.844 0.696 18.375 1 87.06 704 LYS B N 1
ATOM 11726 C CA . LYS B 1 704 ? -40.812 1.308 19.703 1 87.06 704 LYS B CA 1
ATOM 11727 C C . LYS B 1 704 ? -40.5 2.803 19.609 1 87.06 704 LYS B C 1
ATOM 11729 O O . LYS B 1 704 ? -41.125 3.605 20.312 1 87.06 704 LYS B O 1
ATOM 11734 N N . SER B 1 705 ? -39.5 3.102 18.797 1 86.25 705 SER B N 1
ATOM 11735 C CA . SER B 1 705 ? -39.125 4.508 18.656 1 86.25 705 SER B CA 1
ATOM 11736 C C . SER B 1 705 ? -38.656 4.816 17.234 1 86.25 705 SER B C 1
ATOM 11738 O O . SER B 1 705 ? -38.156 3.932 16.531 1 86.25 705 SER B O 1
ATOM 11740 N N . VAL B 1 706 ? -39 5.98 16.828 1 85.12 706 VAL B N 1
ATOM 11741 C CA . VAL B 1 706 ? -38.562 6.488 15.531 1 85.12 706 VAL B CA 1
ATOM 11742 C C . VAL B 1 706 ? -37.781 7.781 15.719 1 85.12 706 VAL B C 1
ATOM 11744 O O . VAL B 1 706 ? -38.219 8.688 16.422 1 85.12 706 VAL B O 1
ATOM 11747 N N . SER B 1 707 ? -36.531 7.656 15.359 1 78.25 707 SER B N 1
ATOM 11748 C CA . SER B 1 707 ? -35.719 8.867 15.422 1 78.25 707 SER B CA 1
ATOM 11749 C C . SER B 1 707 ? -35.094 9.195 14.055 1 78.25 707 SER B C 1
ATOM 11751 O O . SER B 1 707 ? -34.875 8.297 13.242 1 78.25 707 SER B O 1
ATOM 11753 N N . GLY B 1 708 ? -34.969 10.406 13.773 1 70.94 708 GLY B N 1
ATOM 11754 C CA . GLY B 1 708 ? -34.375 10.859 12.516 1 70.94 708 GLY B CA 1
ATOM 11755 C C . GLY B 1 708 ? -35.406 11.133 11.445 1 70.94 708 GLY B C 1
ATOM 11756 O O . GLY B 1 708 ? -36.625 11.133 11.727 1 70.94 708 GLY B O 1
ATOM 11757 N N . SER B 1 709 ? -35.125 11.648 10.328 1 69.31 709 SER B N 1
ATOM 11758 C CA . SER B 1 709 ? -36.031 11.953 9.234 1 69.31 709 SER B CA 1
ATOM 11759 C C . SER B 1 709 ? -35.5 11.43 7.906 1 69.31 709 SER B C 1
ATOM 11761 O O . SER B 1 709 ? -34.281 11.289 7.727 1 69.31 709 SER B O 1
ATOM 11763 N N . GLY B 1 710 ? -36.469 10.961 7.168 1 62.22 710 GLY B N 1
ATOM 11764 C CA . GLY B 1 710 ? -36.125 10.539 5.82 1 62.22 710 GLY B CA 1
ATOM 11765 C C . GLY B 1 710 ? -35.281 9.273 5.785 1 62.22 710 GLY B C 1
ATOM 11766 O O . GLY B 1 710 ? -35.625 8.281 6.43 1 62.22 710 GLY B O 1
ATOM 11767 N N . ASP B 1 711 ? -34.25 9.352 5 1 62.56 711 ASP B N 1
ATOM 11768 C CA . ASP B 1 711 ? -33.375 8.203 4.801 1 62.56 711 ASP B CA 1
ATOM 11769 C C . ASP B 1 711 ? -32.5 7.957 6.031 1 62.56 711 ASP B C 1
ATOM 11771 O O . ASP B 1 711 ? -31.953 6.867 6.203 1 62.56 711 ASP B O 1
ATOM 11775 N N . ASN B 1 712 ? -32.5 8.898 6.891 1 65.38 712 ASN B N 1
ATOM 11776 C CA . ASN B 1 712 ? -31.703 8.766 8.109 1 65.38 712 ASN B CA 1
ATOM 11777 C C . ASN B 1 712 ? -32.562 8.336 9.289 1 65.38 712 ASN B C 1
ATOM 11779 O O . ASN B 1 712 ? -32.188 8.484 10.445 1 65.38 712 ASN B O 1
ATOM 11783 N N . GLN B 1 713 ? -33.719 7.93 8.922 1 76.25 713 GLN B N 1
ATOM 11784 C CA . GLN B 1 713 ? -34.625 7.52 9.969 1 76.25 713 GLN B CA 1
ATOM 11785 C C . GLN B 1 713 ? -34.188 6.207 10.609 1 76.25 713 GLN B C 1
ATOM 11787 O O . GLN B 1 713 ? -33.844 5.262 9.914 1 76.25 713 GLN B O 1
ATOM 11792 N N . LYS B 1 714 ? -34 6.328 11.938 1 79.81 714 LYS B N 1
ATOM 11793 C CA . LYS B 1 714 ? -33.688 5.133 12.719 1 79.81 714 LYS B CA 1
ATOM 11794 C C . LYS B 1 714 ? -34.938 4.633 13.477 1 79.81 714 LYS B C 1
ATOM 11796 O O . LYS B 1 714 ? -35.688 5.43 14.039 1 79.81 714 LYS B O 1
ATOM 11801 N N . VAL B 1 715 ? -35.25 3.344 13.344 1 82.75 715 VAL B N 1
ATOM 11802 C CA . VAL B 1 715 ? -36.406 2.764 14.039 1 82.75 715 VAL B CA 1
ATOM 11803 C C . VAL B 1 715 ? -35.938 1.683 15.008 1 82.75 715 VAL B C 1
ATOM 11805 O O . VAL B 1 715 ? -35.031 0.904 14.688 1 82.75 715 VAL B O 1
ATOM 11808 N N . GLU B 1 716 ? -36.312 1.824 16.156 1 86.19 716 GLU B N 1
ATOM 11809 C CA . GLU B 1 716 ? -36.125 0.741 17.109 1 86.19 716 GLU B CA 1
ATOM 11810 C C . GLU B 1 716 ? -37.312 -0.212 17.109 1 86.19 716 GLU B C 1
ATOM 11812 O O . GLU B 1 716 ? -38.469 0.207 17.344 1 86.19 716 GLU B O 1
ATOM 11817 N N . VAL B 1 717 ? -37.125 -1.497 16.828 1 84.44 717 VAL B N 1
ATOM 11818 C CA . VAL B 1 717 ? -38.219 -2.477 16.688 1 84.44 717 VAL B CA 1
ATOM 11819 C C . VAL B 1 717 ? -38.062 -3.564 17.75 1 84.44 717 VAL B C 1
ATOM 11821 O O . VAL B 1 717 ? -36.938 -4.012 18.031 1 84.44 717 VAL B O 1
ATOM 11824 N N . VAL B 1 718 ? -39.031 -3.881 18.391 1 86.62 718 VAL B N 1
ATOM 11825 C CA . VAL B 1 718 ? -39.062 -4.988 19.328 1 86.62 718 VAL B CA 1
ATOM 11826 C C . VAL B 1 718 ? -39.625 -6.23 18.672 1 86.62 718 VAL B C 1
ATOM 11828 O O . VAL B 1 718 ? -40.781 -6.215 18.203 1 86.62 718 VAL B O 1
ATOM 11831 N N . PHE B 1 719 ? -38.844 -7.211 18.484 1 79.62 719 PHE B N 1
ATOM 11832 C CA . PHE B 1 719 ? -39.281 -8.477 17.891 1 79.62 719 PHE B CA 1
ATOM 11833 C C . PHE B 1 719 ? -39.625 -9.492 18.984 1 79.62 719 PHE B C 1
ATOM 11835 O O . PHE B 1 719 ? -38.781 -9.773 19.844 1 79.62 719 PHE B O 1
ATOM 11842 N N . GLY B 1 720 ? -40.688 -10.133 18.859 1 69.75 720 GLY B N 1
ATOM 11843 C CA . GLY B 1 720 ? -41.125 -11.078 19.875 1 69.75 720 GLY B CA 1
ATOM 11844 C C . GLY B 1 720 ? -41.188 -10.461 21.266 1 69.75 720 GLY B C 1
ATOM 11845 O O . GLY B 1 720 ? -41.75 -9.367 21.438 1 69.75 720 GLY B O 1
ATOM 11846 N N . SER B 1 721 ? -40.75 -11.102 22.375 1 63.84 721 SER B N 1
ATOM 11847 C CA . SER B 1 721 ? -40.906 -10.617 23.75 1 63.84 721 SER B CA 1
ATOM 11848 C C . SER B 1 721 ? -39.688 -9.828 24.203 1 63.84 721 SER B C 1
ATOM 11850 O O . SER B 1 721 ? -39.781 -9.078 25.188 1 63.84 721 SER B O 1
ATOM 11852 N N . HIS B 1 722 ? -38.5 -9.922 23.5 1 69.12 722 HIS B N 1
ATOM 11853 C CA . HIS B 1 722 ? -37.406 -9.25 24.203 1 69.12 722 HIS B CA 1
ATOM 11854 C C . HIS B 1 722 ? -36.281 -8.883 23.25 1 69.12 722 HIS B C 1
ATOM 11856 O O . HIS B 1 722 ? -35.188 -8.555 23.688 1 69.12 722 HIS B O 1
ATOM 11862 N N . VAL B 1 723 ? -36.5 -8.914 22.031 1 72.38 723 VAL B N 1
ATOM 11863 C CA . VAL B 1 723 ? -35.375 -8.594 21.156 1 72.38 723 VAL B CA 1
ATOM 11864 C C . VAL B 1 723 ? -35.562 -7.207 20.562 1 72.38 723 VAL B C 1
ATOM 11866 O O . VAL B 1 723 ? -36.5 -6.977 19.797 1 72.38 723 VAL B O 1
ATOM 11869 N N . GLU B 1 724 ? -34.812 -6.258 21.109 1 76.25 724 GLU B N 1
ATOM 11870 C CA . GLU B 1 724 ? -34.875 -4.898 20.578 1 76.25 724 GLU B CA 1
ATOM 11871 C C . GLU B 1 724 ? -33.688 -4.637 19.641 1 76.25 724 GLU B C 1
ATOM 11873 O O . GLU B 1 724 ? -32.531 -4.926 19.969 1 76.25 724 GLU B O 1
ATOM 11878 N N . LYS B 1 725 ? -34.094 -4.27 18.406 1 77.19 725 LYS B N 1
ATOM 11879 C CA . LYS B 1 725 ? -33.062 -3.955 17.406 1 77.19 725 LYS B CA 1
ATOM 11880 C C . LYS B 1 725 ? -33.312 -2.57 16.812 1 77.19 725 LYS B C 1
ATOM 11882 O O . LYS B 1 725 ? -34.438 -2.145 16.625 1 77.19 725 LYS B O 1
ATOM 11887 N N . LYS B 1 726 ? -32.188 -1.84 16.609 1 77 726 LYS B N 1
ATOM 11888 C CA . LYS B 1 726 ? -32.25 -0.54 15.953 1 77 726 LYS B CA 1
ATOM 11889 C C . LYS B 1 726 ? -31.812 -0.65 14.492 1 77 726 LYS B C 1
ATOM 11891 O O . LYS B 1 726 ? -30.828 -1.321 14.188 1 77 726 LYS B O 1
ATOM 11896 N N . PHE B 1 727 ? -32.656 -0.123 13.57 1 76.25 727 PHE B N 1
ATOM 11897 C CA . PHE B 1 727 ? -32.406 -0.203 12.141 1 76.25 727 PHE B CA 1
ATOM 11898 C C . PHE B 1 727 ? -32.375 1.188 11.516 1 76.25 727 PHE B C 1
ATOM 11900 O O . PHE B 1 727 ? -33.219 2.031 11.836 1 76.25 727 PHE B O 1
ATOM 11907 N N . LEU B 1 728 ? -31.344 1.448 10.812 1 72.81 728 LEU B N 1
ATOM 11908 C CA . LEU B 1 728 ? -31.406 2.578 9.891 1 72.81 728 LEU B CA 1
ATOM 11909 C C . LEU B 1 728 ? -32.156 2.207 8.625 1 72.81 728 LEU B C 1
ATOM 11911 O O . LEU B 1 728 ? -31.781 1.289 7.906 1 72.81 728 LEU B O 1
ATOM 11915 N N . LEU B 1 729 ? -33.188 2.891 8.398 1 71.06 729 LEU B N 1
ATOM 11916 C CA . LEU B 1 729 ? -34.156 2.504 7.359 1 71.06 729 LEU B CA 1
ATOM 11917 C C . LEU B 1 729 ? -33.5 2.541 5.984 1 71.06 729 LEU B C 1
ATOM 11919 O O . LEU B 1 729 ? -33.906 1.819 5.074 1 71.06 729 LEU B O 1
ATOM 11923 N N . ALA B 1 730 ? -32.5 3.367 5.973 1 64.88 730 ALA B N 1
ATOM 11924 C CA . ALA B 1 730 ? -31.828 3.473 4.68 1 64.88 730 ALA B CA 1
ATOM 11925 C C . ALA B 1 730 ? -31.141 2.158 4.305 1 64.88 730 ALA B C 1
ATOM 11927 O O . ALA B 1 730 ? -30.984 1.848 3.121 1 64.88 730 ALA B O 1
ATOM 11928 N N . TYR B 1 731 ? -30.812 1.376 5.211 1 66.38 731 TYR B N 1
ATOM 11929 C CA . TYR B 1 731 ? -30.047 0.165 4.922 1 66.38 731 TYR B CA 1
ATOM 11930 C C . TYR B 1 731 ? -30.906 -1.08 5.141 1 66.38 731 TYR B C 1
ATOM 11932 O O . TYR B 1 731 ? -30.609 -2.143 4.586 1 66.38 731 TYR B O 1
ATOM 11940 N N . THR B 1 732 ? -31.922 -0.891 6.078 1 64.75 732 THR B N 1
ATOM 11941 C CA . THR B 1 732 ? -32.75 -2.068 6.379 1 64.75 732 THR B CA 1
ATOM 11942 C C . THR B 1 732 ? -34.219 -1.803 6.082 1 64.75 732 THR B C 1
ATOM 11944 O O . THR B 1 732 ? -34.906 -1.177 6.883 1 64.75 732 THR B O 1
ATOM 11947 N N . PRO B 1 733 ? -34.656 -2.25 4.945 1 62.41 733 PRO B N 1
ATOM 11948 C CA . PRO B 1 733 ? -36.062 -2.068 4.66 1 62.41 733 PRO B CA 1
ATOM 11949 C C . PRO B 1 733 ? -36.969 -2.934 5.543 1 62.41 733 PRO B C 1
ATOM 11951 O O . PRO B 1 733 ? -36.688 -4.121 5.73 1 62.41 733 PRO B O 1
ATOM 11954 N N . LEU B 1 734 ? -37.844 -2.307 6.332 1 75.25 734 LEU B N 1
ATOM 11955 C CA . LEU B 1 734 ? -38.844 -2.992 7.125 1 75.25 734 LEU B CA 1
ATOM 11956 C C . LEU B 1 734 ? -40.188 -2.988 6.41 1 75.25 734 LEU B C 1
ATOM 11958 O O . LEU B 1 734 ? -40.594 -1.979 5.82 1 75.25 734 LEU B O 1
ATOM 11962 N N . GLU B 1 735 ? -40.75 -4.129 6.156 1 76.44 735 GLU B N 1
ATOM 11963 C CA . GLU B 1 735 ? -42.062 -4.23 5.551 1 76.44 735 GLU B CA 1
ATOM 11964 C C . GLU B 1 735 ? -43.156 -3.92 6.562 1 76.44 735 GLU B C 1
ATOM 11966 O O . GLU B 1 735 ? -43.188 -4.516 7.641 1 76.44 735 GLU B O 1
ATOM 11971 N N . ILE B 1 736 ? -44 -2.943 6.266 1 77.31 736 ILE B N 1
ATOM 11972 C CA . ILE B 1 736 ? -45.125 -2.621 7.152 1 77.31 736 ILE B CA 1
ATOM 11973 C C . ILE B 1 736 ? -46.188 -3.684 7.02 1 77.31 736 ILE B C 1
ATOM 11975 O O . ILE B 1 736 ? -46.594 -4.035 5.906 1 77.31 736 ILE B O 1
ATOM 11979 N N . ILE B 1 737 ? -46.5 -4.375 8.102 1 74 737 ILE B N 1
ATOM 11980 C CA . ILE B 1 737 ? -47.594 -5.352 8.102 1 74 737 ILE B CA 1
ATOM 11981 C C . ILE B 1 737 ? -48.906 -4.656 8.414 1 74 737 ILE B C 1
ATOM 11983 O O . ILE B 1 737 ? -49.031 -3.969 9.43 1 74 737 ILE B O 1
ATOM 11987 N N . LEU B 1 738 ? -49.812 -4.438 7.434 1 59.38 738 LEU B N 1
ATOM 11988 C CA . LEU B 1 738 ? -51.156 -3.918 7.676 1 59.38 738 LEU B CA 1
ATOM 11989 C C . LEU B 1 738 ? -52 -4.938 8.43 1 59.38 738 LEU B C 1
ATOM 11991 O O . LEU B 1 738 ? -51.875 -6.145 8.211 1 59.38 738 LEU B O 1
#

Sequence (1476 aa):
MRNWRFAFLVNADLNEEQTLAVQTVEGPVLILAGAGSGKTRVITYRIAKLVKEHSVFPNRILAVTFTNKAAQEMRERCQSLLEIKKGDSEPFIRTFHSLCLYILRREGKSVGLGSNFTVYDSDMQESLIKEILKKKDLDIKEFKPSHLSNAFSHAKDAFLTAEEYSRKNQDDGYTRTISDVFLEYEREKLKRNAADFGDLILLTVILFRDYPMVLERYQTYWQYIMVDEYQDTNKIQYHLVQLLASKTKNLCVVGDDDQSIYSWRGADITNILNFSKDYPEALIVKLEENYRSTKTIINAAASVIANNTVRTKKTLRTNNPAGEKIKVTLYQNETEESNGILQKIKRYKKPTTRYSEHAIFYRTNSQSRYFEETFRKNAIPYKIFGGFRFFDRKEVKDLIAYLSIIINPLDSTSLLRIINSPPRGIGETTVERLISYSVQEGISLYECLSKKIPEIKKGTAQKLKDLSTLFEDLMSDHEKQEPASDIAYELIERSGYREYLENEDTEEAFSRLENLNEFVNALKEYEENSENPSLEEYLGNISLITSEDNTKDLADYVILMTVHNAKGLEFKHVYLAGMEEGTFPHFLASDTKEGVEEERRLCYVAITRAREHLEISLSRYTRKFGEVEARIPSRFLEEIPKEHLSGDWFESSYGVRKPSHSPEASRISSKEEKNESIHSQKNTGTYKVGMKVRHKVYGEGKIKSVSGSGDNQKVEVVFGSHVEKKFLLAYTPLEIILMRNWRFAFLVNADLNEEQTLAVQTVEGPVLILAGAGSGKTRVITYRIAKLVKEHSVFPNRILAVTFTNKAAQEMRERCQSLLEIKKGDSEPFIRTFHSLCLYILRREGKSVGLGSNFTVYDSDMQESLIKEILKKKDLDIKEFKPSHLSNAFSHAKDAFLTAEEYSRKNQDDGYTRTISDVFLEYEREKLKRNAADFGDLILLTVILFRDYPMVLERYQTYWQYIMVDEYQDTNKIQYHLVQLLASKTKNLCVVGDDDQSIYSWRGADITNILNFSKDYPEALIVKLEENYRSTKTIINAAASVIANNTVRTKKTLRTNNPAGEKIKVTLYQNETEESNGILQKIKRYKKPTTRYSEHAIFYRTNSQSRYFEETFRKNAIPYKIFGGFRFFDRKEVKDLIAYLSIIINPLDSTSLLRIINSPPRGIGETTVERLISYSVQEGISLYECLSKKIPEIKKGTAQKLKDLSTLFEDLMSDHEKQEPASDIAYELIERSGYREYLENEDTEEAFSRLENLNEFVNALKEYEENSENPSLEEYLGNISLITSEDNTKDLADYVILMTVHNAKGLEFKHVYLAGMEEGTFPHFLASDTKEGVEEERRLCYVAITRAREHLEISLSRYTRKFGEVEARIPSRFLEEIPKEHLSGDWFESSYGVRKPSHSPEASRISSKEEKNESIHSQKNTGTYKVGMKVRHKVYGEGKIKSVSGSGDNQKVEVVFGSHVEKKFLLAYTPLEIIL

Organism: NCBI:txid2484901

pLDDT: mean 85.69, std 16.74, range [21.64, 98.25]

Radius of gyration: 34.09 Å; Cα contacts (8 Å, |Δi|>4): 2478; chains: 2; bounding box: 108×95×91 Å